Protein AF-0000000075188229 (afdb_homodimer)

pLDDT: mean 78.44, std 23.75, range [19.67, 98.88]

Nearest PDB structures (foldseek):
  8rf0-assembly1_A  TM=4.705E-01  e=7.486E-01  Agrobacterium tumefaciens
  8k3t-assembly1_B  TM=5.369E-01  e=1.305E+00  Saccharomyces cerevisiae
  8rfg-assembly1_A  TM=3.490E-01  e=1.926E+00  Agrobacterium tumefaciens
  4qlb-assembly1_A  TM=3.153E-01  e=1.459E+00  Caenorhabditis elegans
  8k3u-assembly1_A  TM=4.077E-01  e=8.640E+00  Saccharomyces cerevisiae

Organism: Armillaria gallica (NCBI:txid47427)

Secondary structure (DSSP, 8-state):
-------------------SEEEEEEE-TTSTT-EEEEEEE-HHHHTTS-S----HHHHHHHHHHHHHHHHHHHHHHHHHH----TTS-----------B-S-HHHHHHHHHHHHHTT-----PPPPGGG--SSPPEEEEEE--------GGGS----SS-TT-----EEEEPEEEE----PBTTB-SSPPPPPTT-EE-HHHHHHHH-GGGT--HHHHHHHHHHHTTTTTT-----SB-GGG--EEEEE-----TT----------------------S---TTTT--BPTTPPPPPPP--PPPPPP--TTSS--TTS--EEEEEEESS--HHHHHHHHHHHHHS--STT-SS----TT----EEEEEEE--SS--S--TTHHHHHHHHHHH-TTTGGGGSGGGTTTEEEEE--HHHHHHT-TTTTTTGGGGGGGTTEETTEE------------------GGG-SSS--S-SSTT---HHHHHHHHHHHHHHHHHH-EEEE-TTEEE-S--HHHHH--SEEEEE-TTSSSEEEEEEEE-TT-HHHHHHHHHHHHTTT---HHHHHHHHHHHT-GGGEEEE-GGGT-TTHHHHTT-STTS--SS--SSGGGGTS--GGGTTHHHHHGGGGSSTT-SEEE----TTS-S-STT-S----GGGHHHHHHHHHHTT------BGGGS-SS--HHHHHHHHHHHHHTTSS--TTSPPP--/-------------------SEEEEEEE-TTSTT-EEEEEEE-HHHHTTS------HHHHHHHHHHHHHHHHHHHHHHHHHH----TTS-----------B-S-HHHHHHHHHHHHHTT-----SPPPGGG--SSPPEEEEEE--------GGGS----SS-TT-----EEEEPEEEE----PBTTB-SSPPPPPTT-EE-HHHHHHHH-GGGT--HHHHHHHHHHHTTTTTT-----SB-GGG--EEEEE---TTTT--------------------------TTTT--BPTTPPPPPPP--PPPPPP--TTSS--TTS--EEEEEEESS--HHHHHHHHHHHHHS--STT-SS----TT----EEEEEEE--SS--S--TTHHHHHHHHHHH-TTTGGGGSGGGTTTEEEEE--HHHHHHT-TTTTTTGGGGGGGTTEETTEE------------------GGG-TTT--S-SSTT---HHHHHHHHHHHHHHHHHH-EEEE-TTEEE-S--HHHHT--SEEEEE-TTSSSEEEEEEEE-TT-HHHHHHHHHHHHTTT---HHHHHHHHHHHT-GGGEEEE-GGGT-TTHHHHTT-STTS--SS--SSGGGGTS--GGGTTHHHHHGGGGSSTT-SEEE----TTS-S-STT-S----GGGHHHHHHHHHHTT------BGGGS-SS--HHHHHHHHHHHHHTTSS--TTSPPP--

InterPro domains:
  IPR007577 Glycosyltransferase, DXD sugar-binding motif [PF04488] (480-515)
  IPR029044 Nucleotide-diphospho-sugar transferases [SSF53448] (486-664)
  IPR051733 WD repeat-containing DCAF13/WDSOF1 [PTHR22851] (316-677)

Solvent-accessible surface area (backbone atoms only — not comparable to full-atom values): 80392 Å² total; per-residue (Å²): 137,81,78,80,71,76,80,78,77,77,82,79,85,77,77,78,74,76,72,68,52,39,77,44,69,44,76,46,90,91,52,90,87,57,56,46,74,40,71,40,70,36,62,72,62,54,56,67,67,49,82,69,76,79,51,71,67,61,48,51,49,46,47,47,48,49,49,48,47,45,48,47,44,46,52,48,39,52,60,53,67,53,56,50,55,78,83,52,56,81,74,63,80,61,80,70,76,49,63,26,44,68,50,40,69,54,49,38,49,33,50,49,40,34,28,47,30,20,28,48,55,60,87,66,63,49,59,53,84,50,47,36,73,59,55,50,63,21,46,45,28,38,61,54,81,77,75,70,73,69,75,84,76,52,73,79,60,63,83,76,59,61,68,38,40,34,48,68,39,29,64,21,50,43,74,46,67,45,85,47,62,39,52,88,86,57,26,74,31,23,54,73,74,62,68,36,19,20,43,41,62,63,57,45,45,73,47,32,31,55,93,78,70,34,45,49,41,61,24,25,49,38,43,18,54,31,57,12,63,50,24,50,63,69,68,78,56,55,60,58,70,89,41,44,33,36,25,37,46,47,75,79,67,72,62,68,81,65,63,64,72,78,65,73,69,67,65,72,62,76,77,75,66,72,69,78,80,79,80,77,83,70,65,84,47,68,92,62,59,63,21,80,95,57,67,68,54,71,84,76,88,70,77,82,59,47,81,62,70,59,40,66,46,67,78,46,82,73,60,37,55,34,39,36,33,70,45,58,49,78,75,41,70,49,59,36,48,28,52,36,23,40,66,39,34,38,68,61,56,56,51,42,83,68,84,62,83,56,88,70,60,73,56,46,33,38,39,40,29,39,31,93,50,70,77,69,64,71,92,55,93,51,50,66,60,52,49,51,53,52,35,60,69,28,37,48,43,32,64,57,69,38,77,86,32,52,86,37,44,41,83,40,78,55,46,69,66,62,54,46,54,64,34,80,78,36,45,89,55,50,73,82,42,54,70,29,64,41,14,41,72,83,47,60,50,76,75,81,72,82,73,78,82,72,85,80,88,80,84,79,75,66,84,87,71,44,62,67,74,44,55,58,29,80,44,94,80,42,67,33,58,60,60,50,33,50,47,40,42,44,48,56,50,47,14,28,69,63,15,18,36,28,37,46,48,47,34,36,47,62,37,58,58,57,30,59,67,40,39,60,35,29,32,26,30,28,37,58,91,46,100,36,42,48,51,52,36,32,33,37,45,41,72,30,48,65,46,50,52,52,50,45,44,17,59,76,56,52,45,30,43,23,36,67,43,48,39,47,48,26,57,60,59,65,41,46,83,58,44,33,70,38,48,33,41,44,39,24,65,43,49,44,29,49,70,72,37,59,60,71,54,27,32,41,63,76,40,63,41,63,62,32,42,60,54,38,52,58,56,61,20,39,40,28,71,67,41,40,72,64,44,54,47,56,43,20,47,27,42,51,58,72,66,64,73,60,56,60,53,26,77,78,57,74,49,50,68,41,46,80,92,39,37,68,30,23,50,54,41,42,62,70,66,74,59,78,91,62,82,63,40,42,82,67,41,62,92,62,43,22,46,33,28,41,47,51,42,52,36,27,34,24,72,50,54,62,33,48,29,74,57,63,46,45,54,56,130,136,84,84,76,78,80,79,81,81,79,84,77,82,77,80,79,75,77,70,70,47,39,76,45,69,44,76,45,89,91,52,90,87,57,54,47,75,39,70,40,69,38,62,71,63,54,56,65,68,52,86,66,76,77,51,73,67,59,46,50,48,46,48,46,49,47,47,48,46,45,47,47,43,46,50,48,39,51,61,52,66,53,56,51,56,78,83,54,56,82,72,64,78,62,80,70,75,51,62,26,42,68,50,41,68,53,48,38,48,33,52,50,39,33,26,47,28,20,30,48,56,60,88,64,65,48,61,53,86,50,48,35,72,60,55,49,64,21,47,46,27,38,62,53,80,78,74,71,72,70,74,83,76,51,72,78,62,62,85,80,57,61,69,37,40,35,49,67,38,30,65,22,49,44,75,47,66,45,86,46,64,37,52,88,88,58,27,74,31,22,55,75,73,61,68,37,19,20,42,40,62,63,55,47,46,73,48,32,30,54,93,78,69,34,45,50,39,60,24,25,49,38,42,18,54,30,55,12,62,53,23,51,62,68,68,79,56,56,58,59,71,90,41,43,34,35,26,37,45,48,74,81,64,71,61,68,78,67,64,64,71,78,68,70,70,67,65,71,63,76,77,75,66,72,71,80,81,82,82,80,84,70,63,85,48,66,91,63,60,62,21,82,95,56,68,71,53,71,85,77,86,73,78,80,61,47,80,64,70,60,39,66,46,68,77,46,82,72,60,37,54,34,38,37,32,69,46,59,50,79,75,41,70,50,58,35,46,27,51,38,23,41,68,37,34,39,69,60,56,56,50,42,84,68,83,62,83,54,90,68,60,74,58,46,32,38,40,39,30,40,30,92,50,71,77,68,66,72,91,53,92,52,50,65,59,52,49,53,52,52,35,58,70,27,35,47,45,31,64,57,68,38,75,85,31,55,85,35,44,40,83,39,78,56,46,69,68,62,53,46,51,64,34,79,78,36,45,88,53,50,73,80,42,55,70,29,63,40,14,42,72,84,46,60,49,76,73,79,70,82,72,80,84,70,85,82,82,81,81,84,75,63,83,86,70,44,63,68,74,44,54,58,28,79,45,95,79,42,69,32,57,61,61,50,32,49,46,39,43,45,48,55,51,48,15,27,68,63,16,20,35,27,40,45,48,47,35,36,47,62,38,59,59,56,30,59,68,39,38,61,35,28,33,26,29,28,36,58,89,45,101,35,43,49,52,51,35,32,33,37,45,42,73,32,49,65,45,50,51,52,52,43,44,20,59,75,56,53,46,28,43,22,36,66,44,49,37,47,47,26,56,61,59,66,42,45,81,59,45,33,70,37,47,33,41,45,40,25,67,44,50,43,29,49,71,73,38,62,60,71,54,28,34,42,62,76,42,63,42,62,60,32,43,60,53,37,51,58,57,62,21,40,40,28,72,67,40,40,72,65,43,54,47,56,41,19,47,27,42,50,58,73,64,64,73,58,56,60,52,26,77,78,58,74,47,51,69,41,47,80,90,38,38,69,30,25,50,53,40,44,61,72,66,75,60,76,89,62,81,64,40,42,82,67,41,63,92,63,43,22,46,33,31,42,48,51,41,51,35,27,34,25,71,51,54,61,33,47,31,73,56,64,47,46,53,54,130

Sequence (1434 aa):
MPNVGLPTYSQKGRRFQGSWTRKVYLPIPGIPGRRLRIYVPDSARLQQFGASRLSRRRGFLLICVACAAMVVTVMSLKKTFGRTDPWVEPYRPQSDPPTLVFQRDDLKRIWSWEIASGHYPSRQSIPKQIGFKSSPPNPALPAQQRTIRPSRYRPPPTVVTTRADTDTIGVGPKRIYLDIQSSLPDVAYPPRPVPGSVADLDILMKHCDFSTGKYVRDCLEVLRLGAGLDNGERVRRGEMDDWKYIYVEDDAHDTDNLTNDDEDAITPHPIFRPPPAASSKEDPNAGLQKKPDAEWEPQVALSEPLTHQASSAKCDPENPRLFHMFWTGPFTDKPYLALLSFLFTQNTGIHLRDKQPDEGVCRPQFWLWINPGPAASVPNPNAVRDMFEGLKLSPWASPFLHPRFKDVIKFKLWNTTEQLDGIPELKDEWRVLKDALFNSGGYVISVPVEATSSNGTSTAATEEEDMVNRAGSKSSSSYDRLSVILSDMARFVLCHRFGGIYLDADTIFLRDWEELWGWTGAFAYRWSRLEKYNTAVLRMTKGSALGTFLFRTAMKNGLDFHPMSISRYTADAHLEGLLLRLPDALFDSAWLNTEYYQRDRPPQPYFTEFADFFDTPIQSSAAPQALG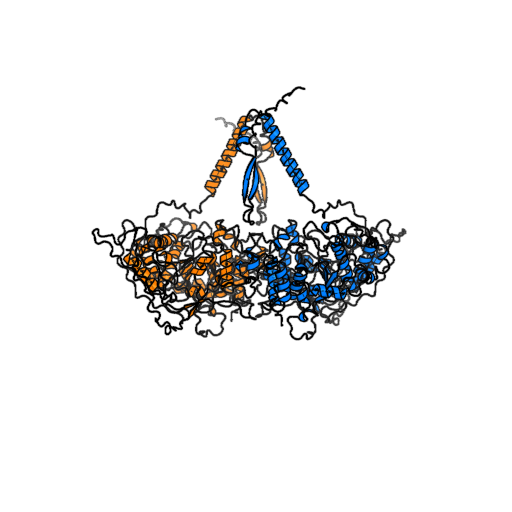FNGFFKGAYSYHFHNFWWKPFDLSRNFPDLGPRFVAGEQIARNATDEERLPDRVVDDKRDLDWSAVLKRTFESYIRGERPNMYGEWIQWMPNVGLPTYSQKGRRFQGSWTRKVYLPIPGIPGRRLRIYVPDSARLQQFGASRLSRRRGFLLICVACAAMVVTVMSLKKTFGRTDPWVEPYRPQSDPPTLVFQRDDLKRIWSWEIASGHYPSRQSIPKQIGFKSSPPNPALPAQQRTIRPSRYRPPPTVVTTRADTDTIGVGPKRIYLDIQSSLPDVAYPPRPVPGSVADLDILMKHCDFSTGKYVRDCLEVLRLGAGLDNGERVRRGEMDDWKYIYVEDDAHDTDNLTNDDEDAITPHPIFRPPPAASSKEDPNAGLQKKPDAEWEPQVALSEPLTHQASSAKCDPENPRLFHMFWTGPFTDKPYLALLSFLFTQNTGIHLRDKQPDEGVCRPQFWLWINPGPAASVPNPNAVRDMFEGLKLSPWASPFLHPRFKDVIKFKLWNTTEQLDGIPELKDEWRVLKDALFNSGGYVISVPVEATSSNGTSTAATEEEDMVNRAGSKSSSSYDRLSVILSDMARFVLCHRFGGIYLDADTIFLRDWEELWGWTGAFAYRWSRLEKYNTAVLRMTKGSALGTFLFRTAMKNGLDFHPMSISRYTADAHLEGLLLRLPDALFDSAWLNTEYYQRDRPPQPYFTEFADFFDTPIQSSAAPQALGFNGFFKGAYSYHFHNFWWKPFDLSRNFPDLGPRFVAGEQIARNATDEERLPDRVVDDKRDLDWSAVLKRTFESYIRGERPNMYGEWIQW

Structure (mmCIF, N/CA/C/O backbone):
data_AF-0000000075188229-model_v1
#
loop_
_entity.id
_entity.type
_entity.pdbx_description
1 polymer 'Glycosyltransferase family 32 protein'
#
loop_
_atom_site.group_PDB
_atom_site.id
_atom_site.type_symbol
_atom_site.label_atom_id
_atom_site.label_alt_id
_atom_site.label_comp_id
_atom_site.label_asym_id
_atom_site.label_entity_id
_atom_site.label_seq_id
_atom_site.pdbx_PDB_ins_code
_atom_site.Cartn_x
_atom_site.Cartn_y
_atom_site.Cartn_z
_atom_site.occupancy
_atom_site.B_iso_or_equiv
_atom_site.auth_seq_id
_atom_site.auth_comp_id
_atom_site.auth_asym_id
_atom_site.auth_atom_id
_atom_site.pdbx_PDB_model_num
ATOM 1 N N . MET A 1 1 ? 67 -12.82 81.312 1 19.67 1 MET A N 1
ATOM 2 C CA . MET A 1 1 ? 66.625 -14.164 81.75 1 19.67 1 MET A CA 1
ATOM 3 C C . MET A 1 1 ? 65.938 -14.922 80.625 1 19.67 1 MET A C 1
ATOM 5 O O . MET A 1 1 ? 65.562 -14.336 79.625 1 19.67 1 MET A O 1
ATOM 9 N N . PRO A 1 2 ? 64.812 -15.625 81 1 22.05 2 PRO A N 1
ATOM 10 C CA . PRO A 1 2 ? 64 -16.797 80.625 1 22.05 2 PRO A CA 1
ATOM 11 C C . PRO A 1 2 ? 63.281 -16.609 79.25 1 22.05 2 PRO A C 1
ATOM 13 O O . PRO A 1 2 ? 63 -15.469 78.875 1 22.05 2 PRO A O 1
ATOM 16 N N . ASN A 1 3 ? 63.344 -17.625 78.438 1 23.27 3 ASN A N 1
ATOM 17 C CA . ASN A 1 3 ? 63.094 -18.078 77.062 1 23.27 3 ASN A CA 1
ATOM 18 C C . ASN A 1 3 ? 61.594 -18.094 76.75 1 23.27 3 ASN A C 1
ATOM 20 O O . ASN A 1 3 ? 61.188 -18.797 75.875 1 23.27 3 ASN A O 1
ATOM 24 N N . VAL A 1 4 ? 60.781 -17.406 77.562 1 23.94 4 VAL A N 1
ATOM 25 C CA . VAL A 1 4 ? 59.438 -17.938 77.688 1 23.94 4 VAL A CA 1
ATOM 26 C C . VAL A 1 4 ? 58.781 -18.016 76.312 1 23.94 4 VAL A C 1
ATOM 28 O O . VAL A 1 4 ? 58.812 -17.062 75.562 1 23.94 4 VAL A O 1
ATOM 31 N N . GLY A 1 5 ? 58.688 -19.25 75.812 1 23.94 5 GLY A N 1
ATOM 32 C CA . GLY A 1 5 ? 58.281 -19.938 74.625 1 23.94 5 GLY A CA 1
ATOM 33 C C . GLY A 1 5 ? 56.875 -19.562 74.125 1 23.94 5 GLY A C 1
ATOM 34 O O . GLY A 1 5 ? 55.906 -19.719 74.875 1 23.94 5 GLY A O 1
ATOM 35 N N . LEU A 1 6 ? 56.719 -18.391 73.562 1 24.2 6 LEU A N 1
ATOM 36 C CA . LEU A 1 6 ? 55.438 -17.766 73.312 1 24.2 6 LEU A CA 1
ATOM 37 C C . LEU A 1 6 ? 54.531 -18.703 72.5 1 24.2 6 LEU A C 1
ATOM 39 O O . LEU A 1 6 ? 54.969 -19.344 71.562 1 24.2 6 LEU A O 1
ATOM 43 N N . PRO A 1 7 ? 53.5 -19.344 73.188 1 25.12 7 PRO A N 1
ATOM 44 C CA . PRO A 1 7 ? 52.625 -20.453 72.75 1 25.12 7 PRO A CA 1
ATOM 45 C C . PRO A 1 7 ? 51.938 -20.203 71.438 1 25.12 7 PRO A C 1
ATOM 47 O O . PRO A 1 7 ? 51.5 -19.094 71.188 1 25.12 7 PRO A O 1
ATOM 50 N N . THR A 1 8 ? 52.438 -20.641 70.25 1 25.08 8 THR A N 1
ATOM 51 C CA . THR A 1 8 ? 52.031 -20.547 68.875 1 25.08 8 THR A CA 1
ATOM 52 C C . THR A 1 8 ? 50.656 -21.156 68.625 1 25.08 8 THR A C 1
ATOM 54 O O . THR A 1 8 ? 50.438 -22.344 68.875 1 25.08 8 THR A O 1
ATOM 57 N N . TYR A 1 9 ? 49.562 -20.438 69.125 1 22.11 9 TYR A N 1
ATOM 58 C CA . TYR A 1 9 ? 48.156 -20.844 69.125 1 22.11 9 TYR A CA 1
ATOM 59 C C . TYR A 1 9 ? 47.719 -21.375 67.75 1 22.11 9 TYR A C 1
ATOM 61 O O . TYR A 1 9 ? 48.031 -20.797 66.75 1 22.11 9 TYR A O 1
ATOM 69 N N . SER A 1 10 ? 47.5 -22.688 67.562 1 23.67 10 SER A N 1
ATOM 70 C CA . SER A 1 10 ? 47.156 -23.625 66.5 1 23.67 10 SER A CA 1
ATOM 71 C C . SER A 1 10 ? 45.812 -23.312 65.875 1 23.67 10 SER A C 1
ATOM 73 O O . SER A 1 10 ? 44.781 -23.422 66.562 1 23.67 10 SER A O 1
ATOM 75 N N . GLN A 1 11 ? 45.562 -22.125 65.312 1 22.62 11 GLN A N 1
ATOM 76 C CA . GLN A 1 11 ? 44.219 -21.734 64.938 1 22.62 11 GLN A CA 1
ATOM 77 C C . GLN A 1 11 ? 43.594 -22.812 64.062 1 22.62 11 GLN A C 1
ATOM 79 O O . GLN A 1 11 ? 44.219 -23.344 63.125 1 22.62 11 GLN A O 1
ATOM 84 N N . LYS A 1 12 ? 42.406 -23.5 64.5 1 24.42 12 LYS A N 1
ATOM 85 C CA . LYS A 1 12 ? 41.469 -24.531 64.125 1 24.42 12 LYS A CA 1
ATOM 86 C C . LYS A 1 12 ? 40.906 -24.312 62.719 1 24.42 12 LYS A C 1
ATOM 88 O O . LYS A 1 12 ? 40.719 -23.156 62.312 1 24.42 12 LYS A O 1
ATOM 93 N N . GLY A 1 13 ? 40.812 -25.266 61.812 1 23.19 13 GLY A N 1
ATOM 94 C CA . GLY A 1 13 ? 40.5 -25.516 60.406 1 23.19 13 GLY A CA 1
ATOM 95 C C . GLY A 1 13 ? 39.031 -25.234 60.062 1 23.19 13 GLY A C 1
ATOM 96 O O . GLY A 1 13 ? 38.156 -25.953 60.5 1 23.19 13 GLY A O 1
ATOM 97 N N . ARG A 1 14 ? 38.5 -24 60.188 1 25.56 14 ARG A N 1
ATOM 98 C CA . ARG A 1 14 ? 37.125 -23.656 60 1 25.56 14 ARG A CA 1
ATOM 99 C C . ARG A 1 14 ? 36.594 -24.25 58.688 1 25.56 14 ARG A C 1
ATOM 101 O O . ARG A 1 14 ? 37.188 -24.047 57.625 1 25.56 14 ARG A O 1
ATOM 108 N N . ARG A 1 15 ? 35.812 -25.297 58.75 1 26.81 15 ARG A N 1
ATOM 109 C CA . ARG A 1 15 ? 35.062 -26.047 57.75 1 26.81 15 ARG A CA 1
ATOM 110 C C . ARG A 1 15 ? 34.219 -25.109 56.875 1 26.81 15 ARG A C 1
ATOM 112 O O . ARG A 1 15 ? 33.5 -24.266 57.375 1 26.81 15 ARG A O 1
ATOM 119 N N . PHE A 1 16 ? 34.625 -24.734 55.656 1 27.3 16 PHE A N 1
ATOM 120 C CA . PHE A 1 16 ? 34.062 -23.906 54.594 1 27.3 16 PHE A CA 1
ATOM 121 C C . PHE A 1 16 ? 32.656 -24.344 54.281 1 27.3 16 PHE A C 1
ATOM 123 O O . PHE A 1 16 ? 32.438 -25.5 53.875 1 27.3 16 PHE A O 1
ATOM 130 N N . GLN A 1 17 ? 31.656 -23.891 55.125 1 32.03 17 GLN A N 1
ATOM 131 C CA . GLN A 1 17 ? 30.234 -24.016 54.844 1 32.03 17 GLN A CA 1
ATOM 132 C C . GLN A 1 17 ? 29.922 -23.75 53.375 1 32.03 17 GLN A C 1
ATOM 134 O O . GLN A 1 17 ? 30.375 -22.75 52.812 1 32.03 17 GLN A O 1
ATOM 139 N N . GLY A 1 18 ? 29.578 -24.797 52.688 1 36.97 18 GLY A N 1
ATOM 140 C CA . GLY A 1 18 ? 29.203 -24.875 51.281 1 36.97 18 GLY A CA 1
ATOM 141 C C . GLY A 1 18 ? 28.188 -23.828 50.875 1 36.97 18 GLY A C 1
ATOM 142 O O . GLY A 1 18 ? 27.375 -23.391 51.688 1 36.97 18 GLY A O 1
ATOM 143 N N . SER A 1 19 ? 28.547 -22.859 50.062 1 44.97 19 SER A N 1
ATOM 144 C CA . SER A 1 19 ? 27.828 -21.703 49.562 1 44.97 19 SER A CA 1
ATOM 145 C C . SER A 1 19 ? 26.453 -22.094 49.031 1 44.97 19 SER A C 1
ATOM 147 O O . SER A 1 19 ? 26.297 -23.156 48.438 1 44.97 19 SER A O 1
ATOM 149 N N . TRP A 1 20 ? 25.297 -21.688 49.625 1 50.88 20 TRP A N 1
ATOM 150 C CA . TRP A 1 20 ? 23.891 -21.875 49.344 1 50.88 20 TRP A CA 1
ATOM 151 C C . TRP A 1 20 ? 23.562 -21.438 47.906 1 50.88 20 TRP A C 1
ATOM 153 O O . TRP A 1 20 ? 22.422 -21.531 47.469 1 50.88 20 TRP A O 1
ATOM 163 N N . THR A 1 21 ? 24.422 -20.75 47.188 1 59.03 21 THR A N 1
ATOM 164 C CA . THR A 1 21 ? 24.172 -20.281 45.812 1 59.03 21 THR A CA 1
ATOM 165 C C . THR A 1 21 ? 25.047 -21.031 44.812 1 59.03 21 THR A C 1
ATOM 167 O O . THR A 1 21 ? 26.156 -21.438 45.125 1 59.03 21 THR A O 1
ATOM 170 N N . ARG A 1 22 ? 24.516 -21.656 43.781 1 63.03 22 ARG A N 1
ATOM 171 C CA . ARG A 1 22 ? 25.281 -22.188 42.656 1 63.03 22 ARG A CA 1
ATOM 172 C C . ARG A 1 22 ? 25.484 -21.125 41.594 1 63.03 22 ARG A C 1
ATOM 174 O O . ARG A 1 22 ? 24.562 -20.359 41.281 1 63.03 22 ARG A O 1
ATOM 181 N N . LYS A 1 23 ? 26.688 -20.953 41.031 1 63.22 23 LYS A N 1
ATOM 182 C CA . LYS A 1 23 ? 27.062 -20.016 39.969 1 63.22 23 LYS A CA 1
ATOM 183 C C . LYS A 1 23 ? 26.594 -20.547 38.594 1 63.22 23 LYS A C 1
ATOM 185 O O . LYS A 1 23 ? 26.891 -21.688 38.25 1 63.22 23 LYS A O 1
ATOM 190 N N . VAL A 1 24 ? 25.547 -20.078 38.062 1 65.62 24 VAL A N 1
ATOM 191 C CA . VAL A 1 24 ? 25.188 -20.406 36.688 1 65.62 24 VAL A CA 1
ATOM 192 C C . VAL A 1 24 ? 25.672 -19.312 35.719 1 65.62 24 VAL A C 1
ATOM 194 O O . VAL A 1 24 ? 25.469 -18.125 36 1 65.62 24 VAL A O 1
ATOM 197 N N . TYR A 1 25 ? 26.5 -19.594 34.75 1 64.19 25 TYR A N 1
ATOM 198 C CA . TYR A 1 25 ? 27.016 -18.688 33.719 1 64.19 25 TYR A CA 1
ATOM 199 C C . TYR A 1 25 ? 26.094 -18.609 32.531 1 64.19 25 TYR A C 1
ATOM 201 O O . TYR A 1 25 ? 25.812 -19.641 31.891 1 64.19 25 TYR A O 1
ATOM 209 N N . LEU A 1 26 ? 25.328 -17.609 32.438 1 63.09 26 LEU A N 1
ATOM 210 C CA . LEU A 1 26 ? 24.484 -17.422 31.25 1 63.09 26 LEU A CA 1
ATOM 211 C C . LEU A 1 26 ? 25.203 -16.578 30.203 1 63.09 26 LEU A C 1
ATOM 213 O O . LEU A 1 26 ? 25.797 -15.547 30.531 1 63.09 26 LEU A O 1
ATOM 217 N N . PRO A 1 27 ? 25.344 -17.141 29.016 1 65.69 27 PRO A N 1
ATOM 218 C CA . PRO A 1 27 ? 25.953 -16.344 27.953 1 65.69 27 PRO A CA 1
ATOM 219 C C . PRO A 1 27 ? 25.203 -15.055 27.656 1 65.69 27 PRO A C 1
ATOM 221 O O . PRO A 1 27 ? 23.969 -15.031 27.734 1 65.69 27 PRO A O 1
ATOM 224 N N . ILE A 1 28 ? 25.781 -13.883 27.688 1 57.41 28 ILE A N 1
ATOM 225 C CA . ILE A 1 28 ? 25.188 -12.625 27.25 1 57.41 28 ILE A CA 1
ATOM 226 C C . ILE A 1 28 ? 25.031 -12.625 25.734 1 57.41 28 ILE A C 1
ATOM 228 O O . ILE A 1 28 ? 26 -12.773 25 1 57.41 28 ILE A O 1
ATOM 232 N N . PRO A 1 29 ? 23.781 -12.68 25.281 1 54.38 29 PRO A N 1
ATOM 233 C CA . PRO A 1 29 ? 23.672 -12.648 23.828 1 54.38 29 PRO A CA 1
ATOM 234 C C . PRO A 1 29 ? 24.234 -11.375 23.219 1 54.38 29 PRO A C 1
ATOM 236 O O . PRO A 1 29 ? 23.953 -10.273 23.703 1 54.38 29 PRO A O 1
ATOM 239 N N . GLY A 1 30 ? 25.281 -11.359 22.094 1 59.19 30 GLY A N 1
ATOM 240 C CA . GLY A 1 30 ? 25.938 -10.328 21.312 1 59.19 30 GLY A CA 1
ATOM 241 C C . GLY A 1 30 ? 27.391 -10.117 21.734 1 59.19 30 GLY A C 1
ATOM 242 O O . GLY A 1 30 ? 28.141 -9.445 21.031 1 59.19 30 GLY A O 1
ATOM 243 N N . ILE A 1 31 ? 27.75 -10.211 23.031 1 53.59 31 ILE A N 1
ATOM 244 C CA . ILE A 1 31 ? 29.156 -10.062 23.359 1 53.59 31 ILE A CA 1
ATOM 245 C C . ILE A 1 31 ? 29.797 -11.438 23.547 1 53.59 31 ILE A C 1
ATOM 247 O O . ILE A 1 31 ? 29.469 -12.156 24.5 1 53.59 31 ILE A O 1
ATOM 251 N N . PRO A 1 32 ? 30.578 -11.82 22.625 1 56.5 32 PRO A N 1
ATOM 252 C CA . PRO A 1 32 ? 31.297 -13.102 22.703 1 56.5 32 PRO A CA 1
ATOM 253 C C . PRO A 1 32 ? 32.312 -13.141 23.828 1 56.5 32 PRO A C 1
ATOM 255 O O . PRO A 1 32 ? 33.062 -12.18 24.031 1 56.5 32 PRO A O 1
ATOM 258 N N . GLY A 1 33 ? 32.281 -14.086 24.953 1 60.34 33 GLY A N 1
ATOM 259 C CA . GLY A 1 33 ? 33.25 -14.445 25.984 1 60.34 33 GLY A CA 1
ATOM 260 C C . GLY A 1 33 ? 32.75 -14.148 27.391 1 60.34 33 GLY A C 1
ATOM 261 O O . GLY A 1 33 ? 33.344 -14.641 28.359 1 60.34 33 GLY A O 1
ATOM 262 N N . ARG A 1 34 ? 32.062 -12.984 27.5 1 57.16 34 ARG A N 1
ATOM 263 C CA . ARG A 1 34 ? 31.797 -12.625 28.891 1 57.16 34 ARG A CA 1
ATOM 264 C C . ARG A 1 34 ? 30.516 -13.297 29.391 1 57.16 34 ARG A C 1
ATOM 266 O O . ARG A 1 34 ? 29.5 -13.289 28.688 1 57.16 34 ARG A O 1
ATOM 273 N N . ARG A 1 35 ? 30.625 -14.266 30.156 1 60.12 35 ARG A N 1
ATOM 274 C CA . ARG A 1 35 ? 29.531 -15.016 30.766 1 60.12 35 ARG A CA 1
ATOM 275 C C . ARG A 1 35 ? 29.031 -14.328 32.031 1 60.12 35 ARG A C 1
ATOM 277 O O . ARG A 1 35 ? 29.844 -13.82 32.812 1 60.12 35 ARG A O 1
ATOM 284 N N . LEU A 1 36 ? 27.797 -13.891 32.094 1 62.28 36 LEU A N 1
ATOM 285 C CA . LEU A 1 36 ? 27.203 -13.336 33.312 1 62.28 36 LEU A CA 1
ATOM 286 C C . LEU A 1 36 ? 27.062 -14.398 34.375 1 62.28 36 LEU A C 1
ATOM 288 O O . LEU A 1 36 ? 26.516 -15.477 34.125 1 62.28 36 LEU A O 1
ATOM 292 N N . ARG A 1 37 ? 27.781 -14.234 35.406 1 64.25 37 ARG A N 1
ATOM 293 C CA . ARG A 1 37 ? 27.75 -15.102 36.594 1 64.25 37 ARG A CA 1
ATOM 294 C C . ARG A 1 37 ? 26.484 -14.852 37.406 1 64.25 37 ARG A C 1
ATOM 296 O O . ARG A 1 37 ? 26.281 -13.75 37.906 1 64.25 37 ARG A O 1
ATOM 303 N N . ILE A 1 38 ? 25.5 -15.609 37.188 1 63.44 38 ILE A N 1
ATOM 304 C CA . ILE A 1 38 ? 24.328 -15.453 38.031 1 63.44 38 ILE A CA 1
ATOM 305 C C . ILE A 1 38 ? 24.359 -16.5 39.156 1 63.44 38 ILE A C 1
ATOM 307 O O . ILE A 1 38 ? 24.672 -17.672 38.906 1 63.44 38 ILE A O 1
ATOM 311 N N . TYR A 1 39 ? 24.312 -16.094 40.312 1 60.84 39 TYR A N 1
ATOM 312 C CA . TYR A 1 39 ? 24.219 -16.969 41.469 1 60.84 39 TYR A CA 1
ATOM 313 C C . TYR A 1 39 ? 22.781 -17.453 41.656 1 60.84 39 TYR A C 1
ATOM 315 O O . TYR A 1 39 ? 21.859 -16.641 41.812 1 60.84 39 TYR A O 1
ATOM 323 N N . VAL A 1 40 ? 22.469 -18.609 41.219 1 61.06 40 VAL A N 1
ATOM 324 C CA . VAL A 1 40 ? 21.125 -19.141 41.406 1 61.06 40 VAL A CA 1
ATOM 325 C C . VAL A 1 40 ? 21.078 -19.984 42.688 1 61.06 40 VAL A C 1
ATOM 327 O O . VAL A 1 40 ? 22.062 -20.656 43.031 1 61.06 40 VAL A O 1
ATOM 330 N N . PRO A 1 41 ? 20.109 -19.781 43.469 1 61 41 PRO A N 1
ATOM 331 C CA . PRO A 1 41 ? 20.016 -20.625 44.688 1 61 41 PRO A CA 1
ATOM 332 C C . PRO A 1 41 ? 20.094 -22.109 44.375 1 61 41 PRO A C 1
ATOM 334 O O . PRO A 1 41 ? 19.625 -22.547 43.312 1 61 41 PRO A O 1
ATOM 337 N N . ASP A 1 42 ? 21.016 -22.781 44.969 1 50.59 42 ASP A N 1
ATOM 338 C CA . ASP A 1 42 ? 21.109 -24.234 44.812 1 50.59 42 ASP A CA 1
ATOM 339 C C . ASP A 1 42 ? 19.812 -24.922 45.25 1 50.59 42 ASP A C 1
ATOM 341 O O . ASP A 1 42 ? 19.453 -24.875 46.438 1 50.59 42 ASP A O 1
ATOM 345 N N . SER A 1 43 ? 18.938 -25.172 44.281 1 50.5 43 SER A N 1
ATOM 346 C CA . SER A 1 43 ? 17.625 -25.781 44.5 1 50.5 43 SER A CA 1
ATOM 347 C C . SER A 1 43 ? 17.734 -27.047 45.344 1 50.5 43 SER A C 1
ATOM 349 O O . SER A 1 43 ? 16.734 -27.484 45.938 1 50.5 43 SER A O 1
ATOM 351 N N . ALA A 1 44 ? 18.906 -27.703 45.344 1 46.66 44 ALA A N 1
ATOM 352 C CA . ALA A 1 44 ? 18.953 -28.938 46.094 1 46.66 44 ALA A CA 1
ATOM 353 C C . ALA A 1 44 ? 18.828 -28.672 47.594 1 46.66 44 ALA A C 1
ATOM 355 O O . ALA A 1 44 ? 18.234 -29.469 48.344 1 46.66 44 ALA A O 1
ATOM 356 N N . ARG A 1 45 ? 19.516 -27.609 48 1 45.28 45 ARG A N 1
ATOM 357 C CA . ARG A 1 45 ? 19.469 -27.359 49.438 1 45.28 45 ARG A CA 1
ATOM 358 C C . ARG A 1 45 ? 18.141 -26.703 49.812 1 45.28 45 ARG A C 1
ATOM 360 O O . ARG A 1 45 ? 17.719 -26.781 50.969 1 45.28 45 ARG A O 1
ATOM 367 N N . LEU A 1 46 ? 17.656 -25.938 48.938 1 44.66 46 LEU A N 1
ATOM 368 C CA . LEU A 1 46 ? 16.375 -25.359 49.25 1 44.66 46 LEU A CA 1
ATOM 369 C C . LEU A 1 46 ? 15.305 -26.438 49.406 1 44.66 46 LEU A C 1
ATOM 371 O O . LEU A 1 46 ? 14.391 -26.297 50.219 1 44.66 46 LEU A O 1
ATOM 375 N N . GLN A 1 47 ? 15.406 -27.484 48.625 1 39.91 47 GLN A N 1
ATOM 376 C CA . GLN A 1 47 ? 14.453 -28.578 48.781 1 39.91 47 GLN A CA 1
ATOM 377 C C . GLN A 1 47 ? 14.547 -29.219 50.156 1 39.91 47 GLN A C 1
ATOM 379 O O . GLN A 1 47 ? 13.656 -29.969 50.562 1 39.91 47 GLN A O 1
ATOM 384 N N . GLN A 1 48 ? 15.758 -29.125 50.719 1 38.84 48 GLN A N 1
ATOM 385 C CA . GLN A 1 48 ? 15.789 -29.766 52.031 1 38.84 48 GLN A CA 1
ATOM 386 C C . GLN A 1 48 ? 14.969 -28.969 53.062 1 38.84 48 GLN A C 1
ATOM 388 O O . GLN A 1 48 ? 14.781 -29.422 54.188 1 38.84 48 GLN A O 1
ATOM 393 N N . PHE A 1 49 ? 14.977 -27.672 52.875 1 40.53 49 PHE A N 1
ATOM 394 C CA . PHE A 1 49 ? 14.164 -27 53.906 1 40.53 49 PHE A CA 1
ATOM 395 C C . PHE A 1 49 ? 12.68 -27.281 53.688 1 40.53 49 PHE A C 1
ATOM 397 O O . PHE A 1 49 ? 11.953 -26.438 53.156 1 40.53 49 PHE A O 1
ATOM 404 N N . GLY A 1 50 ? 12.43 -28.328 52.844 1 32.56 50 GLY A N 1
ATOM 405 C CA . GLY A 1 50 ? 11.07 -28.641 52.438 1 32.56 50 GLY A CA 1
ATOM 406 C C . GLY A 1 50 ? 10.062 -28.578 53.562 1 32.56 50 GLY A C 1
ATOM 407 O O . GLY A 1 50 ? 10.422 -28.281 54.688 1 32.56 50 GLY A O 1
ATOM 408 N N . ALA A 1 51 ? 9.086 -29.516 53.531 1 35.59 51 ALA A N 1
ATOM 409 C CA . ALA A 1 51 ? 7.672 -29.797 53.781 1 35.59 51 ALA A CA 1
ATOM 410 C C . ALA A 1 51 ? 7.41 -29.969 55.281 1 35.59 51 ALA A C 1
ATOM 412 O O . ALA A 1 51 ? 6.344 -30.438 55.688 1 35.59 51 ALA A O 1
ATOM 413 N N . SER A 1 52 ? 8.453 -29.781 56.094 1 32.56 52 SER A N 1
ATOM 414 C CA . SER A 1 52 ? 7.887 -30.328 57.312 1 32.56 52 SER A CA 1
ATOM 415 C C . SER A 1 52 ? 6.605 -29.609 57.719 1 32.56 52 SER A C 1
ATOM 417 O O . SER A 1 52 ? 5.562 -30.234 57.906 1 32.56 52 SER A O 1
ATOM 419 N N . ARG A 1 53 ? 6.496 -29.25 59.156 1 35.38 53 ARG A N 1
ATOM 420 C CA . ARG A 1 53 ? 5.367 -29.188 60.062 1 35.38 53 ARG A CA 1
ATOM 421 C C . ARG A 1 53 ? 4.539 -27.938 59.844 1 35.38 53 ARG A C 1
ATOM 423 O O . ARG A 1 53 ? 3.75 -27.531 60.688 1 35.38 53 ARG A O 1
ATOM 430 N N . LEU A 1 54 ? 4.863 -27.062 58.938 1 35.78 54 LEU A N 1
ATOM 431 C CA . LEU A 1 54 ? 4.047 -25.859 59.125 1 35.78 54 LEU A CA 1
ATOM 432 C C . LEU A 1 54 ? 2.574 -26.172 58.875 1 35.78 54 LEU A C 1
ATOM 434 O O . LEU A 1 54 ? 2.209 -26.688 57.812 1 35.78 54 LEU A O 1
ATOM 438 N N . SER A 1 55 ? 1.848 -26.312 60.031 1 37.41 55 SER A N 1
ATOM 439 C CA . SER A 1 55 ? 0.434 -26.672 60.125 1 37.41 55 SER A CA 1
ATOM 440 C C . SER A 1 55 ? -0.375 -25.938 59.062 1 37.41 55 SER A C 1
ATOM 442 O O . SER A 1 55 ? 0.023 -24.875 58.594 1 37.41 55 SER A O 1
ATOM 444 N N . ARG A 1 56 ? -1.333 -26.672 58.406 1 43 56 ARG A N 1
ATOM 445 C CA . ARG A 1 56 ? -2.205 -26.328 57.281 1 43 56 ARG A CA 1
ATOM 446 C C . ARG A 1 56 ? -2.742 -24.906 57.438 1 43 56 ARG A C 1
ATOM 448 O O . ARG A 1 56 ? -2.953 -24.234 56.438 1 43 56 ARG A O 1
ATOM 455 N N . ARG A 1 57 ? -2.98 -24.594 58.688 1 43.75 57 ARG A N 1
ATOM 456 C CA . ARG A 1 57 ? -3.688 -23.328 58.875 1 43.75 57 ARG A CA 1
ATOM 457 C C . ARG A 1 57 ? -2.777 -22.141 58.625 1 43.75 57 ARG A C 1
ATOM 459 O O . ARG A 1 57 ? -3.217 -21.141 58.062 1 43.75 57 ARG A O 1
ATOM 466 N N . ARG A 1 58 ? -1.526 -22.281 59.156 1 49.97 58 ARG A N 1
ATOM 467 C CA . ARG A 1 58 ? -0.639 -21.125 59.031 1 49.97 58 ARG A CA 1
ATOM 468 C C . ARG A 1 58 ? -0.136 -20.953 57.625 1 49.97 58 ARG A C 1
ATOM 470 O O . ARG A 1 58 ? 0.231 -19.859 57.219 1 49.97 58 ARG A O 1
ATOM 477 N N . GLY A 1 59 ? -0.088 -22.125 56.938 1 47.34 59 GLY A N 1
ATOM 478 C CA . GLY A 1 59 ? 0.319 -22.062 55.562 1 47.34 59 GLY A CA 1
ATOM 479 C C . GLY A 1 59 ? -0.657 -21.281 54.688 1 47.34 59 GLY A C 1
ATOM 480 O O . GLY A 1 59 ? -0.248 -20.5 53.812 1 47.34 59 GLY A O 1
ATOM 481 N N . PHE A 1 60 ? -1.957 -21.609 54.969 1 51.5 60 PHE A N 1
ATOM 482 C CA . PHE A 1 60 ? -2.998 -20.906 54.25 1 51.5 60 PHE A CA 1
ATOM 483 C C . PHE A 1 60 ? -2.939 -19.406 54.531 1 51.5 60 PHE A C 1
ATOM 485 O O . PHE A 1 60 ? -3.074 -18.594 53.625 1 51.5 60 PHE A O 1
ATOM 492 N N . LEU A 1 61 ? -2.65 -19.047 55.844 1 54.09 61 LEU A N 1
ATOM 493 C CA . LEU A 1 61 ? -2.551 -17.641 56.188 1 54.09 61 LEU A CA 1
ATOM 494 C C . LEU A 1 61 ? -1.331 -17 55.531 1 54.09 61 LEU A C 1
ATOM 496 O O . LEU A 1 61 ? -1.399 -15.867 55.031 1 54.09 61 LEU A O 1
ATOM 500 N N . LEU A 1 62 ? -0.215 -17.797 55.406 1 56.12 62 LEU A N 1
ATOM 501 C CA . LEU A 1 62 ? 0.975 -17.266 54.75 1 56.12 62 LEU A CA 1
ATOM 502 C C . LEU A 1 62 ? 0.759 -17.125 53.25 1 56.12 62 LEU A C 1
ATOM 504 O O . LEU A 1 62 ? 1.188 -16.125 52.656 1 56.12 62 LEU A O 1
ATOM 508 N N . ILE A 1 63 ? 0.07 -18.109 52.688 1 58.44 63 ILE A N 1
ATOM 509 C CA . ILE A 1 63 ? -0.262 -17.984 51.281 1 58.44 63 ILE A CA 1
ATOM 510 C C . ILE A 1 63 ? -1.251 -16.828 51.094 1 58.44 63 ILE A C 1
ATOM 512 O O . ILE A 1 63 ? -1.108 -16.031 50.156 1 58.44 63 ILE A O 1
ATOM 516 N N . CYS A 1 64 ? -2.236 -16.719 52.031 1 57.81 64 CYS A N 1
ATOM 517 C CA . CYS A 1 64 ? -3.164 -15.602 51.938 1 57.81 64 CYS A CA 1
ATOM 518 C C . CYS A 1 64 ? -2.438 -14.281 52.156 1 57.81 64 CYS A C 1
ATOM 520 O O . CYS A 1 64 ? -2.691 -13.305 51.438 1 57.81 64 CYS A O 1
ATOM 522 N N . VAL A 1 65 ? -1.486 -14.203 53.125 1 61.97 65 VAL A N 1
ATOM 523 C CA . VAL A 1 65 ? -0.708 -12.984 53.344 1 61.97 65 VAL A CA 1
ATOM 524 C C . VAL A 1 65 ? 0.242 -12.766 52.156 1 61.97 65 VAL A C 1
ATOM 526 O O . VAL A 1 65 ? 0.4 -11.641 51.688 1 61.97 65 VAL A O 1
ATOM 529 N N . ALA A 1 66 ? 0.81 -13.883 51.594 1 61.91 66 ALA A N 1
ATOM 530 C CA . ALA A 1 66 ? 1.653 -13.75 50.406 1 61.91 66 ALA A CA 1
ATOM 531 C C . ALA A 1 66 ? 0.83 -13.328 49.188 1 61.91 66 ALA A C 1
ATOM 533 O O . ALA A 1 66 ? 1.252 -12.469 48.406 1 61.91 66 ALA A O 1
ATOM 534 N N . CYS A 1 67 ? -0.362 -13.945 49.031 1 58.94 67 CYS A N 1
ATOM 535 C CA . CYS A 1 67 ? -1.251 -13.523 47.969 1 58.94 67 CYS A CA 1
ATOM 536 C C . CYS A 1 67 ? -1.754 -12.102 48.188 1 58.94 67 CYS A C 1
ATOM 538 O O . CYS A 1 67 ? -1.792 -11.297 47.25 1 58.94 67 CYS A O 1
ATOM 540 N N . ALA A 1 68 ? -2.164 -11.703 49.469 1 61.25 68 ALA A N 1
ATOM 541 C CA . ALA A 1 68 ? -2.529 -10.328 49.781 1 61.25 68 ALA A CA 1
ATOM 542 C C . ALA A 1 68 ? -1.343 -9.383 49.594 1 61.25 68 ALA A C 1
ATOM 544 O O . ALA A 1 68 ? -1.492 -8.289 49.031 1 61.25 68 ALA A O 1
ATOM 545 N N . ALA A 1 69 ? -0.141 -9.828 49.969 1 60.47 69 ALA A N 1
ATOM 546 C CA . ALA A 1 69 ? 1.052 -9.016 49.719 1 60.47 69 ALA A CA 1
ATOM 547 C C . ALA A 1 69 ? 1.342 -8.906 48.219 1 60.47 69 ALA A C 1
ATOM 549 O O . ALA A 1 69 ? 1.726 -7.844 47.719 1 60.47 69 ALA A O 1
ATOM 550 N N . MET A 1 70 ? 1.106 -9.969 47.469 1 59.44 70 MET A N 1
ATOM 551 C CA . MET A 1 70 ? 1.25 -9.898 46.031 1 59.44 70 MET A CA 1
ATOM 552 C C . MET A 1 70 ? 0.169 -9.008 45.406 1 59.44 70 MET A C 1
ATOM 554 O O . MET A 1 70 ? 0.45 -8.203 44.531 1 59.44 70 MET A O 1
ATOM 558 N N . VAL A 1 71 ? -1.129 -9.18 45.844 1 56.97 71 VAL A N 1
ATOM 559 C CA . VAL A 1 71 ? -2.184 -8.297 45.344 1 56.97 71 VAL A CA 1
ATOM 560 C C . VAL A 1 71 ? -1.899 -6.863 45.781 1 56.97 71 VAL A C 1
ATOM 562 O O . VAL A 1 71 ? -2.016 -5.93 45 1 56.97 71 VAL A O 1
ATOM 565 N N . VAL A 1 72 ? -1.486 -6.637 47.094 1 54.75 72 VAL A N 1
ATOM 566 C CA . VAL A 1 72 ? -1.117 -5.297 47.531 1 54.75 72 VAL A CA 1
ATOM 567 C C . VAL A 1 72 ? 0.13 -4.828 46.781 1 54.75 72 VAL A C 1
ATOM 569 O O . VAL A 1 72 ? 0.218 -3.67 46.375 1 54.75 72 VAL A O 1
ATOM 572 N N . THR A 1 73 ? 1.098 -5.766 46.5 1 54.53 73 THR A N 1
ATOM 573 C CA . THR A 1 73 ? 2.244 -5.371 45.688 1 54.53 73 THR A CA 1
ATOM 574 C C . THR A 1 73 ? 1.818 -5.09 44.25 1 54.53 73 THR A C 1
ATOM 576 O O . THR A 1 73 ? 2.256 -4.105 43.656 1 54.53 73 THR A O 1
ATOM 579 N N . VAL A 1 74 ? 0.99 -5.977 43.688 1 52.38 74 VAL A N 1
ATOM 580 C CA . VAL A 1 74 ? 0.507 -5.684 42.344 1 52.38 74 VAL A CA 1
ATOM 581 C C . VAL A 1 74 ? -0.392 -4.449 42.375 1 52.38 74 VAL A C 1
ATOM 583 O O . VAL A 1 74 ? -0.291 -3.578 41.5 1 52.38 74 VAL A O 1
ATOM 586 N N . MET A 1 75 ? -1.323 -4.344 43.312 1 48.84 75 MET A N 1
ATOM 587 C CA . MET A 1 75 ? -2.098 -3.115 43.469 1 48.84 75 MET A CA 1
ATOM 588 C C . MET A 1 75 ? -1.191 -1.937 43.812 1 48.84 75 MET A C 1
ATOM 590 O O . MET A 1 75 ? -1.402 -0.824 43.312 1 48.84 75 MET A O 1
ATOM 594 N N . SER A 1 76 ? -0.251 -2.17 44.688 1 46.91 76 SER A N 1
ATOM 595 C CA . SER A 1 76 ? 0.717 -1.111 44.969 1 46.91 76 SER A CA 1
ATOM 596 C C . SER A 1 76 ? 1.626 -0.872 43.75 1 46.91 76 SER A C 1
ATOM 598 O O . SER A 1 76 ? 2.002 0.267 43.469 1 46.91 76 SER A O 1
ATOM 600 N N . LEU A 1 77 ? 2.043 -1.966 43.031 1 44.28 77 LEU A N 1
ATOM 601 C CA . LEU A 1 77 ? 2.789 -1.752 41.812 1 44.28 77 LEU A CA 1
ATOM 602 C C . LEU A 1 77 ? 1.884 -1.19 40.719 1 44.28 77 LEU A C 1
ATOM 604 O O . LEU A 1 77 ? 2.318 -0.372 39.906 1 44.28 77 LEU A O 1
ATOM 608 N N . LYS A 1 78 ? 0.621 -1.68 40.531 1 39.59 78 LYS A N 1
ATOM 609 C CA . LYS A 1 78 ? -0.26 -0.98 39.594 1 39.59 78 LYS A CA 1
ATOM 610 C C . LYS A 1 78 ? -0.432 0.482 40 1 39.59 78 LYS A C 1
ATOM 612 O O . LYS A 1 78 ? -0.525 1.359 39.125 1 39.59 78 LYS A O 1
ATOM 617 N N . LYS A 1 79 ? -0.673 0.828 41.312 1 38.75 79 LYS A N 1
ATOM 618 C CA . LYS A 1 79 ? -0.658 2.236 41.688 1 38.75 79 LYS A CA 1
ATOM 619 C C . LYS A 1 79 ? 0.692 2.877 41.375 1 38.75 79 LYS A C 1
ATOM 621 O O . LYS A 1 79 ? 0.762 4.062 41.031 1 38.75 79 LYS A O 1
ATOM 626 N N . THR A 1 80 ? 1.757 2.098 41.625 1 34.59 80 THR A N 1
ATOM 627 C CA . THR A 1 80 ? 3.053 2.711 41.344 1 34.59 80 THR A CA 1
ATOM 628 C C . THR A 1 80 ? 3.361 2.695 39.875 1 34.59 80 THR A C 1
ATOM 630 O O . THR A 1 80 ? 4.102 3.547 39.375 1 34.59 80 THR A O 1
ATOM 633 N N . PHE A 1 81 ? 3.07 1.566 39.219 1 34 81 PHE A N 1
ATOM 634 C CA . PHE A 1 81 ? 3.455 1.642 37.812 1 34 81 PHE A CA 1
ATOM 635 C C . PHE A 1 81 ? 2.506 2.547 37.031 1 34 81 PHE A C 1
ATOM 637 O O . PHE A 1 81 ? 2.619 2.676 35.812 1 34 81 PHE A O 1
ATOM 644 N N . GLY A 1 82 ? 1.328 2.885 37.562 1 32.5 82 GLY A N 1
ATOM 645 C CA . GLY A 1 82 ? 0.657 4.02 36.938 1 32.5 82 GLY A CA 1
ATOM 646 C C . GLY A 1 82 ? 1.499 5.281 36.938 1 32.5 82 GLY A C 1
ATOM 647 O O . GLY A 1 82 ? 1.288 6.176 37.75 1 32.5 82 GLY A O 1
ATOM 648 N N . ARG A 1 83 ? 2.76 5.02 36.906 1 31.02 83 ARG A N 1
ATOM 649 C CA . ARG A 1 83 ? 3.518 6.258 36.75 1 31.02 83 ARG A CA 1
ATOM 650 C C . ARG A 1 83 ? 2.863 7.188 35.75 1 31.02 83 ARG A C 1
ATOM 652 O O . ARG A 1 83 ? 2.682 6.816 34.562 1 31.02 83 ARG A O 1
ATOM 659 N N . THR A 1 84 ? 1.945 7.887 36.219 1 29.08 84 THR A N 1
ATOM 660 C CA . THR A 1 84 ? 1.567 9.102 35.5 1 29.08 84 THR A CA 1
ATOM 661 C C . THR A 1 84 ? 2.777 9.727 34.812 1 29.08 84 THR A C 1
ATOM 663 O O . THR A 1 84 ? 3.855 9.82 35.406 1 29.08 84 THR A O 1
ATOM 666 N N . ASP A 1 85 ? 2.953 9.453 33.625 1 29.36 85 ASP A N 1
ATOM 667 C CA . ASP A 1 85 ? 3.895 10.375 33 1 29.36 85 ASP A CA 1
ATOM 668 C C . ASP A 1 85 ? 3.938 11.703 33.75 1 29.36 85 ASP A C 1
ATOM 670 O O . ASP A 1 85 ? 2.895 12.266 34.094 1 29.36 85 ASP A O 1
ATOM 674 N N . PRO A 1 86 ? 4.996 11.859 34.594 1 31.78 86 PRO A N 1
ATOM 675 C CA . PRO A 1 86 ? 5.051 13.07 35.406 1 31.78 86 PRO A CA 1
ATOM 676 C C . PRO A 1 86 ? 4.438 14.281 34.719 1 31.78 86 PRO A C 1
ATOM 678 O O . PRO A 1 86 ? 4.32 15.352 35.312 1 31.78 86 PRO A O 1
ATOM 681 N N . TRP A 1 87 ? 4.469 14.102 33.438 1 31.84 87 TRP A N 1
ATOM 682 C CA . TRP A 1 87 ? 3.938 15.344 32.875 1 31.84 87 TRP A CA 1
ATOM 683 C C . TRP A 1 87 ? 2.439 15.453 33.125 1 31.84 87 TRP A C 1
ATOM 685 O O . TRP A 1 87 ? 1.828 16.484 32.844 1 31.84 87 TRP A O 1
ATOM 695 N N . VAL A 1 88 ? 1.73 14.203 33.188 1 32.06 88 VAL A N 1
ATOM 696 C CA . VAL A 1 88 ? 0.315 14.367 33.5 1 32.06 88 VAL A CA 1
ATOM 697 C C . VAL A 1 88 ? 0.124 14.422 35.031 1 32.06 88 VAL A C 1
ATOM 699 O O . VAL A 1 88 ? 0.108 13.383 35.688 1 32.06 88 VAL A O 1
ATOM 702 N N . GLU A 1 89 ? 0.779 15.148 35.844 1 31.62 89 GLU A N 1
ATOM 703 C CA . GLU A 1 89 ? 0.178 15.281 37.156 1 31.62 89 GLU A CA 1
ATOM 704 C C . GLU A 1 89 ? -1.345 15.242 37.094 1 31.62 89 GLU A C 1
ATOM 706 O O . GLU A 1 89 ? -1.938 15.75 36.125 1 31.62 89 GLU A O 1
ATOM 711 N N . PRO A 1 90 ? -2.002 14.258 37.781 1 34.12 90 PRO A N 1
ATOM 712 C CA . PRO A 1 90 ? -3.455 14.438 37.812 1 34.12 90 PRO A CA 1
ATOM 713 C C . PRO A 1 90 ? -3.863 15.891 38 1 34.12 90 PRO A C 1
ATOM 715 O O . PRO A 1 90 ? -3.443 16.531 38.969 1 34.12 90 PRO A O 1
ATOM 718 N N . TYR A 1 91 ? -4.051 16.625 37 1 31.92 91 TYR A N 1
ATOM 719 C CA . TYR A 1 91 ? -4.715 17.922 37.125 1 31.92 91 TYR A CA 1
ATOM 720 C C . TYR A 1 91 ? -5.938 17.812 38.031 1 31.92 91 TYR A C 1
ATOM 722 O O . TYR A 1 91 ? -6.895 17.109 37.719 1 31.92 91 TYR A O 1
ATOM 730 N N . ARG A 1 92 ? -5.789 17.625 39.281 1 34.34 92 ARG A N 1
ATOM 731 C CA . ARG A 1 92 ? -6.965 17.938 40.094 1 34.34 92 ARG A CA 1
ATOM 732 C C . ARG A 1 92 ? -7.699 19.156 39.531 1 34.34 92 ARG A C 1
ATOM 734 O O . ARG A 1 92 ? -7.086 20.188 39.281 1 34.34 92 ARG A O 1
ATOM 741 N N . PRO A 1 93 ? -8.875 18.953 39.062 1 37.97 93 PRO A N 1
ATOM 742 C CA . PRO A 1 93 ? -9.641 20.141 38.688 1 37.97 93 PRO A CA 1
ATOM 743 C C . PRO A 1 93 ? -9.617 21.234 39.781 1 37.97 93 PRO A C 1
ATOM 745 O O . PRO A 1 93 ? -10.422 21.203 40.688 1 37.97 93 PRO A O 1
ATOM 748 N N . GLN A 1 94 ? -8.727 21.344 40.562 1 37.16 94 GLN A N 1
ATOM 749 C CA . GLN A 1 94 ? -8.945 22.641 41.219 1 37.16 94 GLN A CA 1
ATOM 750 C C . GLN A 1 94 ? -9.266 23.719 40.188 1 37.16 94 GLN A C 1
ATOM 752 O O . GLN A 1 94 ? -8.578 23.844 39.156 1 37.16 94 GLN A O 1
ATOM 757 N N . SER A 1 95 ? -10.438 24.172 40.062 1 54.25 95 SER A N 1
ATOM 758 C CA . SER A 1 95 ? -10.93 25.172 39.125 1 54.25 95 SER A CA 1
ATOM 759 C C . SER A 1 95 ? -9.867 26.234 38.844 1 54.25 95 SER A C 1
ATOM 761 O O . SER A 1 95 ? -9.445 26.953 39.75 1 54.25 95 SER A O 1
ATOM 763 N N . ASP A 1 96 ? -8.914 26.047 38 1 75.19 96 ASP A N 1
ATOM 764 C CA . ASP A 1 96 ? -7.926 27.047 37.625 1 75.19 96 ASP A CA 1
ATOM 765 C C . ASP A 1 96 ? -8.555 28.438 37.5 1 75.19 96 ASP A C 1
ATOM 767 O O . ASP A 1 96 ? -9.695 28.562 37.031 1 75.19 96 ASP A O 1
ATOM 771 N N . PRO A 1 97 ? -7.988 29.312 38.188 1 86.12 97 PRO A N 1
ATOM 772 C CA . PRO A 1 97 ? -8.555 30.656 38.125 1 86.12 97 PRO A CA 1
ATOM 773 C C . PRO A 1 97 ? -8.727 31.141 36.656 1 86.12 97 PRO A C 1
ATOM 775 O O . PRO A 1 97 ? -7.984 30.734 35.781 1 86.12 97 PRO A O 1
ATOM 778 N N . PRO A 1 98 ? -9.734 31.922 36.5 1 93.31 98 PRO A N 1
ATOM 779 C CA . PRO A 1 98 ? -9.953 32.5 35.188 1 93.31 98 PRO A CA 1
ATOM 780 C C . PRO A 1 98 ? -8.758 33.312 34.688 1 93.31 98 PRO A C 1
ATOM 782 O O . PRO A 1 98 ? -8.023 33.875 35.469 1 93.31 98 PRO A O 1
ATOM 785 N N . THR A 1 99 ? -8.562 33.375 33.375 1 95.69 99 THR A N 1
ATOM 786 C CA . THR A 1 99 ? -7.398 34.031 32.781 1 95.69 99 THR A CA 1
ATOM 787 C C . THR A 1 99 ? -7.809 35.312 32.031 1 95.69 99 THR A C 1
ATOM 789 O O . THR A 1 99 ? -6.957 36.031 31.516 1 95.69 99 THR A O 1
ATOM 792 N N . LEU A 1 100 ? -9.055 35.625 32 1 96.62 100 LEU A N 1
ATOM 793 C CA . LEU A 1 100 ? -9.586 36.688 31.156 1 96.62 100 LEU A CA 1
ATOM 794 C C . LEU A 1 100 ? -9.172 38.062 31.672 1 96.62 100 LEU A C 1
ATOM 796 O O . LEU A 1 100 ? -9.312 38.344 32.844 1 96.62 100 LEU A O 1
ATOM 800 N N . VAL A 1 101 ? -8.711 38.906 30.734 1 95.31 101 VAL A N 1
ATOM 801 C CA . VAL A 1 101 ? -8.281 40.25 31.125 1 95.31 101 VAL A CA 1
ATOM 802 C C . VAL A 1 101 ? -8.922 41.281 30.203 1 95.31 101 VAL A C 1
ATOM 804 O O . VAL A 1 101 ? -8.656 42.5 30.344 1 95.31 101 VAL A O 1
ATOM 807 N N . PHE A 1 102 ? -9.773 40.938 29.328 1 95.94 102 PHE A N 1
ATOM 808 C CA . PHE A 1 102 ? -10.438 41.812 28.375 1 95.94 102 PHE A CA 1
ATOM 809 C C . PHE A 1 102 ? -11.914 41.969 28.719 1 95.94 102 PHE A C 1
ATOM 811 O O . PHE A 1 102 ? -12.539 41 29.219 1 95.94 102 PHE A O 1
ATOM 818 N N . GLN A 1 103 ? -12.43 43.125 28.359 1 94.62 103 GLN A N 1
ATOM 819 C CA . GLN A 1 103 ? -13.867 43.375 28.5 1 94.62 103 GLN A CA 1
ATOM 820 C C . GLN A 1 103 ? -14.617 42.844 27.281 1 94.62 103 GLN A C 1
ATOM 822 O O . GLN A 1 103 ? -14.016 42.5 26.25 1 94.62 103 GLN A O 1
ATOM 827 N N . ARG A 1 104 ? -15.891 42.719 27.422 1 93.81 104 ARG A N 1
ATOM 828 C CA . ARG A 1 104 ? -16.734 42.188 26.359 1 93.81 104 ARG A CA 1
ATOM 829 C C . ARG A 1 104 ? -16.594 43 25.078 1 93.81 104 ARG A C 1
ATOM 831 O O . ARG A 1 104 ? -16.547 42.438 23.984 1 93.81 104 ARG A O 1
ATOM 838 N N . ASP A 1 105 ? -16.594 44.312 25.266 1 93.31 105 ASP A N 1
ATOM 839 C CA . ASP A 1 105 ? -16.469 45.156 24.094 1 93.31 105 ASP A CA 1
ATOM 840 C C . ASP A 1 105 ? -15.164 44.906 23.359 1 93.31 105 ASP A C 1
ATOM 842 O O . ASP A 1 105 ? -15.109 45.031 22.125 1 93.31 105 ASP A O 1
ATOM 846 N N . ASP A 1 106 ? -14.109 44.656 24.094 1 95.44 106 ASP A N 1
ATOM 847 C CA . ASP A 1 106 ? -12.836 44.312 23.469 1 95.44 106 ASP A CA 1
ATOM 848 C C . ASP A 1 106 ? -12.938 43 22.688 1 95.44 106 ASP A C 1
ATOM 850 O O . ASP A 1 106 ? -12.414 42.875 21.578 1 95.44 106 ASP A O 1
ATOM 854 N N . LEU A 1 107 ? -13.586 42.031 23.266 1 96.19 107 LEU A N 1
ATOM 855 C CA . LEU A 1 107 ? -13.766 40.75 22.625 1 96.19 107 LEU A CA 1
ATOM 856 C C . LEU A 1 107 ? -14.586 40.875 21.344 1 96.19 107 LEU A C 1
ATOM 858 O O . LEU A 1 107 ? -14.289 40.25 20.344 1 96.19 107 LEU A O 1
ATOM 862 N N . LYS A 1 108 ? -15.578 41.688 21.422 1 94.5 108 LYS A N 1
ATOM 863 C CA . LYS A 1 108 ? -16.391 41.969 20.25 1 94.5 108 LYS A CA 1
ATOM 864 C C . LYS A 1 108 ? -15.555 42.594 19.125 1 94.5 108 LYS A C 1
ATOM 866 O O . LYS A 1 108 ? -15.727 42.25 17.953 1 94.5 108 LYS A O 1
ATOM 871 N N . ARG A 1 109 ? -14.719 43.5 19.484 1 96 109 ARG A N 1
ATOM 872 C CA . ARG A 1 109 ? -13.859 44.156 18.516 1 96 109 ARG A CA 1
ATOM 873 C C . ARG A 1 109 ? -12.898 43.156 17.875 1 96 109 ARG A C 1
ATOM 875 O O . ARG A 1 109 ? -12.617 43.25 16.672 1 96 109 ARG A O 1
ATOM 882 N N . ILE A 1 110 ? -12.406 42.25 18.688 1 97.31 110 ILE A N 1
ATOM 883 C CA . ILE A 1 110 ? -11.5 41.219 18.188 1 97.31 110 ILE A CA 1
ATOM 884 C C . ILE A 1 110 ? -12.234 40.344 17.172 1 97.31 110 ILE A C 1
ATOM 886 O O . ILE A 1 110 ? -11.75 40.125 16.062 1 97.31 110 ILE A O 1
ATOM 890 N N . TRP A 1 111 ? -13.391 39.875 17.516 1 97.25 111 TRP A N 1
ATOM 891 C CA . TRP A 1 111 ? -14.211 39.062 16.594 1 97.25 111 TRP A CA 1
ATOM 892 C C . TRP A 1 111 ? -14.516 39.844 15.32 1 97.25 111 TRP A C 1
ATOM 894 O O . TRP A 1 111 ? -14.383 39.344 14.219 1 97.25 111 TRP A O 1
ATOM 904 N N . SER A 1 112 ? -14.938 41.094 15.562 1 96.38 112 SER A N 1
ATOM 905 C CA . SER A 1 112 ? -15.305 41.938 14.422 1 96.38 112 SER A CA 1
ATOM 906 C C . SER A 1 112 ? -14.125 42.125 13.469 1 96.38 112 SER A C 1
ATOM 908 O O . SER A 1 112 ? -14.297 42.062 12.242 1 96.38 112 SER A O 1
ATOM 910 N N . TRP A 1 113 ? -12.961 42.375 14.023 1 97.38 113 TRP A N 1
ATOM 911 C CA . TRP A 1 113 ? -11.766 42.531 13.203 1 97.38 113 TRP A CA 1
ATOM 912 C C . TRP A 1 113 ? -11.461 41.281 12.414 1 97.38 113 TRP A C 1
ATOM 914 O O . TRP A 1 113 ? -11.164 41.344 11.219 1 97.38 113 TRP A O 1
ATOM 924 N N . GLU A 1 114 ? -11.453 40.094 13.078 1 97.56 114 GLU A N 1
ATOM 925 C CA . GLU A 1 114 ? -11.148 38.812 12.43 1 97.56 114 GLU A CA 1
ATOM 926 C C . GLU A 1 114 ? -12.148 38.531 11.32 1 97.56 114 GLU A C 1
ATOM 928 O O . GLU A 1 114 ? -11.758 38.062 10.234 1 97.56 114 GLU A O 1
ATOM 933 N N . ILE A 1 115 ? -13.438 38.75 11.555 1 97.06 115 ILE A N 1
ATOM 934 C CA . ILE A 1 115 ? -14.484 38.5 10.57 1 97.06 115 ILE A CA 1
ATOM 935 C C . ILE A 1 115 ? -14.328 39.438 9.383 1 97.06 115 ILE A C 1
ATOM 937 O O . ILE A 1 115 ? -14.328 39 8.227 1 97.06 115 ILE A O 1
ATOM 941 N N . ALA A 1 116 ? -14.18 40.719 9.656 1 96.69 116 ALA A N 1
ATOM 942 C CA . ALA A 1 116 ? -14.062 41.719 8.602 1 96.69 116 ALA A CA 1
ATOM 943 C C . ALA A 1 116 ? -12.82 41.469 7.75 1 96.69 116 ALA A C 1
ATOM 945 O O . ALA A 1 116 ? -12.812 41.781 6.555 1 96.69 116 ALA A O 1
ATOM 946 N N . SER A 1 117 ? -11.781 40.906 8.352 1 95.56 117 SER A N 1
ATOM 947 C CA . SER A 1 117 ? -10.523 40.656 7.66 1 95.56 117 SER A CA 1
ATOM 948 C C . SER A 1 117 ? -10.586 39.344 6.84 1 95.56 117 SER A C 1
ATOM 950 O O . SER A 1 117 ? -9.625 39 6.148 1 95.56 117 SER A O 1
ATOM 952 N N . GLY A 1 118 ? -11.703 38.625 6.945 1 94.38 118 GLY A N 1
ATOM 953 C CA . GLY A 1 118 ? -11.852 37.375 6.223 1 94.38 118 GLY A CA 1
ATOM 954 C C . GLY A 1 118 ? -11.195 36.219 6.918 1 94.38 118 GLY A C 1
ATOM 955 O O . GLY A 1 118 ? -10.945 35.156 6.297 1 94.38 118 GLY A O 1
ATOM 956 N N . HIS A 1 119 ? -10.898 36.375 8.188 1 96.19 119 HIS A N 1
ATOM 957 C CA . HIS A 1 119 ? -10.188 35.344 8.938 1 96.19 119 HIS A CA 1
ATOM 958 C C . HIS A 1 119 ? -11.156 34.344 9.602 1 96.19 119 HIS A C 1
ATOM 960 O O . HIS A 1 119 ? -10.75 33.562 10.445 1 96.19 119 HIS A O 1
ATOM 966 N N . TYR A 1 120 ? -12.43 34.438 9.234 1 96.62 120 TYR A N 1
ATOM 967 C CA . TYR A 1 120 ? -13.422 33.531 9.781 1 96.62 120 TYR A CA 1
ATOM 968 C C . TYR A 1 120 ? -14.25 32.906 8.664 1 96.62 120 TYR A C 1
ATOM 970 O O . TYR A 1 120 ? -15.461 33.125 8.578 1 96.62 120 TYR A O 1
ATOM 978 N N . PRO A 1 121 ? -13.625 31.984 7.945 1 95.5 121 PRO A N 1
ATOM 979 C CA . PRO A 1 121 ? -14.344 31.328 6.855 1 95.5 121 PRO A CA 1
ATOM 980 C C . PRO A 1 121 ? -15.32 30.266 7.348 1 95.5 121 PRO A C 1
ATOM 982 O O . PRO A 1 121 ? -16 29.625 6.543 1 95.5 121 PRO A O 1
ATOM 985 N N . SER A 1 122 ? -15.461 30.094 8.594 1 96.38 122 SER A N 1
ATOM 986 C CA . SER A 1 122 ? -16.344 29.078 9.18 1 96.38 122 SER A CA 1
ATOM 987 C C . SER A 1 122 ? -17.797 29.547 9.18 1 96.38 122 SER A C 1
ATOM 989 O O . SER A 1 122 ? -18.062 30.75 9.344 1 96.38 122 SER A O 1
ATOM 991 N N . ARG A 1 123 ? -18.672 28.578 9.055 1 93.56 123 ARG A N 1
ATOM 992 C CA . ARG A 1 123 ? -20.109 28.844 9.117 1 93.56 123 ARG A CA 1
ATOM 993 C C . ARG A 1 123 ? -20.641 28.688 10.547 1 93.56 123 ARG A C 1
ATOM 995 O O . ARG A 1 123 ? -21.828 28.891 10.797 1 93.56 123 ARG A O 1
ATOM 1002 N N . GLN A 1 124 ? -19.812 28.422 11.398 1 92.75 124 GLN A N 1
ATOM 1003 C CA . GLN A 1 124 ? -20.219 28.219 12.781 1 92.75 124 GLN A CA 1
ATOM 1004 C C . GLN A 1 124 ? -20.656 29.531 13.422 1 92.75 124 GLN A C 1
ATOM 1006 O O . GLN A 1 124 ? -20.172 30.609 13.039 1 92.75 124 GLN A O 1
ATOM 1011 N N . SER A 1 125 ? -21.484 29.391 14.406 1 92.06 125 SER A N 1
ATOM 1012 C CA . SER A 1 125 ? -22.016 30.578 15.086 1 92.06 125 SER A CA 1
ATOM 1013 C C . SER A 1 125 ? -20.984 31.172 16.047 1 92.06 125 SER A C 1
ATOM 1015 O O . SER A 1 125 ? -20.109 30.453 16.547 1 92.06 125 SER A O 1
ATOM 1017 N N . ILE A 1 126 ? -21.141 32.469 16.219 1 94.19 126 ILE A N 1
ATOM 1018 C CA . ILE A 1 126 ? -20.359 33.188 17.234 1 94.19 126 ILE A CA 1
ATOM 1019 C C . ILE A 1 126 ? -20.969 32.906 18.609 1 94.19 126 ILE A C 1
ATOM 1021 O O . ILE A 1 126 ? -22.188 32.844 18.766 1 94.19 126 ILE A O 1
ATOM 1025 N N . PRO A 1 127 ? -20.125 32.656 19.578 1 93.25 127 PRO A N 1
ATOM 1026 C CA . PRO A 1 127 ? -20.688 32.438 20.922 1 93.25 127 PRO A CA 1
ATOM 1027 C C . PRO A 1 127 ? -21.578 33.594 21.375 1 93.25 127 PRO A C 1
ATOM 1029 O O . PRO A 1 127 ? -21.234 34.75 21.203 1 93.25 127 PRO A O 1
ATOM 1032 N N . LYS A 1 128 ? -22.641 33.281 22.031 1 88.88 128 LYS A N 1
ATOM 1033 C CA . LYS A 1 128 ? -23.625 34.25 22.484 1 88.88 128 LYS A CA 1
ATOM 1034 C C . LYS A 1 128 ? -23.031 35.219 23.5 1 88.88 128 LYS A C 1
ATOM 1036 O O . LYS A 1 128 ? -23.453 36.375 23.609 1 88.88 128 LYS A O 1
ATOM 1041 N N . GLN A 1 129 ? -22.062 34.719 24.141 1 89.94 129 GLN A N 1
ATOM 1042 C CA . GLN A 1 129 ? -21.438 35.5 25.219 1 89.94 129 GLN A CA 1
ATOM 1043 C C . GLN A 1 129 ? -20.734 36.75 24.688 1 89.94 129 GLN A C 1
ATOM 1045 O O . GLN A 1 129 ? -20.453 37.688 25.438 1 89.94 129 GLN A O 1
ATOM 1050 N N . ILE A 1 130 ? -20.453 36.781 23.438 1 92.38 130 ILE A N 1
ATOM 1051 C CA . ILE A 1 130 ? -19.766 37.906 22.844 1 92.38 130 ILE A CA 1
ATOM 1052 C C . ILE A 1 130 ? -20.734 39.094 22.719 1 92.38 130 ILE A C 1
ATOM 1054 O O . ILE A 1 130 ? -20.312 40.25 22.812 1 92.38 130 ILE A O 1
ATOM 1058 N N . GLY A 1 131 ? -22.016 38.844 22.438 1 87.69 131 GLY A N 1
ATOM 1059 C CA . GLY A 1 131 ? -23.047 39.844 22.562 1 87.69 131 GLY A CA 1
ATOM 1060 C C . GLY A 1 131 ? -23.172 40.75 21.344 1 87.69 131 GLY A C 1
ATOM 1061 O O . GLY A 1 131 ? -23.438 41.969 21.484 1 87.69 131 GLY A O 1
ATOM 1062 N N . PHE A 1 132 ? -22.984 40.25 20.219 1 90.06 132 PHE A N 1
ATOM 1063 C CA . PHE A 1 132 ? -23.25 41.031 19.016 1 90.06 132 PHE A CA 1
ATOM 1064 C C . PHE A 1 132 ? -24.719 41.406 18.953 1 90.06 132 PHE A C 1
ATOM 1066 O O . PHE A 1 132 ? -25.609 40.594 19.203 1 90.06 132 PHE A O 1
ATOM 1073 N N . LYS A 1 133 ? -24.938 42.625 18.625 1 83.94 133 LYS A N 1
ATOM 1074 C CA . LYS A 1 133 ? -26.312 43.094 18.5 1 83.94 133 LYS A CA 1
ATOM 1075 C C . LYS A 1 133 ? -26.812 42.906 17.078 1 83.94 133 LYS A C 1
ATOM 1077 O O . LYS A 1 133 ? -28.016 42.75 16.859 1 83.94 133 LYS A O 1
ATOM 1082 N N . SER A 1 134 ? -25.938 43.031 16.125 1 86.25 134 SER A N 1
ATOM 1083 C CA . SER A 1 134 ? -26.234 42.812 14.727 1 86.25 134 SER A CA 1
ATOM 1084 C C . SER A 1 134 ? -25.219 41.844 14.094 1 86.25 134 SER A C 1
ATOM 1086 O O . SER A 1 134 ? -24.062 41.812 14.508 1 86.25 134 SER A O 1
ATOM 1088 N N . SER A 1 135 ? -25.719 41.188 13.148 1 87.12 135 SER A N 1
ATOM 1089 C CA . SER A 1 135 ? -24.844 40.219 12.469 1 87.12 135 SER A CA 1
ATOM 1090 C C . SER A 1 135 ? -23.75 40.938 11.68 1 87.12 135 SER A C 1
ATOM 1092 O O . SER A 1 135 ? -24.047 41.75 10.805 1 87.12 135 SER A O 1
ATOM 1094 N N . PRO A 1 136 ? -22.578 40.594 11.969 1 92.38 136 PRO A N 1
ATOM 1095 C CA . PRO A 1 136 ? -21.5 41.188 11.188 1 92.38 136 PRO A CA 1
ATOM 1096 C C . PRO A 1 136 ? -21.375 40.625 9.781 1 92.38 136 PRO A C 1
ATOM 1098 O O . PRO A 1 136 ? -21.547 39.406 9.594 1 92.38 136 PRO A O 1
ATOM 1101 N N . PRO A 1 137 ? -21.141 41.469 8.734 1 92.88 137 PRO A N 1
ATOM 1102 C CA . PRO A 1 137 ? -20.859 40.969 7.395 1 92.88 137 PRO A CA 1
ATOM 1103 C C . PRO A 1 137 ? -19.547 40.188 7.328 1 92.88 137 PRO A C 1
ATOM 1105 O O . PRO A 1 137 ? -18.531 40.625 7.871 1 92.88 137 PRO A O 1
ATOM 1108 N N . ASN A 1 138 ? -19.562 39.031 6.754 1 94.69 138 ASN A N 1
ATOM 1109 C CA . ASN A 1 138 ? -18.406 38.156 6.641 1 94.69 138 ASN A CA 1
ATOM 1110 C C . ASN A 1 138 ? -17.969 37.969 5.188 1 94.69 138 ASN A C 1
ATOM 1112 O O . ASN A 1 138 ? -18.625 37.25 4.422 1 94.69 138 ASN A O 1
ATOM 1116 N N . PRO A 1 139 ? -16.875 38.531 4.785 1 94.12 139 PRO A N 1
ATOM 1117 C CA . PRO A 1 139 ? -16.438 38.469 3.389 1 94.12 139 PRO A CA 1
ATOM 1118 C C . PRO A 1 139 ? -15.875 37.094 3.018 1 94.12 139 PRO A C 1
ATOM 1120 O O . PRO A 1 139 ? -15.664 36.812 1.836 1 94.12 139 PRO A O 1
ATOM 1123 N N . ALA A 1 140 ? -15.617 36.188 3.969 1 93.88 140 ALA A N 1
ATOM 1124 C CA . ALA A 1 140 ? -15.047 34.875 3.699 1 93.88 140 ALA A CA 1
ATOM 1125 C C . ALA A 1 140 ? -16.141 33.844 3.439 1 93.88 140 ALA A C 1
ATOM 1127 O O . ALA A 1 140 ? -15.859 32.688 3.115 1 93.88 140 ALA A O 1
ATOM 1128 N N . LEU A 1 141 ? -17.406 34.25 3.576 1 93.88 141 LEU A N 1
ATOM 1129 C CA . LEU A 1 141 ? -18.547 33.375 3.324 1 93.88 141 LEU A CA 1
ATOM 1130 C C . LEU A 1 141 ? -19.359 33.844 2.125 1 93.88 141 LEU A C 1
ATOM 1132 O O . LEU A 1 141 ? -19.5 35.062 1.911 1 93.88 141 LEU A O 1
ATOM 1136 N N . PRO A 1 142 ? -19.891 32.844 1.38 1 91.75 142 PRO A N 1
ATOM 1137 C CA . PRO A 1 142 ? -20.703 33.25 0.225 1 91.75 142 PRO A CA 1
ATOM 1138 C C . PRO A 1 142 ? -21.938 34.062 0.619 1 91.75 142 PRO A C 1
ATOM 1140 O O . PRO A 1 142 ? -22.5 33.844 1.7 1 91.75 142 PRO A O 1
ATOM 1143 N N . ALA A 1 143 ? -22.328 34.781 -0.403 1 87.5 143 ALA A N 1
ATOM 1144 C CA . ALA A 1 143 ? -23.5 35.625 -0.178 1 87.5 143 ALA A CA 1
ATOM 1145 C C . ALA A 1 143 ? -24.766 34.781 -0.055 1 87.5 143 ALA A C 1
ATOM 1147 O O . ALA A 1 143 ? -24.984 33.844 -0.849 1 87.5 143 ALA A O 1
ATOM 1148 N N . GLN A 1 144 ? -25.219 34.562 1.121 1 72.06 144 GLN A N 1
ATOM 1149 C CA . GLN A 1 144 ? -26.453 33.844 1.336 1 72.06 144 GLN A CA 1
ATOM 1150 C C . GLN A 1 144 ? -27.594 34.781 1.71 1 72.06 144 GLN A C 1
ATOM 1152 O O . GLN A 1 144 ? -27.375 35.781 2.377 1 72.06 144 GLN A O 1
ATOM 1157 N N . GLN A 1 145 ? -28.734 34.562 0.996 1 52.5 145 GLN A N 1
ATOM 1158 C CA . GLN A 1 145 ? -29.922 35.281 1.467 1 52.5 145 GLN A CA 1
ATOM 1159 C C . GLN A 1 145 ? -30.344 34.781 2.844 1 52.5 145 GLN A C 1
ATOM 1161 O O . GLN A 1 145 ? -30.344 33.594 3.105 1 52.5 145 GLN A O 1
ATOM 1166 N N . ARG A 1 146 ? -30.031 35.375 3.834 1 52 146 ARG A N 1
ATOM 1167 C CA . ARG A 1 146 ? -30.391 35 5.191 1 52 146 ARG A CA 1
ATOM 1168 C C . ARG A 1 146 ? -31.812 34.438 5.242 1 52 146 ARG A C 1
ATOM 1170 O O . ARG A 1 146 ? -32.75 35.094 4.84 1 52 146 ARG A O 1
ATOM 1177 N N . THR A 1 147 ? -32 33.125 5.004 1 46.5 147 THR A N 1
ATOM 1178 C CA . THR A 1 147 ? -33.344 32.719 5.406 1 46.5 147 THR A CA 1
ATOM 1179 C C . THR A 1 147 ? -33.531 32.812 6.918 1 46.5 147 THR A C 1
ATOM 1181 O O . THR A 1 147 ? -32.812 32.156 7.672 1 46.5 147 THR A O 1
ATOM 1184 N N . ILE A 1 148 ? -33.656 33.812 7.48 1 40.81 148 ILE A N 1
ATOM 1185 C CA . ILE A 1 148 ? -33.938 34 8.906 1 40.81 148 ILE A CA 1
ATOM 1186 C C . ILE A 1 148 ? -34.938 32.938 9.359 1 40.81 148 ILE A C 1
ATOM 1188 O O . ILE A 1 148 ? -36.062 32.875 8.867 1 40.81 148 ILE A O 1
ATOM 1192 N N . ARG A 1 149 ? -34.469 31.812 9.93 1 43.84 149 ARG A N 1
ATOM 1193 C CA . ARG A 1 149 ? -35.469 30.969 10.562 1 43.84 149 ARG A CA 1
ATOM 1194 C C . ARG A 1 149 ? -36.375 31.797 11.469 1 43.84 149 ARG A C 1
ATOM 1196 O O . ARG A 1 149 ? -35.906 32.719 12.148 1 43.84 149 ARG A O 1
ATOM 1203 N N . PRO A 1 150 ? -37.75 31.609 11.367 1 37.66 150 PRO A N 1
ATOM 1204 C CA . PRO A 1 150 ? -38.656 32.344 12.242 1 37.66 150 PRO A CA 1
ATOM 1205 C C . PRO A 1 150 ? -38.312 32.219 13.719 1 37.66 150 PRO A C 1
ATOM 1207 O O . PRO A 1 150 ? -37.688 31.219 14.125 1 37.66 150 PRO A O 1
ATOM 1210 N N . SER A 1 151 ? -38.312 33.25 14.586 1 36.19 151 SER A N 1
ATOM 1211 C CA . SER A 1 151 ? -38.031 33.438 16.016 1 36.19 151 SER A CA 1
ATOM 1212 C C . SER A 1 151 ? -38.625 32.312 16.844 1 36.19 151 SER A C 1
ATOM 1214 O O . SER A 1 151 ? -38.281 32.156 18.016 1 36.19 151 SER A O 1
ATOM 1216 N N . ARG A 1 152 ? -39.719 31.719 16.453 1 39.03 152 ARG A N 1
ATOM 1217 C CA . ARG A 1 152 ? -40.438 30.797 17.328 1 39.03 152 ARG A CA 1
ATOM 1218 C C . ARG A 1 152 ? -39.562 29.609 17.719 1 39.03 152 ARG A C 1
ATOM 1220 O O . ARG A 1 152 ? -39.844 28.891 18.672 1 39.03 152 ARG A O 1
ATOM 1227 N N . TYR A 1 153 ? -38.75 29.125 16.891 1 38.12 153 TYR A N 1
ATOM 1228 C CA . TYR A 1 153 ? -38.062 27.875 17.188 1 38.12 153 TYR A CA 1
ATOM 1229 C C . TYR A 1 153 ? -36.688 28.156 17.781 1 38.12 153 TYR A C 1
ATOM 1231 O O . TYR A 1 153 ? -35.844 27.266 17.859 1 38.12 153 TYR A O 1
ATOM 1239 N N . ARG A 1 154 ? -36.312 29.391 17.922 1 39.62 154 ARG A N 1
ATOM 1240 C CA . ARG A 1 154 ? -35.031 29.672 18.594 1 39.62 154 ARG A CA 1
ATOM 1241 C C . ARG A 1 154 ? -35.156 29.406 20.094 1 39.62 154 ARG A C 1
ATOM 1243 O O . ARG A 1 154 ? -36.156 29.75 20.719 1 39.62 154 ARG A O 1
ATOM 1250 N N . PRO A 1 155 ? -34.5 28.453 20.688 1 40.09 155 PRO A N 1
ATOM 1251 C CA . PRO A 1 155 ? -34.625 28.172 22.109 1 40.09 155 PRO A CA 1
ATOM 1252 C C . PRO A 1 155 ? -34.688 29.453 22.953 1 40.09 155 PRO A C 1
ATOM 1254 O O . PRO A 1 155 ? -34.188 30.5 22.531 1 40.09 155 PRO A O 1
ATOM 1257 N N . PRO A 1 156 ? -35.531 29.5 23.953 1 36.78 156 PRO A N 1
ATOM 1258 C CA . PRO A 1 156 ? -35.625 30.641 24.875 1 36.78 156 PRO A CA 1
ATOM 1259 C C . PRO A 1 156 ? -34.281 31.188 25.281 1 36.78 156 PRO A C 1
ATOM 1261 O O . PRO A 1 156 ? -33.312 30.422 25.422 1 36.78 156 PRO A O 1
ATOM 1264 N N . PRO A 1 157 ? -33.969 32.531 25.062 1 34.94 157 PRO A N 1
ATOM 1265 C CA . PRO A 1 157 ? -32.719 33.156 25.484 1 34.94 157 PRO A CA 1
ATOM 1266 C C . PRO A 1 157 ? -32.344 32.781 26.906 1 34.94 157 PRO A C 1
ATOM 1268 O O . PRO A 1 157 ? -33.125 32.969 27.844 1 34.94 157 PRO A O 1
ATOM 1271 N N . THR A 1 158 ? -31.828 31.734 27.234 1 34.56 158 THR A N 1
ATOM 1272 C CA . THR A 1 158 ? -31.25 31.734 28.578 1 34.56 158 THR A CA 1
ATOM 1273 C C . THR A 1 158 ? -30.688 33.125 28.906 1 34.56 158 THR A C 1
ATOM 1275 O O . THR A 1 158 ? -30.391 33.906 28.016 1 34.56 158 THR A O 1
ATOM 1278 N N . VAL A 1 159 ? -30.281 33.531 30.219 1 36.5 159 VAL A N 1
ATOM 1279 C CA . VAL A 1 159 ? -30.078 34.781 30.922 1 36.5 159 VAL A CA 1
ATOM 1280 C C . VAL A 1 159 ? -29.219 35.719 30.078 1 36.5 159 VAL A C 1
ATOM 1282 O O . VAL A 1 159 ? -29.297 36.938 30.219 1 36.5 159 VAL A O 1
ATOM 1285 N N . VAL A 1 160 ? -28.047 35.281 29.562 1 40.19 160 VAL A N 1
ATOM 1286 C CA . VAL A 1 160 ? -27.234 36.469 29.312 1 40.19 160 VAL A CA 1
ATOM 1287 C C . VAL A 1 160 ? -27.906 37.312 28.25 1 40.19 160 VAL A C 1
ATOM 1289 O O . VAL A 1 160 ? -28.297 38.469 28.516 1 40.19 160 VAL A O 1
ATOM 1292 N N . THR A 1 161 ? -27.219 37.812 27.031 1 42.88 161 THR A N 1
ATOM 1293 C CA . THR A 1 161 ? -27.734 38.75 26.062 1 42.88 161 THR A CA 1
ATOM 1294 C C . THR A 1 161 ? -28.734 38.094 25.109 1 42.88 161 THR A C 1
ATOM 1296 O O . THR A 1 161 ? -28.359 37.188 24.359 1 42.88 161 THR A O 1
ATOM 1299 N N . THR A 1 162 ? -29.938 37.781 25.516 1 44.31 162 THR A N 1
ATOM 1300 C CA . THR A 1 162 ? -31.078 37.188 24.828 1 44.31 162 THR A CA 1
ATOM 1301 C C . THR A 1 162 ? -31.141 37.656 23.375 1 44.31 162 THR A C 1
ATOM 1303 O O . THR A 1 162 ? -31.812 37.062 22.547 1 44.31 162 THR A O 1
ATOM 1306 N N . ARG A 1 163 ? -30.656 38.812 23.094 1 48.78 163 ARG A N 1
ATOM 1307 C CA . ARG A 1 163 ? -30.891 39.438 21.797 1 48.78 163 ARG A CA 1
ATOM 1308 C C . ARG A 1 163 ? -29.625 39.406 20.938 1 48.78 163 ARG A C 1
ATOM 1310 O O . ARG A 1 163 ? -29.469 40.25 20.047 1 48.78 163 ARG A O 1
ATOM 1317 N N . ALA A 1 164 ? -28.766 38.438 21.281 1 57.06 164 ALA A N 1
ATOM 1318 C CA . ALA A 1 164 ? -27.516 38.469 20.5 1 57.06 164 ALA A CA 1
ATOM 1319 C C . ALA A 1 164 ? -27.672 37.688 19.203 1 57.06 164 ALA A C 1
ATOM 1321 O O . ALA A 1 164 ? -28.375 36.688 19.141 1 57.06 164 ALA A O 1
ATOM 1322 N N . ASP A 1 165 ? -27.266 38.344 18.078 1 71 165 ASP A N 1
ATOM 1323 C CA . ASP A 1 165 ? -27.125 37.688 16.781 1 71 165 ASP A CA 1
ATOM 1324 C C . ASP A 1 165 ? -25.844 36.875 16.719 1 71 165 ASP A C 1
ATOM 1326 O O . ASP A 1 165 ? -24.75 37.406 16.953 1 71 165 ASP A O 1
ATOM 1330 N N . THR A 1 166 ? -25.922 35.562 16.516 1 82.19 166 THR A N 1
ATOM 1331 C CA . THR A 1 166 ? -24.766 34.688 16.625 1 82.19 166 THR A CA 1
ATOM 1332 C C . THR A 1 166 ? -24.281 34.25 15.258 1 82.19 166 THR A C 1
ATOM 1334 O O . THR A 1 166 ? -23.234 33.594 15.141 1 82.19 166 THR A O 1
ATOM 1337 N N . ASP A 1 167 ? -24.938 34.625 14.203 1 86.75 167 ASP A N 1
ATOM 1338 C CA . ASP A 1 167 ? -24.5 34.188 12.891 1 86.75 167 ASP A CA 1
ATOM 1339 C C . ASP A 1 167 ? -23.984 35.344 12.055 1 86.75 167 ASP A C 1
ATOM 1341 O O . ASP A 1 167 ? -24.453 36.469 12.195 1 86.75 167 ASP A O 1
ATOM 1345 N N . THR A 1 168 ? -22.984 35.094 11.336 1 91.19 168 THR A N 1
ATOM 1346 C CA . THR A 1 168 ? -22.484 36.125 10.414 1 91.19 168 THR A CA 1
ATOM 1347 C C . THR A 1 168 ? -23.266 36.094 9.102 1 91.19 168 THR A C 1
ATOM 1349 O O . THR A 1 168 ? -23.969 35.125 8.812 1 91.19 168 THR A O 1
ATOM 1352 N N . ILE A 1 169 ? -23.203 37.188 8.359 1 90.38 169 ILE A N 1
ATOM 1353 C CA . ILE A 1 169 ? -23.844 37.25 7.047 1 90.38 169 ILE A CA 1
ATOM 1354 C C . ILE A 1 169 ? -22.766 37.219 5.953 1 90.38 169 ILE A C 1
ATOM 1356 O O . ILE A 1 169 ? -21.938 38.125 5.867 1 90.38 169 ILE A O 1
ATOM 1360 N N . GLY A 1 170 ? -22.875 36.25 5.137 1 91.94 170 GLY A N 1
ATOM 1361 C CA . GLY A 1 170 ? -21.922 36.125 4.055 1 91.94 170 GLY A CA 1
ATOM 1362 C C . GLY A 1 170 ? -22.062 37.219 2.998 1 91.94 170 GLY A C 1
ATOM 1363 O O . GLY A 1 170 ? -23.172 37.531 2.588 1 91.94 170 GLY A O 1
ATOM 1364 N N . VAL A 1 171 ? -20.969 37.781 2.621 1 91.75 171 VAL A N 1
ATOM 1365 C CA . VAL A 1 171 ? -20.969 38.781 1.569 1 91.75 171 VAL A CA 1
ATOM 1366 C C . VAL A 1 171 ? -19.812 38.531 0.601 1 91.75 171 VAL A C 1
ATOM 1368 O O . VAL A 1 171 ? -19.422 39.406 -0.168 1 91.75 171 VAL A O 1
ATOM 1371 N N . GLY A 1 172 ? -19.25 37.406 0.7 1 91.38 172 GLY A N 1
ATOM 1372 C CA . GLY A 1 172 ? -18.078 37.062 -0.11 1 91.38 172 GLY A CA 1
ATOM 1373 C C . GLY A 1 172 ? -18.438 36.25 -1.344 1 91.38 172 GLY A C 1
ATOM 1374 O O . GLY A 1 172 ? -19.609 36.156 -1.704 1 91.38 172 GLY A O 1
ATOM 1375 N N . PRO A 1 173 ? -17.359 35.719 -1.996 1 90.06 173 PRO A N 1
ATOM 1376 C CA . PRO A 1 173 ? -17.562 34.938 -3.229 1 90.06 173 PRO A CA 1
ATOM 1377 C C . PRO A 1 173 ? -18.188 33.562 -2.98 1 90.06 173 PRO A C 1
ATOM 1379 O O . PRO A 1 173 ? -18.094 33.031 -1.871 1 90.06 173 PRO A O 1
ATOM 1382 N N . LYS A 1 174 ? -18.734 33.062 -4.062 1 91.25 174 LYS A N 1
ATOM 1383 C CA . LYS A 1 174 ? -19.312 31.703 -4.004 1 91.25 174 LYS A CA 1
ATOM 1384 C C . LYS A 1 174 ? -18.219 30.641 -3.928 1 91.25 174 LYS A C 1
ATOM 1386 O O . LYS A 1 174 ? -17.109 30.844 -4.449 1 91.25 174 LYS A O 1
ATOM 1391 N N . ARG A 1 175 ? -18.594 29.578 -3.23 1 93.62 175 ARG A N 1
ATOM 1392 C CA . ARG A 1 175 ? -17.688 28.438 -3.152 1 93.62 175 ARG A CA 1
ATOM 1393 C C . ARG A 1 175 ? -18.062 27.375 -4.18 1 93.62 175 ARG A C 1
ATOM 1395 O O . ARG A 1 175 ? -19.203 26.922 -4.238 1 93.62 175 ARG A O 1
ATOM 1402 N N . ILE A 1 176 ? -17.141 27 -5.012 1 94.5 176 ILE A N 1
ATOM 1403 C CA . ILE A 1 176 ? -17.328 25.906 -5.953 1 94.5 176 ILE A CA 1
ATOM 1404 C C . ILE A 1 176 ? -16.531 24.688 -5.488 1 94.5 176 ILE A C 1
ATOM 1406 O O . ILE A 1 176 ? -15.297 24.688 -5.531 1 94.5 176 ILE A O 1
ATOM 1410 N N . TYR A 1 177 ? -17.25 23.719 -5.039 1 95.88 177 TYR A N 1
ATOM 1411 C CA . TYR A 1 177 ? -16.609 22.516 -4.551 1 95.88 177 TYR A CA 1
ATOM 1412 C C . TYR A 1 177 ? -16.172 21.625 -5.711 1 95.88 177 TYR A C 1
ATOM 1414 O O . TYR A 1 177 ? -16.938 21.359 -6.629 1 95.88 177 TYR A O 1
ATOM 1422 N N . LEU A 1 178 ? -14.945 21.156 -5.594 1 94.69 178 LEU A N 1
ATOM 1423 C CA . LEU A 1 178 ? -14.297 20.484 -6.719 1 94.69 178 LEU A CA 1
ATOM 1424 C C . LEU A 1 178 ? -14.445 18.969 -6.605 1 94.69 178 LEU A C 1
ATOM 1426 O O . LEU A 1 178 ? -14.461 18.422 -5.5 1 94.69 178 LEU A O 1
ATOM 1430 N N . ASP A 1 179 ? -14.594 18.359 -7.754 1 91.12 179 ASP A N 1
ATOM 1431 C CA . ASP A 1 179 ? -14.445 16.906 -7.883 1 91.12 179 ASP A CA 1
ATOM 1432 C C . ASP A 1 179 ? -13.062 16.547 -8.406 1 91.12 179 ASP A C 1
ATOM 1434 O O . ASP A 1 179 ? -12.867 16.391 -9.609 1 91.12 179 ASP A O 1
ATOM 1438 N N . ILE A 1 180 ? -12.211 16.328 -7.465 1 92.06 180 ILE A N 1
ATOM 1439 C CA . ILE A 1 180 ? -10.805 16.156 -7.832 1 92.06 180 ILE A CA 1
ATOM 1440 C C . ILE A 1 180 ? -10.539 14.68 -8.141 1 92.06 180 ILE A C 1
ATOM 1442 O O . ILE A 1 180 ? -10.703 13.82 -7.273 1 92.06 180 ILE A O 1
ATOM 1446 N N . GLN A 1 181 ? -10.125 14.375 -9.336 1 86.31 181 GLN A N 1
ATOM 1447 C CA . GLN A 1 181 ? -9.727 13.055 -9.812 1 86.31 181 GLN A CA 1
ATOM 1448 C C . GLN A 1 181 ? -8.617 13.156 -10.852 1 86.31 181 GLN A C 1
ATOM 1450 O O . GLN A 1 181 ? -8.469 14.188 -11.516 1 86.31 181 GLN A O 1
ATOM 1455 N N . SER A 1 182 ? -7.84 12.125 -10.883 1 84.94 182 SER A N 1
ATOM 1456 C CA . SER A 1 182 ? -6.836 12.07 -11.938 1 84.94 182 SER A CA 1
ATOM 1457 C C . SER A 1 182 ? -7.484 12.016 -13.312 1 84.94 182 SER A C 1
ATOM 1459 O O . SER A 1 182 ? -8.586 11.477 -13.469 1 84.94 182 SER A O 1
ATOM 1461 N N . SER A 1 183 ? -6.871 12.703 -14.234 1 83.12 183 SER A N 1
ATOM 1462 C CA . SER A 1 183 ? -7.395 12.688 -15.602 1 83.12 183 SER A CA 1
ATOM 1463 C C . SER A 1 183 ? -6.879 11.484 -16.375 1 83.12 183 SER A C 1
ATOM 1465 O O . SER A 1 183 ? -5.684 11.188 -16.344 1 83.12 183 SER A O 1
ATOM 1467 N N . LEU A 1 184 ? -7.797 10.836 -17 1 83.44 184 LEU A N 1
ATOM 1468 C CA . LEU A 1 184 ? -7.402 9.703 -17.828 1 83.44 184 LEU A CA 1
ATOM 1469 C C . LEU A 1 184 ? -6.609 10.164 -19.047 1 83.44 184 LEU A C 1
ATOM 1471 O O . LEU A 1 184 ? -6.926 11.195 -19.641 1 83.44 184 LEU A O 1
ATOM 1475 N N . PRO A 1 185 ? -5.48 9.578 -19.406 1 85.56 185 PRO A N 1
ATOM 1476 C CA . PRO A 1 185 ? -4.961 8.32 -18.859 1 85.56 185 PRO A CA 1
ATOM 1477 C C . PRO A 1 185 ? -3.867 8.531 -17.812 1 85.56 185 PRO A C 1
ATOM 1479 O O . PRO A 1 185 ? -3.209 7.57 -17.406 1 85.56 185 PRO A O 1
ATOM 1482 N N . ASP A 1 186 ? -3.721 9.805 -17.406 1 86.5 186 ASP A N 1
ATOM 1483 C CA . ASP A 1 186 ? -2.658 10.109 -16.438 1 86.5 186 ASP A CA 1
ATOM 1484 C C . ASP A 1 186 ? -3.125 9.867 -15.008 1 86.5 186 ASP A C 1
ATOM 1486 O O . ASP A 1 186 ? -3.422 10.812 -14.281 1 86.5 186 ASP A O 1
ATOM 1490 N N . VAL A 1 187 ? -3.047 8.586 -14.609 1 91.56 187 VAL A N 1
ATOM 1491 C CA . VAL A 1 187 ? -3.609 8.242 -13.312 1 91.56 187 VAL A CA 1
ATOM 1492 C C . VAL A 1 187 ? -2.539 7.59 -12.438 1 91.56 187 VAL A C 1
ATOM 1494 O O . VAL A 1 187 ? -2.846 7.035 -11.383 1 91.56 187 VAL A O 1
ATOM 1497 N N . ALA A 1 188 ? -1.264 7.676 -12.844 1 91.38 188 ALA A N 1
ATOM 1498 C CA . ALA A 1 188 ? -0.194 6.992 -12.125 1 91.38 188 ALA A CA 1
ATOM 1499 C C . ALA A 1 188 ? 0.098 7.684 -10.797 1 91.38 188 ALA A C 1
ATOM 1501 O O . ALA A 1 188 ? 0.517 7.039 -9.828 1 91.38 188 ALA A O 1
ATOM 1502 N N . TYR A 1 189 ? -0.038 9 -10.758 1 94 189 TYR A N 1
ATOM 1503 C CA . TYR A 1 189 ? 0.206 9.812 -9.578 1 94 189 TYR A CA 1
ATOM 1504 C C . TYR A 1 189 ? -0.979 10.727 -9.289 1 94 189 TYR A C 1
ATOM 1506 O O . TYR A 1 189 ? -1.719 11.102 -10.203 1 94 189 TYR A O 1
ATOM 1514 N N . PRO A 1 190 ? -1.173 11.023 -8 1 94.94 190 PRO A N 1
ATOM 1515 C CA . PRO A 1 190 ? -2.25 11.969 -7.699 1 94.94 190 PRO A CA 1
ATOM 1516 C C . PRO A 1 190 ? -2.008 13.352 -8.305 1 94.94 190 PRO A C 1
ATOM 1518 O O . PRO A 1 190 ? -0.857 13.758 -8.484 1 94.94 190 PRO A O 1
ATOM 1521 N N . PRO A 1 191 ? -3.084 14.023 -8.602 1 94.12 191 PRO A N 1
ATOM 1522 C CA . PRO A 1 191 ? -2.916 15.391 -9.078 1 94.12 191 PRO A CA 1
ATOM 1523 C C . PRO A 1 191 ? -2.467 16.359 -7.977 1 94.12 191 PRO A C 1
ATOM 1525 O O . PRO A 1 191 ? -2.842 16.188 -6.812 1 94.12 191 PRO A O 1
ATOM 1528 N N . ARG A 1 192 ? -1.647 17.359 -8.367 1 93.69 192 ARG A N 1
ATOM 1529 C CA . ARG A 1 192 ? -1.369 18.453 -7.449 1 93.69 192 ARG A CA 1
ATOM 1530 C C . ARG A 1 192 ? -2.65 19.188 -7.07 1 93.69 192 ARG A C 1
ATOM 1532 O O . ARG A 1 192 ? -3.566 19.312 -7.883 1 93.69 192 ARG A O 1
ATOM 1539 N N . PRO A 1 193 ? -2.639 19.578 -5.781 1 94.56 193 PRO A N 1
ATOM 1540 C CA . PRO A 1 193 ? -3.791 20.422 -5.438 1 94.56 193 PRO A CA 1
ATOM 1541 C C . PRO A 1 193 ? -3.955 21.609 -6.375 1 94.56 193 PRO A C 1
ATOM 1543 O O . PRO A 1 193 ? -2.961 22.203 -6.809 1 94.56 193 PRO A O 1
ATOM 1546 N N . VAL A 1 194 ? -5.191 21.922 -6.68 1 93.06 194 VAL A N 1
ATOM 1547 C CA . VAL A 1 194 ? -5.496 23.094 -7.504 1 93.06 194 VAL A CA 1
ATOM 1548 C C . VAL A 1 194 ? -4.973 24.359 -6.824 1 93.06 194 VAL A C 1
ATOM 1550 O O . VAL A 1 194 ? -5.277 24.609 -5.652 1 93.06 194 VAL A O 1
ATOM 1553 N N . PRO A 1 195 ? -4.117 25.125 -7.547 1 91.75 195 PRO A N 1
ATOM 1554 C CA . PRO A 1 195 ? -3.617 26.359 -6.938 1 91.75 195 PRO A CA 1
ATOM 1555 C C . PRO A 1 195 ? -4.738 27.281 -6.457 1 91.75 195 PRO A C 1
ATOM 1557 O O . PRO A 1 195 ? -5.703 27.516 -7.191 1 91.75 195 PRO A O 1
ATOM 1560 N N . GLY A 1 196 ? -4.633 27.672 -5.27 1 90.56 196 GLY A N 1
ATOM 1561 C CA . GLY A 1 196 ? -5.613 28.594 -4.715 1 90.56 196 GLY A CA 1
ATOM 1562 C C . GLY A 1 196 ? -6.82 27.891 -4.121 1 90.56 196 GLY A C 1
ATOM 1563 O O . GLY A 1 196 ? -7.746 28.547 -3.633 1 90.56 196 GLY A O 1
ATOM 1564 N N . SER A 1 197 ? -6.773 26.578 -4.133 1 94 197 SER A N 1
ATOM 1565 C CA . SER A 1 197 ? -7.891 25.828 -3.549 1 94 197 SER A CA 1
ATOM 1566 C C . SER A 1 197 ? -7.871 25.922 -2.027 1 94 197 SER A C 1
ATOM 1568 O O . SER A 1 197 ? -6.852 26.281 -1.432 1 94 197 SER A O 1
ATOM 1570 N N . VAL A 1 198 ? -9.094 25.688 -1.444 1 96 198 VAL A N 1
ATOM 1571 C CA . VAL A 1 198 ? -9.266 25.812 -0.001 1 96 198 VAL A CA 1
ATOM 1572 C C . VAL A 1 198 ? -9.922 24.547 0.553 1 96 198 VAL A C 1
ATOM 1574 O O . VAL A 1 198 ? -10.93 24.078 0.013 1 96 198 VAL A O 1
ATOM 1577 N N . ALA A 1 199 ? -9.352 23.969 1.56 1 97.62 199 ALA A N 1
ATOM 1578 C CA . ALA A 1 199 ? -10.047 22.922 2.299 1 97.62 199 ALA A CA 1
ATOM 1579 C C . ALA A 1 199 ? -11.109 23.516 3.219 1 97.62 199 ALA A C 1
ATOM 1581 O O . ALA A 1 199 ? -10.805 24.344 4.078 1 97.62 199 ALA A O 1
ATOM 1582 N N . ASP A 1 200 ? -12.305 23.156 3.041 1 97.88 200 ASP A N 1
ATOM 1583 C CA . ASP A 1 200 ? -13.375 23.562 3.941 1 97.88 200 ASP A CA 1
ATOM 1584 C C . ASP A 1 200 ? -13.273 22.844 5.285 1 97.88 200 ASP A C 1
ATOM 1586 O O . ASP A 1 200 ? -13.734 21.703 5.422 1 97.88 200 ASP A O 1
ATOM 1590 N N . LEU A 1 201 ? -12.781 23.547 6.254 1 98.06 201 LEU A N 1
ATOM 1591 C CA . LEU A 1 201 ? -12.477 22.891 7.527 1 98.06 201 LEU A CA 1
ATOM 1592 C C . LEU A 1 201 ? -13.758 22.594 8.297 1 98.06 201 LEU A C 1
ATOM 1594 O O . LEU A 1 201 ? -13.758 21.75 9.203 1 98.06 201 LEU A O 1
ATOM 1598 N N . ASP A 1 202 ? -14.898 23.281 7.941 1 96.94 202 ASP A N 1
ATOM 1599 C CA . ASP A 1 202 ? -16.172 22.906 8.539 1 96.94 202 ASP A CA 1
ATOM 1600 C C . ASP A 1 202 ? -16.609 21.516 8.086 1 96.94 202 ASP A C 1
ATOM 1602 O O . ASP A 1 202 ? -17.109 20.719 8.898 1 96.94 202 ASP A O 1
ATOM 1606 N N . ILE A 1 203 ? -16.406 21.297 6.816 1 97.25 203 ILE A N 1
ATOM 1607 C CA . ILE A 1 203 ? -16.75 19.984 6.285 1 97.25 203 ILE A CA 1
ATOM 1608 C C . ILE A 1 203 ? -15.828 18.922 6.879 1 97.25 203 ILE A C 1
ATOM 1610 O O . ILE A 1 203 ? -16.281 17.828 7.215 1 97.25 203 ILE A O 1
ATOM 1614 N N . LEU A 1 204 ? -14.602 19.219 7.012 1 97.62 204 LEU A N 1
ATOM 1615 C CA . LEU A 1 204 ? -13.672 18.266 7.609 1 97.62 204 LEU A CA 1
ATOM 1616 C C . LEU A 1 204 ? -14.039 17.984 9.062 1 97.62 204 LEU A C 1
ATOM 1618 O O . LEU A 1 204 ? -13.961 16.844 9.516 1 97.62 204 LEU A O 1
ATOM 1622 N N . MET A 1 205 ? -14.406 19.062 9.75 1 96.81 205 MET A N 1
ATOM 1623 C CA . MET A 1 205 ? -14.82 18.875 11.133 1 96.81 205 MET A CA 1
ATOM 1624 C C . MET A 1 205 ? -16.031 17.953 11.211 1 96.81 205 MET A C 1
ATOM 1626 O O . MET A 1 205 ? -16.156 17.156 12.141 1 96.81 205 MET A O 1
ATOM 1630 N N . LYS A 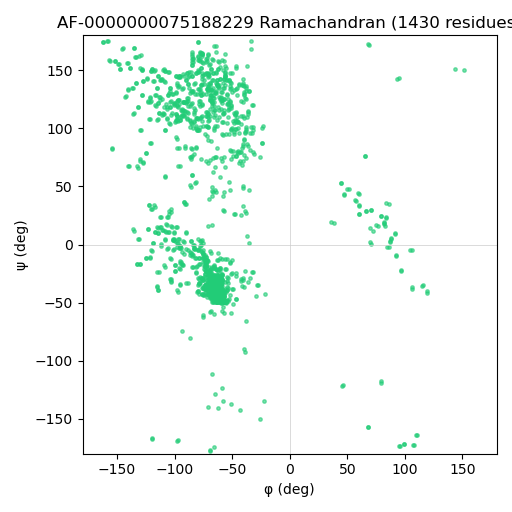1 206 ? -16.875 18.047 10.281 1 96.25 206 LYS A N 1
ATOM 1631 C CA . LYS A 1 206 ? -18.062 17.219 10.234 1 96.25 206 LYS A CA 1
ATOM 1632 C C . LYS A 1 206 ? -17.703 15.734 10.109 1 96.25 206 LYS A C 1
ATOM 1634 O O . LYS A 1 206 ? -18.359 14.875 10.688 1 96.25 206 LYS A O 1
ATOM 1639 N N . HIS A 1 207 ? -16.641 15.438 9.445 1 96 207 HIS A N 1
ATOM 1640 C CA . HIS A 1 207 ? -16.297 14.047 9.148 1 96 207 HIS A CA 1
ATOM 1641 C C . HIS A 1 207 ? -15.18 13.547 10.055 1 96 207 HIS A C 1
ATOM 1643 O O . HIS A 1 207 ? -14.93 12.344 10.133 1 96 207 HIS A O 1
ATOM 1649 N N . CYS A 1 208 ? -14.5 14.406 10.781 1 97.19 208 CYS A N 1
ATOM 1650 C CA . CYS A 1 208 ? -13.242 13.984 11.398 1 97.19 208 CYS A CA 1
ATOM 1651 C C . CYS A 1 208 ? -13.273 14.227 12.906 1 97.19 208 CYS A C 1
ATOM 1653 O O . CYS A 1 208 ? -12.406 13.734 13.633 1 97.19 208 CYS A O 1
ATOM 1655 N N . ASP A 1 209 ? -14.211 14.93 13.406 1 95.69 209 ASP A N 1
ATOM 1656 C CA . ASP A 1 209 ? -14.211 15.359 14.797 1 95.69 209 ASP A CA 1
ATOM 1657 C C . ASP A 1 209 ? -14.484 14.18 15.734 1 95.69 209 ASP A C 1
ATOM 1659 O O . ASP A 1 209 ? -15.609 13.68 15.797 1 95.69 209 ASP A O 1
ATOM 1663 N N . PHE A 1 210 ? -13.531 13.812 16.531 1 93.69 210 PHE A N 1
ATOM 1664 C CA . PHE A 1 210 ? -13.633 12.688 17.453 1 93.69 210 PHE A CA 1
ATOM 1665 C C . PHE A 1 210 ? -14.711 12.953 18.5 1 93.69 210 PHE A C 1
ATOM 1667 O O . PHE A 1 210 ? -15.367 12.016 18.969 1 93.69 210 PHE A O 1
ATOM 1674 N N . SER A 1 211 ? -14.859 14.203 18.891 1 92.69 211 SER A N 1
ATOM 1675 C CA . SER A 1 211 ? -15.836 14.562 19.922 1 92.69 211 SER A CA 1
ATOM 1676 C C . SER A 1 211 ? -17.25 14.203 19.484 1 92.69 211 SER A C 1
ATOM 1678 O O . SER A 1 211 ? -18.141 14.062 20.312 1 92.69 211 SER A O 1
ATOM 1680 N N . THR A 1 212 ? -17.453 14.031 18.188 1 93.94 212 THR A N 1
ATOM 1681 C CA . THR A 1 212 ? -18.766 13.68 17.672 1 93.94 212 THR A CA 1
ATOM 1682 C C . THR A 1 212 ? -18.812 12.211 17.25 1 93.94 212 THR A C 1
ATOM 1684 O O . THR A 1 212 ? -19.688 11.797 16.484 1 93.94 212 THR A O 1
ATOM 1687 N N . GLY A 1 213 ? -17.812 11.492 17.609 1 94.19 213 GLY A N 1
ATOM 1688 C CA . GLY A 1 213 ? -17.812 10.047 17.406 1 94.19 213 GLY A CA 1
ATOM 1689 C C . GLY A 1 213 ? -17.203 9.633 16.094 1 94.19 213 GLY A C 1
ATOM 1690 O O . GLY A 1 213 ? -17.297 8.469 15.695 1 94.19 213 GLY A O 1
ATOM 1691 N N . LYS A 1 214 ? -16.609 10.508 15.414 1 96.69 214 LYS A N 1
ATOM 1692 C CA . LYS A 1 214 ? -16.016 10.164 14.125 1 96.69 214 LYS A CA 1
ATOM 1693 C C . LYS A 1 214 ? -14.711 9.391 14.312 1 96.69 214 LYS A C 1
ATOM 1695 O O . LYS A 1 214 ? -13.977 9.625 15.273 1 96.69 214 LYS A O 1
ATOM 1700 N N . TYR A 1 215 ? -14.453 8.445 13.391 1 97.44 215 TYR A N 1
ATOM 1701 C CA . TYR A 1 215 ? -13.242 7.629 13.438 1 97.44 215 TYR A CA 1
ATOM 1702 C C . TYR A 1 215 ? -12.148 8.227 12.547 1 97.44 215 TYR A C 1
ATOM 1704 O O . TYR A 1 215 ? -12.43 8.727 11.453 1 97.44 215 TYR A O 1
ATOM 1712 N N . VAL A 1 216 ? -10.891 8.07 13.055 1 98.12 216 VAL A N 1
ATOM 1713 C CA . VAL A 1 216 ? -9.727 8.547 12.312 1 98.12 216 VAL A CA 1
ATOM 1714 C C . VAL A 1 216 ? -9.703 7.906 10.93 1 98.12 216 VAL A C 1
ATOM 1716 O O . VAL A 1 216 ? -9.484 8.594 9.93 1 98.12 216 VAL A O 1
ATOM 1719 N N . ARG A 1 217 ? -9.883 6.59 10.805 1 96.88 217 ARG A N 1
ATOM 1720 C CA . ARG A 1 217 ? -9.773 5.895 9.531 1 96.88 217 ARG A CA 1
ATOM 1721 C C . ARG A 1 217 ? -10.836 6.383 8.547 1 96.88 217 ARG A C 1
ATOM 1723 O O . ARG A 1 217 ? -10.586 6.465 7.344 1 96.88 217 ARG A O 1
ATOM 1730 N N . ASP A 1 218 ? -12.07 6.688 9 1 96.38 218 ASP A N 1
ATOM 1731 C CA . ASP A 1 218 ? -13.102 7.242 8.133 1 96.38 218 ASP A CA 1
ATOM 1732 C C . ASP A 1 218 ? -12.711 8.633 7.637 1 96.38 218 ASP A C 1
ATOM 1734 O O . ASP A 1 218 ? -12.961 8.969 6.477 1 96.38 218 ASP A O 1
ATOM 1738 N N . CYS A 1 219 ? -12.188 9.383 8.547 1 97.81 219 CYS A N 1
ATOM 1739 C CA . CYS A 1 219 ? -11.695 10.703 8.164 1 97.81 219 CYS A CA 1
ATOM 1740 C C . CYS A 1 219 ? -10.641 10.602 7.078 1 97.81 219 CYS A C 1
ATOM 1742 O O . CYS A 1 219 ? -10.68 11.336 6.09 1 97.81 219 CYS A O 1
ATOM 1744 N N . LEU A 1 220 ? -9.703 9.672 7.258 1 98.06 220 LEU A N 1
ATOM 1745 C CA . LEU A 1 220 ? -8.641 9.484 6.277 1 98.06 220 LEU A CA 1
ATOM 1746 C C . LEU A 1 220 ? -9.219 9.125 4.91 1 98.06 220 LEU A C 1
ATOM 1748 O O . LEU A 1 220 ? -8.688 9.539 3.879 1 98.06 220 LEU A O 1
ATOM 1752 N N . GLU A 1 221 ? -10.281 8.391 4.898 1 95.31 221 GLU A N 1
ATOM 1753 C CA . GLU A 1 221 ? -10.93 8.039 3.639 1 95.31 221 GLU A CA 1
ATOM 1754 C C . GLU A 1 221 ? -11.5 9.273 2.943 1 95.31 221 GLU A C 1
ATOM 1756 O O . GLU A 1 221 ? -11.344 9.438 1.732 1 95.31 221 GLU A O 1
ATOM 1761 N N . VAL A 1 222 ? -12.125 10.125 3.699 1 95.38 222 VAL A N 1
ATOM 1762 C CA . VAL A 1 222 ? -12.68 11.359 3.156 1 95.38 222 VAL A CA 1
ATOM 1763 C C . VAL A 1 222 ? -11.555 12.242 2.629 1 95.38 222 VAL A C 1
ATOM 1765 O O . VAL A 1 222 ? -11.648 12.789 1.527 1 95.38 222 VAL A O 1
ATOM 1768 N N . LEU A 1 223 ? -10.492 12.328 3.404 1 97.62 223 LEU A N 1
ATOM 1769 C CA . LEU A 1 223 ? -9.344 13.141 3.016 1 97.62 223 LEU A CA 1
ATOM 1770 C C . LEU A 1 223 ? -8.695 12.594 1.748 1 97.62 223 LEU A C 1
ATOM 1772 O O . LEU A 1 223 ? -8.328 13.359 0.854 1 97.62 223 LEU A O 1
ATOM 1776 N N . ARG A 1 224 ? -8.562 11.312 1.66 1 96.31 224 ARG A N 1
ATOM 1777 C CA . ARG A 1 224 ? -7.906 10.664 0.533 1 96.31 224 ARG A CA 1
ATOM 1778 C C . ARG A 1 224 ? -8.727 10.82 -0.745 1 96.31 224 ARG A C 1
ATOM 1780 O O . ARG A 1 224 ? -8.203 11.266 -1.771 1 96.31 224 ARG A O 1
ATOM 1787 N N . LEU A 1 225 ? -10.016 10.555 -0.715 1 93.69 225 LEU A N 1
ATOM 1788 C CA . LEU A 1 225 ? -10.859 10.57 -1.902 1 93.69 225 LEU A CA 1
ATOM 1789 C C . LEU A 1 225 ? -11.172 12 -2.328 1 93.69 225 LEU A C 1
ATOM 1791 O O . LEU A 1 225 ? -11.18 12.305 -3.521 1 93.69 225 LEU A O 1
ATOM 1795 N N . GLY A 1 226 ? -11.352 12.82 -1.347 1 94.56 226 GLY A N 1
ATOM 1796 C CA . GLY A 1 226 ? -11.68 14.211 -1.657 1 94.56 226 GLY A CA 1
ATOM 1797 C C . GLY A 1 226 ? -10.547 14.945 -2.344 1 94.56 226 GLY A C 1
ATOM 1798 O O . GLY A 1 226 ? -10.781 15.867 -3.125 1 94.56 226 GLY A O 1
ATOM 1799 N N . ALA A 1 227 ? -9.344 14.531 -2.086 1 95.88 227 ALA A N 1
ATOM 1800 C CA . ALA A 1 227 ? -8.18 15.203 -2.662 1 95.88 227 ALA A CA 1
ATOM 1801 C C . ALA A 1 227 ? -7.648 14.445 -3.871 1 95.88 227 ALA A C 1
ATOM 1803 O O . ALA A 1 227 ? -6.629 14.828 -4.453 1 95.88 227 ALA A O 1
ATOM 1804 N N . GLY A 1 228 ? -8.305 13.406 -4.227 1 93.75 228 GLY A N 1
ATOM 1805 C CA . GLY A 1 228 ? -7.887 12.633 -5.383 1 93.75 228 GLY A CA 1
ATOM 1806 C C . GLY A 1 228 ? -6.598 11.867 -5.152 1 93.75 228 GLY A C 1
ATOM 1807 O O . GLY A 1 228 ? -5.844 11.609 -6.094 1 93.75 228 GLY A O 1
ATOM 1808 N N . LEU A 1 229 ? -6.324 11.461 -3.93 1 95.5 229 LEU A N 1
ATOM 1809 C CA . LEU A 1 229 ? -5.066 10.797 -3.605 1 95.5 229 LEU A CA 1
ATOM 1810 C C . LEU A 1 229 ? -5.145 9.305 -3.912 1 95.5 229 LEU A C 1
ATOM 1812 O O . LEU A 1 229 ? -4.16 8.578 -3.742 1 95.5 229 LEU A O 1
ATOM 1816 N N . ASP A 1 230 ? -6.262 8.773 -4.398 1 89.25 230 ASP A N 1
ATOM 1817 C CA . ASP A 1 230 ? -6.41 7.371 -4.773 1 89.25 230 ASP A CA 1
ATOM 1818 C C . ASP A 1 230 ? -5.871 7.121 -6.18 1 89.25 230 ASP A C 1
ATOM 1820 O O . ASP A 1 230 ? -5.746 5.969 -6.605 1 89.25 230 ASP A O 1
ATOM 1824 N N . ASN A 1 231 ? -5.43 8.062 -6.898 1 81.38 231 ASN A N 1
ATOM 1825 C CA . ASN A 1 231 ? -4.738 7.992 -8.18 1 81.38 231 ASN A CA 1
ATOM 1826 C C . ASN A 1 231 ? -5.449 7.055 -9.148 1 81.38 231 ASN A C 1
ATOM 1828 O O . ASN A 1 231 ? -4.82 6.188 -9.758 1 81.38 231 ASN A O 1
ATOM 1832 N N . GLY A 1 232 ? -6.754 7.16 -9.203 1 76.81 232 GLY A N 1
ATOM 1833 C CA . GLY A 1 232 ? -7.52 6.375 -10.148 1 76.81 232 GLY A CA 1
ATOM 1834 C C . GLY A 1 232 ? -7.848 4.98 -9.648 1 76.81 232 GLY A C 1
ATOM 1835 O O . GLY A 1 232 ? -8.531 4.211 -10.328 1 76.81 232 GLY A O 1
ATOM 1836 N N . GLU A 1 233 ? -7.391 4.652 -8.492 1 87.44 233 GLU A N 1
ATOM 1837 C CA . GLU A 1 233 ? -7.668 3.35 -7.898 1 87.44 233 GLU A CA 1
ATOM 1838 C C . GLU A 1 233 ? -8.922 3.393 -7.031 1 87.44 233 GLU A C 1
ATOM 1840 O O . GLU A 1 233 ? -8.977 2.76 -5.977 1 87.44 233 GLU A O 1
ATOM 1845 N N . ARG A 1 234 ? -9.875 4.137 -7.445 1 87.38 234 ARG A N 1
ATOM 1846 C CA . ARG A 1 234 ? -11.109 4.297 -6.688 1 87.38 234 ARG A CA 1
ATOM 1847 C C . ARG A 1 234 ? -11.922 3.008 -6.688 1 87.38 234 ARG A C 1
ATOM 1849 O O . ARG A 1 234 ? -12.242 2.469 -7.75 1 87.38 234 ARG A O 1
ATOM 1856 N N . VAL A 1 235 ? -12.211 2.561 -5.5 1 90.38 235 VAL A N 1
ATOM 1857 C CA . VAL A 1 235 ? -12.961 1.313 -5.387 1 90.38 235 VAL A CA 1
ATOM 1858 C C . VAL A 1 235 ? -14.375 1.605 -4.895 1 90.38 235 VAL A C 1
ATOM 1860 O O . VAL A 1 235 ? -15.273 0.769 -5.031 1 90.38 235 VAL A O 1
ATOM 1863 N N . ARG A 1 236 ? -14.5 2.811 -4.336 1 87.81 236 ARG A N 1
ATOM 1864 C CA . ARG A 1 236 ? -15.852 3.213 -3.957 1 87.81 236 ARG A CA 1
ATOM 1865 C C . ARG A 1 236 ? -16.656 3.629 -5.18 1 87.81 236 ARG A C 1
ATOM 1867 O O . ARG A 1 236 ? -16.125 4.262 -6.098 1 87.81 236 ARG A O 1
ATOM 1874 N N . ARG A 1 237 ? -17.875 3.254 -5.094 1 81.56 237 ARG A N 1
ATOM 1875 C CA . ARG A 1 237 ? -18.781 3.566 -6.199 1 81.56 237 ARG A CA 1
ATOM 1876 C C . ARG A 1 237 ? -19.953 4.418 -5.727 1 81.56 237 ARG A C 1
ATOM 1878 O O . ARG A 1 237 ? -20.328 4.371 -4.551 1 81.56 237 ARG A O 1
ATOM 1885 N N . GLY A 1 238 ? -20.438 5.242 -6.59 1 78.69 238 GLY A N 1
ATOM 1886 C CA . GLY A 1 238 ? -21.609 6.047 -6.273 1 78.69 238 GLY A CA 1
ATOM 1887 C C . GLY A 1 238 ? -21.281 7.512 -6.055 1 78.69 238 GLY A C 1
ATOM 1888 O O . GLY A 1 238 ? -20.141 7.934 -6.254 1 78.69 238 GLY A O 1
ATOM 1889 N N . GLU A 1 239 ? -22.297 8.211 -5.613 1 83 239 GLU A N 1
ATOM 1890 C CA . GLU A 1 239 ? -22.172 9.648 -5.406 1 83 239 GLU A CA 1
ATOM 1891 C C . GLU A 1 239 ? -21.406 9.961 -4.117 1 83 239 GLU A C 1
ATOM 1893 O O . GLU A 1 239 ? -21.719 9.414 -3.059 1 83 239 GLU A O 1
ATOM 1898 N N . MET A 1 240 ? -20.375 10.828 -4.227 1 85.5 240 MET A N 1
ATOM 1899 C CA . MET A 1 240 ? -19.531 11.172 -3.084 1 85.5 240 MET A CA 1
ATOM 1900 C C . MET A 1 240 ? -19.547 12.672 -2.826 1 85.5 240 MET A C 1
ATOM 1902 O O . MET A 1 240 ? -18.562 13.234 -2.346 1 85.5 240 MET A O 1
ATOM 1906 N N . ASP A 1 241 ? -20.594 13.289 -3.061 1 86.19 241 ASP A N 1
ATOM 1907 C CA . ASP A 1 241 ? -20.688 14.742 -2.988 1 86.19 241 ASP A CA 1
ATOM 1908 C C . ASP A 1 241 ? -20.453 15.234 -1.562 1 86.19 241 ASP A C 1
ATOM 1910 O O . ASP A 1 241 ? -19.891 16.312 -1.354 1 86.19 241 ASP A O 1
ATOM 1914 N N . ASP A 1 242 ? -20.828 14.469 -0.647 1 88.19 242 ASP A N 1
ATOM 1915 C CA . ASP A 1 242 ? -20.688 14.859 0.75 1 88.19 242 ASP A CA 1
ATOM 1916 C C . ASP A 1 242 ? -19.219 14.836 1.185 1 88.19 242 ASP A C 1
ATOM 1918 O O . ASP A 1 242 ? -18.875 15.391 2.227 1 88.19 242 ASP A O 1
ATOM 1922 N N . TRP A 1 243 ? -18.375 14.227 0.381 1 91.25 243 TRP A N 1
ATOM 1923 C CA . TRP A 1 243 ? -16.969 14.078 0.751 1 91.25 243 TRP A CA 1
ATOM 1924 C C . TRP A 1 243 ? -16.109 15.117 0.036 1 91.25 243 TRP A C 1
ATOM 1926 O O . TRP A 1 243 ? -14.891 15.148 0.213 1 91.25 243 TRP A O 1
ATOM 1936 N N . LYS A 1 244 ? -16.797 16.016 -0.719 1 95.19 244 LYS A N 1
ATOM 1937 C CA . LYS A 1 244 ? -16.078 17.109 -1.361 1 95.19 244 LYS A CA 1
ATOM 1938 C C . LYS A 1 244 ? -15.812 18.234 -0.377 1 95.19 244 LYS A C 1
ATOM 1940 O O . LYS A 1 244 ? -16.734 18.938 0.036 1 95.19 244 LYS A O 1
ATOM 1945 N N . TYR A 1 245 ? -14.523 18.391 0.022 1 97.62 245 TYR A N 1
ATOM 1946 C CA . TYR A 1 245 ? -14.227 19.391 1.032 1 97.62 245 TYR A CA 1
ATOM 1947 C C . TYR A 1 245 ? -13.281 20.453 0.484 1 97.62 245 TYR A C 1
ATOM 1949 O O . TYR A 1 245 ? -12.844 21.344 1.215 1 97.62 245 TYR A O 1
ATOM 1957 N N . ILE A 1 246 ? -12.891 20.359 -0.766 1 97.75 246 ILE A N 1
ATOM 1958 C CA . ILE A 1 246 ? -11.992 21.328 -1.384 1 97.75 246 ILE A CA 1
ATOM 1959 C C . ILE A 1 246 ? -12.781 22.234 -2.336 1 97.75 246 ILE A C 1
ATOM 1961 O O . ILE A 1 246 ? -13.516 21.734 -3.191 1 97.75 246 ILE A O 1
ATOM 1965 N N . TYR A 1 247 ? -12.633 23.547 -2.193 1 96.12 247 TYR A N 1
ATOM 1966 C CA . TYR A 1 247 ? -13.375 24.469 -3.049 1 96.12 247 TYR A CA 1
ATOM 1967 C C . TYR A 1 247 ? -12.461 25.562 -3.576 1 96.12 247 TYR A C 1
ATOM 1969 O O . TYR A 1 247 ? -11.328 25.734 -3.102 1 96.12 247 TYR A O 1
ATOM 1977 N N . VAL A 1 248 ? -12.867 26.219 -4.613 1 94.19 248 VAL A N 1
ATOM 1978 C CA . VAL A 1 248 ? -12.289 27.453 -5.121 1 94.19 248 VAL A CA 1
ATOM 1979 C C . VAL A 1 248 ? -13.336 28.578 -5.062 1 94.19 248 VAL A C 1
ATOM 1981 O O . VAL A 1 248 ? -14.539 28.312 -5.09 1 94.19 248 VAL A O 1
ATOM 1984 N N . GLU A 1 249 ? -12.867 29.766 -4.879 1 91.31 249 GLU A N 1
ATOM 1985 C CA . GLU A 1 249 ? -13.773 30.922 -4.816 1 91.31 249 GLU A CA 1
ATOM 1986 C C . GLU A 1 249 ? -13.984 31.531 -6.195 1 91.31 249 GLU A C 1
ATOM 1988 O O . GLU A 1 249 ? -13.031 31.703 -6.957 1 91.31 249 GLU A O 1
ATOM 1993 N N . ASP A 1 250 ? -15.195 31.609 -6.68 1 84 250 ASP A N 1
ATOM 1994 C CA . ASP A 1 250 ? -15.57 32.219 -7.953 1 84 250 ASP A CA 1
ATOM 1995 C C . ASP A 1 250 ? -15.867 33.719 -7.777 1 84 250 ASP A C 1
ATOM 1997 O O . ASP A 1 250 ? -16.844 34.094 -7.109 1 84 250 ASP A O 1
ATOM 2001 N N . ASP A 1 251 ? -14.938 34.656 -8.305 1 68.19 251 ASP A N 1
ATOM 2002 C CA . ASP A 1 251 ? -15.117 36.094 -8.156 1 68.19 251 ASP A CA 1
ATOM 2003 C C . ASP A 1 251 ? -16.234 36.594 -9.062 1 68.19 251 ASP A C 1
ATOM 2005 O O . ASP A 1 251 ? -16.547 37.781 -9.055 1 68.19 251 ASP A O 1
ATOM 2009 N N . ALA A 1 252 ? -16.766 35.906 -10.188 1 55.56 252 ALA A N 1
ATOM 2010 C CA . ALA A 1 252 ? -17.734 36.531 -11.078 1 55.56 252 ALA A CA 1
ATOM 2011 C C . ALA A 1 252 ? -18.859 37.219 -10.289 1 55.56 252 ALA A C 1
ATOM 2013 O O . ALA A 1 252 ? -19.609 36.531 -9.578 1 55.56 252 ALA A O 1
ATOM 2014 N N . HIS A 1 253 ? -18.562 38.25 -9.797 1 45.03 253 HIS A N 1
ATOM 2015 C CA . HIS A 1 253 ? -19.594 39.188 -9.328 1 45.03 253 HIS A CA 1
ATOM 2016 C C . HIS A 1 253 ? -20.781 39.219 -10.273 1 45.03 253 HIS A C 1
ATOM 2018 O O . HIS A 1 253 ? -21.016 40.219 -10.969 1 45.03 253 HIS A O 1
ATOM 2024 N N . ASP A 1 254 ? -21.188 38.312 -11 1 36.75 254 ASP A N 1
ATOM 2025 C CA . ASP A 1 254 ? -22.484 38.688 -11.547 1 36.75 254 ASP A CA 1
ATOM 2026 C C . ASP A 1 254 ? -23.453 39.094 -10.438 1 36.75 254 ASP A C 1
ATOM 2028 O O . ASP A 1 254 ? -24.156 38.25 -9.875 1 36.75 254 ASP A O 1
ATOM 2032 N N . THR A 1 255 ? -23.078 39.969 -9.656 1 35.47 255 THR A N 1
ATOM 2033 C CA . THR A 1 255 ? -24.031 40.688 -8.82 1 35.47 255 THR A CA 1
ATOM 2034 C C . THR A 1 255 ? -25.234 41.156 -9.648 1 35.47 255 THR A C 1
ATOM 2036 O O . THR A 1 255 ? -26.172 41.75 -9.117 1 35.47 255 THR A O 1
ATOM 2039 N N . ASP A 1 256 ? -25.109 41.406 -11.047 1 33.5 256 ASP A N 1
ATOM 2040 C CA . ASP A 1 256 ? -26.203 42.156 -11.641 1 33.5 256 ASP A CA 1
ATOM 2041 C C . ASP A 1 256 ? -27.547 41.469 -11.43 1 33.5 256 ASP A C 1
ATOM 2043 O O . ASP A 1 256 ? -28.578 42.125 -11.289 1 33.5 256 ASP A O 1
ATOM 2047 N N . ASN A 1 257 ? -27.734 40.219 -11.898 1 30.39 257 ASN A N 1
ATOM 2048 C CA . ASN A 1 257 ? -29.141 39.844 -12.016 1 30.39 257 ASN A CA 1
ATOM 2049 C C . ASN A 1 257 ? -29.734 39.438 -10.672 1 30.39 257 ASN A C 1
ATOM 2051 O O . ASN A 1 257 ? -30.609 38.594 -10.609 1 30.39 257 ASN A O 1
ATOM 2055 N N . LEU A 1 258 ? -29.031 39.531 -9.57 1 33.03 258 LEU A N 1
ATOM 2056 C CA . LEU A 1 258 ? -29.969 39.438 -8.461 1 33.03 258 LEU A CA 1
ATOM 2057 C C . LEU A 1 258 ? -30.875 40.656 -8.43 1 33.03 258 LEU A C 1
ATOM 2059 O O . LEU A 1 258 ? -30.484 41.719 -7.957 1 33.03 258 LEU A O 1
ATOM 2063 N N . THR A 1 259 ? -31.516 41.062 -9.547 1 28.66 259 THR A N 1
ATOM 2064 C CA . THR A 1 259 ? -32.688 41.906 -9.32 1 28.66 259 THR A CA 1
ATOM 2065 C C . THR A 1 259 ? -33.469 41.469 -8.086 1 28.66 259 THR A C 1
ATOM 2067 O O . THR A 1 259 ? -33.688 40.281 -7.883 1 28.66 259 THR A O 1
ATOM 2070 N N . ASN A 1 260 ? -33.406 42.281 -7.07 1 30.36 260 ASN A N 1
ATOM 2071 C CA . ASN A 1 260 ? -34.25 42.469 -5.887 1 30.36 260 ASN A CA 1
ATOM 2072 C C . ASN A 1 260 ? -35.719 42.25 -6.207 1 30.36 260 ASN A C 1
ATOM 2074 O O . ASN A 1 260 ? -36.594 42.719 -5.48 1 30.36 260 ASN A O 1
ATOM 2078 N N . ASP A 1 261 ? -36.094 41.906 -7.398 1 28.81 261 ASP A N 1
ATOM 2079 C CA . ASP A 1 261 ? -37.562 42.094 -7.457 1 28.81 261 ASP A CA 1
ATOM 2080 C C . ASP A 1 261 ? -38.25 41.312 -6.34 1 28.81 261 ASP A C 1
ATOM 2082 O O . ASP A 1 261 ? -39.469 41.406 -6.18 1 28.81 261 ASP A O 1
ATOM 2086 N N . ASP A 1 262 ? -37.844 40.125 -6.047 1 28.88 262 ASP A N 1
ATOM 2087 C CA . ASP A 1 262 ? -38.812 39.719 -5.055 1 28.88 262 ASP A CA 1
ATOM 2088 C C . ASP A 1 262 ? -38.625 40.469 -3.736 1 28.88 262 ASP A C 1
ATOM 2090 O O . ASP A 1 262 ? -37.656 40.219 -3.029 1 28.88 262 ASP A O 1
ATOM 2094 N N . GLU A 1 263 ? -38.906 41.812 -3.592 1 30.45 263 GLU A N 1
ATOM 2095 C CA . GLU A 1 263 ? -39.219 42.812 -2.584 1 30.45 263 GLU A CA 1
ATOM 2096 C C . GLU A 1 263 ? -39.781 42.188 -1.318 1 30.45 263 GLU A C 1
ATOM 2098 O O . GLU A 1 263 ? -39.719 42.781 -0.239 1 30.45 263 GLU A O 1
ATOM 2103 N N . ASP A 1 264 ? -40.688 41.188 -1.496 1 28.56 264 ASP A N 1
ATOM 2104 C CA . ASP A 1 264 ? -41.531 40.938 -0.334 1 28.56 264 ASP A CA 1
ATOM 2105 C C . ASP A 1 264 ? -40.75 40.188 0.761 1 28.56 264 ASP A C 1
ATOM 2107 O O . ASP A 1 264 ? -41.344 39.594 1.651 1 28.56 264 ASP A O 1
ATOM 2111 N N . ALA A 1 265 ? -39.594 39.844 0.448 1 29.33 265 ALA A N 1
ATOM 2112 C CA . ALA A 1 265 ? -39.094 39.188 1.667 1 29.33 265 ALA A CA 1
ATOM 2113 C C . ALA A 1 265 ? -39 40.188 2.812 1 29.33 265 ALA A C 1
ATOM 2115 O O . ALA A 1 265 ? -38.188 41.125 2.762 1 29.33 265 ALA A O 1
ATOM 2116 N N . ILE A 1 266 ? -40.188 40.5 3.346 1 29 266 ILE A N 1
ATOM 2117 C CA . ILE A 1 266 ? -40.312 41.219 4.617 1 29 266 ILE A CA 1
ATOM 2118 C C . ILE A 1 266 ? -39.25 40.688 5.598 1 29 266 ILE A C 1
ATOM 2120 O O . ILE A 1 266 ? -39.25 39.5 5.934 1 29 266 ILE A O 1
ATOM 2124 N N . THR A 1 267 ? -38.125 41.094 5.402 1 30.2 267 THR A N 1
ATOM 2125 C CA . THR A 1 267 ? -37.219 40.812 6.492 1 30.2 267 THR A CA 1
ATOM 2126 C C . THR A 1 267 ? -37.812 41.219 7.832 1 30.2 267 THR A C 1
ATOM 2128 O O . THR A 1 267 ? -38.094 42.406 8.062 1 30.2 267 THR A O 1
ATOM 2131 N N . PRO A 1 268 ? -38.719 40.406 8.297 1 29.66 268 PRO A N 1
ATOM 2132 C CA . PRO A 1 268 ? -39.25 41 9.531 1 29.66 268 PRO A CA 1
ATOM 2133 C C . PRO A 1 268 ? -38.156 41.531 10.438 1 29.66 268 PRO A C 1
ATOM 2135 O O . PRO A 1 268 ? -37.062 40.969 10.492 1 29.66 268 PRO A O 1
ATOM 2138 N N . HIS A 1 269 ? -37.938 42.812 10.414 1 28.95 269 HIS A N 1
ATOM 2139 C CA . HIS A 1 269 ? -37.094 43.438 11.406 1 28.95 269 HIS A CA 1
ATOM 2140 C C . HIS A 1 269 ? -37.281 42.812 12.781 1 28.95 269 HIS A C 1
ATOM 2142 O O . HIS A 1 269 ? -38.406 42.562 13.203 1 28.95 269 HIS A O 1
ATOM 2148 N N . PRO A 1 270 ? -36.406 42 13.133 1 30.09 270 PRO A N 1
ATOM 2149 C CA . PRO A 1 270 ? -36.688 41.562 14.508 1 30.09 270 PRO A CA 1
ATOM 2150 C C . PRO A 1 270 ? -37.312 42.688 15.344 1 30.09 270 PRO A C 1
ATOM 2152 O O . PRO A 1 270 ? -36.969 43.844 15.172 1 30.09 270 PRO A O 1
ATOM 2155 N N . ILE A 1 271 ? -38.594 42.594 15.484 1 30.58 271 ILE A N 1
ATOM 2156 C CA . ILE A 1 271 ? -39.281 43.5 16.406 1 30.58 271 ILE A CA 1
ATOM 2157 C C . ILE A 1 271 ? -38.438 43.656 17.672 1 30.58 271 ILE A C 1
ATOM 2159 O O . ILE A 1 271 ? -38.219 42.688 18.406 1 30.58 271 ILE A O 1
ATOM 2163 N N . PHE A 1 272 ? -37.5 44.594 17.656 1 30.31 272 PHE A N 1
ATOM 2164 C CA . PHE A 1 272 ? -36.844 45.094 18.859 1 30.31 272 PHE A CA 1
ATOM 2165 C C . PHE A 1 272 ? -37.875 45.312 19.984 1 30.31 272 PHE A C 1
ATOM 2167 O O . PHE A 1 272 ? -38.781 46.156 19.828 1 30.31 272 PHE A O 1
ATOM 2174 N N . ARG A 1 273 ? -38.25 44.281 20.625 1 31.73 273 ARG A N 1
ATOM 2175 C CA . ARG A 1 273 ? -39 44.719 21.797 1 31.73 273 ARG A CA 1
ATOM 2176 C C . ARG A 1 273 ? -38.094 45.531 22.75 1 31.73 273 ARG A C 1
ATOM 2178 O O . ARG A 1 273 ? -36.969 45.094 23.062 1 31.73 273 ARG A O 1
ATOM 2185 N N . PRO A 1 274 ? -38.25 46.781 22.828 1 32.34 274 PRO A N 1
ATOM 2186 C CA . PRO A 1 274 ? -37.5 47.562 23.797 1 32.34 274 PRO A CA 1
ATOM 2187 C C . PRO A 1 274 ? -37.375 46.875 25.156 1 32.34 274 PRO A C 1
ATOM 2189 O O . PRO A 1 274 ? -38.312 46.219 25.609 1 32.34 274 PRO A O 1
ATOM 2192 N N . PRO A 1 275 ? -36.125 46.438 25.5 1 32.97 275 PRO A N 1
ATOM 2193 C CA . PRO A 1 275 ? -36.094 45.938 26.875 1 32.97 275 PRO A CA 1
ATOM 2194 C C . PRO A 1 275 ? -37 46.719 27.812 1 32.97 275 PRO A C 1
ATOM 2196 O O . PRO A 1 275 ? -37.312 47.875 27.547 1 32.97 275 PRO A O 1
ATOM 2199 N N . PRO A 1 276 ? -37.75 46.094 28.547 1 32.03 276 PRO A N 1
ATOM 2200 C CA . PRO A 1 276 ? -38.375 46.969 29.531 1 32.03 276 PRO A CA 1
ATOM 2201 C C . PRO A 1 276 ? -37.375 48 30.094 1 32.03 276 PRO A C 1
ATOM 2203 O O . PRO A 1 276 ? -36.156 47.75 30.094 1 32.03 276 PRO A O 1
ATOM 2206 N N . ALA A 1 277 ? -37.656 49.312 30.297 1 34.75 277 ALA A N 1
ATOM 2207 C CA . ALA A 1 277 ? -37 50.5 30.859 1 34.75 277 ALA A CA 1
ATOM 2208 C C . ALA A 1 277 ? -36.188 50.125 32.094 1 34.75 277 ALA A C 1
ATOM 2210 O O . ALA A 1 277 ? -35.719 51 32.812 1 34.75 277 ALA A O 1
ATOM 2211 N N . ALA A 1 278 ? -36.469 49 32.812 1 36.03 278 ALA A N 1
ATOM 2212 C CA . ALA A 1 278 ? -36.062 49.25 34.219 1 36.03 278 ALA A CA 1
ATOM 2213 C C . ALA A 1 278 ? -34.594 49.656 34.281 1 36.03 278 ALA A C 1
ATOM 2215 O O . ALA A 1 278 ? -33.812 49.344 33.406 1 36.03 278 ALA A O 1
ATOM 2216 N N . SER A 1 279 ? -34.156 50.25 35.438 1 35.59 279 SER A N 1
ATOM 2217 C CA . SER A 1 279 ? -33.219 51.125 36.156 1 35.59 279 SER A CA 1
ATOM 2218 C C . SER A 1 279 ? -31.812 50.562 36.156 1 35.59 279 SER A C 1
ATOM 2220 O O . SER A 1 279 ? -30.844 51.25 36.438 1 35.59 279 SER A O 1
ATOM 2222 N N . SER A 1 280 ? -31.562 49.219 36.781 1 39.44 280 SER A N 1
ATOM 2223 C CA . SER A 1 280 ? -30.25 49.062 37.375 1 39.44 280 SER A CA 1
ATOM 2224 C C . SER A 1 280 ? -29.156 48.969 36.312 1 39.44 280 SER A C 1
ATOM 2226 O O . SER A 1 280 ? -29.391 48.438 35.219 1 39.44 280 SER A O 1
ATOM 2228 N N . LYS A 1 281 ? -28.047 49.688 36.406 1 50 281 LYS A N 1
ATOM 2229 C CA . LYS A 1 281 ? -26.812 49.75 35.625 1 50 281 LYS A CA 1
ATOM 2230 C C . LYS A 1 281 ? -26.312 48.375 35.219 1 50 281 LYS A C 1
ATOM 2232 O O . LYS A 1 281 ? -25.781 47.625 36.062 1 50 281 LYS A O 1
ATOM 2237 N N . GLU A 1 282 ? -26.797 47.625 34.469 1 58.75 282 GLU A N 1
ATOM 2238 C CA . GLU A 1 282 ? -26.438 46.281 34.062 1 58.75 282 GLU A CA 1
ATOM 2239 C C . GLU A 1 282 ? -24.953 46.188 33.75 1 58.75 28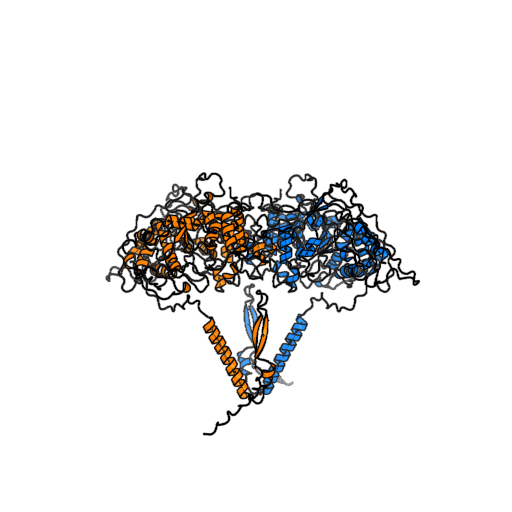2 GLU A C 1
ATOM 2241 O O . GLU A 1 282 ? -24.406 47.062 33.031 1 58.75 282 GLU A O 1
ATOM 2246 N N . ASP A 1 283 ? -24.172 45.5 34.469 1 80.5 283 ASP A N 1
ATOM 2247 C CA . ASP A 1 283 ? -22.75 45.25 34.25 1 80.5 283 ASP A CA 1
ATOM 2248 C C . ASP A 1 283 ? -22.484 44.781 32.812 1 80.5 283 ASP A C 1
ATOM 2250 O O . ASP A 1 283 ? -23.016 43.781 32.344 1 80.5 283 ASP A O 1
ATOM 2254 N N . PRO A 1 284 ? -21.906 45.688 32 1 84.62 284 PRO A N 1
ATOM 2255 C CA . PRO A 1 284 ? -21.609 45.375 30.609 1 84.62 284 PRO A CA 1
ATOM 2256 C C . PRO A 1 284 ? -20.812 44.062 30.453 1 84.62 284 PRO A C 1
ATOM 2258 O O . PRO A 1 284 ? -20.75 43.5 29.359 1 84.62 284 PRO A O 1
ATOM 2261 N N . ASN A 1 285 ? -20.266 43.594 31.453 1 90.19 285 ASN A N 1
ATOM 2262 C CA . ASN A 1 285 ? -19.453 42.375 31.391 1 90.19 285 ASN A CA 1
ATOM 2263 C C . ASN A 1 285 ? -20.109 41.219 32.125 1 90.19 285 ASN A C 1
ATOM 2265 O O . ASN A 1 285 ? -19.422 40.281 32.594 1 90.19 285 ASN A O 1
ATOM 2269 N N . ALA A 1 286 ? -21.344 41.281 32.25 1 87.5 286 ALA A N 1
ATOM 2270 C CA . ALA A 1 286 ? -22.062 40.219 32.969 1 87.5 286 ALA A CA 1
ATOM 2271 C C . ALA A 1 286 ? -21.828 38.844 32.312 1 87.5 286 ALA A C 1
ATOM 2273 O O . ALA A 1 286 ? -21.875 38.719 31.078 1 87.5 286 ALA A O 1
ATOM 2274 N N . GLY A 1 287 ? -21.484 37.875 33.156 1 87.12 287 GLY A N 1
ATOM 2275 C CA . GLY A 1 287 ? -21.281 36.531 32.625 1 87.12 287 GLY A CA 1
ATOM 2276 C C . GLY A 1 287 ? -19.828 36.219 32.344 1 87.12 287 GLY A C 1
ATOM 2277 O O . GLY A 1 287 ? -19.453 35.062 32.219 1 87.12 287 GLY A O 1
ATOM 2278 N N . LEU A 1 288 ? -19.031 37.25 32.156 1 91.25 288 LEU A N 1
ATOM 2279 C CA . LEU A 1 288 ? -17.609 37.062 31.969 1 91.25 288 LEU A CA 1
ATOM 2280 C C . LEU A 1 288 ? -16.891 36.906 33.312 1 91.25 288 LEU A C 1
ATOM 2282 O O . LEU A 1 288 ? -17.25 37.594 34.281 1 91.25 288 LEU A O 1
ATOM 2286 N N . GLN A 1 289 ? -15.953 36 33.375 1 91.62 289 GLN A N 1
ATOM 2287 C CA . GLN A 1 289 ? -15.156 35.812 34.594 1 91.62 289 GLN A CA 1
ATOM 2288 C C . GLN A 1 289 ? -13.758 36.406 34.438 1 91.62 289 GLN A C 1
ATOM 2290 O O . GLN A 1 289 ? -12.883 35.75 33.812 1 91.62 289 GLN A O 1
ATOM 2295 N N . LYS A 1 290 ? -13.578 37.469 35 1 92.94 290 LYS A N 1
ATOM 2296 C CA . LYS A 1 290 ? -12.289 38.156 34.906 1 92.94 290 LYS A CA 1
ATOM 2297 C C . LYS A 1 290 ? -11.258 37.469 35.812 1 92.94 290 LYS A C 1
ATOM 2299 O O . LYS A 1 290 ? -11.602 36.906 36.844 1 92.94 290 LYS A O 1
ATOM 2304 N N . LYS A 1 291 ? -9.961 37.5 35.375 1 93.88 291 LYS A N 1
ATOM 2305 C CA . LYS A 1 291 ? -8.867 37.031 36.25 1 93.88 291 LYS A CA 1
ATOM 2306 C C . LYS A 1 291 ? -8.852 37.812 37.562 1 93.88 291 LYS A C 1
ATOM 2308 O O . LYS A 1 291 ? -8.953 39.031 37.562 1 93.88 291 LYS A O 1
ATOM 2313 N N . PRO A 1 292 ? -8.609 37.031 38.656 1 88.69 292 PRO A N 1
ATOM 2314 C CA . PRO A 1 292 ? -8.594 37.75 39.938 1 88.69 292 PRO A CA 1
ATOM 2315 C C . PRO A 1 292 ? -7.418 38.719 40.062 1 88.69 292 PRO A C 1
ATOM 2317 O O . PRO A 1 292 ? -6.324 38.406 39.562 1 88.69 292 PRO A O 1
ATOM 2320 N N . ASP A 1 293 ? -7.535 39.812 40.594 1 84.69 293 ASP A N 1
ATOM 2321 C CA . ASP A 1 293 ? -6.527 40.812 40.938 1 84.69 293 ASP A CA 1
ATOM 2322 C C . ASP A 1 293 ? -5.957 41.469 39.688 1 84.69 293 ASP A C 1
ATOM 2324 O O . ASP A 1 293 ? -5 42.25 39.781 1 84.69 293 ASP A O 1
ATOM 2328 N N . ALA A 1 294 ? -6.453 41.062 38.562 1 87.38 294 ALA A N 1
ATOM 2329 C CA . ALA A 1 294 ? -5.984 41.719 37.344 1 87.38 294 ALA A CA 1
ATOM 2330 C C . ALA A 1 294 ? -6.875 42.906 36.969 1 87.38 294 ALA A C 1
ATOM 2332 O O . ALA A 1 294 ? -8.047 42.969 37.344 1 87.38 294 ALA A O 1
ATOM 2333 N N . GLU A 1 295 ? -6.258 43.906 36.438 1 87.56 295 GLU A N 1
ATOM 2334 C CA . GLU A 1 295 ? -7.039 45 35.844 1 87.56 295 GLU A CA 1
ATOM 2335 C C . GLU A 1 295 ? -7.41 44.688 34.406 1 87.56 295 GLU A C 1
ATOM 2337 O O . GLU A 1 295 ? -6.727 43.938 33.719 1 87.56 295 GLU A O 1
ATOM 2342 N N . TRP A 1 296 ? -8.555 45.219 34.062 1 91.5 296 TRP A N 1
ATOM 2343 C CA . TRP A 1 296 ? -8.938 45.125 32.656 1 91.5 296 TRP A CA 1
ATOM 2344 C C . TRP A 1 296 ? -7.887 45.75 31.75 1 91.5 296 TRP A C 1
ATOM 2346 O O . TRP A 1 296 ? -7.344 46.812 32.062 1 91.5 296 TRP A O 1
ATOM 2356 N N . GLU A 1 297 ? -7.551 45.125 30.75 1 90.62 297 GLU A N 1
ATOM 2357 C CA . GLU A 1 297 ? -6.637 45.656 29.75 1 90.62 297 GLU A CA 1
ATOM 2358 C C . GLU A 1 297 ? -7.211 46.906 29.094 1 90.62 297 GLU A C 1
ATOM 2360 O O . GLU A 1 297 ? -8.414 47 28.844 1 90.62 297 GLU A O 1
ATOM 2365 N N . PRO A 1 298 ? -6.289 47.844 28.984 1 86.31 298 PRO A N 1
ATOM 2366 C CA . PRO A 1 298 ? -6.766 48.969 28.203 1 86.31 298 PRO A CA 1
ATOM 2367 C C . PRO A 1 298 ? -7.227 48.562 26.797 1 86.31 298 PRO A C 1
ATOM 2369 O O . PRO A 1 298 ? -6.863 47.5 26.312 1 86.31 298 PRO A O 1
ATOM 2372 N N . GLN A 1 299 ? -8.039 49.406 26.281 1 81.38 299 GLN A N 1
ATOM 2373 C CA . GLN A 1 299 ? -8.594 49.094 24.969 1 81.38 299 GLN A CA 1
ATOM 2374 C C . GLN A 1 299 ? -7.496 48.812 23.953 1 81.38 299 GLN A C 1
ATOM 2376 O O . GLN A 1 299 ? -6.574 49.594 23.781 1 81.38 299 GLN A O 1
ATOM 2381 N N . VAL A 1 300 ? -7.602 47.625 23.453 1 79 300 VAL A N 1
ATOM 2382 C CA . VAL A 1 300 ? -6.605 47.125 22.516 1 79 300 VAL A CA 1
ATOM 2383 C C . VAL A 1 300 ? -6.648 47.906 21.219 1 79 300 VAL A C 1
ATOM 2385 O O . VAL A 1 300 ? -7.727 48.219 20.703 1 79 300 VAL A O 1
ATOM 2388 N N . ALA A 1 301 ? -5.5 48.375 20.812 1 85.25 301 ALA A N 1
ATOM 2389 C CA . ALA A 1 301 ? -5.398 49.062 19.516 1 85.25 301 ALA A CA 1
ATOM 2390 C C . ALA A 1 301 ? -5.234 48.031 18.375 1 85.25 301 ALA A C 1
ATOM 2392 O O . ALA A 1 301 ? -4.285 47.25 18.375 1 85.25 301 ALA A O 1
ATOM 2393 N N . LEU A 1 302 ? -6.219 47.969 17.547 1 93.12 302 LEU A N 1
ATOM 2394 C CA . LEU A 1 302 ? -6.176 47.094 16.375 1 93.12 302 LEU A CA 1
ATOM 2395 C C . LEU A 1 302 ? -6.043 47.906 15.094 1 93.12 302 LEU A C 1
ATOM 2397 O O . LEU A 1 302 ? -6.574 49 15 1 93.12 302 LEU A O 1
ATOM 2401 N N . SER A 1 303 ? -5.277 47.438 14.195 1 92.38 303 SER A N 1
ATOM 2402 C CA . SER A 1 303 ? -5.195 48.062 12.883 1 92.38 303 SER A CA 1
ATOM 2403 C C . SER A 1 303 ? -6.52 47.938 12.125 1 92.38 303 SER A C 1
ATOM 2405 O O . SER A 1 303 ? -7.445 47.281 12.594 1 92.38 303 SER A O 1
ATOM 2407 N N . GLU A 1 304 ? -6.609 48.656 10.969 1 94.5 304 GLU A N 1
ATOM 2408 C CA . GLU A 1 304 ? -7.766 48.469 10.102 1 94.5 304 GLU A CA 1
ATOM 2409 C C . GLU A 1 304 ? -7.82 47.031 9.555 1 94.5 304 GLU A C 1
ATOM 2411 O O . GLU A 1 304 ? -6.785 46.438 9.219 1 94.5 304 GLU A O 1
ATOM 2416 N N . PRO A 1 305 ? -9.016 46.531 9.57 1 94.69 305 PRO A N 1
ATOM 2417 C CA . PRO A 1 305 ? -9.133 45.156 9.031 1 94.69 305 PRO A CA 1
ATOM 2418 C C . PRO A 1 305 ? -8.594 45.062 7.605 1 94.69 305 PRO A C 1
ATOM 2420 O O . PRO A 1 305 ? -8.625 46.031 6.852 1 94.69 305 PRO A O 1
ATOM 2423 N N . LEU A 1 306 ? -8.188 43.938 7.316 1 92.12 306 LEU A N 1
ATOM 2424 C CA . LEU A 1 306 ? -7.66 43.656 5.984 1 92.12 306 LEU A CA 1
ATOM 2425 C C . LEU A 1 306 ? -8.789 43.438 4.98 1 92.12 306 LEU A C 1
ATOM 2427 O O . LEU A 1 306 ? -9.93 43.188 5.367 1 92.12 306 LEU A O 1
ATOM 2431 N N . THR A 1 307 ? -8.43 43.625 3.707 1 88.25 307 THR A N 1
ATOM 2432 C CA . THR A 1 307 ? -9.391 43.344 2.648 1 88.25 307 THR A CA 1
ATOM 2433 C C . THR A 1 307 ? -9.281 41.875 2.213 1 88.25 307 THR A C 1
ATOM 2435 O O . THR A 1 307 ? -8.195 41.406 1.857 1 88.25 307 THR A O 1
ATOM 2438 N N . HIS A 1 308 ? -10.383 41.25 2.312 1 86.19 308 HIS A N 1
ATOM 2439 C CA . HIS A 1 308 ? -10.398 39.844 1.943 1 86.19 308 HIS A CA 1
ATOM 2440 C C . HIS A 1 308 ? -10.195 39.656 0.443 1 86.19 308 HIS A C 1
ATOM 2442 O O . HIS A 1 308 ? -10.852 40.344 -0.361 1 86.19 308 HIS A O 1
ATOM 2448 N N . GLN A 1 309 ? -9.25 38.812 0.096 1 81.06 309 GLN A N 1
ATOM 2449 C CA . GLN A 1 309 ? -9.016 38.469 -1.301 1 81.06 309 GLN A CA 1
ATOM 2450 C C . GLN A 1 309 ? -9.406 37.031 -1.578 1 81.06 309 GLN A C 1
ATOM 2452 O O . GLN A 1 309 ? -9.18 36.156 -0.746 1 81.06 309 GLN A O 1
ATOM 2457 N N . ALA A 1 310 ? -9.992 36.906 -2.828 1 77 310 ALA A N 1
ATOM 2458 C CA . ALA A 1 310 ? -10.383 35.562 -3.221 1 77 310 ALA A CA 1
ATOM 2459 C C . ALA A 1 310 ? -9.164 34.656 -3.357 1 77 310 ALA A C 1
ATOM 2461 O O . ALA A 1 310 ? -8.078 35.125 -3.705 1 77 310 ALA A O 1
ATOM 2462 N N . SER A 1 311 ? -9.359 33.469 -3.074 1 69.44 311 SER A N 1
ATOM 2463 C CA . SER A 1 311 ? -8.289 32.469 -3.057 1 69.44 311 SER A CA 1
ATOM 2464 C C . SER A 1 311 ? -7.629 32.344 -4.43 1 69.44 311 SER A C 1
ATOM 2466 O O . SER A 1 311 ? -6.457 31.984 -4.531 1 69.44 311 SER A O 1
ATOM 2468 N N . SER A 1 312 ? -8.422 32.531 -5.391 1 63.5 312 SER A N 1
ATOM 2469 C CA . SER A 1 312 ? -7.902 32.438 -6.754 1 63.5 312 SER A CA 1
ATOM 2470 C C . SER A 1 312 ? -6.961 33.594 -7.074 1 63.5 312 SER A C 1
ATOM 2472 O O . SER A 1 312 ? -6.258 33.562 -8.086 1 63.5 312 SER A O 1
ATOM 2474 N N . ALA A 1 313 ? -6.977 34.406 -6.09 1 62.59 313 ALA A N 1
ATOM 2475 C CA . ALA A 1 313 ? -6.219 35.656 -6.344 1 62.59 313 ALA A CA 1
ATOM 2476 C C . ALA A 1 313 ? -4.719 35.406 -6.234 1 62.59 313 ALA A C 1
ATOM 2478 O O . ALA A 1 313 ? -4.289 34.375 -5.668 1 62.59 313 ALA A O 1
ATOM 2479 N N . LYS A 1 314 ? -3.9 36.312 -6.789 1 65.75 314 LYS A N 1
ATOM 2480 C CA . LYS A 1 314 ? -2.441 36.344 -6.758 1 65.75 314 LYS A CA 1
ATOM 2481 C C . LYS A 1 314 ? -1.91 36.094 -5.352 1 65.75 314 LYS A C 1
ATOM 2483 O O . LYS A 1 314 ? -2.658 36.188 -4.375 1 65.75 314 LYS A O 1
ATOM 2488 N N . CYS A 1 315 ? -0.744 35.594 -5.27 1 82 315 CYS A N 1
ATOM 2489 C CA . CYS A 1 315 ? -0.041 35.312 -4.023 1 82 315 CYS A CA 1
ATOM 2490 C C . CYS A 1 315 ? -0.121 36.5 -3.068 1 82 315 CYS A C 1
ATOM 2492 O O . CYS A 1 315 ? 0.513 37.531 -3.297 1 82 315 CYS A O 1
ATOM 2494 N N . ASP A 1 316 ? -1.089 36.406 -2.066 1 78 316 ASP A N 1
ATOM 2495 C CA . ASP A 1 316 ? -1.351 37.438 -1.062 1 78 316 ASP A CA 1
ATOM 2496 C C . ASP A 1 316 ? -0.15 37.625 -0.136 1 78 316 ASP A C 1
ATOM 2498 O O . ASP A 1 316 ? 0.246 36.688 0.567 1 78 316 ASP A O 1
ATOM 2502 N N . PRO A 1 317 ? 0.475 38.781 -0.157 1 79.06 317 PRO A N 1
ATOM 2503 C CA . PRO A 1 317 ? 1.605 39 0.746 1 79.06 317 PRO A CA 1
ATOM 2504 C C . PRO A 1 317 ? 1.209 38.938 2.219 1 79.06 317 PRO A C 1
ATOM 2506 O O . PRO A 1 317 ? 2.059 38.688 3.078 1 79.06 317 PRO A O 1
ATOM 2509 N N . GLU A 1 318 ? -0.041 39.156 2.469 1 79.31 318 GLU A N 1
ATOM 2510 C CA . GLU A 1 318 ? -0.515 39.094 3.848 1 79.31 318 GLU A CA 1
ATOM 2511 C C . GLU A 1 318 ? -0.694 37.656 4.312 1 79.31 318 GLU A C 1
ATOM 2513 O O . GLU A 1 318 ? -0.789 37.375 5.516 1 79.31 318 GLU A O 1
ATOM 2518 N N . ASN A 1 319 ? -0.728 36.844 3.396 1 84.12 319 ASN A N 1
ATOM 2519 C CA . ASN A 1 319 ? -0.851 35.406 3.695 1 84.12 319 ASN A CA 1
ATOM 2520 C C . ASN A 1 319 ? 0.239 34.594 3.004 1 84.12 319 ASN A C 1
ATOM 2522 O O . ASN A 1 319 ? -0.05 33.781 2.127 1 84.12 319 ASN A O 1
ATOM 2526 N N . PRO A 1 320 ? 1.396 34.781 3.51 1 89.12 320 PRO A N 1
ATOM 2527 C CA . PRO A 1 320 ? 2.508 34.094 2.871 1 89.12 320 PRO A CA 1
ATOM 2528 C C . PRO A 1 320 ? 2.473 32.594 3.127 1 89.12 320 PRO A C 1
ATOM 2530 O O . PRO A 1 320 ? 1.963 32.125 4.16 1 89.12 320 PRO A O 1
ATOM 2533 N N . ARG A 1 321 ? 2.918 31.875 2.18 1 94.69 321 ARG A N 1
ATOM 2534 C CA . ARG A 1 321 ? 3.047 30.422 2.342 1 94.69 321 ARG A CA 1
ATOM 2535 C C . ARG A 1 321 ? 4.383 30.062 2.984 1 94.69 321 ARG A C 1
ATOM 2537 O O . ARG A 1 321 ? 5.277 29.547 2.314 1 94.69 321 ARG A O 1
ATOM 2544 N N . LEU A 1 322 ? 4.422 30.312 4.305 1 97.38 322 LEU A N 1
ATOM 2545 C CA . LEU A 1 322 ? 5.652 30.109 5.062 1 97.38 322 LEU A CA 1
ATOM 2546 C C . LEU A 1 322 ? 5.465 29.031 6.121 1 97.38 322 LEU A C 1
ATOM 2548 O O . LEU A 1 322 ? 4.578 29.141 6.969 1 97.38 322 LEU A O 1
ATOM 2552 N N . PHE A 1 323 ? 6.285 28.016 5.945 1 98.62 323 PHE A N 1
ATOM 2553 C CA . PHE A 1 323 ? 6.402 27.078 7.055 1 98.62 323 PHE A CA 1
ATOM 2554 C C . PHE A 1 323 ? 7.488 27.516 8.023 1 98.62 323 PHE A C 1
ATOM 2556 O O . PHE A 1 323 ? 8.547 27.984 7.609 1 98.62 323 PHE A O 1
ATOM 2563 N N . HIS A 1 324 ? 7.238 27.406 9.352 1 98.5 324 HIS A N 1
ATOM 2564 C CA . HIS A 1 324 ? 8.219 27.719 10.375 1 98.5 324 HIS A CA 1
ATOM 2565 C C . HIS A 1 324 ? 8.539 26.484 11.227 1 98.5 324 HIS A C 1
ATOM 2567 O O . HIS A 1 324 ? 7.656 25.688 11.523 1 98.5 324 HIS A O 1
ATOM 2573 N N . MET A 1 325 ? 9.766 26.344 11.555 1 98.12 325 MET A N 1
ATOM 2574 C CA . MET A 1 325 ? 10.219 25.328 12.508 1 98.12 325 MET A CA 1
ATOM 2575 C C . MET A 1 325 ? 11.312 25.891 13.406 1 98.12 325 MET A C 1
ATOM 2577 O O . MET A 1 325 ? 12.188 26.625 12.953 1 98.12 325 MET A O 1
ATOM 2581 N N . PHE A 1 326 ? 11.18 25.656 14.672 1 95.75 326 PHE A N 1
ATOM 2582 C CA . PHE A 1 326 ? 12.172 26.078 15.664 1 95.75 326 PHE A CA 1
ATOM 2583 C C . PHE A 1 326 ? 13.039 24.906 16.094 1 95.75 326 PHE A C 1
ATOM 2585 O O . PHE A 1 326 ? 12.523 23.812 16.359 1 95.75 326 PHE A O 1
ATOM 2592 N N . TRP A 1 327 ? 14.336 25.094 16.062 1 93.31 327 TRP A N 1
ATOM 2593 C CA . TRP A 1 327 ? 15.25 24 16.422 1 93.31 327 TRP A CA 1
ATOM 2594 C C . TRP A 1 327 ? 16.375 24.516 17.312 1 93.31 327 TRP A C 1
ATOM 2596 O O . TRP A 1 327 ? 16.922 25.609 17.062 1 93.31 327 TRP A O 1
ATOM 2606 N N . THR A 1 328 ? 16.672 23.797 18.359 1 88 328 THR A N 1
ATOM 2607 C CA . THR A 1 328 ? 17.797 24.094 19.234 1 88 328 THR A CA 1
ATOM 2608 C C . THR A 1 328 ? 18.688 22.859 19.422 1 88 328 THR A C 1
ATOM 2610 O O . THR A 1 328 ? 18.188 21.734 19.453 1 88 328 THR A O 1
ATOM 2613 N N . GLY A 1 329 ? 20 23.094 19.453 1 83.94 329 GLY A N 1
ATOM 2614 C CA . GLY A 1 329 ? 20.938 21.984 19.594 1 83.94 329 GLY A CA 1
ATOM 2615 C C . GLY A 1 329 ? 21.547 21.531 18.281 1 83.94 329 GLY A C 1
ATOM 2616 O O . GLY A 1 329 ? 21.453 22.234 17.281 1 83.94 329 GLY A O 1
ATOM 2617 N N . PRO A 1 330 ? 22.266 20.406 18.391 1 87.62 330 PRO A N 1
ATOM 2618 C CA . PRO A 1 330 ? 22.875 19.891 17.156 1 87.62 330 PRO A CA 1
ATOM 2619 C C . PRO A 1 330 ? 21.828 19.469 16.125 1 87.62 330 PRO A C 1
ATOM 2621 O O . PRO A 1 330 ? 20.797 18.906 16.484 1 87.62 330 PRO A O 1
ATOM 2624 N N . PHE A 1 331 ? 22.156 19.828 14.914 1 92.94 331 PHE A N 1
ATOM 2625 C CA . PHE A 1 331 ? 21.281 19.406 13.82 1 92.94 331 PHE A CA 1
ATOM 2626 C C . PHE A 1 331 ? 21.344 17.906 13.641 1 92.94 331 PHE A C 1
ATOM 2628 O O . PHE A 1 331 ? 22.406 17.328 13.414 1 92.94 331 PHE A O 1
ATOM 2635 N N . THR A 1 332 ? 20.25 17.203 13.727 1 93.88 332 THR A N 1
ATOM 2636 C CA . THR A 1 332 ? 20.188 15.75 13.695 1 93.88 332 THR A CA 1
ATOM 2637 C C . THR A 1 332 ? 19.344 15.266 12.516 1 93.88 332 THR A C 1
ATOM 2639 O O . THR A 1 332 ? 19.016 16.047 11.617 1 93.88 332 THR A O 1
ATOM 2642 N N . ASP A 1 333 ? 19 13.961 12.539 1 96.56 333 ASP A N 1
ATOM 2643 C CA . ASP A 1 333 ? 18.172 13.359 11.492 1 96.56 333 ASP A CA 1
ATOM 2644 C C . ASP A 1 333 ? 16.719 13.82 11.602 1 96.56 333 ASP A C 1
ATOM 2646 O O . ASP A 1 333 ? 15.938 13.648 10.664 1 96.56 333 ASP A O 1
ATOM 2650 N N . LYS A 1 334 ? 16.344 14.492 12.695 1 97.12 334 LYS A N 1
ATOM 2651 C CA . LYS A 1 334 ? 14.953 14.891 12.914 1 97.12 334 LYS A CA 1
ATOM 2652 C C . LYS A 1 334 ? 14.578 16.078 12.031 1 97.12 334 LYS A C 1
ATOM 2654 O O . LYS A 1 334 ? 13.789 15.945 11.102 1 97.12 334 LYS A O 1
ATOM 2659 N N . PRO A 1 335 ? 15.266 17.281 12.211 1 97.25 335 PRO A N 1
ATOM 2660 C CA . PRO A 1 335 ? 14.961 18.344 11.25 1 97.25 335 PRO A CA 1
ATOM 2661 C C . PRO A 1 335 ? 15.297 17.953 9.812 1 97.25 335 PRO A C 1
ATOM 2663 O O . PRO A 1 335 ? 14.625 18.406 8.875 1 97.25 335 PRO A O 1
ATOM 2666 N N . TYR A 1 336 ? 16.312 17.062 9.625 1 98.06 336 TYR A N 1
ATOM 2667 C CA . TYR A 1 336 ? 16.703 16.562 8.312 1 98.06 336 TYR A CA 1
ATOM 2668 C C . TYR A 1 336 ? 15.508 15.906 7.605 1 98.06 336 TYR A C 1
ATOM 2670 O O . TYR A 1 336 ? 15.211 16.234 6.453 1 98.06 336 TYR A O 1
ATOM 2678 N N . LEU A 1 337 ? 14.828 15.031 8.305 1 98.69 337 LEU A N 1
ATOM 2679 C CA . LEU A 1 337 ? 13.727 14.305 7.684 1 98.69 337 LEU A CA 1
ATOM 2680 C C . LEU A 1 337 ? 12.531 15.219 7.461 1 98.69 337 LEU A C 1
ATOM 2682 O O . LEU A 1 337 ? 11.797 15.062 6.48 1 98.69 337 LEU A O 1
ATOM 2686 N N . ALA A 1 338 ? 12.297 16.156 8.375 1 98.56 338 ALA A N 1
ATOM 2687 C CA . ALA A 1 338 ? 11.234 17.125 8.164 1 98.56 338 ALA A CA 1
ATOM 2688 C C . ALA A 1 338 ? 11.453 17.906 6.863 1 98.56 338 ALA A C 1
ATOM 2690 O O . ALA A 1 338 ? 10.523 18.062 6.07 1 98.56 338 ALA A O 1
ATOM 2691 N N . LEU A 1 339 ? 12.641 18.328 6.609 1 98.75 339 LEU A N 1
ATOM 2692 C CA . LEU A 1 339 ? 12.961 19.094 5.406 1 98.75 339 LEU A CA 1
ATOM 2693 C C . LEU A 1 339 ? 12.82 18.219 4.16 1 98.75 339 LEU A C 1
ATOM 2695 O O . LEU A 1 339 ? 12.312 18.672 3.133 1 98.75 339 LEU A O 1
ATOM 2699 N N . LEU A 1 340 ? 13.289 16.969 4.258 1 98.81 340 LEU A N 1
ATOM 2700 C CA . LEU A 1 340 ? 13.164 16.062 3.113 1 98.81 340 LEU A CA 1
ATOM 2701 C C . LEU A 1 340 ? 11.703 15.797 2.789 1 98.81 340 LEU A C 1
ATOM 2703 O O . LEU A 1 340 ? 11.32 15.734 1.617 1 98.81 340 LEU A O 1
ATOM 2707 N N . SER A 1 341 ? 10.875 15.562 3.822 1 98.88 341 SER A N 1
ATOM 2708 C CA . SER A 1 341 ? 9.453 15.328 3.598 1 98.88 341 SER A CA 1
ATOM 2709 C C . SER A 1 341 ? 8.781 16.562 2.994 1 98.88 341 SER A C 1
ATOM 2711 O O . SER A 1 341 ? 7.859 16.438 2.184 1 98.88 341 SER A O 1
ATOM 2713 N N . PHE A 1 342 ? 9.312 17.75 3.332 1 98.75 342 PHE A N 1
ATOM 2714 C CA . PHE A 1 342 ? 8.859 19 2.744 1 98.75 342 PHE A CA 1
ATOM 2715 C C . PHE A 1 342 ? 9.156 19.047 1.251 1 98.75 342 PHE A C 1
ATOM 2717 O O . PHE A 1 342 ? 8.273 19.328 0.44 1 98.75 342 PHE A O 1
ATOM 2724 N N . LEU A 1 343 ? 10.281 18.688 0.899 1 98.56 343 LEU A N 1
ATOM 2725 C CA . LEU A 1 343 ? 10.695 18.703 -0.499 1 98.56 343 LEU A CA 1
ATOM 2726 C C . LEU A 1 343 ? 9.961 17.625 -1.298 1 98.56 343 LEU A C 1
ATOM 2728 O O . LEU A 1 343 ? 9.688 17.812 -2.488 1 98.56 343 LEU A O 1
ATOM 2732 N N . PHE A 1 344 ? 9.633 16.578 -0.66 1 98.5 344 PHE A N 1
ATOM 2733 C CA . PHE A 1 344 ? 9 15.445 -1.314 1 98.5 344 PHE A CA 1
ATOM 2734 C C . PHE A 1 344 ? 7.52 15.719 -1.566 1 98.5 344 PHE A C 1
ATOM 2736 O O . PHE A 1 344 ? 6.949 15.227 -2.541 1 98.5 344 PHE A O 1
ATOM 2743 N N . THR A 1 345 ? 6.828 16.562 -0.746 1 98.62 345 THR A N 1
ATOM 2744 C CA . THR A 1 345 ? 5.371 16.641 -0.787 1 98.62 345 THR A CA 1
ATOM 2745 C C . THR A 1 345 ? 4.922 18.031 -1.255 1 98.62 345 THR A C 1
ATOM 2747 O O . THR A 1 345 ? 3.957 18.156 -2.012 1 98.62 345 THR A O 1
ATOM 2750 N N . GLN A 1 346 ? 5.637 19.062 -0.865 1 98.12 346 GLN A N 1
ATOM 2751 C CA . GLN A 1 346 ? 5.164 20.422 -1.136 1 98.12 346 GLN A CA 1
ATOM 2752 C C . GLN A 1 346 ? 5.57 20.875 -2.533 1 98.12 346 GLN A C 1
ATOM 2754 O O . GLN A 1 346 ? 6.547 20.375 -3.098 1 98.12 346 GLN A O 1
ATOM 2759 N N . ASN A 1 347 ? 4.809 21.812 -3.09 1 96 347 ASN A N 1
ATOM 2760 C CA . ASN A 1 347 ? 5.129 22.375 -4.395 1 96 347 ASN A CA 1
ATOM 2761 C C . ASN A 1 347 ? 6.188 23.469 -4.289 1 96 347 ASN A C 1
ATOM 2763 O O . ASN A 1 347 ? 5.871 24.656 -4.371 1 96 347 ASN A O 1
ATOM 2767 N N . THR A 1 348 ? 7.398 23.062 -4.262 1 94.62 348 THR A N 1
ATOM 2768 C CA . THR A 1 348 ? 8.5 23.984 -4.035 1 94.62 348 THR A CA 1
ATOM 2769 C C . THR A 1 348 ? 9.062 24.484 -5.363 1 94.62 348 THR A C 1
ATOM 2771 O O . THR A 1 348 ? 9.805 25.469 -5.398 1 94.62 348 THR A O 1
ATOM 2774 N N . GLY A 1 349 ? 8.789 23.828 -6.395 1 92.69 349 GLY A N 1
ATOM 2775 C CA . GLY A 1 349 ? 9.289 24.219 -7.703 1 92.69 349 GLY A CA 1
ATOM 2776 C C . GLY A 1 349 ? 10.648 23.625 -8.016 1 92.69 349 GLY A C 1
ATOM 2777 O O . GLY A 1 349 ? 11.18 23.828 -9.109 1 92.69 349 GLY A O 1
ATOM 2778 N N . ILE A 1 350 ? 11.195 22.766 -7.191 1 93.38 350 ILE A N 1
ATOM 2779 C CA . ILE A 1 350 ? 12.539 22.234 -7.41 1 93.38 350 ILE A CA 1
ATOM 2780 C C . ILE A 1 350 ? 12.531 21.25 -8.57 1 93.38 350 ILE A C 1
ATOM 2782 O O . ILE A 1 350 ? 13.586 20.875 -9.086 1 93.38 350 ILE A O 1
ATOM 2786 N N . HIS A 1 351 ? 11.352 20.734 -8.906 1 92.81 351 HIS A N 1
ATOM 2787 C CA . HIS A 1 351 ? 11.211 19.844 -10.047 1 92.81 351 HIS A CA 1
ATOM 2788 C C . HIS A 1 351 ? 11.305 20.609 -11.359 1 92.81 351 HIS A C 1
ATOM 2790 O O . HIS A 1 351 ? 11.438 20.016 -12.43 1 92.81 351 HIS A O 1
ATOM 2796 N N . LEU A 1 352 ? 11.305 21.922 -11.289 1 89.75 352 LEU A N 1
ATOM 2797 C CA . LEU A 1 352 ? 11.367 22.766 -12.477 1 89.75 352 LEU A CA 1
ATOM 2798 C C . LEU A 1 352 ? 12.805 23.203 -12.758 1 89.75 352 LEU A C 1
ATOM 2800 O O . LEU A 1 352 ? 13.57 23.469 -11.828 1 89.75 352 LEU A O 1
ATOM 2804 N N . ARG A 1 353 ? 13.211 23.141 -14.047 1 78.5 353 ARG A N 1
ATOM 2805 C CA . ARG A 1 353 ? 14.547 23.562 -14.438 1 78.5 353 ARG A CA 1
ATOM 2806 C C . ARG A 1 353 ? 14.695 25.078 -14.297 1 78.5 353 ARG A C 1
ATOM 2808 O O . ARG A 1 353 ? 15.672 25.562 -13.727 1 78.5 353 ARG A O 1
ATOM 2815 N N . ASP A 1 354 ? 13.75 25.797 -15.07 1 70.88 354 ASP A N 1
ATOM 2816 C CA . ASP A 1 354 ? 13.789 27.266 -15.016 1 70.88 354 ASP A CA 1
ATOM 2817 C C . ASP A 1 354 ? 12.672 27.797 -14.117 1 70.88 354 ASP A C 1
ATOM 2819 O O . ASP A 1 354 ? 11.539 27.328 -14.172 1 70.88 354 ASP A O 1
ATOM 2823 N N . LYS A 1 355 ? 13.125 28.328 -13.086 1 64.06 355 LYS A N 1
ATOM 2824 C CA . LYS A 1 355 ? 12.18 28.875 -12.109 1 64.06 355 LYS A CA 1
ATOM 2825 C C . LYS A 1 355 ? 11.289 29.938 -12.734 1 64.06 355 LYS A C 1
ATOM 2827 O O . LYS A 1 355 ? 11.523 31.141 -12.539 1 64.06 355 LYS A O 1
ATOM 2832 N N . GLN A 1 356 ? 10.836 29.672 -13.922 1 61.56 356 GLN A N 1
ATOM 2833 C CA . GLN A 1 356 ? 9.906 30.719 -14.344 1 61.56 356 GLN A CA 1
ATOM 2834 C C . GLN A 1 356 ? 8.656 30.734 -13.469 1 61.56 356 GLN A C 1
ATOM 2836 O O . GLN A 1 356 ? 8.102 29.688 -13.148 1 61.56 356 GLN A O 1
ATOM 2841 N N . PRO A 1 357 ? 8.477 31.922 -12.891 1 63.78 357 PRO A N 1
ATOM 2842 C CA . PRO A 1 357 ? 7.281 32.062 -12.055 1 63.78 357 PRO A CA 1
ATOM 2843 C C . PRO A 1 357 ? 6.004 31.625 -12.773 1 63.78 357 PRO A C 1
ATOM 2845 O O . PRO A 1 357 ? 5.801 31.984 -13.938 1 63.78 357 PRO A O 1
ATOM 2848 N N . ASP A 1 358 ? 5.508 30.391 -12.516 1 66.06 358 ASP A N 1
ATOM 2849 C CA . ASP A 1 358 ? 4.191 30.016 -13.016 1 66.06 358 ASP A CA 1
ATOM 2850 C C . ASP A 1 358 ? 3.111 30.969 -12.508 1 66.06 358 ASP A C 1
ATOM 2852 O O . ASP A 1 358 ? 2.957 31.141 -11.297 1 66.06 358 ASP A O 1
ATOM 2856 N N . GLU A 1 359 ? 2.557 31.703 -13.414 1 67.69 359 GLU A N 1
ATOM 2857 C CA . GLU A 1 359 ? 1.482 32.625 -13.055 1 67.69 359 GLU A CA 1
ATOM 2858 C C . GLU A 1 359 ? 0.367 31.891 -12.305 1 67.69 359 GLU A C 1
ATOM 2860 O O . GLU A 1 359 ? -0.112 30.844 -12.75 1 67.69 359 GLU A O 1
ATOM 2865 N N . GLY A 1 360 ? 0.118 32.219 -11.039 1 76 360 GLY A N 1
ATOM 2866 C CA . GLY A 1 360 ? -1.027 31.75 -10.289 1 76 360 GLY A CA 1
ATOM 2867 C C . GLY A 1 360 ? -0.663 30.703 -9.25 1 76 360 GLY A C 1
ATOM 2868 O O . GLY A 1 360 ? -1.512 30.281 -8.461 1 76 360 GLY A O 1
ATOM 2869 N N . VAL A 1 361 ? 0.653 30.312 -9.258 1 87.31 361 VAL A N 1
ATOM 2870 C CA . VAL A 1 361 ? 1.061 29.328 -8.273 1 87.31 361 VAL A CA 1
ATOM 2871 C C . VAL A 1 361 ? 1.901 29.984 -7.184 1 87.31 361 VAL A C 1
ATOM 2873 O O . VAL A 1 361 ? 2.9 30.641 -7.477 1 87.31 361 VAL A O 1
ATOM 2876 N N . CYS A 1 362 ? 1.398 29.953 -5.973 1 91.06 362 CYS A N 1
ATOM 2877 C CA . CYS A 1 362 ? 2.156 30.422 -4.82 1 91.06 362 CYS A CA 1
ATOM 2878 C C . CYS A 1 362 ? 2.918 29.281 -4.156 1 91.06 362 CYS A C 1
ATOM 2880 O O . CYS A 1 362 ? 2.312 28.328 -3.65 1 91.06 362 CYS A O 1
ATOM 2882 N N . ARG A 1 363 ? 4.172 29.344 -4.168 1 93.06 363 ARG A N 1
ATOM 2883 C CA . ARG A 1 363 ? 4.98 28.25 -3.656 1 93.06 363 ARG A CA 1
ATOM 2884 C C . ARG A 1 363 ? 5.453 28.531 -2.234 1 93.06 363 ARG A C 1
ATOM 2886 O O . ARG A 1 363 ? 5.797 29.672 -1.903 1 93.06 363 ARG A O 1
ATOM 2893 N N . PRO A 1 364 ? 5.539 27.531 -1.445 1 96 364 PRO A N 1
ATOM 2894 C CA . PRO A 1 364 ? 5.91 27.719 -0.043 1 96 364 PRO A CA 1
ATOM 2895 C C . PRO A 1 364 ? 7.426 27.766 0.162 1 96 364 PRO A C 1
ATOM 2897 O O . PRO A 1 364 ? 8.18 27.328 -0.707 1 96 364 PRO A O 1
ATOM 2900 N N . GLN A 1 365 ? 7.816 28.391 1.253 1 97.38 365 GLN A N 1
ATOM 2901 C CA . GLN A 1 365 ? 9.18 28.359 1.784 1 97.38 365 GLN A CA 1
ATOM 2902 C C . GLN A 1 365 ? 9.203 27.766 3.189 1 97.38 365 GLN A C 1
ATOM 2904 O O . GLN A 1 365 ? 8.203 27.812 3.906 1 97.38 365 GLN A O 1
ATOM 2909 N N . PHE A 1 366 ? 10.305 27.172 3.469 1 98.75 366 PHE A N 1
ATOM 2910 C CA . PHE A 1 366 ? 10.516 26.625 4.801 1 98.75 366 PHE A CA 1
ATOM 2911 C C . PHE A 1 366 ? 11.57 27.422 5.555 1 98.75 366 PHE A C 1
ATOM 2913 O O . PHE A 1 366 ? 12.742 27.422 5.168 1 98.75 366 PHE A O 1
ATOM 2920 N N . TRP A 1 367 ? 11.148 28.141 6.629 1 98.69 367 TRP A N 1
ATOM 2921 C CA . TRP A 1 367 ? 12.07 28.875 7.492 1 98.69 367 TRP A CA 1
ATOM 2922 C C . TRP A 1 367 ? 12.406 28.078 8.742 1 98.69 367 TRP A C 1
ATOM 2924 O O . TRP A 1 367 ? 11.539 27.859 9.602 1 98.69 367 TRP A O 1
ATOM 2934 N N . LEU A 1 368 ? 13.594 27.625 8.828 1 98.31 368 LEU A N 1
ATOM 2935 C CA . LEU A 1 368 ? 14.07 26.906 10.008 1 98.31 368 LEU A CA 1
ATOM 2936 C C . LEU A 1 368 ? 14.867 27.828 10.922 1 98.31 368 LEU A C 1
ATOM 2938 O O . LEU A 1 368 ? 15.938 28.312 10.547 1 98.31 368 LEU A O 1
ATOM 2942 N N . TRP A 1 369 ? 14.305 28.109 12.094 1 96.5 369 TRP A N 1
ATOM 2943 C CA . TRP A 1 369 ? 14.891 29.016 13.062 1 96.5 369 TRP A CA 1
ATOM 2944 C C . TRP A 1 369 ? 15.797 28.281 14.039 1 96.5 369 TRP A C 1
ATOM 2946 O O . TRP A 1 369 ? 15.32 27.453 14.828 1 96.5 369 TRP A O 1
ATOM 2956 N N . ILE A 1 370 ? 17.047 28.594 13.984 1 94.12 370 ILE A N 1
ATOM 2957 C CA . ILE A 1 370 ? 18.062 27.891 14.773 1 94.12 370 ILE A CA 1
ATOM 2958 C C . ILE A 1 370 ? 18.406 28.734 16 1 94.12 370 ILE A C 1
ATOM 2960 O O . ILE A 1 370 ? 18.828 29.891 15.875 1 94.12 370 ILE A O 1
ATOM 2964 N N . ASN A 1 371 ? 18.188 28.125 17.125 1 88 371 ASN A N 1
ATOM 2965 C CA . ASN A 1 371 ? 18.609 28.734 18.391 1 88 371 ASN A CA 1
ATOM 2966 C C . ASN A 1 371 ? 19.969 28.219 18.828 1 88 371 ASN A C 1
ATOM 2968 O O . ASN A 1 371 ? 20.141 27.031 19.125 1 88 371 ASN A O 1
ATOM 2972 N N . PRO A 1 372 ? 21.016 28.969 18.75 1 74.12 372 PRO A N 1
ATOM 2973 C CA . PRO A 1 372 ? 22.375 28.516 19.078 1 74.12 372 PRO A CA 1
ATOM 2974 C C . PRO A 1 372 ? 22.5 28.094 20.531 1 74.12 372 PRO A C 1
ATOM 2976 O O . PRO A 1 372 ? 23.453 27.391 20.891 1 74.12 372 PRO A O 1
ATOM 2979 N N . GLY A 1 373 ? 21.609 28.234 21.422 1 62.41 373 GLY A N 1
ATOM 2980 C CA . GLY A 1 373 ? 21.703 27.859 22.828 1 62.41 373 GLY A CA 1
ATOM 2981 C C . GLY A 1 373 ? 20.984 28.844 23.734 1 62.41 373 GLY A C 1
ATOM 2982 O O . GLY A 1 373 ? 20.531 29.906 23.297 1 62.41 373 GLY A O 1
ATOM 2983 N N . PRO A 1 374 ? 20.547 28.281 24.812 1 51.69 374 PRO A N 1
ATOM 2984 C CA . PRO A 1 374 ? 19.688 29.078 25.688 1 51.69 374 PRO A CA 1
ATOM 2985 C C . PRO A 1 374 ? 20.156 30.531 25.812 1 51.69 374 PRO A C 1
ATOM 2987 O O . PRO A 1 374 ? 19.328 31.453 25.781 1 51.69 374 PRO A O 1
ATOM 2990 N N . ALA A 1 375 ? 21.016 30.719 26.812 1 44.38 375 ALA A N 1
ATOM 2991 C CA . ALA A 1 375 ? 21.312 32.062 27.266 1 44.38 375 ALA A CA 1
ATOM 2992 C C . ALA A 1 375 ? 22.078 32.844 26.203 1 44.38 375 ALA A C 1
ATOM 2994 O O . ALA A 1 375 ? 23.281 32.656 26.031 1 44.38 375 ALA A O 1
ATOM 2995 N N . ALA A 1 376 ? 21.594 32.719 25.094 1 44.25 376 ALA A N 1
ATOM 2996 C CA . ALA A 1 376 ? 22.219 33.562 24.078 1 44.25 376 ALA A CA 1
ATOM 2997 C C . ALA A 1 376 ? 22.844 34.812 24.688 1 44.25 376 ALA A C 1
ATOM 2999 O O . ALA A 1 376 ? 22.125 35.656 25.219 1 44.25 376 ALA A O 1
ATOM 3000 N N . SER A 1 377 ? 23.844 34.594 25.25 1 43.69 377 SER A N 1
ATOM 3001 C CA . SER A 1 377 ? 24.875 35.5 25.797 1 43.69 377 SER A CA 1
ATOM 3002 C C . SER A 1 377 ? 24.891 36.812 25.062 1 43.69 377 SER A C 1
ATOM 3004 O O . SER A 1 377 ? 24.25 36.969 24.016 1 43.69 377 SER A O 1
ATOM 3006 N N . VAL A 1 378 ? 26.062 37.344 25.047 1 47.31 378 VAL A N 1
ATOM 3007 C CA . VAL A 1 378 ? 26.672 38.594 24.594 1 47.31 378 VAL A CA 1
ATOM 3008 C C . VAL A 1 378 ? 26.484 38.719 23.078 1 47.31 378 VAL A C 1
ATOM 3010 O O . VAL A 1 378 ? 26.672 37.781 22.344 1 47.31 378 VAL A O 1
ATOM 3013 N N . PRO A 1 379 ? 25.719 39.75 22.672 1 59.34 379 PRO A N 1
ATOM 3014 C CA . PRO A 1 379 ? 25.672 40.094 21.25 1 59.34 379 PRO A CA 1
ATOM 3015 C C . PRO A 1 379 ? 26.906 39.625 20.484 1 59.34 379 PRO A C 1
ATOM 3017 O O . PRO A 1 379 ? 28.031 39.969 20.859 1 59.34 379 PRO A O 1
ATOM 3020 N N . ASN A 1 380 ? 26.938 38.469 20 1 69.38 380 ASN A N 1
ATOM 3021 C CA . ASN A 1 380 ? 27.984 37.969 19.109 1 69.38 380 ASN A CA 1
ATOM 3022 C C . ASN A 1 380 ? 27.734 38.406 17.672 1 69.38 380 ASN A C 1
ATOM 3024 O O . ASN A 1 380 ? 26.797 37.938 17.016 1 69.38 380 ASN A O 1
ATOM 3028 N N . PRO A 1 381 ? 28.422 39.438 17.203 1 75.62 381 PRO A N 1
ATOM 3029 C CA . PRO A 1 381 ? 28.234 39.938 15.844 1 75.62 381 PRO A CA 1
ATOM 3030 C C . PRO A 1 381 ? 28.453 38.844 14.781 1 75.62 381 PRO A C 1
ATOM 3032 O O . PRO A 1 381 ? 28.031 39.031 13.633 1 75.62 381 PRO A O 1
ATOM 3035 N N . ASN A 1 382 ? 29 37.75 15.164 1 84.81 382 ASN A N 1
ATOM 3036 C CA . ASN A 1 382 ? 29.281 36.719 14.18 1 84.81 382 ASN A CA 1
ATOM 3037 C C . ASN A 1 382 ? 28.328 35.531 14.32 1 84.81 382 ASN A C 1
ATOM 3039 O O . ASN A 1 382 ? 28.594 34.438 13.805 1 84.81 382 ASN A O 1
ATOM 3043 N N . ALA A 1 383 ? 27.266 35.75 14.977 1 86.88 383 ALA A N 1
ATOM 3044 C CA . ALA A 1 383 ? 26.359 34.656 15.297 1 86.88 383 ALA A CA 1
ATOM 3045 C C . ALA A 1 383 ? 25.812 34 14.023 1 86.88 383 ALA A C 1
ATOM 3047 O O . ALA A 1 383 ? 25.688 32.781 13.945 1 86.88 383 ALA A O 1
ATOM 3048 N N . VAL A 1 384 ? 25.469 34.781 13.078 1 90.94 384 VAL A N 1
ATOM 3049 C CA . VAL A 1 384 ? 24.922 34.25 11.828 1 90.94 384 VAL A CA 1
ATOM 3050 C C . VAL A 1 384 ? 25.984 33.438 11.086 1 90.94 384 VAL A C 1
ATOM 3052 O O . VAL A 1 384 ? 25.703 32.375 10.578 1 90.94 384 VAL A O 1
ATOM 3055 N N . ARG A 1 385 ? 27.141 33.969 11.008 1 92.44 385 ARG A N 1
ATOM 3056 C CA . ARG A 1 385 ? 28.25 33.281 10.352 1 92.44 385 ARG A CA 1
ATOM 3057 C C . ARG A 1 385 ? 28.547 31.969 11.055 1 92.44 385 ARG A C 1
ATOM 3059 O O . ARG A 1 385 ? 28.75 30.938 10.398 1 92.44 385 ARG A O 1
ATOM 3066 N N . ASP A 1 386 ? 28.609 32.031 12.367 1 91 386 ASP A N 1
ATOM 3067 C CA . ASP A 1 386 ? 28.859 30.812 13.148 1 91 386 ASP A CA 1
ATOM 3068 C C . ASP A 1 386 ? 27.781 29.766 12.906 1 91 386 ASP A C 1
ATOM 3070 O O . ASP A 1 386 ? 28.078 28.562 12.836 1 91 386 ASP A O 1
ATOM 3074 N N . MET A 1 387 ? 26.547 30.234 12.836 1 92.56 387 MET A N 1
ATOM 3075 C CA . MET A 1 387 ? 25.438 29.328 12.57 1 92.56 387 MET A CA 1
ATOM 3076 C C . MET A 1 387 ? 25.641 28.609 11.242 1 92.56 387 MET A C 1
ATOM 3078 O O . MET A 1 387 ? 25.547 27.375 11.18 1 92.56 387 MET A O 1
ATOM 3082 N N . PHE A 1 388 ? 26.016 29.297 10.227 1 94.81 388 PHE A N 1
ATOM 3083 C CA . PHE A 1 388 ? 26.172 28.703 8.906 1 94.81 388 PHE A CA 1
ATOM 3084 C C . PHE A 1 388 ? 27.391 27.797 8.852 1 94.81 388 PHE A C 1
ATOM 3086 O O . PHE A 1 388 ? 27.406 26.781 8.156 1 94.81 388 PHE A O 1
ATOM 3093 N N . GLU A 1 389 ? 28.422 28.188 9.562 1 94.06 389 GLU A N 1
ATOM 3094 C CA . GLU A 1 389 ? 29.578 27.297 9.648 1 94.06 389 GLU A CA 1
ATOM 3095 C C . GLU A 1 389 ? 29.219 25.984 10.328 1 94.06 389 GLU A C 1
ATOM 3097 O O . GLU A 1 389 ? 29.672 24.922 9.906 1 94.06 389 GLU A O 1
ATOM 3102 N N . GLY A 1 390 ? 28.438 26.125 11.383 1 92.38 390 GLY A N 1
ATOM 3103 C CA . GLY A 1 390 ? 27.953 24.938 12.055 1 92.38 390 GLY A CA 1
ATOM 3104 C C . GLY A 1 390 ? 27.109 24.047 11.156 1 92.38 390 GLY A C 1
ATOM 3105 O O . GLY A 1 390 ? 27.219 22.828 11.195 1 92.38 390 GLY A O 1
ATOM 3106 N N . LEU A 1 391 ? 26.25 24.672 10.383 1 95.38 391 LEU A N 1
ATOM 3107 C CA . LEU A 1 391 ? 25.391 23.938 9.453 1 95.38 391 LEU A CA 1
ATOM 3108 C C . LEU A 1 391 ? 26.234 23.25 8.375 1 95.38 391 LEU A C 1
ATOM 3110 O O . LEU A 1 391 ? 25.922 22.125 7.973 1 95.38 391 LEU A O 1
ATOM 3114 N N . LYS A 1 392 ? 27.281 23.875 7.934 1 95.19 392 LYS A N 1
ATOM 3115 C CA . LYS A 1 392 ? 28.156 23.312 6.914 1 95.19 392 LYS A CA 1
ATOM 3116 C C . LYS A 1 392 ? 28.891 22.078 7.426 1 95.19 392 LYS A C 1
ATOM 3118 O O . LYS A 1 392 ? 29.172 21.156 6.66 1 95.19 392 LYS A O 1
ATOM 3123 N N . LEU A 1 393 ? 29.141 22.094 8.672 1 93.38 393 LEU A N 1
ATOM 3124 C CA . LEU A 1 393 ? 29.891 21 9.281 1 93.38 393 LEU A CA 1
ATOM 3125 C C . LEU A 1 393 ? 28.984 19.844 9.641 1 93.38 393 LEU A C 1
ATOM 3127 O O . LEU A 1 393 ? 29.453 18.719 9.859 1 93.38 393 LEU A O 1
ATOM 3131 N N . SER A 1 394 ? 27.703 20.109 9.742 1 94.62 394 SER A N 1
ATOM 3132 C CA . SER A 1 394 ? 26.75 19.062 10.078 1 94.62 394 SER A CA 1
ATOM 3133 C C . SER A 1 394 ? 26.438 18.188 8.859 1 94.62 394 SER A C 1
ATOM 3135 O O . SER A 1 394 ? 25.969 18.703 7.844 1 94.62 394 SER A O 1
ATOM 3137 N N . PRO A 1 395 ? 26.656 16.859 8.992 1 95.5 395 PRO A N 1
ATOM 3138 C CA . PRO A 1 395 ? 26.297 15.992 7.875 1 95.5 395 PRO A CA 1
ATOM 3139 C C . PRO A 1 395 ? 24.812 16.062 7.516 1 95.5 395 PRO A C 1
ATOM 3141 O O . PRO A 1 395 ? 24.453 15.938 6.344 1 95.5 395 PRO A O 1
ATOM 3144 N N . TRP A 1 396 ? 23.984 16.281 8.492 1 96.94 396 TRP A N 1
ATOM 3145 C CA . TRP A 1 396 ? 22.547 16.25 8.32 1 96.94 396 TRP A CA 1
ATOM 3146 C C . TRP A 1 396 ? 22.031 17.562 7.746 1 96.94 396 TRP A C 1
ATOM 3148 O O . TRP A 1 396 ? 20.969 17.594 7.109 1 96.94 396 TRP A O 1
ATOM 3158 N N . ALA A 1 397 ? 22.734 18.703 7.922 1 97.25 397 ALA A N 1
ATOM 3159 C CA . ALA A 1 397 ? 22.25 20.016 7.531 1 97.25 397 ALA A CA 1
ATOM 3160 C C . ALA A 1 397 ? 22.922 20.484 6.242 1 97.25 397 ALA A C 1
ATOM 3162 O O . ALA A 1 397 ? 22.297 21.203 5.445 1 97.25 397 ALA A O 1
ATOM 3163 N N . SER A 1 398 ? 24.125 20.078 5.988 1 96.88 398 SER A N 1
ATOM 3164 C CA . SER A 1 398 ? 24.984 20.625 4.934 1 96.88 398 SER A CA 1
ATOM 3165 C C . SER A 1 398 ? 24.328 20.469 3.562 1 96.88 398 SER A C 1
ATOM 3167 O O . SER A 1 398 ? 24.453 21.344 2.705 1 96.88 398 SER A O 1
ATOM 3169 N N . PRO A 1 399 ? 23.609 19.391 3.322 1 96.81 399 PRO A N 1
ATOM 3170 C CA . PRO A 1 399 ? 23.031 19.234 1.99 1 96.81 399 PRO A CA 1
ATOM 3171 C C . PRO A 1 399 ? 22.047 20.344 1.642 1 96.81 399 PRO A C 1
ATOM 3173 O O . PRO A 1 399 ? 21.922 20.719 0.472 1 96.81 399 PRO A O 1
ATOM 3176 N N . PHE A 1 400 ? 21.391 20.906 2.592 1 97.75 400 PHE A N 1
ATOM 3177 C CA . PHE A 1 400 ? 20.328 21.875 2.35 1 97.75 400 PHE A CA 1
ATOM 3178 C C . PHE A 1 400 ? 20.906 23.25 2.051 1 97.75 400 PHE A C 1
ATOM 3180 O O . PHE A 1 400 ? 20.156 24.172 1.709 1 97.75 400 PHE A O 1
ATOM 3187 N N . LEU A 1 401 ? 22.203 23.359 2.158 1 97 401 LEU A N 1
ATOM 3188 C CA . LEU A 1 401 ? 22.875 24.594 1.803 1 97 401 LEU A CA 1
ATOM 3189 C C . LEU A 1 401 ? 23.188 24.641 0.312 1 97 401 LEU A C 1
ATOM 3191 O O . LEU A 1 401 ? 23.625 25.672 -0.207 1 97 401 LEU A O 1
ATOM 3195 N N . HIS A 1 402 ? 22.938 23.531 -0.334 1 95.62 402 HIS A N 1
ATOM 3196 C CA . HIS A 1 402 ? 23.109 23.5 -1.78 1 95.62 402 HIS A CA 1
ATOM 3197 C C . HIS A 1 402 ? 22.281 24.578 -2.465 1 95.62 402 HIS A C 1
ATOM 3199 O O . HIS A 1 402 ? 21.141 24.844 -2.066 1 95.62 402 HIS A O 1
ATOM 3205 N N . PRO A 1 403 ? 22.781 25.188 -3.559 1 93.69 403 PRO A N 1
ATOM 3206 C CA . PRO A 1 403 ? 22.078 26.281 -4.246 1 93.69 403 PRO A CA 1
ATOM 3207 C C . PRO A 1 403 ? 20.688 25.875 -4.738 1 93.69 403 PRO A C 1
ATOM 3209 O O . PRO A 1 403 ? 19.812 26.734 -4.867 1 93.69 403 PRO A O 1
ATOM 3212 N N . ARG A 1 404 ? 20.5 24.688 -4.973 1 92.69 404 ARG A N 1
ATOM 3213 C CA . ARG A 1 404 ? 19.203 24.203 -5.457 1 92.69 404 ARG A CA 1
ATOM 3214 C C . ARG A 1 404 ? 18.109 24.453 -4.434 1 92.69 404 ARG A C 1
ATOM 3216 O O . ARG A 1 404 ? 16.938 24.594 -4.789 1 92.69 404 ARG A O 1
ATOM 3223 N N . PHE A 1 405 ? 18.5 24.531 -3.145 1 95.81 405 PHE A N 1
ATOM 3224 C CA . PHE A 1 405 ? 17.5 24.625 -2.088 1 95.81 405 PHE A CA 1
ATOM 3225 C C . PHE A 1 405 ? 17.484 26.031 -1.485 1 95.81 405 PHE A C 1
ATOM 3227 O O . PHE A 1 405 ? 16.703 26.312 -0.571 1 95.81 405 PHE A O 1
ATOM 3234 N N . LYS A 1 406 ? 18.234 26.922 -1.99 1 93.56 406 LYS A N 1
ATOM 3235 C CA . LYS A 1 406 ? 18.484 28.219 -1.381 1 93.56 406 LYS A CA 1
ATOM 3236 C C . LYS A 1 406 ? 17.203 29.047 -1.316 1 93.56 406 LYS A C 1
ATOM 3238 O O . LYS A 1 406 ? 16.984 29.781 -0.353 1 93.56 406 LYS A O 1
ATOM 3243 N N . ASP A 1 407 ? 16.328 28.906 -2.285 1 92.38 407 ASP A N 1
ATOM 3244 C CA . ASP A 1 407 ? 15.141 29.75 -2.34 1 92.38 407 ASP A CA 1
ATOM 3245 C C . ASP A 1 407 ? 13.953 29.062 -1.678 1 92.38 407 ASP A C 1
ATOM 3247 O O . ASP A 1 407 ? 12.883 29.656 -1.53 1 92.38 407 ASP A O 1
ATOM 3251 N N . VAL A 1 408 ? 14.141 27.875 -1.235 1 95.69 408 VAL A N 1
ATOM 3252 C CA . VAL A 1 408 ? 13.023 27.094 -0.731 1 95.69 408 VAL A CA 1
ATOM 3253 C C . VAL A 1 408 ? 13.195 26.844 0.765 1 95.69 408 VAL A C 1
ATOM 3255 O O . VAL A 1 408 ? 12.219 26.812 1.515 1 95.69 408 VAL A O 1
ATOM 3258 N N . ILE A 1 409 ? 14.406 26.594 1.197 1 98.31 409 ILE A N 1
ATOM 3259 C CA . ILE A 1 409 ? 14.75 26.375 2.596 1 98.31 409 ILE A CA 1
ATOM 3260 C C . ILE A 1 409 ? 15.648 27.5 3.096 1 98.31 409 ILE A C 1
ATOM 3262 O O . ILE A 1 409 ? 16.719 27.734 2.539 1 98.31 409 ILE A O 1
ATOM 3266 N N . LYS A 1 410 ? 15.188 28.188 4.133 1 98.25 410 LYS A N 1
ATOM 3267 C CA . LYS A 1 410 ? 15.945 29.281 4.715 1 98.25 410 LYS A CA 1
ATOM 3268 C C . LYS A 1 410 ? 16.266 29.016 6.184 1 98.25 410 LYS A C 1
ATOM 3270 O O . LYS A 1 410 ? 15.359 28.766 6.984 1 98.25 410 LYS A O 1
ATOM 3275 N N . PHE A 1 411 ? 17.547 29.047 6.48 1 97.62 411 PHE A N 1
ATOM 3276 C CA . PHE A 1 411 ? 17.984 28.969 7.871 1 97.62 411 PHE A CA 1
ATOM 3277 C C . PHE A 1 411 ? 18.078 30.359 8.484 1 97.62 411 PHE A C 1
ATOM 3279 O O . PHE A 1 411 ? 18.688 31.266 7.914 1 97.62 411 PHE A O 1
ATOM 3286 N N . LYS A 1 412 ? 17.406 30.516 9.586 1 96.25 412 LYS A N 1
ATOM 3287 C CA . LYS A 1 412 ? 17.359 31.797 10.273 1 96.25 412 LYS A CA 1
ATOM 3288 C C . LYS A 1 412 ? 17.828 31.672 11.727 1 96.25 412 LYS A C 1
ATOM 3290 O O . LYS A 1 412 ? 17.594 30.641 12.367 1 96.25 412 LYS A O 1
ATOM 3295 N N . LEU A 1 413 ? 18.531 32.688 12.148 1 93.75 413 LEU A N 1
ATOM 3296 C CA . LEU A 1 413 ? 19 32.719 13.531 1 93.75 413 LEU A CA 1
ATOM 3297 C C . LEU A 1 413 ? 17.891 33.188 14.469 1 93.75 413 LEU A C 1
ATOM 3299 O O . LEU A 1 413 ? 17.25 34.219 14.203 1 93.75 413 LEU A O 1
ATOM 3303 N N . TRP A 1 414 ? 17.656 32.469 15.484 1 92.75 414 TRP A N 1
ATOM 3304 C CA . TRP A 1 414 ? 16.703 32.875 16.5 1 92.75 414 TRP A CA 1
ATOM 3305 C C . TRP A 1 414 ? 17.359 33.781 17.531 1 92.75 414 TRP A C 1
ATOM 3307 O O . TRP A 1 414 ? 18.406 33.469 18.094 1 92.75 414 TRP A O 1
ATOM 3317 N N . ASN A 1 415 ? 16.828 34.906 17.625 1 88.06 415 ASN A N 1
ATOM 3318 C CA . ASN A 1 415 ? 17.156 35.875 18.656 1 88.06 415 ASN A CA 1
ATOM 3319 C C . ASN A 1 415 ? 15.922 36.25 19.469 1 88.06 415 ASN A C 1
ATOM 3321 O O . ASN A 1 415 ? 15.07 37 19 1 88.06 415 ASN A O 1
ATOM 3325 N N . THR A 1 416 ? 15.867 35.781 20.719 1 85.88 416 THR A N 1
ATOM 3326 C CA . THR A 1 416 ? 14.68 35.938 21.547 1 85.88 416 THR A CA 1
ATOM 3327 C C . THR A 1 416 ? 14.328 37.406 21.719 1 85.88 416 THR A C 1
ATOM 3329 O O . THR A 1 416 ? 13.172 37.812 21.609 1 85.88 416 THR A O 1
ATOM 3332 N N . THR A 1 417 ? 15.344 38.219 22.047 1 85.75 417 THR A N 1
ATOM 3333 C CA . THR A 1 417 ? 15.109 39.656 22.266 1 85.75 417 THR A CA 1
ATOM 3334 C C . THR A 1 417 ? 14.562 40.312 21 1 85.75 417 THR A C 1
ATOM 3336 O O . THR A 1 417 ? 13.586 41.062 21.062 1 85.75 417 THR A O 1
ATOM 3339 N N . GLU A 1 418 ? 15.227 40 19.969 1 88.56 418 GLU A N 1
ATOM 3340 C CA . GLU A 1 418 ? 14.773 40.562 18.703 1 88.56 418 GLU A CA 1
ATOM 3341 C C . GLU A 1 418 ? 13.336 40.156 18.391 1 88.56 418 GLU A C 1
ATOM 3343 O O . GLU A 1 418 ? 12.531 40.969 17.953 1 88.56 418 GLU A O 1
ATOM 3348 N N . GLN A 1 419 ? 13.055 38.906 18.641 1 91.31 419 GLN A N 1
ATOM 3349 C CA . GLN A 1 419 ? 11.734 38.375 18.297 1 91.31 419 GLN A CA 1
ATOM 3350 C C . GLN A 1 419 ? 10.664 38.969 19.219 1 91.31 419 GLN A C 1
ATOM 3352 O O . GLN A 1 419 ? 9.578 39.344 18.75 1 91.31 419 GLN A O 1
ATOM 3357 N N . LEU A 1 420 ? 10.922 39.094 20.5 1 90.25 420 LEU A N 1
ATOM 3358 C CA . LEU A 1 420 ? 9.953 39.625 21.438 1 90.25 420 LEU A CA 1
ATOM 3359 C C . LEU A 1 420 ? 9.766 41.125 21.234 1 90.25 420 LEU A C 1
ATOM 3361 O O . LEU A 1 420 ? 8.656 41.656 21.375 1 90.25 420 LEU A O 1
ATOM 3365 N N . ASP A 1 421 ? 10.852 41.781 20.844 1 92 421 ASP A N 1
ATOM 3366 C CA . ASP A 1 421 ? 10.766 43.219 20.531 1 92 421 ASP A CA 1
ATOM 3367 C C . ASP A 1 421 ? 9.977 43.438 19.25 1 92 421 ASP A C 1
ATOM 3369 O O . ASP A 1 421 ? 9.469 44.562 19.016 1 92 421 ASP A O 1
ATOM 3373 N N . GLY A 1 422 ? 9.992 42.438 18.453 1 92.5 422 GLY A N 1
ATOM 3374 C CA . GLY A 1 422 ? 9.289 42.562 17.188 1 92.5 422 GLY A CA 1
ATOM 3375 C C . GLY A 1 422 ? 7.785 42.375 17.328 1 92.5 422 GLY A C 1
ATOM 3376 O O . GLY A 1 422 ? 7.043 42.594 16.359 1 92.5 422 GLY A O 1
ATOM 3377 N N . ILE A 1 423 ? 7.293 42.062 18.5 1 94.12 423 ILE A N 1
ATOM 3378 C CA . ILE A 1 423 ? 5.871 41.969 18.797 1 94.12 423 ILE A CA 1
ATOM 3379 C C . ILE A 1 423 ? 5.391 43.25 19.469 1 94.12 423 ILE A C 1
ATOM 3381 O O . ILE A 1 423 ? 5.613 43.438 20.672 1 94.12 423 ILE A O 1
ATOM 3385 N N . PRO A 1 424 ? 4.691 44.031 18.75 1 92.75 424 PRO A N 1
ATOM 3386 C CA . PRO A 1 424 ? 4.262 45.312 19.328 1 92.75 424 PRO A CA 1
ATOM 3387 C C . PRO A 1 424 ? 3.512 45.156 20.641 1 92.75 424 PRO A C 1
ATOM 3389 O O . PRO A 1 424 ? 3.625 46 21.531 1 92.75 424 PRO A O 1
ATOM 3392 N N . GLU A 1 425 ? 2.787 44.094 20.828 1 92.5 425 GLU A N 1
ATOM 3393 C CA . GLU A 1 425 ? 1.979 43.844 22.031 1 92.5 425 GLU A CA 1
ATOM 3394 C C . GLU A 1 425 ? 2.857 43.562 23.234 1 92.5 425 GLU A C 1
ATOM 3396 O O . GLU A 1 425 ? 2.4 43.688 24.375 1 92.5 425 GLU A O 1
ATOM 3401 N N . LEU A 1 426 ? 4.109 43.188 23.016 1 91.25 426 LEU A N 1
ATOM 3402 C CA . LEU A 1 426 ? 4.988 42.75 24.109 1 91.25 426 LEU A CA 1
ATOM 3403 C C . LEU A 1 426 ? 6.152 43.75 24.25 1 91.25 426 LEU A C 1
ATOM 3405 O O . LEU A 1 426 ? 6.781 43.812 25.312 1 91.25 426 LEU A O 1
ATOM 3409 N N . LYS A 1 427 ? 6.48 44.469 23.25 1 89.69 427 LYS A N 1
ATOM 3410 C CA . LYS A 1 427 ? 7.734 45.188 23.078 1 89.69 427 LYS A CA 1
ATOM 3411 C C . LYS A 1 427 ? 8.07 46.031 24.312 1 89.69 427 LYS A C 1
ATOM 3413 O O . LYS A 1 427 ? 9.219 46 24.781 1 89.69 427 LYS A O 1
ATOM 3418 N N . ASP A 1 428 ? 7.145 46.625 24.938 1 87.75 428 ASP A N 1
ATOM 3419 C CA . ASP A 1 428 ? 7.438 47.594 25.984 1 87.75 428 ASP A CA 1
ATOM 3420 C C . ASP A 1 428 ? 7.277 46.969 27.375 1 87.75 428 ASP A C 1
ATOM 3422 O O . ASP A 1 428 ? 7.648 47.594 28.375 1 87.75 428 ASP A O 1
ATOM 3426 N N . GLU A 1 429 ? 6.852 45.75 27.391 1 88.88 429 GLU A N 1
ATOM 3427 C CA . GLU A 1 429 ? 6.453 45.281 28.719 1 88.88 429 GLU A CA 1
ATOM 3428 C C . GLU A 1 429 ? 7.086 43.938 29.047 1 88.88 429 GLU A C 1
ATOM 3430 O O . GLU A 1 429 ? 7.141 43.531 30.219 1 88.88 429 GLU A O 1
ATOM 3435 N N . TRP A 1 430 ? 7.594 43.219 28.078 1 88 430 TRP A N 1
ATOM 3436 C CA . TRP A 1 430 ? 7.965 41.812 28.344 1 88 430 TRP A CA 1
ATOM 3437 C C . TRP A 1 430 ? 9.188 41.75 29.266 1 88 430 TRP A C 1
ATOM 3439 O O . TRP A 1 430 ? 9.367 40.781 30 1 88 430 TRP A O 1
ATOM 3449 N N . ARG A 1 431 ? 10.016 42.781 29.312 1 86.81 431 ARG A N 1
ATOM 3450 C CA . ARG A 1 431 ? 11.266 42.781 30.062 1 86.81 431 ARG A CA 1
ATOM 3451 C C . ARG A 1 431 ? 10.992 42.75 31.562 1 86.81 431 ARG A C 1
ATOM 3453 O O . ARG A 1 431 ? 11.836 42.312 32.344 1 86.81 431 ARG A O 1
ATOM 3460 N N . VAL A 1 432 ? 9.859 43.25 31.906 1 83.38 432 VAL A N 1
ATOM 3461 C CA . VAL A 1 432 ? 9.477 43.25 33.312 1 83.38 432 VAL A CA 1
ATOM 3462 C C . VAL A 1 432 ? 9.297 41.812 33.781 1 83.38 432 VAL A C 1
ATOM 3464 O O . VAL A 1 432 ? 9.531 41.5 34.969 1 83.38 432 VAL A O 1
ATOM 3467 N N . LEU A 1 433 ? 8.984 40.969 32.906 1 81.62 433 LEU A N 1
ATOM 3468 C CA . LEU A 1 433 ? 8.734 39.594 33.219 1 81.62 433 LEU A CA 1
ATOM 3469 C C . LEU A 1 433 ? 9.898 38.719 32.781 1 81.62 433 LEU A C 1
ATOM 3471 O O . LEU A 1 433 ? 9.719 37.531 32.469 1 81.62 433 LEU A O 1
ATOM 3475 N N . LYS A 1 434 ? 10.977 39.219 32.719 1 76.5 434 LYS A N 1
ATOM 3476 C CA . LYS A 1 434 ? 12.148 38.5 32.25 1 76.5 434 LYS A CA 1
ATOM 3477 C C . LYS A 1 434 ? 12.375 37.219 33.062 1 76.5 434 LYS A C 1
ATOM 3479 O O . LYS A 1 434 ? 12.812 36.219 32.531 1 76.5 434 LYS A O 1
ATOM 3484 N N . ASP A 1 435 ? 12.008 37.281 34.344 1 72.44 435 ASP A N 1
ATOM 3485 C CA . ASP A 1 435 ? 12.18 36.125 35.219 1 72.44 435 ASP A CA 1
ATOM 3486 C C . ASP A 1 435 ? 11.148 35.031 34.906 1 72.44 435 ASP A C 1
ATOM 3488 O O . ASP A 1 435 ? 11.328 33.875 35.281 1 72.44 435 ASP A O 1
ATOM 3492 N N . ALA A 1 436 ? 10.133 35.406 34.156 1 70.75 436 ALA A N 1
ATOM 3493 C CA . ALA A 1 436 ? 9.078 34.469 33.812 1 70.75 436 ALA A CA 1
ATOM 3494 C C . ALA A 1 436 ? 9.148 34.062 32.344 1 70.75 436 ALA A C 1
ATOM 3496 O O . ALA A 1 436 ? 8.211 33.438 31.828 1 70.75 436 ALA A O 1
ATOM 3497 N N . LEU A 1 437 ? 10.188 34.406 31.812 1 72.69 437 LEU A N 1
ATOM 3498 C CA . LEU A 1 437 ? 10.32 34.156 30.375 1 72.69 437 LEU A CA 1
ATOM 3499 C C . LEU A 1 437 ? 10.211 32.688 30.062 1 72.69 437 LEU A C 1
ATOM 3501 O O . LEU A 1 437 ? 9.688 32.281 29.016 1 72.69 437 LEU A O 1
ATOM 3505 N N . PHE A 1 438 ? 10.617 31.922 31.016 1 69.12 438 PHE A N 1
ATOM 3506 C CA . PHE A 1 438 ? 10.586 30.469 30.812 1 69.12 438 PHE A CA 1
ATOM 3507 C C . PHE A 1 438 ? 9.484 29.828 31.656 1 69.12 438 PHE A C 1
ATOM 3509 O O . PHE A 1 438 ? 9.758 28.953 32.469 1 69.12 438 PHE A O 1
ATOM 3516 N N . ASN A 1 439 ? 8.328 30.312 31.375 1 69.62 439 ASN A N 1
ATOM 3517 C CA . ASN A 1 439 ? 7.121 29.797 32 1 69.62 439 ASN A CA 1
ATOM 3518 C C . ASN A 1 439 ? 6.34 28.891 31.062 1 69.62 439 ASN A C 1
ATOM 3520 O O . ASN A 1 439 ? 6.098 29.25 29.906 1 69.62 439 ASN A O 1
ATOM 3524 N N . SER A 1 440 ? 6.094 27.688 31.5 1 73.12 440 SER A N 1
ATOM 3525 C CA . SER A 1 440 ? 5.258 26.766 30.719 1 73.12 440 SER A CA 1
ATOM 3526 C C . SER A 1 440 ? 4.27 26.031 31.609 1 73.12 440 SER A C 1
ATOM 3528 O O . SER A 1 440 ? 4.66 25.172 32.406 1 73.12 440 SER A O 1
ATOM 3530 N N . GLY A 1 441 ? 3.029 26.359 31.406 1 67.56 441 GLY A N 1
ATOM 3531 C CA . GLY A 1 441 ? 1.987 25.719 32.188 1 67.56 441 GLY A CA 1
ATOM 3532 C C . GLY A 1 441 ? 2.051 26.078 33.656 1 67.56 441 GLY A C 1
ATOM 3533 O O . GLY A 1 441 ? 1.783 25.234 34.531 1 67.56 441 GLY A O 1
ATOM 3534 N N . GLY A 1 442 ? 2.541 27.219 33.875 1 66 442 GLY A N 1
ATOM 3535 C CA . GLY A 1 442 ? 2.652 27.656 35.281 1 66 442 GLY A CA 1
ATOM 3536 C C . GLY A 1 442 ? 3.994 27.328 35.906 1 66 442 GLY A C 1
ATOM 3537 O O . GLY A 1 442 ? 4.297 27.766 37 1 66 442 GLY A O 1
ATOM 3538 N N . TYR A 1 443 ? 4.82 26.516 35.188 1 66.5 443 TYR A N 1
ATOM 3539 C CA . TYR A 1 443 ? 6.145 26.156 35.688 1 66.5 443 TYR A CA 1
ATOM 3540 C C . TYR A 1 443 ? 7.203 27.125 35.156 1 66.5 443 TYR A C 1
ATOM 3542 O O . TYR A 1 443 ? 7.453 27.188 33.969 1 66.5 443 TYR A O 1
ATOM 3550 N N . VAL A 1 444 ? 7.754 27.922 36.031 1 70.69 444 VAL A N 1
ATOM 3551 C CA . VAL A 1 444 ? 8.727 28.953 35.688 1 70.69 444 VAL A CA 1
ATOM 3552 C C . VAL A 1 444 ? 10.141 28.453 36 1 70.69 444 VAL A C 1
ATOM 3554 O O . VAL A 1 444 ? 10.398 27.969 37.094 1 70.69 444 VAL A O 1
ATOM 3557 N N . ILE A 1 445 ? 10.984 28.391 35 1 68.12 445 ILE A N 1
ATOM 3558 C CA . ILE A 1 445 ? 12.391 28.047 35.219 1 68.12 445 ILE A CA 1
ATOM 3559 C C . ILE A 1 445 ? 13.234 29.312 35.281 1 68.12 445 ILE A C 1
ATOM 3561 O O . ILE A 1 445 ? 13.148 30.188 34.406 1 68.12 445 ILE A O 1
ATOM 3565 N N . SER A 1 446 ? 13.883 29.5 36.406 1 61.62 446 SER A N 1
ATOM 3566 C CA . SER A 1 446 ? 14.766 30.641 36.562 1 61.62 446 SER A CA 1
ATOM 3567 C C . SER A 1 446 ? 16.141 30.359 35.969 1 61.62 446 SER A C 1
ATOM 3569 O O . SER A 1 446 ? 16.766 29.344 36.281 1 61.62 446 SER A O 1
ATOM 3571 N N . VAL A 1 447 ? 16.484 30.875 34.906 1 57.59 447 VAL A N 1
ATOM 3572 C CA . VAL A 1 447 ? 17.812 30.719 34.344 1 57.59 447 VAL A CA 1
ATOM 3573 C C . VAL A 1 447 ? 18.781 31.703 35 1 57.59 447 VAL A C 1
ATOM 3575 O O . VAL A 1 447 ? 18.531 32.906 35.031 1 57.59 447 VAL A O 1
ATOM 3578 N N . PRO A 1 448 ? 19.75 31.188 35.875 1 51.59 448 PRO A N 1
ATOM 3579 C CA . PRO A 1 448 ? 20.703 32.094 36.531 1 51.59 448 PRO A CA 1
ATOM 3580 C C . PRO A 1 448 ? 21.422 33.031 35.562 1 51.59 448 PRO A C 1
ATOM 3582 O O . PRO A 1 448 ? 21.719 32.625 34.438 1 51.59 448 PRO A O 1
ATOM 3585 N N . VAL A 1 449 ? 21.266 34.281 35.75 1 44 449 VAL A N 1
ATOM 3586 C CA . VAL A 1 449 ? 22.125 35.219 35.031 1 44 449 VAL A CA 1
ATOM 3587 C C . VAL A 1 449 ? 23.578 34.812 35.219 1 44 449 VAL A C 1
ATOM 3589 O O . VAL A 1 449 ? 24.016 34.469 36.312 1 44 449 VAL A O 1
ATOM 3592 N N . GLU A 1 450 ? 24.359 34.5 34.312 1 39 450 GLU A N 1
ATOM 3593 C CA . GLU A 1 450 ? 25.797 34.281 34.438 1 39 450 GLU A CA 1
ATOM 3594 C C . GLU A 1 450 ? 26.422 35.25 35.406 1 39 450 GLU A C 1
ATOM 3596 O O . GLU A 1 450 ? 26.312 36.469 35.25 1 39 450 GLU A O 1
ATOM 3601 N N . ALA A 1 451 ? 26.672 34.969 36.656 1 37.91 451 ALA A N 1
ATOM 3602 C CA . ALA A 1 451 ? 27.672 35.625 37.469 1 37.91 451 ALA A CA 1
ATOM 3603 C C . ALA A 1 451 ? 28.984 35.75 36.719 1 37.91 451 ALA A C 1
ATOM 3605 O O . ALA A 1 451 ? 29.312 34.938 35.875 1 37.91 451 ALA A O 1
ATOM 3606 N N . THR A 1 452 ? 29.688 36.969 36.75 1 32.25 452 THR A N 1
ATOM 3607 C CA . THR A 1 452 ? 31.078 37.25 36.406 1 32.25 452 THR A CA 1
ATOM 3608 C C . THR A 1 452 ? 31.984 36.125 36.844 1 32.25 452 THR A C 1
ATOM 3610 O O . THR A 1 452 ? 31.766 35.5 37.875 1 32.25 452 THR A O 1
ATOM 3613 N N . SER A 1 453 ? 32.906 35.688 35.969 1 32.06 453 SER A N 1
ATOM 3614 C CA . SER A 1 453 ? 34.062 34.812 36.125 1 32.06 453 SER A CA 1
ATOM 3615 C C . SER A 1 453 ? 34.812 35.094 37.406 1 32.06 453 SER A C 1
ATOM 3617 O O . SER A 1 453 ? 35.625 36.031 37.469 1 32.06 453 SER A O 1
ATOM 3619 N N . SER A 1 454 ? 34.344 35.219 38.562 1 28.25 454 SER A N 1
ATOM 3620 C CA . SER A 1 454 ? 35.5 35.188 39.469 1 28.25 454 SER A CA 1
ATOM 3621 C C . SER A 1 454 ? 36.312 33.906 39.281 1 28.25 454 SER A C 1
ATOM 3623 O O . SER A 1 454 ? 35.812 32.906 38.844 1 28.25 454 SER A O 1
ATOM 3625 N N . ASN A 1 455 ? 37.812 33.938 39.5 1 29.02 455 ASN A N 1
ATOM 3626 C CA . ASN A 1 455 ? 39 33.156 39.25 1 29.02 455 ASN A CA 1
ATOM 3627 C C . ASN A 1 455 ? 38.812 31.719 39.781 1 29.02 455 ASN A C 1
ATOM 3629 O O . ASN A 1 455 ? 39.75 30.922 39.719 1 29.02 455 ASN A O 1
ATOM 3633 N N . GLY A 1 456 ? 38.312 31.516 41.031 1 27.08 456 GLY A N 1
ATOM 3634 C CA . GLY A 1 456 ? 38.938 30.391 41.719 1 27.08 456 GLY A CA 1
ATOM 3635 C C . GLY A 1 456 ? 38.625 29.062 41.031 1 27.08 456 GLY A C 1
ATOM 3636 O O . GLY A 1 456 ? 37.75 28.969 40.188 1 27.08 456 GLY A O 1
ATOM 3637 N N . THR A 1 457 ? 39.125 27.891 41.75 1 26.72 457 THR A N 1
ATOM 3638 C CA . THR A 1 457 ? 39.562 26.516 41.562 1 26.72 457 THR A CA 1
ATOM 3639 C C . THR A 1 457 ? 38.469 25.672 40.938 1 26.72 457 THR A C 1
ATOM 3641 O O . THR A 1 457 ? 38.688 25.031 39.906 1 26.72 457 THR A O 1
ATOM 3644 N N . SER A 1 458 ? 38.094 24.531 41.688 1 26.27 458 SER A N 1
ATOM 3645 C CA . SER A 1 458 ? 38.188 23.094 41.5 1 26.27 458 SER A CA 1
ATOM 3646 C C . SER A 1 458 ? 37 22.562 40.719 1 26.27 458 SER A C 1
ATOM 3648 O O . SER A 1 458 ? 37.156 21.75 39.812 1 26.27 458 SER A O 1
ATOM 3650 N N . THR A 1 459 ? 35.781 22.344 41.406 1 28.17 459 THR A N 1
ATOM 3651 C CA . THR A 1 459 ? 35.094 21.047 41.312 1 28.17 459 THR A CA 1
ATOM 3652 C C . THR A 1 459 ? 34.312 20.953 40 1 28.17 459 THR A C 1
ATOM 3654 O O . THR A 1 459 ? 33.656 21.906 39.594 1 28.17 459 THR A O 1
ATOM 3657 N N . ALA A 1 460 ? 34.438 19.781 39.281 1 29.7 460 ALA A N 1
ATOM 3658 C CA . ALA A 1 460 ? 33.844 19 38.188 1 29.7 460 ALA A CA 1
ATOM 3659 C C . ALA A 1 460 ? 32.344 19.047 38.25 1 29.7 460 ALA A C 1
ATOM 3661 O O . ALA A 1 460 ? 31.703 18.234 38.938 1 29.7 460 ALA A O 1
ATOM 3662 N N . ALA A 1 461 ? 31.625 19.953 38.625 1 32.78 461 ALA A N 1
ATOM 3663 C CA . ALA A 1 461 ? 30.188 19.703 38.469 1 32.78 461 ALA A CA 1
ATOM 3664 C C . ALA A 1 461 ? 29.859 19.156 37.094 1 32.78 461 ALA A C 1
ATOM 3666 O O . ALA A 1 461 ? 30.219 19.75 36.094 1 32.78 461 ALA A O 1
ATOM 3667 N N . THR A 1 462 ? 29.531 17.828 36.938 1 34.62 462 THR A N 1
ATOM 3668 C CA . THR A 1 462 ? 29.234 16.891 35.875 1 34.62 462 THR A CA 1
ATOM 3669 C C . THR A 1 462 ? 28.266 17.5 34.875 1 34.62 462 THR A C 1
ATOM 3671 O O . THR A 1 462 ? 27.391 18.281 35.219 1 34.62 462 THR A O 1
ATOM 3674 N N . GLU A 1 463 ? 28.484 17.531 33.5 1 38.75 463 GLU A N 1
ATOM 3675 C CA . GLU A 1 463 ? 27.828 17.766 32.219 1 38.75 463 GLU A CA 1
ATOM 3676 C C . GLU A 1 463 ? 26.328 17.438 32.281 1 38.75 463 GLU A C 1
ATOM 3678 O O . GLU A 1 463 ? 25.531 17.969 31.516 1 38.75 463 GLU A O 1
ATOM 3683 N N . GLU A 1 464 ? 25.984 16.375 33.094 1 40.03 464 GLU A N 1
ATOM 3684 C CA . GLU A 1 464 ? 24.625 15.836 33.156 1 40.03 464 GLU A CA 1
ATOM 3685 C C . GLU A 1 464 ? 23.656 16.875 33.719 1 40.03 464 GLU A C 1
ATOM 3687 O O . GLU A 1 464 ? 22.453 16.828 33.438 1 40.03 464 GLU A O 1
ATOM 3692 N N . GLU A 1 465 ? 23.984 17.828 34.656 1 41 465 GLU A N 1
ATOM 3693 C CA . GLU A 1 465 ? 23.078 18.641 35.469 1 41 465 GLU A CA 1
ATOM 3694 C C . GLU A 1 465 ? 22.797 19.984 34.812 1 41 465 GLU A C 1
ATOM 3696 O O . GLU A 1 465 ? 22.047 20.797 35.344 1 41 465 GLU A O 1
ATOM 3701 N N . ASP A 1 466 ? 23.422 20.312 33.781 1 42.31 466 ASP A N 1
ATOM 3702 C CA . ASP A 1 466 ? 23.219 21.688 33.312 1 42.31 466 ASP A CA 1
ATOM 3703 C C . ASP A 1 466 ? 21.969 21.797 32.438 1 42.31 466 ASP A C 1
ATOM 3705 O O . ASP A 1 466 ? 22.016 21.469 31.266 1 42.31 466 ASP A O 1
ATOM 3709 N N . MET A 1 467 ? 20.828 21.797 32.969 1 44.91 467 MET A N 1
ATOM 3710 C CA . MET A 1 467 ? 19.516 21.984 32.344 1 44.91 467 MET A CA 1
ATOM 3711 C C . MET A 1 467 ? 19.547 23.094 31.312 1 44.91 467 MET A C 1
ATOM 3713 O O . MET A 1 467 ? 18.812 23.062 30.328 1 44.91 467 MET A O 1
ATOM 3717 N N . VAL A 1 468 ? 20.438 24.062 31.547 1 43.91 468 VAL A N 1
ATOM 3718 C CA . VAL A 1 468 ? 20.453 25.25 30.703 1 43.91 468 VAL A CA 1
ATOM 3719 C C . VAL A 1 468 ? 21.156 24.953 29.375 1 43.91 468 VAL A C 1
ATOM 3721 O O . VAL A 1 468 ? 20.797 25.516 28.344 1 43.91 468 VAL A O 1
ATOM 3724 N N . ASN A 1 469 ? 22.156 24.078 29.469 1 41.03 469 ASN A N 1
ATOM 3725 C CA . ASN A 1 469 ? 22.922 23.844 28.25 1 41.03 469 ASN A CA 1
ATOM 3726 C C . ASN A 1 469 ? 22.5 22.562 27.547 1 41.03 469 ASN A C 1
ATOM 3728 O O . ASN A 1 469 ? 23.141 22.125 26.594 1 41.03 469 ASN A O 1
ATOM 3732 N N . ARG A 1 470 ? 21.438 21.938 28.125 1 43.97 470 ARG A N 1
ATOM 3733 C CA . ARG A 1 470 ? 21.047 20.641 27.562 1 43.97 470 ARG A CA 1
ATOM 3734 C C . ARG A 1 470 ? 20.203 20.828 26.312 1 43.97 470 ARG A C 1
ATOM 3736 O O . ARG A 1 470 ? 19.188 21.547 26.328 1 43.97 470 ARG A O 1
ATOM 3743 N N . ALA A 1 471 ? 20.875 20.719 25.141 1 42.47 471 ALA A N 1
ATOM 3744 C CA . ALA A 1 471 ? 20.156 20.688 23.875 1 42.47 471 ALA A CA 1
ATOM 3745 C C . ALA A 1 471 ? 19.875 19.25 23.438 1 42.47 471 ALA A C 1
ATOM 3747 O O . ALA A 1 471 ? 20.797 18.422 23.344 1 42.47 471 ALA A O 1
ATOM 3748 N N . GLY A 1 472 ? 18.562 18.859 23.375 1 48.38 472 GLY A N 1
ATOM 3749 C CA . GLY A 1 472 ? 18.156 17.547 22.875 1 48.38 472 GLY A CA 1
ATOM 3750 C C . GLY A 1 472 ? 17.969 16.531 23.969 1 48.38 472 GLY A C 1
ATOM 3751 O O . GLY A 1 472 ? 18.312 16.781 25.125 1 48.38 472 GLY A O 1
ATOM 3752 N N . SER A 1 473 ? 17.062 15.641 23.969 1 45.91 473 SER A N 1
ATOM 3753 C CA . SER A 1 473 ? 16.875 14.578 24.953 1 45.91 473 SER A CA 1
ATOM 3754 C C . SER A 1 473 ? 17.547 13.289 24.5 1 45.91 473 SER A C 1
ATOM 3756 O O . SER A 1 473 ? 17.375 12.859 23.359 1 45.91 473 SER A O 1
ATOM 3758 N N . LYS A 1 474 ? 18.594 12.969 25.203 1 44.16 474 LYS A N 1
ATOM 3759 C CA . LYS A 1 474 ? 19.297 11.727 24.906 1 44.16 474 LYS A CA 1
ATOM 3760 C C . LYS A 1 474 ? 18.453 10.508 25.281 1 44.16 474 LYS A C 1
ATOM 3762 O O . LYS A 1 474 ? 18.75 9.391 24.859 1 44.16 474 LYS A O 1
ATOM 3767 N N . SER A 1 475 ? 17.531 10.672 26.141 1 47.75 475 SER A N 1
ATOM 3768 C CA . SER A 1 475 ? 16.625 9.625 26.594 1 47.75 475 SER A CA 1
ATOM 3769 C C . SER A 1 475 ? 15.234 10.188 26.875 1 47.75 475 SER A C 1
ATOM 3771 O O . SER A 1 475 ? 15.023 11.398 26.812 1 47.75 475 SER A O 1
ATOM 3773 N N . SER A 1 476 ? 14.312 9.328 27.062 1 44.94 476 SER A N 1
ATOM 3774 C CA . SER A 1 476 ? 12.977 9.734 27.484 1 44.94 476 SER A CA 1
ATOM 3775 C C . SER A 1 476 ? 13.023 10.555 28.766 1 44.94 476 SER A C 1
ATOM 3777 O O . SER A 1 476 ? 12.133 11.359 29.031 1 44.94 476 SER A O 1
ATOM 3779 N N . SER A 1 477 ? 14.133 10.352 29.453 1 42.91 477 SER A N 1
ATOM 3780 C CA . SER A 1 477 ? 14.188 10.953 30.781 1 42.91 477 SER A CA 1
ATOM 3781 C C . SER A 1 477 ? 14.891 12.305 30.734 1 42.91 477 SER A C 1
ATOM 3783 O O . SER A 1 477 ? 14.734 13.117 31.656 1 42.91 477 SER A O 1
ATOM 3785 N N . SER A 1 478 ? 15.695 12.602 29.75 1 45.44 478 SER A N 1
ATOM 3786 C CA . SER A 1 478 ? 16.438 13.859 29.734 1 45.44 478 SER A CA 1
ATOM 3787 C C . SER A 1 478 ? 15.711 14.922 28.922 1 45.44 478 SER A C 1
ATOM 3789 O O . SER A 1 478 ? 16.016 15.125 27.734 1 45.44 478 SER A O 1
ATOM 3791 N N . TYR A 1 479 ? 14.648 15.266 29.469 1 48.84 479 TYR A N 1
ATOM 3792 C CA . TYR A 1 479 ? 13.773 16.219 28.797 1 48.84 479 TYR A CA 1
ATOM 3793 C C . TYR A 1 479 ? 14.312 17.625 28.906 1 48.84 479 TYR A C 1
ATOM 3795 O O . TYR A 1 479 ? 14.602 18.109 30 1 48.84 479 TYR A O 1
ATOM 3803 N N . ASP A 1 480 ? 14.797 18.219 27.719 1 61.41 480 ASP A N 1
ATOM 3804 C CA . ASP A 1 480 ? 15.242 19.609 27.672 1 61.41 480 ASP A CA 1
ATOM 3805 C C . ASP A 1 480 ? 14.07 20.578 27.797 1 61.41 480 ASP A C 1
ATOM 3807 O O . ASP A 1 480 ? 13.539 21.062 26.797 1 61.41 480 ASP A O 1
ATOM 3811 N N . ARG A 1 481 ? 13.719 20.969 28.969 1 65 481 ARG A N 1
ATOM 3812 C CA . ARG A 1 481 ? 12.523 21.734 29.297 1 65 481 ARG A CA 1
ATOM 3813 C C . ARG A 1 481 ? 12.617 23.156 28.766 1 65 481 ARG A C 1
ATOM 3815 O O . ARG A 1 481 ? 11.625 23.719 28.297 1 65 481 ARG A O 1
ATOM 3822 N N . LEU A 1 482 ? 13.789 23.734 28.781 1 67.62 482 LEU A N 1
ATOM 3823 C CA . LEU A 1 482 ? 13.945 25.109 28.344 1 67.62 482 LEU A CA 1
ATOM 3824 C C . LEU A 1 482 ? 13.656 25.25 26.844 1 67.62 482 LEU A C 1
ATOM 3826 O O . LEU A 1 482 ? 12.984 26.188 26.422 1 67.62 482 LEU A O 1
ATOM 3830 N N . SER A 1 483 ? 14.133 24.281 26.156 1 75.31 483 SER A N 1
ATOM 3831 C CA . SER A 1 483 ? 13.906 24.297 24.719 1 75.31 483 SER A CA 1
ATOM 3832 C C . SER A 1 483 ? 12.422 24.156 24.391 1 75.31 483 SER A C 1
ATOM 3834 O O . SER A 1 483 ? 11.922 24.766 23.438 1 75.31 483 SER A O 1
ATOM 3836 N N . VAL A 1 484 ? 11.805 23.438 25.203 1 77.25 484 VAL A N 1
ATOM 3837 C CA . VAL A 1 484 ? 10.383 23.203 24.969 1 77.25 484 VAL A CA 1
ATOM 3838 C C . VAL A 1 484 ? 9.602 24.484 25.25 1 77.25 484 VAL A C 1
ATOM 3840 O O . VAL A 1 484 ? 8.703 24.844 24.5 1 77.25 484 VAL A O 1
ATOM 3843 N N . ILE A 1 485 ? 9.945 25.125 26.312 1 79.5 485 ILE A N 1
ATOM 3844 C CA . ILE A 1 485 ? 9.258 26.344 26.688 1 79.5 485 ILE A CA 1
ATOM 3845 C C . ILE A 1 485 ? 9.484 27.422 25.625 1 79.5 485 ILE A C 1
ATOM 3847 O O . ILE A 1 485 ? 8.555 28.141 25.266 1 79.5 485 ILE A O 1
ATOM 3851 N N . LEU A 1 486 ? 10.672 27.5 25.172 1 84 486 LEU A N 1
ATOM 3852 C CA . LEU A 1 486 ? 10.977 28.469 24.141 1 84 486 LEU A CA 1
ATOM 3853 C C . LEU A 1 486 ? 10.219 28.156 22.844 1 84 486 LEU A C 1
ATOM 3855 O O . LEU A 1 486 ? 9.797 29.062 22.125 1 84 486 LEU A O 1
ATOM 3859 N N . SER A 1 487 ? 10.148 26.922 22.578 1 89.19 487 SER A N 1
ATOM 3860 C CA . SER A 1 487 ? 9.422 26.5 21.375 1 89.19 487 SER A CA 1
ATOM 3861 C C . SER A 1 487 ? 7.945 26.875 21.484 1 89.19 487 SER A C 1
ATOM 3863 O O . SER A 1 487 ? 7.32 27.219 20.484 1 89.19 487 SER A O 1
ATOM 3865 N N . ASP A 1 488 ? 7.383 26.766 22.688 1 90.94 488 ASP A N 1
ATOM 3866 C CA . ASP A 1 488 ? 5.988 27.141 22.906 1 90.94 488 ASP A CA 1
ATOM 3867 C C . ASP A 1 488 ? 5.75 28.609 22.578 1 90.94 488 ASP A C 1
ATOM 3869 O O . ASP A 1 488 ? 4.734 28.953 21.969 1 90.94 488 ASP A O 1
ATOM 3873 N N . MET A 1 489 ? 6.668 29.375 22.953 1 91.75 489 MET A N 1
ATOM 3874 C CA . MET A 1 489 ? 6.555 30.797 22.672 1 91.75 489 MET A CA 1
ATOM 3875 C C . MET A 1 489 ? 6.867 31.094 21.203 1 91.75 489 MET A C 1
ATOM 3877 O O . MET A 1 489 ? 6.16 31.875 20.562 1 91.75 489 MET A O 1
ATOM 3881 N N . ALA A 1 490 ? 7.898 30.469 20.672 1 94.06 490 ALA A N 1
ATOM 3882 C CA . ALA A 1 490 ? 8.391 30.719 19.312 1 94.06 490 ALA A CA 1
ATOM 3883 C C . ALA A 1 490 ? 7.289 30.5 18.281 1 94.06 490 ALA A C 1
ATOM 3885 O O . ALA A 1 490 ? 7.188 31.234 17.297 1 94.06 490 ALA A O 1
ATOM 3886 N N . ARG A 1 491 ? 6.504 29.516 18.453 1 96.06 491 ARG A N 1
ATOM 3887 C CA . ARG A 1 491 ? 5.492 29.188 17.453 1 96.06 491 ARG A CA 1
ATOM 3888 C C . ARG A 1 491 ? 4.496 30.328 17.297 1 96.06 491 ARG A C 1
ATOM 3890 O O . ARG A 1 491 ? 4.109 30.672 16.172 1 96.06 491 ARG A O 1
ATOM 3897 N N . PHE A 1 492 ? 4.082 30.938 18.391 1 97 492 PHE A N 1
ATOM 3898 C CA . PHE A 1 492 ? 3.131 32.031 18.328 1 97 492 PHE A CA 1
ATOM 3899 C C . PHE A 1 492 ? 3.809 33.312 17.828 1 97 492 PHE A C 1
ATOM 3901 O O . PHE A 1 492 ? 3.229 34.062 17.047 1 97 492 PHE A O 1
ATOM 3908 N N . VAL A 1 493 ? 5.039 33.5 18.234 1 96.88 493 VAL A N 1
ATOM 3909 C CA . VAL A 1 493 ? 5.789 34.688 17.828 1 96.88 493 VAL A CA 1
ATOM 3910 C C . VAL A 1 493 ? 5.98 34.656 16.312 1 96.88 493 VAL A C 1
ATOM 3912 O O . VAL A 1 493 ? 5.691 35.656 15.625 1 96.88 493 VAL A O 1
ATOM 3915 N N . LEU A 1 494 ? 6.414 33.594 15.812 1 97.81 494 LEU A N 1
ATOM 3916 C CA . LEU A 1 494 ? 6.742 33.469 14.398 1 97.81 494 LEU A CA 1
ATOM 3917 C C . LEU A 1 494 ? 5.488 33.625 13.539 1 97.81 494 LEU A C 1
ATOM 3919 O O . LEU A 1 494 ? 5.496 34.344 12.539 1 97.81 494 LEU A O 1
ATOM 3923 N N . CYS A 1 495 ? 4.43 32.969 13.914 1 97.56 495 CYS A N 1
ATOM 3924 C CA . CYS A 1 495 ? 3.207 33.031 13.117 1 97.56 495 CYS A CA 1
ATOM 3925 C C . CYS A 1 495 ? 2.588 34.438 13.18 1 97.56 495 CYS A C 1
ATOM 3927 O O . CYS A 1 495 ? 1.99 34.906 12.211 1 97.56 495 CYS A O 1
ATOM 3929 N N . HIS A 1 496 ? 2.676 35.094 14.328 1 97.19 496 HIS A N 1
ATOM 3930 C CA . HIS A 1 496 ? 2.111 36.438 14.461 1 97.19 496 HIS A CA 1
ATOM 3931 C C . HIS A 1 496 ? 2.936 37.469 13.695 1 97.19 496 HIS A C 1
ATOM 3933 O O . HIS A 1 496 ? 2.385 38.406 13.125 1 97.19 496 HIS A O 1
ATOM 3939 N N . ARG A 1 497 ? 4.211 37.312 13.68 1 96.56 497 ARG A N 1
ATOM 3940 C CA . ARG A 1 497 ? 5.102 38.281 13.055 1 96.56 497 ARG A CA 1
ATOM 3941 C C . ARG A 1 497 ? 5.145 38.094 11.539 1 96.56 497 ARG A C 1
ATOM 3943 O O . ARG A 1 497 ? 5.191 39.062 10.789 1 96.56 497 ARG A O 1
ATOM 3950 N N . PHE A 1 498 ? 5.156 36.844 11.117 1 96.5 498 PHE A N 1
ATOM 3951 C CA . PHE A 1 498 ? 5.461 36.594 9.711 1 96.5 498 PHE A CA 1
ATOM 3952 C C . PHE A 1 498 ? 4.301 35.875 9.023 1 96.5 498 PHE A C 1
ATOM 3954 O O . PHE A 1 498 ? 4.262 35.812 7.793 1 96.5 498 PHE A O 1
ATOM 3961 N N . GLY A 1 499 ? 3.283 35.5 9.773 1 96 499 GLY A N 1
ATOM 3962 C CA . GLY A 1 499 ? 2.262 34.625 9.188 1 96 499 GLY A CA 1
ATOM 3963 C C . GLY A 1 499 ? 2.76 33.219 8.883 1 96 499 GLY A C 1
ATOM 3964 O O . GLY A 1 499 ? 3.922 32.906 9.133 1 96 499 GLY A O 1
ATOM 3965 N N . GLY A 1 500 ? 1.819 32.406 8.516 1 96.94 500 GLY A N 1
ATOM 3966 C CA . GLY A 1 500 ? 2.215 31.062 8.07 1 96.94 500 GLY A CA 1
ATOM 3967 C C . GLY A 1 500 ? 1.82 29.969 9.047 1 96.94 500 GLY A C 1
ATOM 3968 O O . GLY A 1 500 ? 0.883 30.141 9.828 1 96.94 500 GLY A O 1
ATOM 3969 N N . ILE A 1 501 ? 2.469 28.828 8.828 1 98.19 501 ILE A N 1
ATOM 3970 C CA . ILE A 1 501 ? 2.17 27.641 9.625 1 98.19 501 ILE A CA 1
ATOM 3971 C C . ILE A 1 501 ? 3.432 27.156 10.336 1 98.19 501 ILE A C 1
ATOM 3973 O O . ILE A 1 501 ? 4.492 27.031 9.719 1 98.19 501 ILE A O 1
ATOM 3977 N N . TYR A 1 502 ? 3.322 27.016 11.625 1 98.25 502 TYR A N 1
ATOM 3978 C CA . TYR A 1 502 ? 4.398 26.453 12.43 1 98.25 502 TYR A CA 1
ATOM 3979 C C . TYR A 1 502 ? 4.246 24.938 12.539 1 98.25 502 TYR A C 1
ATOM 3981 O O . TYR A 1 502 ? 3.131 24.422 12.656 1 98.25 502 TYR A O 1
ATOM 3989 N N . LEU A 1 503 ? 5.371 24.234 12.492 1 98 503 LEU A N 1
ATOM 3990 C CA . LEU A 1 503 ? 5.418 22.797 12.711 1 98 503 LEU A CA 1
ATOM 3991 C C . LEU A 1 503 ? 6.543 22.422 13.672 1 98 503 LEU A C 1
ATOM 3993 O O . LEU A 1 503 ? 7.648 22.969 13.578 1 98 503 LEU A O 1
ATOM 3997 N N . ASP A 1 504 ? 6.227 21.469 14.57 1 96.31 504 ASP A N 1
ATOM 3998 C CA . ASP A 1 504 ? 7.289 20.891 15.391 1 96.31 504 ASP A CA 1
ATOM 3999 C C . ASP A 1 504 ? 8.25 20.062 14.539 1 96.31 504 ASP A C 1
ATOM 4001 O O . ASP A 1 504 ? 7.887 19.609 13.445 1 96.31 504 ASP A O 1
ATOM 4005 N N . ALA A 1 505 ? 9.391 19.859 15.047 1 95.12 505 ALA A N 1
ATOM 4006 C CA . ALA A 1 505 ? 10.43 19.172 14.297 1 95.12 505 ALA A CA 1
ATOM 4007 C C . ALA A 1 505 ? 10.125 17.672 14.18 1 95.12 505 ALA A C 1
ATOM 4009 O O . ALA A 1 505 ? 10.688 16.984 13.328 1 95.12 505 ALA A O 1
ATOM 4010 N N . ASP A 1 506 ? 9.312 17.172 15.094 1 96.5 506 ASP A N 1
ATOM 4011 C CA . ASP A 1 506 ? 8.938 15.766 15.016 1 96.5 506 ASP A CA 1
ATOM 4012 C C . ASP A 1 506 ? 7.668 15.578 14.195 1 96.5 506 ASP A C 1
ATOM 4014 O O . ASP A 1 506 ? 6.816 14.75 14.531 1 96.5 506 ASP A O 1
ATOM 4018 N N . THR A 1 507 ? 7.473 16.375 13.164 1 97.44 507 THR A N 1
ATOM 4019 C CA . THR A 1 507 ? 6.379 16.25 12.211 1 97.44 507 THR A CA 1
ATOM 4020 C C . THR A 1 507 ? 6.914 15.922 10.82 1 97.44 507 THR A C 1
ATOM 4022 O O . THR A 1 507 ? 7.91 16.5 10.375 1 97.44 507 THR A O 1
ATOM 4025 N N . ILE A 1 508 ? 6.297 14.961 10.125 1 98.5 508 ILE A N 1
ATOM 4026 C CA . ILE A 1 508 ? 6.637 14.562 8.766 1 98.5 508 ILE A CA 1
ATOM 4027 C C . ILE A 1 508 ? 5.492 14.914 7.824 1 98.5 508 ILE A C 1
ATOM 4029 O O . ILE A 1 508 ? 4.34 14.555 8.07 1 98.5 508 ILE A O 1
ATOM 4033 N N . PHE A 1 509 ? 5.777 15.648 6.73 1 98.75 509 PHE A N 1
ATOM 4034 C CA . PHE A 1 509 ? 4.77 15.961 5.719 1 98.75 509 PHE A CA 1
ATOM 4035 C C . PHE A 1 509 ? 4.375 14.703 4.945 1 98.75 509 PHE A C 1
ATOM 4037 O O . PHE A 1 509 ? 5.227 13.883 4.613 1 98.75 509 PHE A O 1
ATOM 4044 N N . LEU A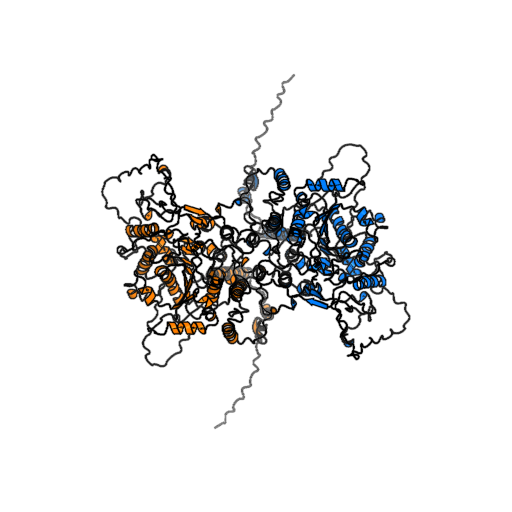 1 510 ? 3.068 14.586 4.68 1 98.75 510 LEU A N 1
ATOM 4045 C CA . LEU A 1 510 ? 2.617 13.391 3.967 1 98.75 510 LEU A CA 1
ATOM 4046 C C . LEU A 1 510 ? 1.909 13.773 2.672 1 98.75 510 LEU A C 1
ATOM 4048 O O . LEU A 1 510 ? 1.606 12.898 1.849 1 98.75 510 LEU A O 1
ATOM 4052 N N . ARG A 1 511 ? 1.588 15 2.441 1 98.5 511 ARG A N 1
ATOM 4053 C CA . ARG A 1 511 ? 1.003 15.5 1.201 1 98.5 511 ARG A CA 1
ATOM 4054 C C . ARG A 1 511 ? 1.156 17.016 1.093 1 98.5 511 ARG A C 1
ATOM 4056 O O . ARG A 1 511 ? 1.731 17.641 1.979 1 98.5 511 ARG A O 1
ATOM 4063 N N . ASP A 1 512 ? 0.789 17.594 -0.014 1 98.31 512 ASP A N 1
ATOM 4064 C CA . ASP A 1 512 ? 0.844 19.031 -0.249 1 98.31 512 ASP A CA 1
ATOM 4065 C C . ASP A 1 512 ? -0.214 19.766 0.575 1 98.31 512 ASP A C 1
ATOM 4067 O O . ASP A 1 512 ? -1.356 19.312 0.671 1 98.31 512 ASP A O 1
ATOM 4071 N N . TRP A 1 513 ? 0.174 20.906 1.212 1 97.94 513 TRP A N 1
ATOM 4072 C CA . TRP A 1 513 ? -0.705 21.641 2.127 1 97.94 513 TRP A CA 1
ATOM 4073 C C . TRP A 1 513 ? -1.379 22.812 1.424 1 97.94 513 TRP A C 1
ATOM 4075 O O . TRP A 1 513 ? -1.958 23.688 2.074 1 97.94 513 TRP A O 1
ATOM 4085 N N . GLU A 1 514 ? -1.384 22.891 0.09 1 95.44 514 GLU A N 1
ATOM 4086 C CA . GLU A 1 514 ? -1.954 23.984 -0.698 1 95.44 514 GLU A CA 1
ATOM 4087 C C . GLU A 1 514 ? -3.35 24.344 -0.202 1 95.44 514 GLU A C 1
ATOM 4089 O O . GLU A 1 514 ? -3.645 25.531 0.022 1 95.44 514 GLU A O 1
ATOM 4094 N N . GLU A 1 515 ? -4.152 23.391 0.012 1 95.62 515 GLU A N 1
ATOM 4095 C CA . GLU A 1 515 ? -5.547 23.641 0.35 1 95.62 515 GLU A CA 1
ATOM 4096 C C . GLU A 1 515 ? -5.684 24.188 1.77 1 95.62 515 GLU A C 1
ATOM 4098 O O . GLU A 1 515 ? -6.703 24.781 2.115 1 95.62 515 GLU A O 1
ATOM 4103 N N . LEU A 1 516 ? -4.68 23.922 2.623 1 96.38 516 LEU A N 1
ATOM 4104 C CA . LEU A 1 516 ? -4.711 24.469 3.975 1 96.38 516 LEU A CA 1
ATOM 4105 C C . LEU A 1 516 ? -4.352 25.953 3.969 1 96.38 516 LEU A C 1
ATOM 4107 O O . LEU A 1 516 ? -4.828 26.719 4.812 1 96.38 516 LEU A O 1
ATOM 4111 N N . TRP A 1 517 ? -3.525 26.359 2.982 1 93.62 517 TRP A N 1
ATOM 4112 C CA . TRP A 1 517 ? -3.184 27.781 2.844 1 93.62 517 TRP A CA 1
ATOM 4113 C C . TRP A 1 517 ? -4.41 28.609 2.475 1 93.62 517 TRP A C 1
ATOM 4115 O O . TRP A 1 517 ? -4.508 29.781 2.836 1 93.62 517 TRP A O 1
ATOM 4125 N N . GLY A 1 518 ? -5.312 27.984 1.79 1 90.94 518 GLY A N 1
ATOM 4126 C CA . GLY A 1 518 ? -6.5 28.703 1.343 1 90.94 518 GLY A CA 1
ATOM 4127 C C . GLY A 1 518 ? -7.441 29.062 2.475 1 90.94 518 GLY A C 1
ATOM 4128 O O . GLY A 1 518 ? -8.211 30.016 2.371 1 90.94 518 GLY A O 1
ATOM 4129 N N . TRP A 1 519 ? -7.426 28.25 3.512 1 93.94 519 TRP A N 1
ATOM 4130 C CA . TRP A 1 519 ? -8.203 28.594 4.699 1 93.94 519 TRP A CA 1
ATOM 4131 C C . TRP A 1 519 ? -7.582 29.781 5.438 1 93.94 519 TRP A C 1
ATOM 4133 O O . TRP A 1 519 ? -6.566 29.625 6.121 1 93.94 519 TRP A O 1
ATOM 4143 N N . THR A 1 520 ? -8.219 30.938 5.422 1 92.69 520 THR A N 1
ATOM 4144 C CA . THR A 1 520 ? -7.598 32.156 5.91 1 92.69 520 THR A CA 1
ATOM 4145 C C . THR A 1 520 ? -7.742 32.281 7.422 1 92.69 520 THR A C 1
ATOM 4147 O O . THR A 1 520 ? -7.133 33.156 8.047 1 92.69 520 THR A O 1
ATOM 4150 N N . GLY A 1 521 ? -8.5 31.438 8 1 95 521 GLY A N 1
ATOM 4151 C CA . GLY A 1 521 ? -8.625 31.422 9.453 1 95 521 GLY A CA 1
ATOM 4152 C C . GLY A 1 521 ? -7.477 30.719 10.148 1 95 521 GLY A C 1
ATOM 4153 O O . GLY A 1 521 ? -6.695 30.016 9.508 1 95 521 GLY A O 1
ATOM 4154 N N . ALA A 1 522 ? -7.324 30.969 11.445 1 97.69 522 ALA A N 1
ATOM 4155 C CA . ALA A 1 522 ? -6.301 30.312 12.25 1 97.69 522 ALA A CA 1
ATOM 4156 C C . ALA A 1 522 ? -6.762 28.922 12.695 1 97.69 522 ALA A C 1
ATOM 4158 O O . ALA A 1 522 ? -7.961 28.688 12.852 1 97.69 522 ALA A O 1
ATOM 4159 N N . PHE A 1 523 ? -5.812 28.016 12.812 1 98.06 523 PHE A N 1
ATOM 4160 C CA . PHE A 1 523 ? -6.133 26.703 13.336 1 98.06 523 PHE A CA 1
ATOM 4161 C C . PHE A 1 523 ? -4.941 26.109 14.094 1 98.06 523 PHE A C 1
ATOM 4163 O O . PHE A 1 523 ? -3.811 26.578 13.93 1 98.06 523 PHE A O 1
ATOM 4170 N N . ALA A 1 524 ? -5.25 25.25 14.953 1 97.69 524 ALA A N 1
ATOM 4171 C CA . ALA A 1 524 ? -4.254 24.484 15.703 1 97.69 524 ALA A CA 1
ATOM 4172 C C . ALA A 1 524 ? -4.672 23.016 15.836 1 97.69 524 ALA A C 1
ATOM 4174 O O . ALA A 1 524 ? -5.867 22.703 15.805 1 97.69 524 ALA A O 1
ATOM 4175 N N . TYR A 1 525 ? -3.656 22.25 15.938 1 93.38 525 TYR A N 1
ATOM 4176 C CA . TYR A 1 525 ? -3.785 20.797 16.094 1 93.38 525 TYR A CA 1
ATOM 4177 C C . TYR A 1 525 ? -4.297 20.453 17.484 1 93.38 525 TYR A C 1
ATOM 4179 O O . TYR A 1 525 ? -3.875 21.047 18.484 1 93.38 525 TYR A O 1
ATOM 4187 N N . ARG A 1 526 ? -5.289 19.562 17.609 1 94.38 526 ARG A N 1
ATOM 4188 C CA . ARG A 1 526 ? -5.953 19.156 18.844 1 94.38 526 ARG A CA 1
ATOM 4189 C C . ARG A 1 526 ? -5.074 18.219 19.641 1 94.38 526 ARG A C 1
ATOM 4191 O O . ARG A 1 526 ? -4.262 17.469 19.078 1 94.38 526 ARG A O 1
ATOM 4198 N N . TRP A 1 527 ? -5.367 18.188 20.984 1 94.75 527 TRP A N 1
ATOM 4199 C CA . TRP A 1 527 ? -4.695 17.25 21.875 1 94.75 527 TRP A CA 1
ATOM 4200 C C . TRP A 1 527 ? -5.465 15.945 21.984 1 94.75 527 TRP A C 1
ATOM 4202 O O . TRP A 1 527 ? -6.188 15.719 22.953 1 94.75 527 TRP A O 1
ATOM 4212 N N . SER A 1 528 ? -5.195 15.078 21.031 1 94.06 528 SER A N 1
ATOM 4213 C CA . SER A 1 528 ? -5.816 13.758 21 1 94.06 528 SER A CA 1
ATOM 4214 C C . SER A 1 528 ? -7.316 13.852 21.281 1 94.06 528 SER A C 1
ATOM 4216 O O . SER A 1 528 ? -8.031 14.609 20.609 1 94.06 528 SER A O 1
ATOM 4218 N N . ARG A 1 529 ? -7.773 13.195 22.281 1 91.69 529 ARG A N 1
ATOM 4219 C CA . ARG A 1 529 ? -9.203 13.117 22.578 1 91.69 529 ARG A CA 1
ATOM 4220 C C . ARG A 1 529 ? -9.672 14.359 23.328 1 91.69 529 ARG A C 1
ATOM 4222 O O . ARG A 1 529 ? -10.875 14.617 23.422 1 91.69 529 ARG A O 1
ATOM 4229 N N . LEU A 1 530 ? -8.758 15.172 23.797 1 92.38 530 LEU A N 1
ATOM 4230 C CA . LEU A 1 530 ? -9.109 16.312 24.625 1 92.38 530 LEU A CA 1
ATOM 4231 C C . LEU A 1 530 ? -9.492 17.516 23.766 1 92.38 530 LEU A C 1
ATOM 4233 O O . LEU A 1 530 ? -8.945 17.703 22.672 1 92.38 530 LEU A O 1
ATOM 4237 N N . GLU A 1 531 ? -10.422 18.234 24.281 1 91.25 531 GLU A N 1
ATOM 4238 C CA . GLU A 1 531 ? -10.781 19.469 23.609 1 91.25 531 GLU A CA 1
ATOM 4239 C C . GLU A 1 531 ? -9.828 20.609 23.984 1 91.25 531 GLU A C 1
ATOM 4241 O O . GLU A 1 531 ? -10.266 21.672 24.422 1 91.25 531 GLU A O 1
ATOM 4246 N N . LYS A 1 532 ? -8.578 20.344 23.828 1 95.69 532 LYS A N 1
ATOM 4247 C CA . LYS A 1 532 ? -7.465 21.25 24.062 1 95.69 532 LYS A CA 1
ATOM 4248 C C . LYS A 1 532 ? -6.527 21.297 22.859 1 95.69 532 LYS A C 1
ATOM 4250 O O . LYS A 1 532 ? -6.613 20.469 21.969 1 95.69 532 LYS A O 1
ATOM 4255 N N . TYR A 1 533 ? -5.758 22.328 22.906 1 96.12 533 TYR A N 1
ATOM 4256 C CA . TYR A 1 533 ? -4.832 22.484 21.797 1 96.12 533 TYR A CA 1
ATOM 4257 C C . TYR A 1 533 ? -3.527 21.75 22.062 1 96.12 533 TYR A C 1
ATOM 4259 O O . TYR A 1 533 ? -3.078 21.656 23.203 1 96.12 533 TYR A O 1
ATOM 4267 N N . ASN A 1 534 ? -2.896 21.156 21.047 1 94.06 534 ASN A N 1
ATOM 4268 C CA . ASN A 1 534 ? -1.526 20.656 21.062 1 94.06 534 ASN A CA 1
ATOM 4269 C C . ASN A 1 534 ? -0.556 21.656 20.453 1 94.06 534 ASN A C 1
ATOM 4271 O O . ASN A 1 534 ? 0.548 21.859 20.953 1 94.06 534 ASN A O 1
ATOM 4275 N N . THR A 1 535 ? -0.758 22.312 19.484 1 93.5 535 THR A N 1
ATOM 4276 C CA . THR A 1 535 ? -0.142 23.438 18.781 1 93.5 535 THR A CA 1
ATOM 4277 C C . THR A 1 535 ? 1.142 22.984 18.078 1 93.5 535 THR A C 1
ATOM 4279 O O . THR A 1 535 ? 1.968 23.812 17.703 1 93.5 535 THR A O 1
ATOM 4282 N N . ALA A 1 536 ? 1.416 21.594 17.969 1 96.12 536 ALA A N 1
ATOM 4283 C CA . ALA A 1 536 ? 2.541 21.141 17.156 1 96.12 536 ALA A CA 1
ATOM 4284 C C . ALA A 1 536 ? 2.398 21.609 15.703 1 96.12 536 ALA A C 1
ATOM 4286 O O . ALA A 1 536 ? 3.385 21.688 14.969 1 96.12 536 ALA A O 1
ATOM 4287 N N . VAL A 1 537 ? 1.196 21.812 15.367 1 98 537 VAL A N 1
ATOM 4288 C CA . VAL A 1 537 ? 0.83 22.484 14.133 1 98 537 VAL A CA 1
ATOM 4289 C C . VAL A 1 537 ? -0.035 23.703 14.461 1 98 537 VAL A C 1
ATOM 4291 O O . VAL A 1 537 ? -1.051 23.594 15.148 1 98 537 VAL A O 1
ATOM 4294 N N . LEU A 1 538 ? 0.411 24.875 14.031 1 98.19 538 LEU A N 1
ATOM 4295 C CA . LEU A 1 538 ? -0.284 26.109 14.344 1 98.19 538 LEU A CA 1
ATOM 4296 C C . LEU A 1 538 ? -0.252 27.062 13.148 1 98.19 538 LEU A C 1
ATOM 4298 O O . LEU A 1 538 ? 0.809 27.312 12.57 1 98.19 538 LEU A O 1
ATOM 4302 N N . ARG A 1 539 ? -1.384 27.516 12.797 1 97.75 539 ARG A N 1
ATOM 4303 C CA . ARG A 1 539 ? -1.481 28.578 11.789 1 97.75 539 ARG A CA 1
ATOM 4304 C C . ARG A 1 539 ? -2.088 29.844 12.383 1 97.75 539 ARG A C 1
ATOM 4306 O O . ARG A 1 539 ? -3.105 29.781 13.07 1 97.75 539 ARG A O 1
ATOM 4313 N N . MET A 1 540 ? -1.486 30.938 12.227 1 96.75 540 MET A N 1
ATOM 4314 C CA . MET A 1 540 ? -2.025 32.25 12.531 1 96.75 540 MET A CA 1
ATOM 4315 C C . MET A 1 540 ? -1.725 33.25 11.398 1 96.75 540 MET A C 1
ATOM 4317 O O . MET A 1 540 ? -1.006 32.906 10.461 1 96.75 540 MET A O 1
ATOM 4321 N N . THR A 1 541 ? -2.344 34.344 11.5 1 94.25 541 THR A N 1
ATOM 4322 C CA . THR A 1 541 ? -2.137 35.375 10.484 1 94.25 541 THR A CA 1
ATOM 4323 C C . THR A 1 541 ? -1.321 36.531 11.062 1 94.25 541 THR A C 1
ATOM 4325 O O . THR A 1 541 ? -1.41 36.844 12.25 1 94.25 541 THR A O 1
ATOM 4328 N N . LYS A 1 542 ? -0.598 37.094 10.156 1 93.75 542 LYS A N 1
ATOM 4329 C CA . LYS A 1 542 ? 0.282 38.219 10.539 1 93.75 542 LYS A CA 1
ATOM 4330 C C . LYS A 1 542 ? -0.508 39.344 11.172 1 93.75 542 LYS A C 1
ATOM 4332 O O . LYS A 1 542 ? -1.491 39.812 10.602 1 93.75 542 LYS A O 1
ATOM 4337 N N . GLY A 1 543 ? -0.094 39.719 12.367 1 94.19 543 GLY A N 1
ATOM 4338 C CA . GLY A 1 543 ? -0.664 40.875 13.023 1 94.19 543 GLY A CA 1
ATOM 4339 C C . GLY A 1 543 ? -2.156 40.75 13.266 1 94.19 543 GLY A C 1
ATOM 4340 O O . GLY A 1 543 ? -2.873 41.75 13.289 1 94.19 543 GLY A O 1
ATOM 4341 N N . SER A 1 544 ? -2.635 39.688 13.508 1 95.88 544 SER A N 1
ATOM 4342 C CA . SER A 1 544 ? -4.066 39.469 13.672 1 95.88 544 SER A CA 1
ATOM 4343 C C . SER A 1 544 ? -4.551 39.938 15.039 1 95.88 544 SER A C 1
ATOM 4345 O O . SER A 1 544 ? -3.752 40.094 15.961 1 95.88 544 SER A O 1
ATOM 4347 N N . ALA A 1 545 ? -5.867 40.156 15.07 1 97.88 545 ALA A N 1
ATOM 4348 C CA . ALA A 1 545 ? -6.48 40.5 16.359 1 97.88 545 ALA A CA 1
ATOM 4349 C C . ALA A 1 545 ? -6.383 39.344 17.328 1 97.88 545 ALA A C 1
ATOM 4351 O O . ALA A 1 545 ? -6.199 39.531 18.531 1 97.88 545 ALA A O 1
ATOM 4352 N N . LEU A 1 546 ? -6.559 38.156 16.797 1 98.06 546 LEU A N 1
ATOM 4353 C CA . LEU A 1 546 ? -6.383 36.969 17.609 1 98.06 546 LEU A CA 1
ATOM 4354 C C . LEU A 1 546 ? -4.988 36.906 18.234 1 98.06 546 LEU A C 1
ATOM 4356 O O . LEU A 1 546 ? -4.836 36.594 19.422 1 98.06 546 LEU A O 1
ATOM 4360 N N . GLY A 1 547 ? -3.998 37.125 17.438 1 97.56 547 GLY A N 1
ATOM 4361 C CA . GLY A 1 547 ? -2.643 37.188 17.953 1 97.56 547 GLY A CA 1
ATOM 4362 C C . GLY A 1 547 ? -2.465 38.25 19.047 1 97.56 547 GLY A C 1
ATOM 4363 O O . GLY A 1 547 ? -1.842 37.969 20.078 1 97.56 547 GLY A O 1
ATOM 4364 N N . THR A 1 548 ? -2.969 39.406 18.766 1 97 548 THR A N 1
ATOM 4365 C CA . THR A 1 548 ? -2.91 40.5 19.75 1 97 548 THR A CA 1
ATOM 4366 C C . THR A 1 548 ? -3.537 40.031 21.062 1 97 548 THR A C 1
ATOM 4368 O O . THR A 1 548 ? -2.963 40.25 22.141 1 97 548 THR A O 1
ATOM 4371 N N . PHE A 1 549 ? -4.719 39.469 20.984 1 97.06 549 PHE A N 1
ATOM 4372 C CA . PHE A 1 549 ? -5.391 38.938 22.156 1 97.06 549 PHE A CA 1
ATOM 4373 C C . PHE A 1 549 ? -4.492 37.938 22.906 1 97.06 549 PHE A C 1
ATOM 4375 O O . PHE A 1 549 ? -4.336 38.031 24.125 1 97.06 549 PHE A O 1
ATOM 4382 N N . LEU A 1 550 ? -3.898 36.969 22.172 1 97.44 550 LEU A N 1
ATOM 4383 C CA . LEU A 1 550 ? -3.115 35.906 22.781 1 97.44 550 LEU A CA 1
ATOM 4384 C C . LEU A 1 550 ? -1.882 36.469 23.469 1 97.44 550 LEU A C 1
ATOM 4386 O O . LEU A 1 550 ? -1.571 36.094 24.609 1 97.44 550 LEU A O 1
ATOM 4390 N N . PHE A 1 551 ? -1.173 37.375 22.875 1 95.75 551 PHE A N 1
ATOM 4391 C CA . PHE A 1 551 ? 0.064 37.906 23.438 1 95.75 551 PHE A CA 1
ATOM 4392 C C . PHE A 1 551 ? -0.222 38.781 24.656 1 95.75 551 PHE A C 1
ATOM 4394 O O . PHE A 1 551 ? 0.477 38.688 25.672 1 95.75 551 PHE A O 1
ATOM 4401 N N . ARG A 1 552 ? -1.26 39.625 24.547 1 95.06 552 ARG A N 1
ATOM 4402 C CA . ARG A 1 552 ? -1.604 40.469 25.688 1 95.06 552 ARG A CA 1
ATOM 4403 C C . ARG A 1 552 ? -2.098 39.625 26.859 1 95.06 552 ARG A C 1
ATOM 4405 O O . ARG A 1 552 ? -1.765 39.906 28.016 1 95.06 552 ARG A O 1
ATOM 4412 N N . THR A 1 553 ? -2.934 38.656 26.547 1 95.44 553 THR A N 1
ATOM 4413 C CA . THR A 1 553 ? -3.41 37.75 27.594 1 95.44 553 THR A CA 1
ATOM 4414 C C . THR A 1 553 ? -2.244 37 28.234 1 95.44 553 THR A C 1
ATOM 4416 O O . THR A 1 553 ? -2.178 36.875 29.453 1 95.44 553 THR A O 1
ATOM 4419 N N . ALA A 1 554 ? -1.329 36.438 27.438 1 93.88 554 ALA A N 1
ATOM 4420 C CA . ALA A 1 554 ? -0.164 35.75 27.953 1 93.88 554 ALA A CA 1
ATOM 4421 C C . ALA A 1 554 ? 0.679 36.656 28.844 1 93.88 554 ALA A C 1
ATOM 4423 O O . ALA A 1 554 ? 1.18 36.219 29.891 1 93.88 554 ALA A O 1
ATOM 4424 N N . MET A 1 555 ? 0.877 37.875 28.391 1 90.69 555 MET A N 1
ATOM 4425 C CA . MET A 1 555 ? 1.646 38.875 29.156 1 90.69 555 MET A CA 1
ATOM 4426 C C . MET A 1 555 ? 1.07 39.031 30.562 1 90.69 555 MET A C 1
ATOM 4428 O O . MET A 1 555 ? 1.817 39.125 31.531 1 90.69 555 MET A O 1
ATOM 4432 N N . LYS A 1 556 ? -0.216 39 30.641 1 91.69 556 LYS A N 1
ATOM 4433 C CA . LYS A 1 556 ? -0.896 39.219 31.922 1 91.69 556 LYS A CA 1
ATOM 4434 C C . LYS A 1 556 ? -1.021 37.906 32.688 1 91.69 556 LYS A C 1
ATOM 4436 O O . LYS A 1 556 ? -1.469 37.875 33.844 1 91.69 556 LYS A O 1
ATOM 4441 N N . ASN A 1 557 ? -0.71 36.844 32.062 1 91.62 557 ASN A N 1
ATOM 4442 C CA . ASN A 1 557 ? -0.747 35.531 32.719 1 91.62 557 ASN A CA 1
ATOM 4443 C C . ASN A 1 557 ? 0.637 34.906 32.75 1 91.62 557 ASN A C 1
ATOM 4445 O O . ASN A 1 557 ? 0.775 33.688 32.531 1 91.62 557 ASN A O 1
ATOM 4449 N N . GLY A 1 558 ? 1.69 35.688 32.875 1 87.5 558 GLY A N 1
ATOM 4450 C CA . GLY A 1 558 ? 3.035 35.188 33.125 1 87.5 558 GLY A CA 1
ATOM 4451 C C . GLY A 1 558 ? 3.752 34.75 31.875 1 87.5 558 GLY A C 1
ATOM 4452 O O . GLY A 1 558 ? 4.578 33.812 31.922 1 87.5 558 GLY A O 1
ATOM 4453 N N . LEU A 1 559 ? 3.381 35.219 30.734 1 89.56 559 LEU A N 1
ATOM 4454 C CA . LEU A 1 559 ? 3.986 34.875 29.438 1 89.56 559 LEU A CA 1
ATOM 4455 C C . LEU A 1 559 ? 3.941 33.375 29.188 1 89.56 559 LEU A C 1
ATOM 4457 O O . LEU A 1 559 ? 4.926 32.812 28.734 1 89.56 559 LEU A O 1
ATOM 4461 N N . ASP A 1 560 ? 2.865 32.781 29.578 1 91.06 560 ASP A N 1
ATOM 4462 C CA . ASP A 1 560 ? 2.674 31.359 29.422 1 91.06 560 ASP A CA 1
ATOM 4463 C C . ASP A 1 560 ? 2.037 31.031 28.078 1 91.06 560 ASP A C 1
ATOM 4465 O O . ASP A 1 560 ? 0.889 31.406 27.812 1 91.06 560 ASP A O 1
ATOM 4469 N N . PHE A 1 561 ? 2.754 30.359 27.219 1 92.94 561 PHE A N 1
ATOM 4470 C CA . PHE A 1 561 ? 2.262 30 25.891 1 92.94 561 PHE A CA 1
ATOM 4471 C C . PHE A 1 561 ? 2.072 28.484 25.781 1 92.94 561 PHE A C 1
ATOM 4473 O O . PHE A 1 561 ? 1.988 27.953 24.688 1 92.94 561 PHE A O 1
ATOM 4480 N N . HIS A 1 562 ? 2.064 27.844 26.891 1 91.38 562 HIS A N 1
ATOM 4481 C CA . HIS A 1 562 ? 1.785 26.406 26.891 1 91.38 562 HIS A CA 1
ATOM 4482 C C . HIS A 1 562 ? 0.432 26.109 26.25 1 91.38 562 HIS A C 1
ATOM 4484 O O . HIS A 1 562 ? -0.53 26.859 26.453 1 91.38 562 HIS A O 1
ATOM 4490 N N . PRO A 1 563 ? 0.351 25.016 25.516 1 91.19 563 PRO A N 1
ATOM 4491 C CA . PRO A 1 563 ? -0.897 24.688 24.828 1 91.19 563 PRO A CA 1
ATOM 4492 C C . PRO A 1 563 ? -2.098 24.641 25.766 1 91.19 563 PRO A C 1
ATOM 4494 O O . PRO A 1 563 ? -3.186 25.094 25.406 1 91.19 563 PRO A O 1
ATOM 4497 N N . MET A 1 564 ? -1.922 24.188 26.922 1 91.31 564 MET A N 1
ATOM 4498 C CA . MET A 1 564 ? -3.01 24.125 27.891 1 91.31 564 MET A CA 1
ATOM 4499 C C . MET A 1 564 ? -3.447 25.531 28.297 1 91.31 564 MET A C 1
ATOM 4501 O O . MET A 1 564 ? -4.637 25.781 28.5 1 91.31 564 MET A O 1
ATOM 4505 N N . SER A 1 565 ? -2.502 26.375 28.438 1 93.88 565 SER A N 1
ATOM 4506 C CA . SER A 1 565 ? -2.818 27.766 28.766 1 93.88 565 SER A CA 1
ATOM 4507 C C . SER A 1 565 ? -3.568 28.453 27.625 1 93.88 565 SER A C 1
ATOM 4509 O O . SER A 1 565 ? -4.539 29.172 27.859 1 93.88 565 SER A O 1
ATOM 4511 N N . ILE A 1 566 ? -3.092 28.188 26.469 1 95.94 566 ILE A N 1
ATOM 4512 C CA . ILE A 1 566 ? -3.75 28.75 25.297 1 95.94 566 ILE A CA 1
ATOM 4513 C C . ILE A 1 566 ? -5.207 28.297 25.25 1 95.94 566 ILE A C 1
ATOM 4515 O O . ILE A 1 566 ? -6.098 29.094 24.922 1 95.94 566 ILE A O 1
ATOM 4519 N N . SER A 1 567 ? -5.406 27.031 25.578 1 96.31 567 SER A N 1
ATOM 4520 C CA . SER A 1 567 ? -6.762 26.5 25.609 1 96.31 567 SER A CA 1
ATOM 4521 C C . SER A 1 567 ? -7.625 27.25 26.625 1 96.31 567 SER A C 1
ATOM 4523 O O . SER A 1 567 ? -8.781 27.562 26.344 1 96.31 567 SER A O 1
ATOM 4525 N N . ARG A 1 568 ? -7.098 27.562 27.734 1 95.69 568 ARG A N 1
ATOM 4526 C CA . ARG A 1 568 ? -7.824 28.297 28.781 1 95.69 568 ARG A CA 1
ATOM 4527 C C . ARG A 1 568 ? -8.094 29.734 28.344 1 95.69 568 ARG A C 1
ATOM 4529 O O . ARG A 1 568 ? -9.188 30.25 28.547 1 95.69 568 ARG A O 1
ATOM 4536 N N . TYR A 1 569 ? -7.051 30.359 27.75 1 97.38 569 TYR A N 1
ATOM 4537 C CA . TYR A 1 569 ? -7.207 31.734 27.297 1 97.38 569 TYR A CA 1
ATOM 4538 C C . TYR A 1 569 ? -8.398 31.875 26.344 1 97.38 569 TYR A C 1
ATOM 4540 O O . TYR A 1 569 ? -9.25 32.75 26.531 1 97.38 569 TYR A O 1
ATOM 4548 N N . THR A 1 570 ? -8.461 31 25.375 1 97.62 570 THR A N 1
ATOM 4549 C CA . THR A 1 570 ? -9.484 31.078 24.328 1 97.62 570 THR A CA 1
ATOM 4550 C C . THR A 1 570 ? -10.852 30.688 24.875 1 97.62 570 THR A C 1
ATOM 4552 O O . THR A 1 570 ? -11.875 31.25 24.469 1 97.62 570 THR A O 1
ATOM 4555 N N . ALA A 1 571 ? -10.852 29.688 25.734 1 96.19 571 ALA A N 1
ATOM 4556 C CA . ALA A 1 571 ? -12.117 29.266 26.328 1 96.19 571 ALA A CA 1
ATOM 4557 C C . ALA A 1 571 ? -12.719 30.359 27.203 1 96.19 571 ALA A C 1
ATOM 4559 O O . ALA A 1 571 ? -13.898 30.688 27.078 1 96.19 571 ALA A O 1
ATOM 4560 N N . ASP A 1 572 ? -11.922 30.938 28.078 1 96.69 572 ASP A N 1
ATOM 4561 C CA . ASP A 1 572 ? -12.383 31.969 29 1 96.69 572 ASP A CA 1
ATOM 4562 C C . ASP A 1 572 ? -12.883 33.188 28.234 1 96.69 572 ASP A C 1
ATOM 4564 O O . ASP A 1 572 ? -13.797 33.875 28.703 1 96.69 572 ASP A O 1
ATOM 4568 N N . ALA A 1 573 ? -12.336 33.438 27.141 1 97.5 573 ALA A N 1
ATOM 4569 C CA . ALA A 1 573 ? -12.664 34.625 26.359 1 97.5 573 ALA A CA 1
ATOM 4570 C C . ALA A 1 573 ? -13.688 34.312 25.281 1 97.5 573 ALA A C 1
ATOM 4572 O O . ALA A 1 573 ? -14.125 35.219 24.547 1 97.5 573 ALA A O 1
ATOM 4573 N N . HIS A 1 574 ? -14.094 33.094 25.125 1 96.38 574 HIS A N 1
ATOM 4574 C CA . HIS A 1 574 ? -15.023 32.656 24.094 1 96.38 574 HIS A CA 1
ATOM 4575 C C . HIS A 1 574 ? -14.484 32.938 22.703 1 96.38 574 HIS A C 1
ATOM 4577 O O . HIS A 1 574 ? -15.203 33.5 21.859 1 96.38 574 HIS A O 1
ATOM 4583 N N . LEU A 1 575 ? -13.195 32.656 22.469 1 97.56 575 LEU A N 1
ATOM 4584 C CA . LEU A 1 575 ? -12.555 32.906 21.188 1 97.56 575 LEU A CA 1
ATOM 4585 C C . LEU A 1 575 ? -12.125 31.594 20.516 1 97.56 575 LEU A C 1
ATOM 4587 O O . LEU A 1 575 ? -11.344 31.609 19.562 1 97.56 575 LEU A O 1
ATOM 4591 N N . GLU A 1 576 ? -12.578 30.438 20.953 1 96.31 576 GLU A N 1
ATOM 4592 C CA . GLU A 1 576 ? -12.18 29.125 20.422 1 96.31 576 GLU A CA 1
ATOM 4593 C C . GLU A 1 576 ? -12.5 29.016 18.938 1 96.31 576 GLU A C 1
ATOM 4595 O O . GLU A 1 576 ? -11.75 28.391 18.188 1 96.31 576 GLU A O 1
ATOM 4600 N N . GLY A 1 577 ? -13.539 29.641 18.547 1 95.69 577 GLY A N 1
ATOM 4601 C CA . GLY A 1 577 ? -13.93 29.594 17.141 1 95.69 577 GLY A CA 1
ATOM 4602 C C . GLY A 1 577 ? -12.922 30.281 16.234 1 95.69 577 GLY A C 1
ATOM 4603 O O . GLY A 1 577 ? -12.844 29.953 15.039 1 95.69 577 GLY A O 1
ATOM 4604 N N . LEU A 1 578 ? -12.18 31.25 16.734 1 98 578 LEU A N 1
ATOM 4605 C CA . LEU A 1 578 ? -11.211 32 15.938 1 98 578 LEU A CA 1
ATOM 4606 C C . LEU A 1 578 ? -9.914 31.219 15.789 1 98 578 LEU A C 1
ATOM 4608 O O . LEU A 1 578 ? -9.102 31.531 14.906 1 98 578 LEU A O 1
ATOM 4612 N N . LEU A 1 579 ? -9.672 30.266 16.609 1 98 579 LEU A N 1
ATOM 4613 C CA . LEU A 1 579 ? -8.578 29.312 16.516 1 98 579 LEU A CA 1
ATOM 4614 C C . LEU A 1 579 ? -9.109 27.891 16.453 1 98 579 LEU A C 1
ATOM 4616 O O . LEU A 1 579 ? -9.18 27.188 17.469 1 98 579 LEU A O 1
ATOM 4620 N N . LEU A 1 580 ? -9.383 27.516 15.234 1 97.31 580 LEU A N 1
ATOM 4621 C CA . LEU A 1 580 ? -10.078 26.25 15.031 1 97.31 580 LEU A CA 1
ATOM 4622 C C . LEU A 1 580 ? -9.211 25.078 15.469 1 97.31 580 LEU A C 1
ATOM 4624 O O . LEU A 1 580 ? -8.047 24.984 15.078 1 97.31 580 LEU A O 1
ATOM 4628 N N . ARG A 1 581 ? -9.75 24.266 16.328 1 97 581 ARG A N 1
ATOM 4629 C CA . ARG A 1 581 ? -9.055 23.078 16.812 1 97 581 ARG A CA 1
ATOM 4630 C C . ARG A 1 581 ? -9.281 21.891 15.875 1 97 581 ARG A C 1
ATOM 4632 O O . ARG A 1 581 ? -10.328 21.25 15.938 1 97 581 ARG A O 1
ATOM 4639 N N . LEU A 1 582 ? -8.297 21.547 15.141 1 97.44 582 LEU A N 1
ATOM 4640 C CA . LEU A 1 582 ? -8.445 20.516 14.117 1 97.44 582 LEU A CA 1
ATOM 4641 C C . LEU A 1 582 ? -8.156 19.125 14.688 1 97.44 582 LEU A C 1
ATOM 4643 O O . LEU A 1 582 ? -7.27 18.969 15.523 1 97.44 582 LEU A O 1
ATOM 4647 N N . PRO A 1 583 ? -8.82 18.125 14.172 1 96.69 583 PRO A N 1
ATOM 4648 C CA . PRO A 1 583 ? -8.695 16.766 14.688 1 96.69 583 PRO A CA 1
ATOM 4649 C C . PRO A 1 583 ? -7.34 16.141 14.367 1 96.69 583 PRO A C 1
ATOM 4651 O O . PRO A 1 583 ? -6.68 16.547 13.406 1 96.69 583 PRO A O 1
ATOM 4654 N N . ASP A 1 584 ? -7.055 15.031 15.109 1 95.12 584 ASP A N 1
ATOM 4655 C CA . ASP A 1 584 ? -5.781 14.328 15.016 1 95.12 584 ASP A CA 1
ATOM 4656 C C . ASP A 1 584 ? -5.629 13.633 13.664 1 95.12 584 ASP A C 1
ATOM 4658 O O . ASP A 1 584 ? -4.516 13.492 13.156 1 95.12 584 ASP A O 1
ATOM 4662 N N . ALA A 1 585 ? -6.672 13.258 13.086 1 97.25 585 ALA A N 1
ATOM 4663 C CA . ALA A 1 585 ? -6.621 12.516 11.82 1 97.25 585 ALA A CA 1
ATOM 4664 C C . ALA A 1 585 ? -5.809 13.273 10.773 1 97.25 585 ALA A C 1
ATOM 4666 O O . ALA A 1 585 ? -5.168 12.664 9.922 1 97.25 585 ALA A O 1
ATOM 4667 N N . LEU A 1 586 ? -5.77 14.578 10.875 1 98.31 586 LEU A N 1
ATOM 4668 C CA . LEU A 1 586 ? -5.113 15.398 9.859 1 98.31 586 LEU A CA 1
ATOM 4669 C C . LEU A 1 586 ? -3.602 15.398 10.055 1 98.31 586 LEU A C 1
ATOM 4671 O O . LEU A 1 586 ? -2.846 15.531 9.094 1 98.31 586 LEU A O 1
ATOM 4675 N N . PHE A 1 587 ? -3.168 15.227 11.391 1 98.38 587 PHE A N 1
ATOM 4676 C CA . PHE A 1 587 ? -1.764 15.531 11.641 1 98.38 587 PHE A CA 1
ATOM 4677 C C . PHE A 1 587 ? -1.107 14.43 12.461 1 98.38 587 PHE A C 1
ATOM 4679 O O . PHE A 1 587 ? 0.119 14.375 12.57 1 98.38 587 PHE A O 1
ATOM 4686 N N . ASP A 1 588 ? -1.866 13.617 13.07 1 98.06 588 ASP A N 1
ATOM 4687 C CA . ASP A 1 588 ? -1.379 12.547 13.938 1 98.06 588 ASP A CA 1
ATOM 4688 C C . ASP A 1 588 ? -2.387 11.406 14.023 1 98.06 588 ASP A C 1
ATOM 4690 O O . ASP A 1 588 ? -3.014 11.195 15.062 1 98.06 588 ASP A O 1
ATOM 4694 N N . SER A 1 589 ? -2.346 10.578 13.062 1 98.12 589 SER A N 1
ATOM 4695 C CA . SER A 1 589 ? -3.377 9.562 12.891 1 98.12 589 SER A CA 1
ATOM 4696 C C . SER A 1 589 ? -3.211 8.43 13.898 1 98.12 589 SER A C 1
ATOM 4698 O O . SER A 1 589 ? -4.105 7.598 14.062 1 98.12 589 SER A O 1
ATOM 4700 N N . ALA A 1 590 ? -2.166 8.398 14.656 1 98.12 590 ALA A N 1
ATOM 4701 C CA . ALA A 1 590 ? -1.901 7.289 15.57 1 98.12 590 ALA A CA 1
ATOM 4702 C C . ALA A 1 590 ? -2.309 7.645 17 1 98.12 590 ALA A C 1
ATOM 4704 O O . ALA A 1 590 ? -2.428 6.766 17.844 1 98.12 590 ALA A O 1
ATOM 4705 N N . TRP A 1 591 ? -2.475 8.898 17.312 1 98.06 591 TRP A N 1
ATOM 4706 C CA . TRP A 1 591 ? -2.459 9.367 18.688 1 98.06 591 TRP A CA 1
ATOM 4707 C C . TRP A 1 591 ? -3.576 8.719 19.5 1 98.06 591 TRP A C 1
ATOM 4709 O O . TRP A 1 591 ? -3.34 8.211 20.594 1 98.06 591 TRP A O 1
ATOM 4719 N N . LEU A 1 592 ? -4.781 8.703 19 1 97.62 592 LEU A N 1
ATOM 4720 C CA . LEU A 1 592 ? -5.906 8.141 19.734 1 97.62 592 LEU A CA 1
ATOM 4721 C C . LEU A 1 592 ? -5.645 6.68 20.094 1 97.62 592 LEU A C 1
ATOM 4723 O O . LEU A 1 592 ? -5.949 6.246 21.203 1 97.62 592 LEU A O 1
ATOM 4727 N N . ASN A 1 593 ? -5.039 5.914 19.188 1 97.88 593 ASN A N 1
ATOM 4728 C CA . ASN A 1 593 ? -4.734 4.508 19.438 1 97.88 593 ASN A CA 1
ATOM 4729 C C . ASN A 1 593 ? -3.721 4.355 20.578 1 97.88 593 ASN A C 1
ATOM 4731 O O . ASN A 1 593 ? -3.795 3.404 21.359 1 97.88 593 ASN A O 1
ATOM 4735 N N . THR A 1 594 ? -2.752 5.262 20.625 1 97.12 594 THR A N 1
ATOM 4736 C CA . THR A 1 594 ? -1.724 5.188 21.656 1 97.12 594 THR A CA 1
ATOM 4737 C C . THR A 1 594 ? -2.328 5.41 23.031 1 97.12 594 THR A C 1
ATOM 4739 O O . THR A 1 594 ? -1.72 5.062 24.047 1 97.12 594 THR A O 1
ATOM 4742 N N . GLU A 1 595 ? -3.512 6.016 23.094 1 96.94 595 GLU A N 1
ATOM 4743 C CA . GLU A 1 595 ? -4.246 6.227 24.344 1 96.94 595 GLU A CA 1
ATOM 4744 C C . GLU A 1 595 ? -5.387 5.219 24.484 1 96.94 595 GLU A C 1
ATOM 4746 O O . GLU A 1 595 ? -6.344 5.461 25.219 1 96.94 595 GLU A O 1
ATOM 4751 N N . TYR A 1 596 ? -5.406 4.195 23.75 1 96.06 596 TYR A N 1
ATOM 4752 C CA . TYR A 1 596 ? -6.297 3.043 23.828 1 96.06 596 TYR A CA 1
ATOM 4753 C C . TYR A 1 596 ? -7.672 3.383 23.266 1 96.06 596 TYR A C 1
ATOM 4755 O O . TYR A 1 596 ? -8.648 2.666 23.516 1 96.06 596 TYR A O 1
ATOM 4763 N N . TYR A 1 597 ? -7.762 4.508 22.516 1 96.75 597 TYR A N 1
ATOM 4764 C CA . TYR A 1 597 ? -9.023 4.84 21.859 1 96.75 597 TYR A CA 1
ATOM 4765 C C . TYR A 1 597 ? -9.031 4.355 20.422 1 96.75 597 TYR A C 1
ATOM 4767 O O . TYR A 1 597 ? -7.988 4.344 19.766 1 96.75 597 TYR A O 1
ATOM 4775 N N . GLN A 1 598 ? -10.234 3.893 19.875 1 97.06 598 GLN A N 1
ATOM 4776 C CA . GLN A 1 598 ? -10.531 3.492 18.516 1 97.06 598 GLN A CA 1
ATOM 4777 C C . GLN A 1 598 ? -9.656 2.32 18.078 1 97.06 598 GLN A C 1
ATOM 4779 O O . GLN A 1 598 ? -9.312 2.195 16.906 1 97.06 598 GLN A O 1
ATOM 4784 N N . ARG A 1 599 ? -9.195 1.517 18.984 1 97.5 599 ARG A N 1
ATOM 4785 C CA . ARG A 1 599 ? -8.398 0.334 18.672 1 97.5 599 ARG A CA 1
ATOM 4786 C C . ARG A 1 599 ? -9.273 -0.763 18.062 1 97.5 599 ARG A C 1
ATOM 4788 O O . ARG A 1 599 ? -8.758 -1.722 17.484 1 97.5 599 ARG A O 1
ATOM 4795 N N . ASP A 1 600 ? -10.562 -0.589 18.266 1 96.69 600 ASP A N 1
ATOM 4796 C CA . ASP A 1 600 ? -11.508 -1.525 17.656 1 96.69 600 ASP A CA 1
ATOM 4797 C C . ASP A 1 600 ? -11.539 -1.368 16.141 1 96.69 600 ASP A C 1
ATOM 4799 O O . ASP A 1 600 ? -11.812 -2.33 15.422 1 96.69 600 ASP A O 1
ATOM 4803 N N . ARG A 1 601 ? -11.32 -0.175 15.641 1 97.19 601 ARG A N 1
ATOM 4804 C CA . ARG A 1 601 ? -11.328 0.162 14.219 1 97.19 601 ARG A CA 1
ATOM 4805 C C . ARG A 1 601 ? -10.211 1.142 13.883 1 97.19 601 ARG A C 1
ATOM 4807 O O . ARG A 1 601 ? -10.469 2.271 13.469 1 97.19 601 ARG A O 1
ATOM 4814 N N . PRO A 1 602 ? -8.953 0.641 13.992 1 97.94 602 PRO A N 1
ATOM 4815 C CA . PRO A 1 602 ? -7.805 1.532 13.82 1 97.94 602 PRO A CA 1
ATOM 4816 C C . PRO A 1 602 ? -7.543 1.884 12.352 1 97.94 602 PRO A C 1
ATOM 4818 O O . PRO A 1 602 ? -8.086 1.236 11.453 1 97.94 602 PRO A O 1
ATOM 4821 N N . PRO A 1 603 ? -6.754 2.912 12.125 1 98.06 603 PRO A N 1
ATOM 4822 C CA . PRO A 1 603 ? -6.328 3.248 10.766 1 98.06 603 PRO A CA 1
ATOM 4823 C C . PRO A 1 603 ? -5.18 2.369 10.273 1 98.06 603 PRO A C 1
ATOM 4825 O O . PRO A 1 603 ? -4.719 1.483 11 1 98.06 603 PRO A O 1
ATOM 4828 N N . GLN A 1 604 ? -4.809 2.566 8.93 1 97.62 604 GLN A N 1
ATOM 4829 C CA . GLN A 1 604 ? -3.658 1.934 8.289 1 97.62 604 GLN A CA 1
ATOM 4830 C C . GLN A 1 604 ? -2.504 2.92 8.133 1 97.62 604 GLN A C 1
ATOM 4832 O O . GLN A 1 604 ? -2.637 3.934 7.441 1 97.62 604 GLN A O 1
ATOM 4837 N N . PRO A 1 605 ? -1.329 2.584 8.805 1 98.12 605 PRO A N 1
ATOM 4838 C CA . PRO A 1 605 ? -1.019 1.44 9.672 1 98.12 605 PRO A CA 1
ATOM 4839 C C . PRO A 1 605 ? -1.626 1.57 11.062 1 98.12 605 PRO A C 1
ATOM 4841 O O . PRO A 1 605 ? -2.121 2.641 11.43 1 98.12 605 PRO A O 1
ATOM 4844 N N . TYR A 1 606 ? -1.647 0.473 11.766 1 97.81 606 TYR A N 1
ATOM 4845 C CA . TYR A 1 606 ? -2.125 0.427 13.148 1 97.81 606 TYR A CA 1
ATOM 4846 C C . TYR A 1 606 ? -0.961 0.492 14.125 1 97.81 606 TYR A C 1
ATOM 4848 O O . TYR A 1 606 ? -0.194 -0.465 14.258 1 97.81 606 TYR A O 1
ATOM 4856 N N . PHE A 1 607 ? -0.8 1.668 14.82 1 98.25 607 PHE A N 1
ATOM 4857 C CA . PHE A 1 607 ? 0.187 1.847 15.883 1 98.25 607 PHE A CA 1
ATOM 4858 C C . PHE A 1 607 ? -0.478 1.823 17.25 1 98.25 607 PHE A C 1
ATOM 4860 O O . PHE A 1 607 ? -1.487 2.496 17.469 1 98.25 607 PHE A O 1
ATOM 4867 N N . THR A 1 608 ? 0.1 1.101 18.188 1 97.44 608 THR A N 1
ATOM 4868 C CA . THR A 1 608 ? -0.412 1.074 19.562 1 97.44 608 THR A CA 1
ATOM 4869 C C . THR A 1 608 ? 0.396 2.006 20.453 1 97.44 608 THR A C 1
ATOM 4871 O O . THR A 1 608 ? -0.07 2.402 21.531 1 97.44 608 THR A O 1
ATOM 4874 N N . GLU A 1 609 ? 1.566 2.262 20.031 1 97.38 609 GLU A N 1
ATOM 4875 C CA . GLU A 1 609 ? 2.459 3.229 20.656 1 97.38 609 GLU A CA 1
ATOM 4876 C C . GLU A 1 609 ? 3.238 4.023 19.609 1 97.38 609 GLU A C 1
ATOM 4878 O O . GLU A 1 609 ? 3.436 3.557 18.484 1 97.38 609 GLU A O 1
ATOM 4883 N N . PHE A 1 610 ? 3.664 5.176 19.984 1 97.19 610 PHE A N 1
ATOM 4884 C CA . PHE A 1 610 ? 4.41 6.016 19.062 1 97.19 610 PHE A CA 1
ATOM 4885 C C . PHE A 1 610 ? 5.707 5.336 18.641 1 97.19 610 PHE A C 1
ATOM 4887 O O . PHE A 1 610 ? 6.156 5.496 17.5 1 97.19 610 PHE A O 1
ATOM 4894 N N . ALA A 1 611 ? 6.266 4.555 19.484 1 97.25 611 ALA A N 1
ATOM 4895 C CA . ALA A 1 611 ? 7.535 3.879 19.234 1 97.25 611 ALA A CA 1
ATOM 4896 C C . ALA A 1 611 ? 7.402 2.895 18.078 1 97.25 611 ALA A C 1
ATOM 4898 O O . ALA A 1 611 ? 8.398 2.516 17.453 1 97.25 611 ALA A O 1
ATOM 4899 N N . ASP A 1 612 ? 6.152 2.457 17.75 1 98 612 ASP A N 1
ATOM 4900 C CA . ASP A 1 612 ? 5.918 1.513 16.672 1 98 612 ASP A CA 1
ATOM 4901 C C . ASP A 1 612 ? 6.383 2.084 15.336 1 98 612 ASP A C 1
ATOM 4903 O O . ASP A 1 612 ? 6.695 1.335 14.406 1 98 612 ASP A O 1
ATOM 4907 N N . PHE A 1 613 ? 6.48 3.367 15.281 1 98.44 613 PHE A N 1
ATOM 4908 C CA . PHE A 1 613 ? 6.969 4.043 14.086 1 98.44 613 PHE A CA 1
ATOM 4909 C C . PHE A 1 613 ? 8.445 3.727 13.852 1 98.44 613 PHE A C 1
ATOM 4911 O O . PHE A 1 613 ? 8.859 3.514 12.711 1 98.44 613 PHE A O 1
ATOM 4918 N N . PHE A 1 614 ? 9.242 3.623 14.867 1 97.88 614 PHE A N 1
ATOM 4919 C CA . PHE A 1 614 ? 10.68 3.398 14.812 1 97.88 614 PHE A CA 1
ATOM 4920 C C . PHE A 1 614 ? 11 1.915 14.953 1 97.88 614 PHE A C 1
ATOM 4922 O O . PHE A 1 614 ? 12.023 1.446 14.445 1 97.88 614 PHE A O 1
ATOM 4929 N N . ASP A 1 615 ? 10.18 1.316 15.742 1 97.25 615 ASP A N 1
ATOM 4930 C CA . ASP A 1 615 ? 10.289 -0.116 16 1 97.25 615 ASP A CA 1
ATOM 4931 C C . ASP A 1 615 ? 8.977 -0.834 15.688 1 97.25 615 ASP A C 1
ATOM 4933 O O . ASP A 1 615 ? 8.266 -1.265 16.594 1 97.25 615 ASP A O 1
ATOM 4937 N N . THR A 1 616 ? 8.773 -1.047 14.414 1 98 616 THR A N 1
ATOM 4938 C CA . THR A 1 616 ? 7.52 -1.662 13.992 1 98 616 THR A CA 1
ATOM 4939 C C . THR A 1 616 ? 7.402 -3.084 14.531 1 98 616 THR A C 1
ATOM 4941 O O . THR A 1 616 ? 8.336 -3.881 14.406 1 98 616 THR A O 1
ATOM 4944 N N . PRO A 1 617 ? 6.273 -3.375 15.125 1 96.94 617 PRO A N 1
ATOM 4945 C CA . PRO A 1 617 ? 6.105 -4.723 15.664 1 96.94 617 PRO A CA 1
ATOM 4946 C C . PRO A 1 617 ? 6.297 -5.812 14.609 1 96.94 617 PRO A C 1
ATOM 4948 O O . PRO A 1 617 ? 5.867 -5.648 13.461 1 96.94 617 PRO A O 1
ATOM 4951 N N . ILE A 1 618 ? 6.844 -6.895 15.016 1 96.56 618 ILE A N 1
ATOM 4952 C CA . ILE A 1 618 ? 7.246 -7.969 14.117 1 96.56 618 ILE A CA 1
ATOM 4953 C C . ILE A 1 618 ? 6.027 -8.492 13.359 1 96.56 618 ILE A C 1
ATOM 4955 O O . ILE A 1 618 ? 6.113 -8.812 12.172 1 96.56 618 ILE A O 1
ATOM 4959 N N . GLN A 1 619 ? 4.922 -8.57 13.938 1 95.19 619 GLN A N 1
ATOM 4960 C CA . GLN A 1 619 ? 3.719 -9.133 13.328 1 95.19 619 GLN A CA 1
ATOM 4961 C C . GLN A 1 619 ? 3.215 -8.242 12.195 1 95.19 619 GLN A C 1
ATOM 4963 O O . GLN A 1 619 ? 2.543 -8.727 11.281 1 95.19 619 GLN A O 1
ATOM 4968 N N . SER A 1 620 ? 3.541 -6.945 12.234 1 95.31 620 SER A N 1
ATOM 4969 C CA . SER A 1 620 ? 3.053 -6.031 11.211 1 95.31 620 SER A CA 1
ATOM 4970 C C . SER A 1 620 ? 4.207 -5.426 10.414 1 95.31 620 SER A C 1
ATOM 4972 O O . SER A 1 620 ? 4.008 -4.488 9.641 1 95.31 620 SER A O 1
ATOM 4974 N N . SER A 1 621 ? 5.398 -5.938 10.586 1 96.44 621 SER A N 1
ATOM 4975 C CA . SER A 1 621 ? 6.582 -5.305 10.016 1 96.44 621 SER A CA 1
ATOM 4976 C C . SER A 1 621 ? 6.805 -5.758 8.57 1 96.44 621 SER A C 1
ATOM 4978 O O . SER A 1 621 ? 7.77 -5.344 7.93 1 96.44 621 SER A O 1
ATOM 4980 N N . ALA A 1 622 ? 5.871 -6.602 8.016 1 96.75 622 ALA A N 1
ATOM 4981 C CA . ALA A 1 622 ? 5.906 -6.898 6.582 1 96.75 622 ALA A CA 1
ATOM 4982 C C . ALA A 1 622 ? 5.422 -5.707 5.762 1 96.75 622 ALA A C 1
ATOM 4984 O O . ALA A 1 622 ? 5.812 -5.543 4.605 1 96.75 622 ALA A O 1
ATOM 4985 N N . ALA A 1 623 ? 4.676 -4.84 6.336 1 96.94 623 ALA A N 1
ATOM 4986 C CA . ALA A 1 623 ? 3.92 -3.795 5.648 1 96.94 623 ALA A CA 1
ATOM 4987 C C . ALA A 1 623 ? 4.84 -2.682 5.16 1 96.94 623 ALA A C 1
ATOM 4989 O O . ALA A 1 623 ? 4.746 -2.252 4.008 1 96.94 623 ALA A O 1
ATOM 4990 N N . PRO A 1 624 ? 5.824 -2.195 5.953 1 97.31 624 PRO A N 1
ATOM 4991 C CA . PRO A 1 624 ? 6.57 -1.009 5.527 1 97.31 624 PRO A CA 1
ATOM 4992 C C . PRO A 1 624 ? 7.281 -1.208 4.188 1 97.31 624 PRO A C 1
ATOM 4994 O O . PRO A 1 624 ? 7.121 -0.394 3.275 1 97.31 624 PRO A O 1
ATOM 4997 N N . GLN A 1 625 ? 8 -2.256 4.043 1 93.25 625 GLN A N 1
ATOM 4998 C CA . GLN A 1 625 ? 8.773 -2.434 2.818 1 93.25 625 GLN A CA 1
ATOM 4999 C C . GLN A 1 625 ? 7.879 -2.844 1.653 1 93.25 625 GLN A C 1
ATOM 5001 O O . GLN A 1 625 ? 8.141 -2.49 0.503 1 93.25 625 GLN A O 1
ATOM 5006 N N . ALA A 1 626 ? 6.797 -3.564 1.933 1 94.44 626 ALA A N 1
ATOM 5007 C CA . ALA A 1 626 ? 5.883 -4.02 0.886 1 94.44 626 ALA A CA 1
ATOM 5008 C C . ALA A 1 626 ? 5.043 -2.865 0.349 1 94.44 626 ALA A C 1
ATOM 5010 O O . ALA A 1 626 ? 4.719 -2.826 -0.839 1 94.44 626 ALA A O 1
ATOM 5011 N N . LEU A 1 627 ? 4.664 -1.882 1.214 1 95.88 627 LEU A N 1
ATOM 5012 C CA . LEU A 1 627 ? 3.68 -0.868 0.855 1 95.88 627 LEU A CA 1
ATOM 5013 C C . LEU A 1 627 ? 4.359 0.461 0.539 1 95.88 627 LEU A C 1
ATOM 5015 O O . LEU A 1 627 ? 3.848 1.25 -0.26 1 95.88 627 LEU A O 1
ATOM 5019 N N . GLY A 1 628 ? 5.512 0.714 1.245 1 95.88 628 GLY A N 1
ATOM 5020 C CA . GLY A 1 628 ? 6.191 1.982 1.038 1 95.88 628 GLY A CA 1
ATOM 5021 C C . GLY A 1 628 ? 5.41 3.172 1.562 1 95.88 628 GLY A C 1
ATOM 5022 O O . GLY A 1 628 ? 4.574 3.027 2.455 1 95.88 628 GLY A O 1
ATOM 5023 N N . PHE A 1 629 ? 5.711 4.34 1.021 1 96.94 629 PHE A N 1
ATOM 5024 C CA . PHE A 1 629 ? 5.129 5.613 1.422 1 96.94 629 PHE A CA 1
ATOM 5025 C C . PHE A 1 629 ? 3.611 5.59 1.264 1 96.94 629 PHE A C 1
ATOM 5027 O O . PHE A 1 629 ? 2.889 6.188 2.064 1 96.94 629 PHE A O 1
ATOM 5034 N N . ASN A 1 630 ? 3.066 4.828 0.286 1 93.94 630 ASN A N 1
ATOM 5035 C CA . ASN A 1 630 ? 1.644 4.789 -0.037 1 93.94 630 ASN A CA 1
ATOM 5036 C C . ASN A 1 630 ? 0.845 4.047 1.032 1 93.94 630 ASN A C 1
ATOM 5038 O O . ASN A 1 630 ? -0.381 4.16 1.087 1 93.94 630 ASN A O 1
ATOM 5042 N N . GLY A 1 631 ? 1.524 3.348 1.812 1 96.38 631 GLY A N 1
ATOM 5043 C CA . GLY A 1 631 ? 0.829 2.596 2.846 1 96.38 631 GLY A CA 1
ATOM 5044 C C . GLY A 1 631 ? 0.801 3.307 4.184 1 96.38 631 GLY A C 1
ATOM 5045 O O . GLY A 1 631 ? 0.312 2.758 5.176 1 96.38 631 GLY A O 1
ATOM 5046 N N . PHE A 1 632 ? 1.307 4.531 4.246 1 98.25 632 PHE A N 1
ATOM 5047 C CA . PHE A 1 632 ? 1.503 5.215 5.52 1 98.25 632 PHE A CA 1
ATOM 5048 C C . PHE A 1 632 ? 0.496 6.344 5.688 1 98.25 632 PHE A C 1
ATOM 5050 O O . PHE A 1 632 ? 0.71 7.453 5.195 1 98.25 632 PHE A O 1
ATOM 5057 N N . PHE A 1 633 ? -0.621 6.133 6.438 1 98.44 633 PHE A N 1
ATOM 5058 C CA . PHE A 1 633 ? -1.664 7.086 6.801 1 98.44 633 PHE A CA 1
ATOM 5059 C C . PHE A 1 633 ? -2.076 7.922 5.598 1 98.44 633 PHE A C 1
ATOM 5061 O O . PHE A 1 633 ? -2.119 9.156 5.676 1 98.44 633 PHE A O 1
ATOM 5068 N N . LYS A 1 634 ? -2.412 7.254 4.527 1 97.12 634 LYS A N 1
ATOM 5069 C CA . LYS A 1 634 ? -2.787 7.93 3.287 1 97.12 634 LYS A CA 1
ATOM 5070 C C . LYS A 1 634 ? -4.008 8.82 3.494 1 97.12 634 LYS A C 1
ATOM 5072 O O . LYS A 1 634 ? -5.035 8.375 4.004 1 97.12 634 LYS A O 1
ATOM 5077 N N . GLY A 1 635 ? -3.906 10.055 3.164 1 97.5 635 GLY A N 1
ATOM 5078 C CA . GLY A 1 635 ? -4.934 11.062 3.381 1 97.5 635 GLY A CA 1
ATOM 5079 C C . GLY A 1 635 ? -4.5 12.156 4.336 1 97.5 635 GLY A C 1
ATOM 5080 O O . GLY A 1 635 ? -4.902 13.312 4.184 1 97.5 635 GLY A O 1
ATOM 5081 N N . ALA A 1 636 ? -3.711 11.812 5.332 1 98.62 636 ALA A N 1
ATOM 5082 C CA . ALA A 1 636 ? -3.271 12.766 6.344 1 98.62 636 ALA A CA 1
ATOM 5083 C C . ALA A 1 636 ? -2.324 13.805 5.746 1 98.62 636 ALA A C 1
ATOM 5085 O O . ALA A 1 636 ? -1.626 13.523 4.77 1 98.62 636 ALA A O 1
ATOM 5086 N N . TYR A 1 637 ? -2.326 14.969 6.316 1 98.69 637 TYR A N 1
ATOM 5087 C CA . TYR A 1 637 ? -1.431 16.031 5.871 1 98.69 637 TYR A CA 1
ATOM 5088 C C . TYR A 1 637 ? -0.023 15.82 6.418 1 98.69 637 TYR A C 1
ATOM 5090 O O . TYR A 1 637 ? 0.961 16.203 5.773 1 98.69 637 TYR A O 1
ATOM 5098 N N . SER A 1 638 ? 0.068 15.266 7.602 1 98.62 638 SER A N 1
ATOM 5099 C CA . SER A 1 638 ? 1.35 14.992 8.242 1 98.62 638 SER A CA 1
ATOM 5100 C C . SER A 1 638 ? 1.217 13.906 9.305 1 98.62 638 SER A C 1
ATOM 5102 O O . SER A 1 638 ? 0.125 13.383 9.531 1 98.62 638 SER A O 1
ATOM 5104 N N . TYR A 1 639 ? 2.344 13.516 9.875 1 98.69 639 TYR A N 1
ATOM 5105 C CA . TYR A 1 639 ? 2.391 12.617 11.023 1 98.69 639 TYR A CA 1
ATOM 5106 C C . TYR A 1 639 ? 3.309 13.164 12.109 1 98.69 639 TYR A C 1
ATOM 5108 O O . TYR A 1 639 ? 4.488 13.422 11.859 1 98.69 639 TYR A O 1
ATOM 5116 N N . HIS A 1 640 ? 2.756 13.438 13.281 1 98.44 640 HIS A N 1
ATOM 5117 C CA . HIS A 1 640 ? 3.475 13.867 14.477 1 98.44 640 HIS A CA 1
ATOM 5118 C C . HIS A 1 640 ? 3.869 12.672 15.336 1 98.44 640 HIS A C 1
ATOM 5120 O O . HIS A 1 640 ? 3.01 12.023 15.938 1 98.44 640 HIS A O 1
ATOM 5126 N N . PHE A 1 641 ? 5.211 12.344 15.438 1 97.31 641 PHE A N 1
ATOM 5127 C CA . PHE A 1 641 ? 5.609 11.07 16.016 1 97.31 641 PHE A CA 1
ATOM 5128 C C . PHE A 1 641 ? 6.004 11.242 17.484 1 97.31 641 PHE A C 1
ATOM 5130 O O . PHE A 1 641 ? 6.355 10.266 18.156 1 97.31 641 PHE A O 1
ATOM 5137 N N . HIS A 1 642 ? 5.926 12.453 18.047 1 93.75 642 HIS A N 1
ATOM 5138 C CA . HIS A 1 642 ? 6.012 12.758 19.469 1 93.75 642 HIS A CA 1
ATOM 5139 C C . HIS A 1 642 ? 7.398 12.438 20.031 1 93.75 642 HIS A C 1
ATOM 5141 O O . HIS A 1 642 ? 7.551 11.5 20.828 1 93.75 642 HIS A O 1
ATOM 5147 N N . ASN A 1 643 ? 8.359 13.297 19.734 1 87.69 643 ASN A N 1
ATOM 5148 C CA . ASN A 1 643 ? 9.688 13.328 20.344 1 87.69 643 ASN A CA 1
ATOM 5149 C C . ASN A 1 643 ? 10.602 12.266 19.734 1 87.69 643 ASN A C 1
ATOM 5151 O O . ASN A 1 643 ? 10.906 12.305 18.547 1 87.69 643 ASN A O 1
ATOM 5155 N N . PHE A 1 644 ? 11.102 11.211 20.609 1 90.81 644 PHE A N 1
ATOM 5156 C CA . PHE A 1 644 ? 12.023 10.164 20.188 1 90.81 644 PHE A CA 1
ATOM 5157 C C . PHE A 1 644 ? 13.227 10.766 19.453 1 90.81 644 PHE A C 1
ATOM 5159 O O . PHE A 1 644 ? 13.602 10.297 18.375 1 90.81 644 PHE A O 1
ATOM 5166 N N . TRP A 1 645 ? 13.703 11.773 20.156 1 90.69 645 TRP A N 1
ATOM 5167 C CA . TRP A 1 645 ? 14.82 12.523 19.594 1 90.69 645 TRP A CA 1
ATOM 5168 C C . TRP A 1 645 ? 16.078 11.656 19.531 1 90.69 645 TRP A C 1
ATOM 5170 O O . TRP A 1 645 ? 16.969 11.906 18.703 1 90.69 645 TRP A O 1
ATOM 5180 N N . TRP A 1 646 ? 16.141 10.562 20.328 1 88.38 646 TRP A N 1
ATOM 5181 C CA . TRP A 1 646 ? 17.328 9.727 20.5 1 88.38 646 TRP A CA 1
ATOM 5182 C C . TRP A 1 646 ? 17.297 8.547 19.531 1 88.38 646 TRP A C 1
ATOM 5184 O O . TRP A 1 646 ? 18.312 7.879 19.328 1 88.38 646 TRP A O 1
ATOM 5194 N N . LYS A 1 647 ? 16.156 8.281 19 1 93.81 647 LYS A N 1
ATOM 5195 C CA . LYS A 1 647 ? 16.031 7.129 18.109 1 93.81 647 LYS A CA 1
ATOM 5196 C C . LYS A 1 647 ? 16.266 7.531 16.656 1 93.81 647 LYS A C 1
ATOM 5198 O O . LYS A 1 647 ? 15.547 8.391 16.125 1 93.81 647 LYS A O 1
ATOM 5203 N N . PRO A 1 648 ? 17.266 6.859 16.047 1 95.81 648 PRO A N 1
ATOM 5204 C CA . PRO A 1 648 ? 17.422 7.156 14.617 1 95.81 648 PRO A CA 1
ATOM 5205 C C . PRO A 1 648 ? 16.234 6.672 13.781 1 95.81 648 PRO A C 1
ATOM 5207 O O . PRO A 1 648 ? 15.617 5.656 14.102 1 95.81 648 PRO A O 1
ATOM 5210 N N . PHE A 1 649 ? 15.945 7.414 12.719 1 97.69 649 PHE A N 1
ATOM 5211 C CA . PHE A 1 649 ? 14.914 6.957 11.797 1 97.69 649 PHE A CA 1
ATOM 5212 C C . PHE A 1 649 ? 15.32 5.645 11.133 1 97.69 649 PHE A C 1
ATOM 5214 O O . PHE A 1 649 ? 14.477 4.797 10.852 1 97.69 649 PHE A O 1
ATOM 5221 N N . ASP A 1 650 ? 16.5 5.508 10.773 1 95.5 650 ASP A N 1
ATOM 5222 C CA . ASP A 1 650 ? 17.094 4.348 10.117 1 95.5 650 ASP A CA 1
ATOM 5223 C C . ASP A 1 650 ? 18.359 3.9 10.828 1 95.5 650 ASP A C 1
ATOM 5225 O O . ASP A 1 650 ? 19.453 4.391 10.531 1 95.5 650 ASP A O 1
ATOM 5229 N N . LEU A 1 651 ? 18.172 2.902 11.633 1 89.81 651 LEU A N 1
ATOM 5230 C CA . LEU A 1 651 ? 19.281 2.457 12.469 1 89.81 651 LEU A CA 1
ATOM 5231 C C . LEU A 1 651 ? 20.422 1.886 11.617 1 89.81 651 LEU A C 1
ATOM 5233 O O . LEU A 1 651 ? 21.594 2.102 11.914 1 89.81 651 LEU A O 1
ATOM 5237 N N . SER A 1 652 ? 20.078 1.152 10.562 1 87.56 652 SER A N 1
ATOM 5238 C CA . SER A 1 652 ? 21.094 0.495 9.734 1 87.56 652 SER A CA 1
ATOM 5239 C C . SER A 1 652 ? 21.828 1.5 8.859 1 87.56 652 SER A C 1
ATOM 5241 O O . SER A 1 652 ? 22.969 1.262 8.453 1 87.56 652 SER A O 1
ATOM 5243 N N . ARG A 1 653 ? 21.172 2.602 8.578 1 90.19 653 ARG A N 1
ATOM 5244 C CA . ARG A 1 653 ? 21.766 3.66 7.762 1 90.19 653 ARG A CA 1
ATOM 5245 C C . ARG A 1 653 ? 21.562 5.027 8.414 1 90.19 653 ARG A C 1
ATOM 5247 O O . ARG A 1 653 ? 20.953 5.918 7.82 1 90.19 653 ARG A O 1
ATOM 5254 N N . ASN A 1 654 ? 22.203 5.184 9.508 1 92.19 654 ASN A N 1
ATOM 5255 C CA . ASN A 1 654 ? 22.047 6.406 10.289 1 92.19 654 ASN A CA 1
ATOM 5256 C C . ASN A 1 654 ? 22.984 7.512 9.797 1 92.19 654 ASN A C 1
ATOM 5258 O O . ASN A 1 654 ? 23.828 8 10.555 1 92.19 654 ASN A O 1
ATOM 5262 N N . PHE A 1 655 ? 22.844 7.898 8.57 1 94 655 PHE A N 1
ATOM 5263 C CA . PHE A 1 655 ? 23.547 8.961 7.875 1 94 655 PHE A CA 1
ATOM 5264 C C . PHE A 1 655 ? 22.734 9.469 6.691 1 94 655 PHE A C 1
ATOM 5266 O O . PHE A 1 655 ? 21.797 8.805 6.242 1 94 655 PHE A O 1
ATOM 5273 N N . PRO A 1 656 ? 23 10.695 6.215 1 96.75 656 PRO A N 1
ATOM 5274 C CA . PRO A 1 656 ? 22.281 11.188 5.031 1 96.75 656 PRO A CA 1
ATOM 5275 C C . PRO A 1 656 ? 22.719 10.477 3.748 1 96.75 656 PRO A C 1
ATOM 5277 O O . PRO A 1 656 ? 23.828 10.703 3.252 1 96.75 656 PRO A O 1
ATOM 5280 N N . ASP A 1 657 ? 21.875 9.625 3.256 1 94.5 657 ASP A N 1
ATOM 5281 C CA . ASP A 1 657 ? 22.141 8.914 2.01 1 94.5 657 ASP A CA 1
ATOM 5282 C C . ASP A 1 657 ? 21.469 9.617 0.826 1 94.5 657 ASP A C 1
ATOM 5284 O O . ASP A 1 657 ? 20.422 9.188 0.346 1 94.5 657 ASP A O 1
ATOM 5288 N N . LEU A 1 658 ? 22.172 10.656 0.301 1 96.81 658 LEU A N 1
ATOM 5289 C CA . LEU A 1 658 ? 21.578 11.477 -0.741 1 96.81 658 LEU A CA 1
ATOM 5290 C C . LEU A 1 658 ? 22.328 11.32 -2.059 1 96.81 658 LEU A C 1
ATOM 5292 O O . LEU A 1 658 ? 22.094 12.086 -3 1 96.81 658 LEU A O 1
ATOM 5296 N N . GLY A 1 659 ? 23.203 10.367 -2.096 1 93.25 659 GLY A N 1
ATOM 5297 C CA . GLY A 1 659 ? 23.875 10.07 -3.348 1 93.25 659 GLY A CA 1
ATOM 5298 C C . GLY A 1 659 ? 25.219 10.766 -3.475 1 93.25 659 GLY A C 1
ATOM 5299 O O . GLY A 1 659 ? 25.703 11.391 -2.527 1 93.25 659 GLY A O 1
ATOM 5300 N N . PRO A 1 660 ? 25.828 10.648 -4.641 1 93.44 660 PRO A N 1
ATOM 5301 C CA . PRO A 1 660 ? 27.203 11.133 -4.84 1 93.44 660 PRO A CA 1
ATOM 5302 C C . PRO A 1 660 ? 27.297 12.656 -4.734 1 93.44 660 PRO A C 1
ATOM 5304 O O . PRO A 1 660 ? 28.344 13.18 -4.312 1 93.44 660 PRO A O 1
ATOM 5307 N N . ARG A 1 661 ? 26.297 13.359 -5.055 1 93.5 661 ARG A N 1
ATOM 5308 C CA . ARG A 1 661 ? 26.281 14.82 -5.023 1 93.5 661 ARG A CA 1
ATOM 5309 C C . ARG A 1 661 ? 26.5 15.336 -3.605 1 93.5 661 ARG A C 1
ATOM 5311 O O . ARG A 1 661 ? 27.094 16.406 -3.408 1 93.5 661 ARG A O 1
ATOM 5318 N N . PHE A 1 662 ? 26.047 14.578 -2.674 1 96.19 662 PHE A N 1
ATOM 5319 C CA . PHE A 1 662 ? 26.125 14.992 -1.279 1 96.19 662 PHE A CA 1
ATOM 5320 C C . PHE A 1 662 ? 26.938 14.016 -0.46 1 96.19 662 PHE A C 1
ATOM 5322 O O . PHE A 1 662 ? 26.672 13.797 0.723 1 96.19 662 PHE A O 1
ATOM 5329 N N . VAL A 1 663 ? 27.906 13.406 -1.122 1 93.69 663 VAL A N 1
ATOM 5330 C CA . VAL A 1 663 ? 28.656 12.312 -0.526 1 93.69 663 VAL A CA 1
ATOM 5331 C C . VAL A 1 663 ? 29.484 12.836 0.652 1 93.69 663 VAL A C 1
ATOM 5333 O O . VAL A 1 663 ? 29.75 12.094 1.601 1 93.69 663 VAL A O 1
ATOM 5336 N N . ALA A 1 664 ? 29.891 14.094 0.629 1 91.94 664 ALA A N 1
ATOM 5337 C CA . ALA A 1 664 ? 30.719 14.664 1.684 1 91.94 664 ALA A CA 1
ATOM 5338 C C . ALA A 1 664 ? 30.047 14.539 3.045 1 91.94 664 ALA A C 1
ATOM 5340 O O . ALA A 1 664 ? 30.672 14.148 4.027 1 91.94 664 ALA A O 1
ATOM 5341 N N . GLY A 1 665 ? 28.766 14.922 3.125 1 89.56 665 GLY A N 1
ATOM 5342 C CA . GLY A 1 665 ? 28.031 14.789 4.371 1 89.56 665 GLY A CA 1
ATOM 5343 C C . GLY A 1 665 ? 27.922 13.352 4.852 1 89.56 665 GLY A C 1
ATOM 5344 O O . GLY A 1 665 ? 28.062 13.086 6.047 1 89.56 665 GLY A O 1
ATOM 5345 N N . GLU A 1 666 ? 27.641 12.477 3.943 1 91.44 666 GLU A N 1
ATOM 5346 C CA . GLU A 1 666 ? 27.547 11.055 4.27 1 91.44 666 GLU A CA 1
ATOM 5347 C C . GLU A 1 666 ? 28.859 10.531 4.852 1 91.44 666 GLU A C 1
ATOM 5349 O O . GLU A 1 666 ? 28.859 9.805 5.844 1 91.44 666 GLU A O 1
ATOM 5354 N N . GLN A 1 667 ? 29.984 10.898 4.262 1 90.06 667 GLN A N 1
ATOM 5355 C CA . GLN A 1 667 ? 31.297 10.453 4.707 1 90.06 667 GLN A CA 1
ATOM 5356 C C . GLN A 1 667 ? 31.609 10.953 6.117 1 90.06 667 GLN A C 1
ATOM 5358 O O . GLN A 1 667 ? 32.156 10.219 6.938 1 90.06 667 GLN A O 1
ATOM 5363 N N . ILE A 1 668 ? 31.219 12.164 6.344 1 88.12 668 ILE A N 1
ATOM 5364 C CA . ILE A 1 668 ? 31.422 12.727 7.672 1 88.12 668 ILE A CA 1
ATOM 5365 C C . ILE A 1 668 ? 30.656 11.906 8.703 1 88.12 668 ILE A C 1
ATOM 5367 O O . ILE A 1 668 ? 31.188 11.562 9.758 1 88.12 668 ILE A O 1
ATOM 5371 N N . ALA A 1 669 ? 29.453 11.617 8.406 1 89.25 669 ALA A N 1
ATOM 5372 C CA . ALA A 1 669 ? 28.609 10.867 9.328 1 89.25 669 ALA A CA 1
ATOM 5373 C C . ALA A 1 669 ? 29.125 9.445 9.531 1 89.25 669 ALA A C 1
ATOM 5375 O O . ALA A 1 669 ? 29.125 8.93 10.648 1 89.25 669 ALA A O 1
ATOM 5376 N N . ARG A 1 670 ? 29.531 8.789 8.461 1 86.75 670 ARG A N 1
ATOM 5377 C CA . ARG A 1 670 ? 30.016 7.414 8.523 1 86.75 670 ARG A CA 1
ATOM 5378 C C . ARG A 1 670 ? 31.328 7.332 9.273 1 86.75 670 ARG A C 1
ATOM 5380 O O . ARG A 1 670 ? 31.594 6.359 9.984 1 86.75 670 ARG A O 1
ATOM 5387 N N . ASN A 1 671 ? 32.188 8.227 9.039 1 82.62 671 ASN A N 1
ATOM 5388 C CA . ASN A 1 671 ? 33.5 8.25 9.688 1 82.62 671 ASN A CA 1
ATOM 5389 C C . ASN A 1 671 ? 33.375 8.43 11.195 1 82.62 671 ASN A C 1
ATOM 5391 O O . ASN A 1 671 ? 34.25 8.008 11.953 1 82.62 671 ASN A O 1
ATOM 5395 N N . ALA A 1 672 ? 32.344 9.008 11.57 1 76.62 672 ALA A N 1
ATOM 5396 C CA . ALA A 1 672 ? 32.125 9.219 13 1 76.62 672 ALA A CA 1
ATOM 5397 C C . ALA A 1 672 ? 31.812 7.91 13.711 1 76.62 672 ALA A C 1
ATOM 5399 O O . ALA A 1 672 ? 32.031 7.773 14.914 1 76.62 672 ALA A O 1
ATOM 5400 N N . THR A 1 673 ? 31.25 6.883 13.039 1 68.81 673 THR A N 1
ATOM 5401 C CA . THR A 1 673 ? 30.844 5.633 13.68 1 68.81 673 THR A CA 1
ATOM 5402 C C . THR A 1 673 ? 31.859 4.527 13.391 1 68.81 673 THR A C 1
ATOM 5404 O O . THR A 1 673 ? 31.688 3.396 13.844 1 68.81 673 THR A O 1
ATOM 5407 N N . ASP A 1 674 ? 33.156 4.684 13.195 1 59.12 674 ASP A N 1
ATOM 5408 C CA . ASP A 1 674 ? 34.25 3.748 12.914 1 59.12 674 ASP A CA 1
ATOM 5409 C C . ASP A 1 674 ? 33.781 2.605 12.023 1 59.12 674 ASP A C 1
ATOM 5411 O O . ASP A 1 674 ? 34.281 1.491 12.102 1 59.12 674 ASP A O 1
ATOM 5415 N N . GLU A 1 675 ? 32.75 2.699 11.328 1 55.12 675 GLU A N 1
ATOM 5416 C CA . GLU A 1 675 ? 32.281 1.583 10.516 1 55.12 675 GLU A CA 1
ATOM 5417 C C . GLU A 1 675 ? 33.094 1.437 9.234 1 55.12 675 GLU A C 1
ATOM 5419 O O . GLU A 1 675 ? 33.344 2.422 8.539 1 55.12 675 GLU A O 1
ATOM 5424 N N . GLU A 1 676 ? 33.938 0.362 9.156 1 53.44 676 GLU A N 1
ATOM 5425 C CA . GLU A 1 676 ? 34.688 0.053 7.953 1 53.44 676 GLU A CA 1
ATOM 5426 C C . GLU A 1 676 ? 33.844 0.163 6.699 1 53.44 676 GLU A C 1
ATOM 5428 O O . GLU A 1 676 ? 32.656 -0.166 6.727 1 53.44 676 GLU A O 1
ATOM 5433 N N . ARG A 1 677 ? 34.469 0.779 5.598 1 56.03 677 ARG A N 1
ATOM 5434 C CA . ARG A 1 677 ? 33.875 1.079 4.289 1 56.03 677 ARG A CA 1
ATOM 5435 C C . ARG A 1 677 ? 33.5 -0.201 3.549 1 56.03 677 ARG A C 1
ATOM 5437 O O . ARG A 1 677 ? 34.281 -0.676 2.703 1 56.03 677 ARG A O 1
ATOM 5444 N N . LEU A 1 678 ? 32.875 -1.151 4.07 1 57.16 678 LEU A N 1
ATOM 5445 C CA . LEU A 1 678 ? 32.469 -2.305 3.264 1 57.16 678 LEU A CA 1
ATOM 5446 C C . LEU A 1 678 ? 31.281 -1.97 2.373 1 57.16 678 LEU A C 1
ATOM 5448 O O . LEU A 1 678 ? 30.453 -1.14 2.734 1 57.16 678 LEU A O 1
ATOM 5452 N N . PRO A 1 679 ? 31.453 -2.312 1.035 1 67.06 679 PRO A N 1
ATOM 5453 C CA . PRO A 1 679 ? 30.297 -2.143 0.149 1 67.06 679 PRO A CA 1
ATOM 5454 C C . PRO A 1 679 ? 28.984 -2.555 0.807 1 67.06 679 PRO A C 1
ATOM 5456 O O . PRO A 1 679 ? 28.938 -3.557 1.527 1 67.06 679 PRO A O 1
ATOM 5459 N N . ASP A 1 680 ? 27.984 -1.631 0.681 1 74.31 680 ASP A N 1
ATOM 5460 C CA . ASP A 1 680 ? 26.672 -1.878 1.263 1 74.31 680 ASP A CA 1
ATOM 5461 C C . ASP A 1 680 ? 26.016 -3.105 0.634 1 74.31 680 ASP A C 1
ATOM 5463 O O . ASP A 1 680 ? 26.016 -3.26 -0.589 1 74.31 680 ASP A O 1
ATOM 5467 N N . ARG A 1 681 ? 25.766 -4.098 1.454 1 76.56 681 ARG A N 1
ATOM 5468 C CA . ARG A 1 681 ? 25 -5.266 1.022 1 76.56 681 ARG A CA 1
ATOM 5469 C C . ARG A 1 681 ? 23.594 -5.242 1.602 1 76.56 681 ARG A C 1
ATOM 5471 O O . ARG A 1 681 ? 23.375 -4.723 2.697 1 76.56 681 ARG A O 1
ATOM 5478 N N . VAL A 1 682 ? 22.656 -5.812 0.809 1 78.56 682 VAL A N 1
ATOM 5479 C CA . VAL A 1 682 ? 21.25 -5.836 1.22 1 78.56 682 VAL A CA 1
ATOM 5480 C C . VAL A 1 682 ? 21.109 -6.578 2.549 1 78.56 682 VAL A C 1
ATOM 5482 O O . VAL A 1 682 ? 20.266 -6.238 3.371 1 78.56 682 VAL A O 1
ATOM 5485 N N . VAL A 1 683 ? 22 -7.504 2.781 1 75.94 683 VAL A N 1
ATOM 5486 C CA . VAL A 1 683 ? 21.906 -8.344 3.969 1 75.94 683 VAL A CA 1
ATOM 5487 C C . VAL A 1 683 ? 22.25 -7.531 5.211 1 75.94 683 VAL A C 1
ATOM 5489 O O . VAL A 1 683 ? 21.922 -7.922 6.332 1 75.94 683 VAL A O 1
ATOM 5492 N N . ASP A 1 684 ? 22.859 -6.32 4.977 1 76.75 684 ASP A N 1
ATOM 5493 C CA . ASP A 1 684 ? 23.234 -5.457 6.094 1 76.75 684 ASP A CA 1
ATOM 5494 C C . ASP A 1 684 ? 22.016 -4.703 6.633 1 76.75 684 ASP A C 1
ATOM 5496 O O . ASP A 1 684 ? 22.062 -4.164 7.742 1 76.75 684 ASP A O 1
ATOM 5500 N N . ASP A 1 685 ? 21 -4.777 5.898 1 85.38 685 ASP A N 1
ATOM 5501 C CA . ASP A 1 685 ? 19.766 -4.117 6.32 1 85.38 685 ASP A CA 1
ATOM 5502 C C . ASP A 1 685 ? 19.031 -4.945 7.371 1 85.38 685 ASP A C 1
ATOM 5504 O O . ASP A 1 685 ? 19.234 -6.16 7.461 1 85.38 685 ASP A O 1
ATOM 5508 N N . LYS A 1 686 ? 18.375 -4.176 8.18 1 90 686 LYS A N 1
ATOM 5509 C CA . LYS A 1 686 ? 17.422 -4.895 9.031 1 90 686 LYS A CA 1
ATOM 5510 C C . LYS A 1 686 ? 16.516 -5.797 8.203 1 90 686 LYS A C 1
ATOM 5512 O O . LYS A 1 686 ? 16.062 -5.41 7.125 1 90 686 LYS A O 1
ATOM 5517 N N . ARG A 1 687 ? 16.25 -7.02 8.719 1 91.56 687 ARG A N 1
ATOM 5518 C CA . ARG A 1 687 ? 15.469 -8.008 7.984 1 91.56 687 ARG A CA 1
ATOM 5519 C C . ARG A 1 687 ? 14.094 -7.461 7.613 1 91.56 687 ARG A C 1
ATOM 5521 O O . ARG A 1 687 ? 13.656 -7.582 6.469 1 91.56 687 ARG A O 1
ATOM 5528 N N . ASP A 1 688 ? 13.445 -6.91 8.617 1 94.69 688 ASP A N 1
ATOM 5529 C CA . ASP A 1 688 ? 12.18 -6.219 8.398 1 94.69 688 ASP A CA 1
ATOM 5530 C C . ASP A 1 688 ? 12.32 -4.723 8.672 1 94.69 688 ASP A C 1
ATOM 5532 O O . ASP A 1 688 ? 12.531 -4.312 9.812 1 94.69 688 ASP A O 1
ATOM 5536 N N . LEU A 1 689 ? 12.195 -3.961 7.648 1 96 689 LEU A N 1
ATOM 5537 C CA . LEU A 1 689 ? 12.398 -2.521 7.781 1 96 689 LEU A CA 1
ATOM 5538 C C . LEU A 1 689 ? 11.258 -1.884 8.57 1 96 689 LEU A C 1
ATOM 5540 O O . LEU A 1 689 ? 10.094 -2.271 8.406 1 96 689 LEU A O 1
ATOM 5544 N N . ASP A 1 690 ? 11.602 -0.884 9.344 1 97.75 690 ASP A N 1
ATOM 5545 C CA . ASP A 1 690 ? 10.609 -0.12 10.102 1 97.75 690 ASP A CA 1
ATOM 5546 C C . ASP A 1 690 ? 10.008 0.991 9.25 1 97.75 690 ASP A C 1
ATOM 5548 O O . ASP A 1 690 ? 10.602 1.409 8.25 1 97.75 690 ASP A O 1
ATOM 5552 N N . TRP A 1 691 ? 8.82 1.479 9.648 1 98.62 691 TRP A N 1
ATOM 5553 C CA . TRP A 1 691 ? 8.148 2.553 8.922 1 98.62 691 TRP A CA 1
ATOM 5554 C C . TRP A 1 691 ? 9.039 3.785 8.82 1 98.62 691 TRP A C 1
ATOM 5556 O O . TRP A 1 691 ? 9.125 4.41 7.762 1 98.62 691 TRP A O 1
ATOM 5566 N N . SER A 1 692 ? 9.742 4.145 9.898 1 98.56 692 SER A N 1
ATOM 5567 C CA . SER A 1 692 ? 10.602 5.328 9.898 1 98.56 692 SER A CA 1
ATOM 5568 C C . SER A 1 692 ? 11.719 5.203 8.867 1 98.56 692 SER A C 1
ATOM 5570 O O . SER A 1 692 ? 12.023 6.16 8.156 1 98.56 692 SER A O 1
ATOM 5572 N N . ALA A 1 693 ? 12.289 4 8.742 1 97.56 693 ALA A N 1
ATOM 5573 C CA . ALA A 1 693 ? 13.359 3.764 7.781 1 97.56 693 ALA A CA 1
ATOM 5574 C C . ALA A 1 693 ? 12.844 3.875 6.348 1 97.56 693 ALA A C 1
ATOM 5576 O O . ALA A 1 693 ? 13.492 4.488 5.496 1 97.56 693 ALA A O 1
ATOM 5577 N N . VAL A 1 694 ? 11.688 3.293 6.117 1 97.88 694 VAL A N 1
ATOM 5578 C CA . VAL A 1 694 ? 11.102 3.293 4.777 1 97.88 694 VAL A CA 1
ATOM 5579 C C . VAL A 1 694 ? 10.789 4.727 4.352 1 97.88 694 VAL A C 1
ATOM 5581 O O . VAL A 1 694 ? 11.062 5.109 3.209 1 97.88 694 VAL A O 1
ATOM 5584 N N . LEU A 1 695 ? 10.266 5.57 5.207 1 98.56 695 LEU A N 1
ATOM 5585 C CA . LEU A 1 695 ? 9.969 6.961 4.875 1 98.56 695 LEU A CA 1
ATOM 5586 C C . LEU A 1 695 ? 11.258 7.738 4.602 1 98.56 695 LEU A C 1
ATOM 5588 O O . LEU A 1 695 ? 11.344 8.469 3.615 1 98.56 695 LEU A O 1
ATOM 5592 N N . LYS A 1 696 ? 12.219 7.551 5.484 1 98.5 696 LYS A N 1
ATOM 5593 C CA . LYS A 1 696 ? 13.492 8.234 5.273 1 98.5 696 LYS A CA 1
ATOM 5594 C C . LYS A 1 696 ? 14.086 7.891 3.91 1 98.5 696 LYS A C 1
ATOM 5596 O O . LYS A 1 696 ? 14.469 8.781 3.15 1 98.5 696 LYS A O 1
ATOM 5601 N N . ARG A 1 697 ? 14.117 6.652 3.619 1 97.38 697 ARG A N 1
ATOM 5602 C CA . ARG A 1 697 ? 14.734 6.199 2.379 1 97.38 697 ARG A CA 1
ATOM 5603 C C . ARG A 1 697 ? 13.93 6.652 1.167 1 97.38 697 ARG A C 1
ATOM 5605 O O . ARG A 1 697 ? 14.492 6.906 0.099 1 97.38 697 ARG A O 1
ATOM 5612 N N . THR A 1 698 ? 12.633 6.738 1.319 1 98.06 698 THR A N 1
ATOM 5613 C CA . THR A 1 698 ? 11.773 7.242 0.251 1 98.06 698 THR A CA 1
ATOM 5614 C C . THR A 1 698 ? 12.117 8.695 -0.075 1 98.06 698 THR A C 1
ATOM 5616 O O . THR A 1 698 ? 12.32 9.039 -1.239 1 98.06 698 THR A O 1
ATOM 5619 N N . PHE A 1 699 ? 12.219 9.5 0.933 1 98.56 699 PHE A N 1
ATOM 5620 C CA . PHE A 1 699 ? 12.508 10.906 0.715 1 98.56 699 PHE A CA 1
ATOM 5621 C C . PHE A 1 699 ? 13.914 11.094 0.153 1 98.56 699 PHE A C 1
ATOM 5623 O O . PHE A 1 699 ? 14.133 11.938 -0.719 1 98.56 699 PHE A O 1
ATOM 5630 N N . GLU A 1 700 ? 14.828 10.312 0.615 1 97.94 700 GLU A N 1
ATOM 5631 C CA . GLU A 1 700 ? 16.203 10.398 0.135 1 97.94 700 GLU A CA 1
ATOM 5632 C C . GLU A 1 700 ? 16.297 9.984 -1.332 1 97.94 700 GLU A C 1
ATOM 5634 O O . GLU A 1 700 ? 17.062 10.586 -2.098 1 97.94 700 GLU A O 1
ATOM 5639 N N . SER A 1 701 ? 15.547 8.969 -1.688 1 96.44 701 SER A N 1
ATOM 5640 C CA . SER A 1 701 ? 15.586 8.492 -3.068 1 96.44 701 SER A CA 1
ATOM 5641 C C . SER A 1 701 ? 15.102 9.57 -4.035 1 96.44 701 SER A C 1
ATOM 5643 O O . SER A 1 701 ? 15.555 9.641 -5.176 1 96.44 701 SER A O 1
ATOM 5645 N N . TYR A 1 702 ? 14.195 10.453 -3.613 1 97.19 702 TYR A N 1
ATOM 5646 C CA . TYR A 1 702 ? 13.742 11.57 -4.441 1 97.19 702 TYR A CA 1
ATOM 5647 C C . TYR A 1 702 ? 14.883 12.547 -4.703 1 97.19 702 TYR A C 1
ATOM 5649 O O . TYR A 1 702 ? 15.102 12.961 -5.844 1 97.19 702 TYR A O 1
ATOM 5657 N N . ILE A 1 703 ? 15.578 12.844 -3.658 1 97.31 703 ILE A N 1
ATOM 5658 C CA . ILE A 1 703 ? 16.672 13.805 -3.781 1 97.31 703 ILE A CA 1
ATOM 5659 C C . ILE A 1 703 ? 17.781 13.203 -4.637 1 97.31 703 ILE A C 1
ATOM 5661 O O . ILE A 1 703 ? 18.453 13.922 -5.383 1 97.31 703 ILE A O 1
ATOM 5665 N N . ARG A 1 704 ? 17.938 11.867 -4.637 1 95.06 704 ARG A N 1
ATOM 5666 C CA . ARG A 1 704 ? 18.938 11.203 -5.473 1 95.06 704 ARG A CA 1
ATOM 5667 C C . ARG A 1 704 ? 18.484 11.156 -6.93 1 95.06 704 ARG A C 1
ATOM 5669 O O . ARG A 1 704 ? 19.266 10.797 -7.812 1 95.06 704 ARG A O 1
ATOM 5676 N N . GLY A 1 705 ? 17.25 11.469 -7.199 1 93.62 705 GLY A N 1
ATOM 5677 C CA . GLY A 1 705 ? 16.719 11.398 -8.555 1 93.62 705 GLY A CA 1
ATOM 5678 C C . GLY A 1 705 ? 16.359 9.992 -8.984 1 93.62 705 GLY A C 1
ATOM 5679 O O . GLY A 1 705 ? 16.312 9.695 -10.18 1 93.62 705 GLY A O 1
ATOM 5680 N N . GLU A 1 706 ? 16.078 9.109 -8.031 1 92.88 706 GLU A N 1
ATOM 5681 C CA . GLU A 1 706 ? 15.781 7.711 -8.328 1 92.88 706 GLU A CA 1
ATOM 5682 C C . GLU A 1 706 ? 14.273 7.477 -8.438 1 92.88 706 GLU A C 1
ATOM 5684 O O . GLU A 1 706 ? 13.844 6.445 -8.953 1 92.88 706 GLU A O 1
ATOM 5689 N N . ARG A 1 707 ? 13.5 8.367 -7.996 1 94.5 707 ARG A N 1
ATOM 5690 C CA . ARG A 1 707 ? 12.039 8.328 -8.078 1 94.5 707 ARG A CA 1
ATOM 5691 C C . ARG A 1 707 ? 11.453 9.742 -8.117 1 94.5 707 ARG A C 1
ATOM 5693 O O . ARG A 1 707 ? 12.109 10.703 -7.707 1 94.5 707 ARG A O 1
ATOM 5700 N N . PRO A 1 708 ? 10.273 9.875 -8.617 1 95.81 708 PRO A N 1
ATOM 5701 C CA . PRO A 1 708 ? 9.594 11.164 -8.492 1 95.81 708 PRO A CA 1
ATOM 5702 C C . PRO A 1 708 ? 9 11.391 -7.102 1 95.81 708 PRO A C 1
ATOM 5704 O O . PRO A 1 708 ? 8.984 10.469 -6.277 1 95.81 708 PRO A O 1
ATOM 5707 N N . ASN A 1 709 ? 8.648 12.602 -6.789 1 96.69 709 ASN A N 1
ATOM 5708 C CA . ASN A 1 709 ? 7.926 12.844 -5.547 1 96.69 709 ASN A CA 1
ATOM 5709 C C . ASN A 1 709 ? 6.512 12.273 -5.602 1 96.69 709 ASN A C 1
ATOM 5711 O O . ASN A 1 709 ? 6.145 11.602 -6.562 1 96.69 709 ASN A O 1
ATOM 5715 N N . MET A 1 710 ? 5.691 12.453 -4.582 1 95.69 710 MET A N 1
ATOM 5716 C CA . MET A 1 710 ? 4.402 11.781 -4.441 1 95.69 710 MET A CA 1
ATOM 5717 C C . MET A 1 710 ? 3.459 12.188 -5.57 1 95.69 710 MET A C 1
ATOM 5719 O O . MET A 1 710 ? 2.482 11.484 -5.848 1 95.69 710 MET A O 1
ATOM 5723 N N . TYR A 1 711 ? 3.785 13.281 -6.379 1 95.88 711 TYR A N 1
ATOM 5724 C CA . TYR A 1 711 ? 2.906 13.773 -7.434 1 95.88 711 TYR A CA 1
ATOM 5725 C C . TYR A 1 711 ? 3.496 13.492 -8.812 1 95.88 711 TYR A C 1
ATOM 5727 O O . TYR A 1 711 ? 3.047 14.055 -9.812 1 95.88 711 TYR A O 1
ATOM 5735 N N . GLY A 1 712 ? 4.5 12.68 -8.867 1 94.06 712 GLY A N 1
ATOM 5736 C CA . GLY A 1 712 ? 5.078 12.266 -10.133 1 94.06 712 GLY A CA 1
ATOM 5737 C C . GLY A 1 712 ? 6.059 13.281 -10.695 1 94.06 712 GLY A C 1
ATOM 5738 O O . GLY A 1 712 ? 6.383 13.25 -11.883 1 94.06 712 GLY A O 1
ATOM 5739 N N . GLU A 1 713 ? 6.582 14.188 -9.906 1 95.94 713 GLU A N 1
ATOM 5740 C CA . GLU A 1 713 ? 7.508 15.234 -10.328 1 95.94 713 GLU A CA 1
ATOM 5741 C C . GLU A 1 713 ? 8.953 14.844 -10.023 1 95.94 713 GLU A C 1
ATOM 5743 O O . GLU A 1 713 ? 9.273 14.445 -8.906 1 95.94 713 GLU A O 1
ATOM 5748 N N . TRP A 1 714 ? 9.812 14.969 -10.969 1 95.44 714 TRP A N 1
ATOM 5749 C CA . TRP A 1 714 ? 11.211 14.586 -10.812 1 95.44 714 TRP A CA 1
ATOM 5750 C C . TRP A 1 714 ? 12.078 15.797 -10.484 1 95.44 714 TRP A C 1
ATOM 5752 O O . TRP A 1 714 ? 11.875 16.875 -11.039 1 95.44 714 TRP A O 1
ATOM 5762 N N . ILE A 1 715 ? 12.977 15.594 -9.594 1 93.69 715 ILE A N 1
ATOM 5763 C CA . ILE A 1 715 ? 13.945 16.656 -9.328 1 93.69 715 ILE A CA 1
ATOM 5764 C C . ILE A 1 715 ? 14.898 16.781 -10.508 1 93.69 715 ILE A C 1
ATOM 5766 O O . ILE A 1 715 ? 15.312 15.789 -11.102 1 93.69 715 ILE A O 1
ATOM 5770 N N . GLN A 1 716 ? 15.188 17.984 -10.875 1 86.12 716 GLN A N 1
ATOM 5771 C CA . GLN A 1 716 ? 16.094 18.25 -11.984 1 86.12 716 GLN A CA 1
ATOM 5772 C C . GLN A 1 716 ? 17.422 18.844 -11.477 1 86.12 716 GLN A C 1
ATOM 5774 O O . GLN A 1 716 ? 17.453 19.953 -10.961 1 86.12 716 GLN A O 1
ATOM 5779 N N . TRP A 1 717 ? 18.484 18.016 -11.672 1 89.44 717 TRP A N 1
ATOM 5780 C CA . TRP A 1 717 ? 19.797 18.5 -11.25 1 89.44 717 TRP A CA 1
ATOM 5781 C C . TRP A 1 717 ? 20.531 19.172 -12.406 1 89.44 717 TRP A C 1
ATOM 5783 O O . TRP A 1 717 ? 20.531 18.656 -13.523 1 89.44 717 TRP A O 1
ATOM 5793 N N . MET B 1 1 ? -89.75 -46.188 36.625 1 23.11 1 MET B N 1
ATOM 5794 C CA . MET B 1 1 ? -88.438 -46.312 37.344 1 23.11 1 MET B CA 1
ATOM 5795 C C . MET B 1 1 ? -87.75 -44.969 37.344 1 23.11 1 MET B C 1
ATOM 5797 O O . MET B 1 1 ? -87.875 -44.156 36.438 1 23.11 1 MET B O 1
ATOM 5801 N N . PRO B 1 2 ? -87.062 -44.5 38.531 1 25.55 2 PRO B N 1
ATOM 5802 C CA . PRO B 1 2 ? -86.688 -43.25 39.156 1 25.55 2 PRO B CA 1
ATOM 5803 C C . PRO B 1 2 ? -85.562 -42.531 38.469 1 25.55 2 PRO B C 1
ATOM 5805 O O . PRO B 1 2 ? -84.688 -43.219 37.906 1 25.55 2 PRO B O 1
ATOM 5808 N N . ASN B 1 3 ? -85.75 -41.406 37.812 1 25.8 3 ASN B N 1
ATOM 5809 C CA . ASN B 1 3 ? -85.062 -40.438 37 1 25.8 3 ASN B CA 1
ATOM 5810 C C . ASN B 1 3 ? -83.875 -39.875 37.719 1 25.8 3 ASN B C 1
ATOM 5812 O O . ASN B 1 3 ? -84 -39.125 38.719 1 25.8 3 ASN B O 1
ATOM 5816 N N . VAL B 1 4 ? -82.812 -40.719 38 1 25.89 4 VAL B N 1
ATOM 5817 C CA . VAL B 1 4 ? -81.625 -40.625 38.844 1 25.89 4 VAL B CA 1
ATOM 5818 C C . VAL B 1 4 ? -80.875 -39.344 38.469 1 25.89 4 VAL B C 1
ATOM 5820 O O . VAL B 1 4 ? -80.625 -39.094 37.312 1 25.89 4 VAL B O 1
ATOM 5823 N N . GLY B 1 5 ? -80.875 -38.344 39.344 1 24.39 5 GLY B N 1
ATOM 5824 C CA . GLY B 1 5 ? -80.5 -36.938 39.406 1 24.39 5 GLY B CA 1
ATOM 5825 C C . GLY B 1 5 ? -79.062 -36.688 39.094 1 24.39 5 GLY B C 1
ATOM 5826 O O . GLY B 1 5 ? -78.188 -37.469 39.5 1 24.39 5 GLY B O 1
ATOM 5827 N N . LEU B 1 6 ? -78.688 -36.156 37.906 1 25.09 6 LEU B N 1
ATOM 5828 C CA . LEU B 1 6 ? -77.5 -35.844 37.125 1 25.09 6 LEU B CA 1
ATOM 5829 C C . LEU B 1 6 ? -76.562 -34.906 37.906 1 25.09 6 LEU B C 1
ATOM 5831 O O . LEU B 1 6 ? -76.938 -33.781 38.219 1 25.09 6 LEU B O 1
ATOM 5835 N N . PRO B 1 7 ? -75.812 -35.438 38.938 1 25.84 7 PRO B N 1
ATOM 5836 C CA . PRO B 1 7 ? -75.125 -34.594 39.906 1 25.84 7 PRO B CA 1
ATOM 5837 C C . PRO B 1 7 ? -74.125 -33.594 39.281 1 25.84 7 PRO B C 1
ATOM 5839 O O . PRO B 1 7 ? -73.562 -33.906 38.219 1 25.84 7 PRO B O 1
ATOM 5842 N N . THR B 1 8 ? -74.25 -32.25 39.281 1 25.27 8 THR B N 1
ATOM 5843 C CA . THR B 1 8 ? -73.688 -31.047 38.688 1 25.27 8 THR B CA 1
ATOM 5844 C C . THR B 1 8 ? -72.25 -30.828 39.25 1 25.27 8 THR B C 1
ATOM 5846 O O . THR B 1 8 ? -72.062 -30.641 40.438 1 25.27 8 THR B O 1
ATOM 5849 N N . TYR B 1 9 ? -71.25 -31.641 38.844 1 23.39 9 TYR B N 1
ATOM 5850 C CA . TYR B 1 9 ? -69.875 -31.734 39.281 1 23.39 9 TYR B CA 1
ATOM 5851 C C . TYR B 1 9 ? -69.125 -30.375 39.188 1 23.39 9 TYR B C 1
ATOM 5853 O O . TYR B 1 9 ? -69.188 -29.734 38.125 1 23.39 9 TYR B O 1
ATOM 5861 N N . SER B 1 10 ? -69.062 -29.594 40.281 1 23.34 10 SER B N 1
ATOM 5862 C CA . SER B 1 10 ? -68.562 -28.25 40.531 1 23.34 10 SER B CA 1
ATOM 5863 C C . SER B 1 10 ? -67.062 -28.125 40.125 1 23.34 10 SER B C 1
ATOM 5865 O O . SER B 1 10 ? -66.25 -29.031 40.406 1 23.34 10 SER B O 1
ATOM 5867 N N . GLN B 1 11 ? -66.688 -27.297 39.125 1 23.66 11 GLN B N 1
ATOM 5868 C CA . GLN B 1 11 ? -65.5 -26.969 38.312 1 23.66 11 GLN B CA 1
ATOM 5869 C C . GLN B 1 11 ? -64.375 -26.359 39.188 1 23.66 11 GLN B C 1
ATOM 5871 O O . GLN B 1 11 ? -64.562 -25.234 39.688 1 23.66 11 GLN B O 1
ATOM 5876 N N . LYS B 1 12 ? -63.75 -27.078 40.125 1 24.72 12 LYS B N 1
ATOM 5877 C CA . LYS B 1 12 ? -62.75 -26.594 41.094 1 24.72 12 LYS B CA 1
ATOM 5878 C C . LYS B 1 12 ? -61.625 -25.844 40.344 1 24.72 12 LYS B C 1
ATOM 5880 O O . LYS B 1 12 ? -61.188 -26.25 39.281 1 24.72 12 LYS B O 1
ATOM 5885 N N . GLY B 1 13 ? -61.344 -24.562 40.656 1 23.97 13 GLY B N 1
ATOM 5886 C CA . GLY B 1 13 ? -60.5 -23.469 40.219 1 23.97 13 GLY B CA 1
ATOM 5887 C C . GLY B 1 13 ? -59.031 -23.812 40.281 1 23.97 13 GLY B C 1
ATOM 5888 O O . GLY B 1 13 ? -58.5 -24.078 41.344 1 23.97 13 GLY B O 1
ATOM 5889 N N . ARG B 1 14 ? -58.469 -24.625 39.375 1 25.59 14 ARG B N 1
ATOM 5890 C CA . ARG B 1 14 ? -57.062 -25.078 39.281 1 25.59 14 ARG B CA 1
ATOM 5891 C C . ARG B 1 14 ? -56.094 -23.906 39.406 1 25.59 14 ARG B C 1
ATOM 5893 O O . ARG B 1 14 ? -56.188 -22.953 38.656 1 25.59 14 ARG B O 1
ATOM 5900 N N . ARG B 1 15 ? -55.562 -23.656 40.594 1 26.86 15 ARG B N 1
ATOM 5901 C CA . ARG B 1 15 ? -54.531 -22.703 41 1 26.86 15 ARG B CA 1
ATOM 5902 C C . ARG B 1 15 ? -53.312 -22.797 40.062 1 26.86 15 ARG B C 1
ATOM 5904 O O . ARG B 1 15 ? -52.75 -23.891 39.875 1 26.86 15 ARG B O 1
ATOM 5911 N N . PHE B 1 16 ? -53.156 -21.984 39 1 27.47 16 PHE B N 1
ATOM 5912 C CA . PHE B 1 16 ? -52.125 -21.812 37.969 1 27.47 16 PHE B CA 1
ATOM 5913 C C . PHE B 1 16 ? -50.781 -21.656 38.625 1 27.47 16 PHE B C 1
ATOM 5915 O O . PHE B 1 16 ? -50.531 -20.734 39.406 1 27.47 16 PHE B O 1
ATOM 5922 N N . GLN B 1 17 ? -50.125 -22.844 39.031 1 32.41 17 GLN B N 1
ATOM 5923 C CA . GLN B 1 17 ? -48.75 -22.891 39.469 1 32.41 17 GLN B CA 1
ATOM 5924 C C . GLN B 1 17 ? -47.844 -22.016 38.594 1 32.41 17 GLN B C 1
ATOM 5926 O O . GLN B 1 17 ? -47.906 -22.109 37.344 1 32.41 17 GLN B O 1
ATOM 5931 N N . GLY B 1 18 ? -47.469 -20.859 39.125 1 36.69 18 GLY B N 1
ATOM 5932 C CA . GLY B 1 18 ? -46.625 -19.844 38.531 1 36.69 18 GLY B CA 1
ATOM 5933 C C . GLY B 1 18 ? -45.375 -20.406 37.875 1 36.69 18 GLY B C 1
ATOM 5934 O O . GLY B 1 18 ? -44.844 -21.438 38.281 1 36.69 18 GLY B O 1
ATOM 5935 N N . SER B 1 19 ? -45.281 -20.391 36.531 1 44.56 19 SER B N 1
ATOM 5936 C CA . SER B 1 19 ? -44.25 -20.906 35.625 1 44.56 19 SER B CA 1
ATOM 5937 C C . SER B 1 19 ? -42.875 -20.5 36.094 1 44.56 19 SER B C 1
ATOM 5939 O O . SER B 1 19 ? -42.688 -19.375 36.594 1 44.56 19 SER B O 1
ATOM 5941 N N . TRP B 1 20 ? -41.969 -21.438 36.531 1 50.03 20 TRP B N 1
ATOM 5942 C CA . TRP B 1 20 ? -40.562 -21.359 36.969 1 50.03 20 TRP B CA 1
ATOM 5943 C C . TRP B 1 20 ? -39.75 -20.594 35.938 1 50.03 20 TRP B C 1
ATOM 5945 O O . TRP B 1 20 ? -38.531 -20.391 36.125 1 50.03 20 TRP B O 1
ATOM 5955 N N . THR B 1 21 ? -40.219 -20.328 34.75 1 56.78 21 THR B N 1
ATOM 5956 C CA . THR B 1 21 ? -39.438 -19.641 33.719 1 56.78 21 THR B CA 1
ATOM 5957 C C . THR B 1 21 ? -40.031 -18.25 33.438 1 56.78 21 THR B C 1
ATOM 5959 O O . THR B 1 21 ? -41.25 -18.047 33.594 1 56.78 21 THR B O 1
ATOM 5962 N N . ARG B 1 22 ? -39.344 -17.188 33.531 1 61.88 22 ARG B N 1
ATOM 5963 C CA . ARG B 1 22 ? -39.812 -15.875 33.062 1 61.88 22 ARG B CA 1
ATOM 5964 C C . ARG B 1 22 ? -39.5 -15.703 31.578 1 61.88 22 ARG B C 1
ATOM 5966 O O . ARG B 1 22 ? -38.438 -16.094 31.109 1 61.88 22 ARG B O 1
ATOM 5973 N N . LYS B 1 23 ? -40.438 -15.273 30.797 1 61.97 23 LYS B N 1
ATOM 5974 C CA . LYS B 1 23 ? -40.312 -14.992 29.375 1 61.97 23 LYS B CA 1
ATOM 5975 C C . LYS B 1 23 ? -39.562 -13.688 29.141 1 61.97 23 LYS B C 1
ATOM 5977 O O . LYS B 1 23 ? -39.906 -12.656 29.719 1 61.97 23 LYS B O 1
ATOM 5982 N N . VAL B 1 24 ? -38.312 -13.695 28.781 1 64.19 24 VAL B N 1
ATOM 5983 C CA . VAL B 1 24 ? -37.594 -12.492 28.375 1 64.19 24 VAL B CA 1
ATOM 5984 C C . VAL B 1 24 ? -37.594 -12.391 26.844 1 64.19 24 VAL B C 1
ATOM 5986 O O . VAL B 1 24 ? -37.344 -13.367 26.156 1 64.19 24 VAL B O 1
ATOM 5989 N N . TYR B 1 25 ? -38.188 -11.336 26.281 1 63.19 25 TYR B N 1
ATOM 5990 C CA . TYR B 1 25 ? -38.219 -11.039 24.844 1 63.19 25 TYR B CA 1
ATOM 5991 C C . TYR B 1 25 ? -36.969 -10.305 24.391 1 63.19 25 TYR B C 1
ATOM 5993 O O . TYR B 1 25 ? -36.688 -9.219 24.891 1 63.19 25 TYR B O 1
ATOM 6001 N N . LEU B 1 26 ? -36.062 -11.023 23.812 1 62.25 26 LEU B N 1
ATOM 6002 C CA . LEU B 1 26 ? -34.875 -10.367 23.25 1 62.25 26 LEU B CA 1
ATOM 6003 C C . LEU B 1 26 ? -35.125 -9.977 21.797 1 62.25 26 LEU B C 1
ATOM 6005 O O . LEU B 1 26 ? -35.594 -10.789 21 1 62.25 26 LEU B O 1
ATOM 6009 N N . PRO B 1 27 ? -34.969 -8.672 21.5 1 64.62 27 PRO B N 1
ATOM 6010 C CA . PRO B 1 27 ? -35.125 -8.258 20.109 1 64.62 27 PRO B CA 1
ATOM 6011 C C . PRO B 1 27 ? -34.156 -8.961 19.172 1 64.62 27 PRO B C 1
ATOM 6013 O O . PRO B 1 27 ? -33 -9.234 19.562 1 64.62 27 PRO B O 1
ATOM 6016 N N . ILE B 1 28 ? -34.562 -9.695 18.125 1 56.38 28 ILE B N 1
ATOM 6017 C CA . ILE B 1 28 ? -33.688 -10.25 17.094 1 56.38 28 ILE B CA 1
ATOM 6018 C C . ILE B 1 28 ? -33.062 -9.109 16.281 1 56.38 28 ILE B C 1
ATOM 6020 O O . ILE B 1 28 ? -33.781 -8.305 15.688 1 56.38 28 ILE B O 1
ATOM 6024 N N . PRO B 1 29 ? -31.781 -8.914 16.453 1 53.5 29 PRO B N 1
ATOM 6025 C CA . PRO B 1 29 ? -31.219 -7.836 15.641 1 53.5 29 PRO B CA 1
ATOM 6026 C C . PRO B 1 29 ? -31.391 -8.086 14.141 1 53.5 29 PRO B C 1
ATOM 6028 O O . PRO B 1 29 ? -31.109 -9.188 13.664 1 53.5 29 PRO B O 1
ATOM 6031 N N . GLY B 1 30 ? -32.031 -7.094 13.172 1 59 30 GLY B N 1
ATOM 6032 C CA . GLY B 1 30 ? -32.281 -7.051 11.742 1 59 30 GLY B CA 1
ATOM 6033 C C . GLY B 1 30 ? -33.75 -7.27 11.391 1 59 30 GLY B C 1
ATOM 6034 O O . GLY B 1 30 ? -34.156 -7.035 10.258 1 59 30 GLY B O 1
ATOM 6035 N N . ILE B 1 31 ? -34.469 -8.156 12.07 1 52.91 31 ILE B N 1
ATOM 6036 C CA . ILE B 1 31 ? -35.875 -8.289 11.727 1 52.91 31 ILE B CA 1
ATOM 6037 C C . ILE B 1 31 ? -36.719 -7.465 12.703 1 52.91 31 ILE B C 1
ATOM 6039 O O . ILE B 1 31 ? -36.812 -7.789 13.891 1 52.91 31 ILE B O 1
ATOM 6043 N N . PRO B 1 32 ? -37.25 -6.375 12.219 1 55.72 32 PRO B N 1
ATOM 6044 C CA . PRO B 1 32 ? -38.094 -5.516 13.023 1 55.72 32 PRO B CA 1
ATOM 6045 C C . PRO B 1 32 ? -39.438 -6.195 13.398 1 55.72 32 PRO B C 1
ATOM 6047 O O . PRO B 1 32 ? -40.062 -6.836 12.555 1 55.72 32 PRO B O 1
ATOM 6050 N N . GLY B 1 33 ? -39.844 -6.441 14.758 1 59.31 33 GLY B N 1
ATOM 6051 C CA . GLY B 1 33 ? -41.125 -6.848 15.328 1 59.31 33 GLY B CA 1
ATOM 6052 C C . GLY B 1 33 ? -41.031 -8.172 16.062 1 59.31 33 GLY B C 1
ATOM 6053 O O . GLY B 1 33 ? -41.938 -8.516 16.828 1 59.31 33 GLY B O 1
ATOM 6054 N N . ARG B 1 34 ? -40.281 -9.133 15.43 1 56.69 34 ARG B N 1
ATOM 6055 C CA . ARG B 1 34 ? -40.406 -10.453 16.031 1 56.69 34 ARG B CA 1
ATOM 6056 C C . ARG B 1 34 ? -39.438 -10.609 17.203 1 56.69 34 ARG B C 1
ATOM 6058 O O . ARG B 1 34 ? -38.25 -10.258 17.094 1 56.69 34 ARG B O 1
ATOM 6065 N N . ARG B 1 35 ? -39.906 -10.539 18.375 1 59.16 35 ARG B N 1
ATOM 6066 C CA . ARG B 1 35 ? -39.156 -10.703 19.609 1 59.16 35 ARG B CA 1
ATOM 6067 C C . ARG B 1 35 ? -38.969 -12.18 19.969 1 59.16 35 ARG B C 1
ATOM 6069 O O . ARG B 1 35 ? -39.906 -12.969 19.781 1 59.16 35 ARG B O 1
ATOM 6076 N N . LEU B 1 36 ? -37.719 -12.703 20 1 61.69 36 LEU B N 1
ATOM 6077 C CA . LEU B 1 36 ? -37.469 -14.062 20.438 1 61.69 36 LEU B CA 1
ATOM 6078 C C . LEU B 1 36 ? -37.812 -14.25 21.906 1 61.69 36 LEU B C 1
ATOM 6080 O O . LEU B 1 36 ? -37.375 -13.477 22.766 1 61.69 36 LEU B O 1
ATOM 6084 N N . ARG B 1 37 ? -38.812 -14.992 22.156 1 64.12 37 ARG B N 1
ATOM 6085 C CA . ARG B 1 37 ? -39.281 -15.359 23.5 1 64.12 37 ARG B CA 1
ATOM 6086 C C . ARG B 1 37 ? -38.312 -16.344 24.156 1 64.12 37 ARG B C 1
ATOM 6088 O O . ARG B 1 37 ? -38.125 -17.453 23.656 1 64.12 37 ARG B O 1
ATOM 6095 N N . ILE B 1 38 ? -37.375 -15.836 24.922 1 63.84 38 ILE B N 1
ATOM 6096 C CA . ILE B 1 38 ? -36.531 -16.766 25.641 1 63.84 38 ILE B CA 1
ATOM 6097 C C . ILE B 1 38 ? -37.062 -16.953 27.062 1 63.84 38 ILE B C 1
ATOM 6099 O O . ILE B 1 38 ? -37.438 -15.992 27.719 1 63.84 38 ILE B O 1
ATOM 6103 N N . TYR B 1 39 ? -37.312 -18.094 27.406 1 60.84 39 TYR B N 1
ATOM 6104 C CA . TYR B 1 39 ? -37.719 -18.438 28.766 1 60.84 39 TYR B CA 1
ATOM 6105 C C . TYR B 1 39 ? -36.5 -18.516 29.688 1 60.84 39 TYR B C 1
ATOM 6107 O O . TYR B 1 39 ? -35.531 -19.266 29.406 1 60.84 39 TYR B O 1
ATOM 6115 N N . VAL B 1 40 ? -36.219 -17.5 30.422 1 60.78 40 VAL B N 1
ATOM 6116 C CA . VAL B 1 40 ? -35.094 -17.516 31.359 1 60.78 40 VAL B CA 1
ATOM 6117 C C . VAL B 1 40 ? -35.594 -17.969 32.719 1 60.78 40 VAL B C 1
ATOM 6119 O O . VAL B 1 40 ? -36.719 -17.641 33.125 1 60.78 40 VAL B O 1
ATOM 6122 N N . PRO B 1 41 ? -34.875 -18.828 33.312 1 60.59 41 PRO B N 1
ATOM 6123 C CA . PRO B 1 41 ? -35.281 -19.234 34.688 1 60.59 41 PRO B CA 1
ATOM 6124 C C . PRO B 1 41 ? -35.438 -18.031 35.594 1 60.59 41 PRO B C 1
ATOM 6126 O O . PRO B 1 41 ? -34.75 -17.031 35.5 1 60.59 41 PRO B O 1
ATOM 6129 N N . ASP B 1 42 ? -36.625 -17.906 36.219 1 49.88 42 ASP B N 1
ATOM 6130 C CA . ASP B 1 42 ? -36.844 -16.875 37.219 1 49.88 42 ASP B CA 1
ATOM 6131 C C . ASP B 1 42 ? -35.875 -16.984 38.375 1 49.88 42 ASP B C 1
ATOM 6133 O O . ASP B 1 42 ? -35.875 -17.969 39.125 1 49.88 42 ASP B O 1
ATOM 6137 N N . SER B 1 43 ? -34.75 -16.219 38.312 1 50 43 SER B N 1
ATOM 6138 C CA . SER B 1 43 ? -33.656 -16.234 39.281 1 50 43 SER B CA 1
ATOM 6139 C C . SER B 1 43 ? -34.188 -16.078 40.719 1 50 43 SER B C 1
ATOM 6141 O O . SER B 1 43 ? -33.5 -16.406 41.688 1 50 43 SER B O 1
ATOM 6143 N N . ALA B 1 44 ? -35.375 -15.453 40.875 1 45.75 44 ALA B N 1
ATOM 6144 C CA . ALA B 1 44 ? -35.812 -15.25 42.25 1 45.75 44 ALA B CA 1
ATOM 6145 C C . ALA B 1 44 ? -36.125 -16.578 42.938 1 45.75 44 ALA B C 1
ATOM 6147 O O . ALA B 1 44 ? -35.906 -16.75 44.125 1 45.75 44 ALA B O 1
ATOM 6148 N N . ARG B 1 45 ? -36.781 -17.422 42.125 1 44.44 45 ARG B N 1
ATOM 6149 C CA . ARG B 1 45 ? -37.125 -18.688 42.781 1 44.44 45 ARG B CA 1
ATOM 6150 C C . ARG B 1 45 ? -35.938 -19.609 42.906 1 44.44 45 ARG B C 1
ATOM 6152 O O . ARG B 1 45 ? -35.906 -20.531 43.719 1 44.44 45 ARG B O 1
ATOM 6159 N N . LEU B 1 46 ? -35.062 -19.453 41.938 1 43.78 46 LEU B N 1
ATOM 6160 C CA . LEU B 1 46 ? -33.875 -20.281 42.094 1 43.78 46 LEU B CA 1
ATOM 6161 C C . LEU B 1 46 ? -33.062 -19.891 43.344 1 43.78 46 LEU B C 1
ATOM 6163 O O . LEU B 1 46 ? -32.406 -20.75 43.938 1 43.78 46 LEU B O 1
ATOM 6167 N N . GLN B 1 47 ? -33.062 -18.609 43.656 1 39.5 47 GLN B N 1
ATOM 6168 C CA . GLN B 1 47 ? -32.375 -18.188 44.875 1 39.5 47 GLN B CA 1
ATOM 6169 C C . GLN B 1 47 ? -32.969 -18.828 46.125 1 39.5 47 GLN B C 1
ATOM 6171 O O . GLN B 1 47 ? -32.344 -18.797 47.188 1 39.5 47 GLN B O 1
ATOM 6176 N N . GLN B 1 48 ? -34.281 -19.141 46.062 1 38.28 48 GLN B N 1
ATOM 6177 C CA . GLN B 1 48 ? -34.781 -19.75 47.281 1 38.28 48 GLN B CA 1
ATOM 6178 C C . GLN B 1 48 ? -34.219 -21.141 47.469 1 38.28 48 GLN B C 1
ATOM 6180 O O . GLN B 1 48 ? -34.469 -21.781 48.5 1 38.28 48 GLN B O 1
ATOM 6185 N N . PHE B 1 49 ? -33.938 -21.844 46.375 1 40 49 PHE B N 1
ATOM 6186 C CA . PHE B 1 49 ? -33.344 -23.141 46.719 1 40 49 PHE B CA 1
ATOM 6187 C C . PHE B 1 49 ? -31.969 -22.953 47.344 1 40 49 PHE B C 1
ATOM 6189 O O . PHE B 1 49 ? -31 -22.719 46.625 1 40 49 PHE B O 1
ATOM 6196 N N . GLY B 1 50 ? -31.922 -21.922 48.219 1 32.62 50 GLY B N 1
ATOM 6197 C CA . GLY B 1 50 ? -30.766 -21.531 49 1 32.62 50 GLY B CA 1
ATOM 6198 C C . GLY B 1 50 ? -29.938 -22.719 49.5 1 32.62 50 GLY B C 1
ATOM 6199 O O . GLY B 1 50 ? -30.453 -23.844 49.531 1 32.62 50 GLY B O 1
ATOM 6200 N N . ALA B 1 51 ? -28.625 -22.453 49.719 1 35.84 51 ALA B N 1
ATOM 6201 C CA . ALA B 1 51 ? -27.391 -23 50.25 1 35.84 51 ALA B CA 1
ATOM 6202 C C . ALA B 1 51 ? -27.625 -23.75 51.562 1 35.84 51 ALA B C 1
ATOM 6204 O O . ALA B 1 51 ? -27.156 -23.328 52.625 1 35.84 51 ALA B O 1
ATOM 6205 N N . SER B 1 52 ? -28.844 -24.25 51.781 1 32.69 52 SER B N 1
ATOM 6206 C CA . SER B 1 52 ? -28.688 -24.844 53.094 1 32.69 52 SER B CA 1
ATOM 6207 C C . SER B 1 52 ? -27.469 -25.75 53.156 1 32.69 52 SER B C 1
ATOM 6209 O O . SER B 1 52 ? -26.594 -25.562 54.031 1 32.69 52 SER B O 1
ATOM 6211 N N . ARG B 1 53 ? -27.656 -27 53.844 1 34.44 53 ARG B N 1
ATOM 6212 C CA . ARG B 1 53 ? -26.812 -27.859 54.656 1 34.44 53 ARG B CA 1
ATOM 6213 C C . ARG B 1 53 ? -25.828 -28.641 53.781 1 34.44 53 ARG B C 1
ATOM 6215 O O . ARG B 1 53 ? -25.312 -29.688 54.219 1 34.44 53 ARG B O 1
ATOM 6222 N N . LEU B 1 54 ? -25.766 -28.5 52.5 1 34.59 54 LEU B N 1
ATOM 6223 C CA . LEU B 1 54 ? -24.906 -29.516 51.906 1 34.59 54 LEU B CA 1
ATOM 6224 C C . LEU B 1 54 ? -23.484 -29.375 52.406 1 34.59 54 LEU B C 1
ATOM 6226 O O . LEU B 1 54 ? -22.891 -28.297 52.312 1 34.59 54 LEU B O 1
ATOM 6230 N N . SER B 1 55 ? -23.125 -30.312 53.406 1 37.41 55 SER B N 1
ATOM 6231 C CA . SER B 1 55 ? -21.859 -30.375 54.125 1 37.41 55 SER B CA 1
ATOM 6232 C C . SER B 1 55 ? -20.672 -30.094 53.219 1 37.41 55 SER B C 1
ATOM 6234 O O . SER B 1 55 ? -20.766 -30.328 52 1 37.41 55 SER B O 1
ATOM 6236 N N . ARG B 1 56 ? -19.688 -29.266 53.719 1 43.03 56 ARG B N 1
ATOM 6237 C CA . ARG B 1 56 ? -18.484 -28.734 53.094 1 43.03 56 ARG B CA 1
ATOM 6238 C C . ARG B 1 56 ? -17.812 -29.766 52.219 1 43.03 56 ARG B C 1
ATOM 6240 O O . ARG B 1 56 ? -17.219 -29.438 51.156 1 43.03 56 ARG B O 1
ATOM 6247 N N . ARG B 1 57 ? -17.891 -30.984 52.719 1 43.75 57 ARG B N 1
ATOM 6248 C CA . ARG B 1 57 ? -17.109 -32.031 52.062 1 43.75 57 ARG B CA 1
ATOM 6249 C C . ARG B 1 57 ? -17.703 -32.406 50.719 1 43.75 57 ARG B C 1
ATOM 6251 O O . ARG B 1 57 ? -16.984 -32.656 49.75 1 43.75 57 ARG B O 1
ATOM 6258 N N . ARG B 1 58 ? -19.078 -32.562 50.781 1 49.5 58 ARG B N 1
ATOM 6259 C CA . ARG B 1 58 ? -19.719 -33.031 49.562 1 49.5 58 ARG B CA 1
ATOM 6260 C C . ARG B 1 58 ? -19.75 -31.969 48.469 1 49.5 58 ARG B C 1
ATOM 6262 O O . ARG B 1 58 ? -19.844 -32.281 47.281 1 49.5 58 ARG B O 1
ATOM 6269 N N . GLY B 1 59 ? -19.766 -30.719 49.031 1 46.88 59 GLY B N 1
ATOM 6270 C CA . GLY B 1 59 ? -19.75 -29.609 48.062 1 46.88 59 GLY B CA 1
ATOM 6271 C C . GLY B 1 59 ? -18.469 -29.547 47.281 1 46.88 59 GLY B C 1
ATOM 6272 O O . GLY B 1 59 ? -18.484 -29.297 46.062 1 46.88 59 GLY B O 1
ATOM 6273 N N . PHE B 1 60 ? -17.391 -29.75 48.094 1 51.19 60 PHE B N 1
ATOM 6274 C CA . PHE B 1 60 ? -16.078 -29.75 47.438 1 51.19 60 PHE B CA 1
ATOM 6275 C C . PHE B 1 60 ? -15.992 -30.875 46.406 1 51.19 60 PHE B C 1
ATOM 6277 O O . PHE B 1 60 ? -15.477 -30.672 45.312 1 51.19 60 PHE B O 1
ATOM 6284 N N . LEU B 1 61 ? -16.594 -32.062 46.781 1 53.78 61 LEU B N 1
ATOM 6285 C CA . LEU B 1 61 ? -16.594 -33.188 45.844 1 53.78 61 LEU B CA 1
ATOM 6286 C C . LEU B 1 61 ? -17.453 -32.875 44.625 1 53.78 61 LEU B C 1
ATOM 6288 O O . LEU B 1 61 ? -17.078 -33.219 43.5 1 53.78 61 LEU B O 1
ATOM 6292 N N . LEU B 1 62 ? -18.578 -32.156 44.875 1 55.41 62 LEU B N 1
ATOM 6293 C CA . LEU B 1 62 ? -19.438 -31.812 43.719 1 55.41 62 LEU B CA 1
ATOM 6294 C C . LEU B 1 62 ? -18.781 -30.75 42.844 1 55.41 62 LEU B C 1
ATOM 6296 O O . LEU B 1 62 ? -18.875 -30.828 41.625 1 55.41 62 LEU B O 1
ATOM 6300 N N . ILE B 1 63 ? -18.109 -29.812 43.531 1 58.62 63 ILE B N 1
ATOM 6301 C CA . ILE B 1 63 ? -17.359 -28.828 42.75 1 58.62 63 ILE B CA 1
ATOM 6302 C C . ILE B 1 63 ? -16.203 -29.531 42.031 1 58.62 63 ILE B C 1
ATOM 6304 O O . ILE B 1 63 ? -15.961 -29.281 40.844 1 58.62 63 ILE B O 1
ATOM 6308 N N . CYS B 1 64 ? -15.555 -30.469 42.781 1 57.88 64 CYS B N 1
ATOM 6309 C CA . CYS B 1 64 ? -14.492 -31.219 42.125 1 57.88 64 CYS B CA 1
ATOM 6310 C C . CYS B 1 64 ? -15.047 -32.094 41 1 57.88 64 CYS B C 1
ATOM 6312 O O . CYS B 1 64 ? -14.445 -32.156 39.938 1 57.88 64 CYS B O 1
ATOM 6314 N N . VAL B 1 65 ? -16.219 -32.75 41.219 1 61.53 65 VAL B N 1
ATOM 6315 C CA . VAL B 1 65 ? -16.844 -33.562 40.188 1 61.53 65 VAL B CA 1
ATOM 6316 C C . VAL B 1 65 ? -17.359 -32.656 39.062 1 61.53 65 VAL B C 1
ATOM 6318 O O . VAL B 1 65 ? -17.203 -32.969 37.875 1 61.53 65 VAL B O 1
ATOM 6321 N N . ALA B 1 66 ? -17.875 -31.438 39.438 1 61.53 66 ALA B N 1
ATOM 6322 C CA . ALA B 1 66 ? -18.312 -30.469 38.438 1 61.53 66 ALA B CA 1
ATOM 6323 C C . ALA B 1 66 ? -17.125 -29.922 37.656 1 61.53 66 ALA B C 1
ATOM 6325 O O . ALA B 1 66 ? -17.172 -29.781 36.438 1 61.53 66 ALA B O 1
ATOM 6326 N N . CYS B 1 67 ? -16.047 -29.578 38.406 1 58.81 67 CYS B N 1
ATOM 6327 C CA . CYS B 1 67 ? -14.836 -29.125 37.75 1 58.81 67 CYS B CA 1
ATOM 6328 C C . CYS B 1 67 ? -14.219 -30.25 36.906 1 58.81 67 CYS B C 1
ATOM 6330 O O . CYS B 1 67 ? -13.797 -30.031 35.781 1 58.81 67 CYS B O 1
ATOM 6332 N N . ALA B 1 68 ? -14.148 -31.547 37.469 1 61.25 68 ALA B N 1
ATOM 6333 C CA . ALA B 1 68 ? -13.695 -32.688 36.688 1 61.25 68 ALA B CA 1
ATOM 6334 C C . ALA B 1 68 ? -14.617 -32.938 35.5 1 61.25 68 ALA B C 1
ATOM 6336 O O . ALA B 1 68 ? -14.156 -33.219 34.375 1 61.25 68 ALA B O 1
ATOM 6337 N N . ALA B 1 69 ? -15.93 -32.781 35.719 1 59.91 69 ALA B N 1
ATOM 6338 C CA . ALA B 1 69 ? -16.875 -32.906 34.594 1 59.91 69 ALA B CA 1
ATOM 6339 C C . ALA B 1 69 ? -16.703 -31.797 33.594 1 59.91 69 ALA B C 1
ATOM 6341 O O . ALA B 1 69 ? -16.781 -32.031 32.375 1 59.91 69 ALA B O 1
ATOM 6342 N N . MET B 1 70 ? -16.406 -30.578 34.062 1 58.97 70 MET B N 1
ATOM 6343 C CA . MET B 1 70 ? -16.109 -29.484 33.156 1 58.97 70 MET B CA 1
ATOM 6344 C C . MET B 1 70 ? -14.789 -29.719 32.438 1 58.97 70 MET B C 1
ATOM 6346 O O . MET B 1 70 ? -14.688 -29.5 31.234 1 58.97 70 MET B O 1
ATOM 6350 N N . VAL B 1 71 ? -13.727 -30.125 33.188 1 56.56 71 VAL B N 1
ATOM 6351 C CA . VAL B 1 71 ? -12.461 -30.453 32.562 1 56.56 71 VAL B CA 1
ATOM 6352 C C . VAL B 1 71 ? -12.648 -31.641 31.609 1 56.56 71 VAL B C 1
ATOM 6354 O O . VAL B 1 71 ? -12.172 -31.609 30.469 1 56.56 71 VAL B O 1
ATOM 6357 N N . VAL B 1 72 ? -13.391 -32.719 32.062 1 54.5 72 VAL B N 1
ATOM 6358 C CA . VAL B 1 72 ? -13.68 -33.844 31.156 1 54.5 72 VAL B CA 1
ATOM 6359 C C . VAL B 1 72 ? -14.57 -33.375 30.016 1 54.5 72 VAL B C 1
ATOM 6361 O O . VAL B 1 72 ? -14.367 -33.75 28.859 1 54.5 72 VAL B O 1
ATOM 6364 N N . THR B 1 73 ? -15.523 -32.438 30.312 1 54.03 73 THR B N 1
ATOM 6365 C CA . THR B 1 73 ? -16.328 -31.891 29.219 1 54.03 73 THR B CA 1
ATOM 6366 C C . THR B 1 73 ? -15.469 -31.016 28.312 1 54.03 73 THR B C 1
ATOM 6368 O O . THR B 1 73 ? -15.57 -31.094 27.078 1 54.03 73 THR B O 1
ATOM 6371 N N . VAL B 1 74 ? -14.641 -30.125 28.906 1 52.44 74 VAL B N 1
ATOM 6372 C CA . VAL B 1 74 ? -13.75 -29.328 28.062 1 52.44 74 VAL B CA 1
ATOM 6373 C C . VAL B 1 74 ? -12.734 -30.25 27.391 1 52.44 74 VAL B C 1
ATOM 6375 O O . VAL B 1 74 ? -12.461 -30.094 26.188 1 52.44 74 VAL B O 1
ATOM 6378 N N . MET B 1 75 ? -12.133 -31.172 28.125 1 48.84 75 MET B N 1
ATOM 6379 C CA . MET B 1 75 ? -11.258 -32.156 27.484 1 48.84 75 MET B CA 1
ATOM 6380 C C . MET B 1 75 ? -12.047 -33 26.5 1 48.84 75 MET B C 1
ATOM 6382 O O . MET B 1 75 ? -11.539 -33.344 25.422 1 48.84 75 MET B O 1
ATOM 6386 N N . SER B 1 76 ? -13.219 -33.406 26.906 1 47 76 SER B N 1
ATOM 6387 C CA . SER B 1 76 ? -14.055 -34.156 25.969 1 47 76 SER B CA 1
ATOM 6388 C C . SER B 1 76 ? -14.539 -33.25 24.844 1 47 76 SER B C 1
ATOM 6390 O O . SER B 1 76 ? -14.648 -33.688 23.688 1 47 76 SER B O 1
ATOM 6392 N N . LEU B 1 77 ? -14.875 -31.953 25.172 1 44.25 77 LEU B N 1
ATOM 6393 C CA . LEU B 1 77 ? -15.211 -31.016 24.094 1 44.25 77 LEU B CA 1
ATOM 6394 C C . LEU B 1 77 ? -13.969 -30.656 23.297 1 44.25 77 LEU B C 1
ATOM 6396 O O . LEU B 1 77 ? -14.039 -30.469 22.078 1 44.25 77 LEU B O 1
ATOM 6400 N N . LYS B 1 78 ? -12.781 -30.391 23.953 1 39 78 LYS B N 1
ATOM 6401 C CA . LYS B 1 78 ? -11.586 -30.234 23.125 1 39 78 LYS B CA 1
ATOM 6402 C C . LYS B 1 78 ? -11.344 -31.469 22.266 1 39 78 LYS B C 1
ATOM 6404 O O . LYS B 1 78 ? -10.898 -31.344 21.125 1 39 78 LYS B O 1
ATOM 6409 N N . LYS B 1 79 ? -11.469 -32.719 22.797 1 38.88 79 LYS B N 1
ATOM 6410 C CA . LYS B 1 79 ? -11.398 -33.875 21.922 1 38.88 79 LYS B CA 1
ATOM 6411 C C . LYS B 1 79 ? -12.5 -33.844 20.859 1 38.88 79 LYS B C 1
ATOM 6413 O O . LYS B 1 79 ? -12.305 -34.281 19.734 1 38.88 79 LYS B O 1
ATOM 6418 N N . THR B 1 80 ? -13.688 -33.375 21.312 1 35.03 80 THR B N 1
ATOM 6419 C CA . THR B 1 80 ? -14.75 -33.375 20.312 1 35.03 80 THR B CA 1
ATOM 6420 C C . THR B 1 80 ? -14.625 -32.156 19.391 1 35.03 80 THR B C 1
ATOM 6422 O O . THR B 1 80 ? -15.07 -32.188 18.25 1 35.03 80 THR B O 1
ATOM 6425 N N . PHE B 1 81 ? -14.305 -31 19.984 1 34.34 81 PHE B N 1
ATOM 6426 C CA . PHE B 1 81 ? -14.266 -29.906 19.016 1 34.34 81 PHE B CA 1
ATOM 6427 C C . PHE B 1 81 ? -13.031 -30 18.141 1 34.34 81 PHE B C 1
ATOM 6429 O O . PHE B 1 81 ? -12.781 -29.125 17.312 1 34.34 81 PHE B O 1
ATOM 6436 N N . GLY B 1 82 ? -12.031 -30.797 18.484 1 32.47 82 GLY B N 1
ATOM 6437 C CA . GLY B 1 82 ? -11.062 -31.109 17.453 1 32.47 82 GLY B CA 1
ATOM 6438 C C . GLY B 1 82 ? -11.688 -31.766 16.234 1 32.47 82 GLY B C 1
ATOM 6439 O O . GLY B 1 82 ? -11.555 -32.969 16.047 1 32.47 82 GLY B O 1
ATOM 6440 N N . ARG B 1 83 ? -12.914 -31.391 16.062 1 31.31 83 ARG B N 1
ATOM 6441 C CA . ARG B 1 83 ? -13.422 -31.953 14.82 1 31.31 83 ARG B CA 1
ATOM 6442 C C . ARG B 1 83 ? -12.406 -31.797 13.695 1 31.31 83 ARG B C 1
ATOM 6444 O O . ARG B 1 83 ? -12.023 -30.672 13.352 1 31.31 83 ARG B O 1
ATOM 6451 N N . THR B 1 84 ? -11.492 -32.656 13.695 1 29.31 84 THR B N 1
ATOM 6452 C CA . THR B 1 84 ? -10.766 -32.875 12.453 1 29.31 84 THR B CA 1
ATOM 6453 C C . THR B 1 84 ? -11.672 -32.656 11.242 1 29.31 84 THR B C 1
ATOM 6455 O O . THR B 1 84 ? -12.836 -33.062 11.25 1 29.31 84 THR B O 1
ATOM 6458 N N . ASP B 1 85 ? -11.602 -31.562 10.672 1 29.39 85 ASP B N 1
ATOM 6459 C CA . ASP B 1 85 ? -12.219 -31.578 9.352 1 29.39 85 ASP B CA 1
ATOM 6460 C C . ASP B 1 85 ? -12.266 -33 8.781 1 29.39 85 ASP B C 1
ATOM 6462 O O . ASP B 1 85 ? -11.273 -33.719 8.852 1 29.39 85 ASP B O 1
ATOM 6466 N N . PRO B 1 86 ? -13.484 -33.625 8.867 1 31.77 86 PRO B N 1
ATOM 6467 C CA . PRO B 1 86 ? -13.578 -35 8.414 1 31.77 86 PRO B CA 1
ATOM 6468 C C . PRO B 1 86 ? -12.641 -35.312 7.25 1 31.77 86 PRO B C 1
ATOM 6470 O O . PRO B 1 86 ? -12.539 -36.469 6.824 1 31.77 86 PRO B O 1
ATOM 6473 N N . TRP B 1 87 ? -12.359 -34.219 6.613 1 31.95 87 TRP B N 1
ATOM 6474 C CA . TRP B 1 87 ? -11.562 -34.656 5.469 1 31.95 87 TRP B CA 1
ATOM 6475 C C . TRP B 1 87 ? -10.18 -35.094 5.91 1 31.95 87 TRP B C 1
ATOM 6477 O O . TRP B 1 87 ? -9.398 -35.625 5.102 1 31.95 87 TRP B O 1
ATOM 6487 N N . VAL B 1 88 ? -9.648 -34.438 7.074 1 31.92 88 VAL B N 1
ATOM 6488 C CA . VAL B 1 88 ? -8.367 -35 7.492 1 31.92 88 VAL B CA 1
ATOM 6489 C C . VAL B 1 88 ? -8.594 -36.188 8.422 1 31.92 88 VAL B C 1
ATOM 6491 O O . VAL B 1 88 ? -8.875 -36 9.609 1 31.92 88 VAL B O 1
ATOM 6494 N N . GLU B 1 89 ? -9.359 -37.188 8.18 1 31.92 89 GLU B N 1
ATOM 6495 C CA . GLU B 1 89 ? -9.133 -38.344 9.031 1 31.92 89 GLU B CA 1
ATOM 6496 C C . GLU B 1 89 ? -7.664 -38.469 9.43 1 31.92 89 GLU B C 1
ATOM 6498 O O . GLU B 1 89 ? -6.773 -38.156 8.633 1 31.92 89 GLU B O 1
ATOM 6503 N N . PRO B 1 90 ? -7.344 -38.438 10.766 1 33.94 90 PRO B N 1
ATOM 6504 C CA . PRO B 1 90 ? -5.949 -38.812 11.047 1 33.94 90 PRO B CA 1
ATOM 6505 C C . PRO B 1 90 ? -5.449 -39.969 10.18 1 33.94 90 PRO B C 1
ATOM 6507 O O . PRO B 1 90 ? -6.047 -41.031 10.172 1 33.94 90 PRO B O 1
ATOM 6510 N N . TYR B 1 91 ? -4.887 -39.719 9.055 1 32 91 TYR B N 1
ATOM 6511 C CA . TYR B 1 91 ? -4.137 -40.75 8.344 1 32 91 TYR B CA 1
ATOM 6512 C C . TYR B 1 91 ? -3.262 -41.531 9.305 1 32 91 TYR B C 1
ATOM 6514 O O . TYR B 1 91 ? -2.354 -41 9.93 1 32 91 TYR B O 1
ATOM 6522 N N . ARG B 1 92 ? -3.795 -42.344 10.133 1 34.56 92 ARG B N 1
ATOM 6523 C CA . ARG B 1 92 ? -2.875 -43.312 10.711 1 34.56 92 ARG B CA 1
ATOM 6524 C C . ARG B 1 92 ? -1.84 -43.75 9.68 1 34.56 92 ARG B C 1
ATOM 6526 O O . ARG B 1 92 ? -2.189 -44.125 8.555 1 34.56 92 ARG B O 1
ATOM 6533 N N . PRO B 1 93 ? -0.628 -43.438 9.914 1 37.91 93 PRO B N 1
ATOM 6534 C CA . PRO B 1 93 ? 0.377 -44 9.016 1 37.91 93 PRO B CA 1
ATOM 6535 C C . PRO B 1 93 ? 0.192 -45.5 8.805 1 37.91 93 PRO B C 1
ATOM 6537 O O . PRO B 1 93 ? 0.691 -46.312 9.594 1 37.91 93 PRO B O 1
ATOM 6540 N N . GLN B 1 94 ? -0.862 -46.062 8.906 1 37.22 94 GLN B N 1
ATOM 6541 C CA . GLN B 1 94 ? -0.66 -47.406 8.359 1 37.22 94 GLN B CA 1
ATOM 6542 C C . GLN B 1 94 ? 0.112 -47.344 7.039 1 37.22 94 GLN B C 1
ATOM 6544 O O . GLN B 1 94 ? -0.205 -46.531 6.164 1 37.22 94 GLN B O 1
ATOM 6549 N N . SER B 1 95 ? 1.329 -47.688 6.984 1 54.53 95 SER B N 1
ATOM 6550 C CA . SER B 1 95 ? 2.213 -47.688 5.824 1 54.53 95 SER B CA 1
ATOM 6551 C C . SER B 1 95 ? 1.443 -47.969 4.539 1 54.53 95 SER B C 1
ATOM 6553 O O . SER B 1 95 ? 0.879 -49.062 4.387 1 54.53 95 SER B O 1
ATOM 6555 N N . ASP B 1 96 ? 0.758 -47.062 3.92 1 75.44 96 ASP B N 1
ATOM 6556 C CA . ASP B 1 96 ? 0.083 -47.25 2.639 1 75.44 96 ASP B CA 1
ATOM 6557 C C . ASP B 1 96 ? 0.915 -48.125 1.704 1 75.44 96 ASP B C 1
ATOM 6559 O O . ASP B 1 96 ? 2.145 -48.031 1.688 1 75.44 96 ASP B O 1
ATOM 6563 N N . PRO B 1 97 ? 0.297 -49.125 1.257 1 86.31 97 PRO B N 1
ATOM 6564 C CA . PRO B 1 97 ? 1.042 -50 0.343 1 86.31 97 PRO B CA 1
ATOM 6565 C C . PRO B 1 97 ? 1.715 -49.219 -0.789 1 86.31 97 PRO B C 1
ATOM 6567 O O . PRO B 1 97 ? 1.222 -48.156 -1.2 1 86.31 97 PRO B O 1
ATOM 6570 N N . PRO B 1 98 ? 2.832 -49.75 -1.187 1 93.38 98 PRO B N 1
ATOM 6571 C CA . PRO B 1 98 ? 3.521 -49.094 -2.309 1 93.38 98 PRO B CA 1
ATOM 6572 C C . PRO B 1 98 ? 2.668 -49.062 -3.576 1 93.38 98 PRO B C 1
ATOM 6574 O O . PRO B 1 98 ? 1.824 -49.938 -3.787 1 93.38 98 PRO B O 1
ATOM 6577 N N . THR B 1 99 ? 2.895 -48.062 -4.445 1 95.75 99 THR B N 1
ATOM 6578 C CA . THR B 1 99 ? 2.076 -47.844 -5.633 1 95.75 99 THR B CA 1
ATOM 6579 C C . THR B 1 99 ? 2.875 -48.125 -6.902 1 95.75 99 THR B C 1
ATOM 6581 O O . THR B 1 99 ? 2.338 -48.062 -8.008 1 95.75 99 THR B O 1
ATOM 6584 N N . LEU B 1 100 ? 4.094 -48.5 -6.785 1 96.62 100 LEU B N 1
ATOM 6585 C CA . LEU B 1 100 ? 5.016 -48.594 -7.91 1 96.62 100 LEU B CA 1
ATOM 6586 C C . LEU B 1 100 ? 4.672 -49.781 -8.805 1 96.62 100 LEU B C 1
ATOM 6588 O O . LEU B 1 100 ? 4.48 -50.875 -8.305 1 96.62 100 LEU B O 1
ATOM 6592 N N . VAL B 1 101 ? 4.652 -49.531 -10.133 1 95.38 101 VAL B N 1
ATOM 6593 C CA . VAL B 1 101 ? 4.328 -50.594 -11.062 1 95.38 101 VAL B CA 1
ATOM 6594 C C . VAL B 1 101 ? 5.359 -50.625 -12.188 1 95.38 101 VAL B C 1
ATOM 6596 O O . VAL B 1 101 ? 5.242 -51.438 -13.109 1 95.38 101 VAL B O 1
ATOM 6599 N N . PHE B 1 102 ? 6.363 -49.844 -12.156 1 95.94 102 PHE B N 1
ATOM 6600 C CA . PHE B 1 102 ? 7.41 -49.781 -13.172 1 95.94 102 PHE B CA 1
ATOM 6601 C C . PHE B 1 102 ? 8.719 -50.344 -12.641 1 95.94 102 PHE B C 1
ATOM 6603 O O . PHE B 1 102 ? 9.023 -50.219 -11.445 1 95.94 102 PHE B O 1
ATOM 6610 N N . GLN B 1 103 ? 9.492 -50.875 -13.586 1 94.69 103 GLN B N 1
ATOM 6611 C CA . GLN B 1 103 ? 10.836 -51.344 -13.25 1 94.69 103 GLN B CA 1
ATOM 6612 C C . GLN B 1 103 ? 11.836 -50.188 -13.297 1 94.69 103 GLN B C 1
ATOM 6614 O O . GLN B 1 103 ? 11.523 -49.125 -13.82 1 94.69 103 GLN B O 1
ATOM 6619 N N . ARG B 1 104 ? 12.977 -50.406 -12.75 1 93.88 104 ARG B N 1
ATOM 6620 C CA . ARG B 1 104 ? 14.016 -49.375 -12.68 1 93.88 104 ARG B CA 1
ATOM 6621 C C . ARG B 1 104 ? 14.391 -48.906 -14.07 1 93.88 104 ARG B C 1
ATOM 6623 O O . ARG B 1 104 ? 14.594 -47.688 -14.273 1 93.88 104 ARG B O 1
ATOM 6630 N N . ASP B 1 105 ? 14.516 -49.844 -14.961 1 93.31 105 ASP B N 1
ATOM 6631 C CA . ASP B 1 105 ? 14.883 -49.469 -16.312 1 93.31 105 ASP B CA 1
ATOM 6632 C C . ASP B 1 105 ? 13.844 -48.531 -16.938 1 93.31 105 ASP B C 1
ATOM 6634 O O . ASP B 1 105 ? 14.18 -47.656 -17.734 1 93.31 105 ASP B O 1
ATOM 6638 N N . ASP B 1 106 ? 12.586 -48.781 -16.641 1 95.44 106 ASP B N 1
ATOM 6639 C CA . ASP B 1 106 ? 11.523 -47.906 -17.109 1 95.44 106 ASP B CA 1
ATOM 6640 C C . ASP B 1 106 ? 11.656 -46.5 -16.5 1 95.44 106 ASP B C 1
ATOM 6642 O O . ASP B 1 106 ? 11.484 -45.5 -17.203 1 95.44 106 ASP B O 1
ATOM 6646 N N . LEU B 1 107 ? 11.945 -46.469 -15.258 1 96.19 107 LEU B N 1
ATOM 6647 C CA . LEU B 1 107 ? 12.117 -45.188 -14.578 1 96.19 107 LEU B CA 1
ATOM 6648 C C . LEU B 1 107 ? 13.297 -44.406 -15.156 1 96.19 107 LEU B C 1
ATOM 6650 O O . LEU B 1 107 ? 13.227 -43.188 -15.328 1 96.19 107 LEU B O 1
ATOM 6654 N N . LYS B 1 108 ? 14.336 -45.125 -15.445 1 94.56 108 LYS B N 1
ATOM 6655 C CA . LYS B 1 108 ? 15.508 -44.5 -16.078 1 94.56 108 LYS B CA 1
ATOM 6656 C C . LYS B 1 108 ? 15.141 -43.906 -17.438 1 94.56 108 LYS B C 1
ATOM 6658 O O . LYS B 1 108 ? 15.602 -42.812 -17.781 1 94.56 108 LYS B O 1
ATOM 6663 N N . ARG B 1 109 ? 14.375 -44.625 -18.172 1 96 109 ARG B N 1
ATOM 6664 C CA . ARG B 1 109 ? 13.961 -44.156 -19.484 1 96 109 ARG B CA 1
ATOM 6665 C C . ARG B 1 109 ? 13.102 -42.906 -19.375 1 96 109 ARG B C 1
ATOM 6667 O O . ARG B 1 109 ? 13.203 -42 -20.188 1 96 109 ARG B O 1
ATOM 6674 N N . ILE B 1 110 ? 12.258 -42.906 -18.375 1 97.31 110 ILE B N 1
ATOM 6675 C CA . ILE B 1 110 ? 11.406 -41.719 -18.141 1 97.31 110 ILE B CA 1
ATOM 6676 C C . ILE B 1 110 ? 12.273 -40.531 -17.812 1 97.31 110 ILE B C 1
ATOM 6678 O O . ILE B 1 110 ? 12.117 -39.438 -18.406 1 97.31 110 ILE B O 1
ATOM 6682 N N . TRP B 1 111 ? 13.188 -40.656 -16.906 1 97.31 111 TRP B N 1
ATOM 6683 C CA . TRP B 1 111 ? 14.117 -39.562 -16.562 1 97.31 111 TRP B CA 1
ATOM 6684 C C . TRP B 1 111 ? 14.906 -39.125 -17.797 1 97.31 111 TRP B C 1
ATOM 6686 O O . TRP B 1 111 ? 15.031 -37.938 -18.047 1 97.31 111 TRP B O 1
ATOM 6696 N N . SER B 1 112 ? 15.43 -40.156 -18.484 1 96.38 112 SER B N 1
ATOM 6697 C CA . SER B 1 112 ? 16.234 -39.844 -19.656 1 96.38 112 SER B CA 1
ATOM 6698 C C . SER B 1 112 ? 15.445 -39.062 -20.688 1 96.38 112 SER B C 1
ATOM 6700 O O . SER B 1 112 ? 15.969 -38.094 -21.281 1 96.38 112 SER B O 1
ATOM 6702 N N . TRP B 1 113 ? 14.219 -39.469 -20.922 1 97.38 113 TRP B N 1
ATOM 6703 C CA . TRP B 1 113 ? 13.367 -38.781 -21.875 1 97.38 113 TRP B CA 1
ATOM 6704 C C . TRP B 1 113 ? 13.125 -37.312 -21.438 1 97.38 113 TRP B C 1
ATOM 6706 O O . TRP B 1 113 ? 13.227 -36.406 -22.25 1 97.38 113 TRP B O 1
ATOM 6716 N N . GLU B 1 114 ? 12.734 -37.094 -20.172 1 97.62 114 GLU B N 1
ATOM 6717 C CA . GLU B 1 114 ? 12.461 -35.781 -19.641 1 97.62 114 GLU B CA 1
ATOM 6718 C C . GLU B 1 114 ? 13.688 -34.875 -19.734 1 97.62 114 GLU B C 1
ATOM 6720 O O . GLU B 1 114 ? 13.586 -33.719 -20.125 1 97.62 114 GLU B O 1
ATOM 6725 N N . ILE B 1 115 ? 14.875 -35.375 -19.406 1 97.06 115 ILE B N 1
ATOM 6726 C CA . ILE B 1 115 ? 16.125 -34.625 -19.438 1 97.06 115 ILE B CA 1
ATOM 6727 C C . ILE B 1 115 ? 16.469 -34.281 -20.875 1 97.06 115 ILE B C 1
ATOM 6729 O O . ILE B 1 115 ? 16.75 -33.125 -21.188 1 97.06 115 ILE B O 1
ATOM 6733 N N . ALA B 1 116 ? 16.422 -35.25 -21.734 1 96.69 116 ALA B N 1
ATOM 6734 C CA . ALA B 1 116 ? 16.797 -35.062 -23.141 1 96.69 116 ALA B CA 1
ATOM 6735 C C . ALA B 1 116 ? 15.844 -34.062 -23.812 1 96.69 116 ALA B C 1
ATOM 6737 O O . ALA B 1 116 ? 16.25 -33.344 -24.719 1 96.69 116 ALA B O 1
ATOM 6738 N N . SER B 1 117 ? 14.594 -34 -23.344 1 95.56 117 SER B N 1
ATOM 6739 C CA . SER B 1 117 ? 13.578 -33.125 -23.922 1 95.56 117 SER B CA 1
ATOM 6740 C C . SER B 1 117 ? 13.695 -31.719 -23.375 1 95.56 117 SER B C 1
ATOM 6742 O O . SER B 1 117 ? 12.945 -30.828 -23.781 1 95.56 117 SER B O 1
ATOM 6744 N N . GLY B 1 118 ? 14.609 -31.5 -22.422 1 94.44 118 GLY B N 1
ATOM 6745 C CA . GLY B 1 118 ? 14.789 -30.188 -21.828 1 94.44 118 GLY B CA 1
ATOM 6746 C C . GLY B 1 118 ? 13.781 -29.906 -20.719 1 94.44 118 GLY B C 1
ATOM 6747 O O . GLY B 1 118 ? 13.578 -28.734 -20.359 1 94.44 118 GLY B O 1
ATOM 6748 N N . HIS B 1 119 ? 13.133 -30.938 -20.234 1 96.19 119 HIS B N 1
ATOM 6749 C CA . HIS B 1 119 ? 12.078 -30.766 -19.234 1 96.19 119 HIS B CA 1
ATOM 6750 C C . HIS B 1 119 ? 12.641 -30.812 -17.812 1 96.19 119 HIS B C 1
ATOM 6752 O O . HIS B 1 119 ? 11.891 -30.906 -16.844 1 96.19 119 HIS B O 1
ATOM 6758 N N . TYR B 1 120 ? 13.961 -30.766 -17.688 1 96.69 120 TYR B N 1
ATOM 6759 C CA . TYR B 1 120 ? 14.602 -30.766 -16.375 1 96.69 120 TYR B CA 1
ATOM 6760 C C . TYR B 1 120 ? 15.625 -29.641 -16.266 1 96.69 120 TYR B C 1
ATOM 6762 O O . TYR B 1 120 ? 16.828 -29.906 -16.141 1 96.69 120 TYR B O 1
ATOM 6770 N N . PRO B 1 121 ? 15.109 -28.422 -16.172 1 95.5 121 PRO B N 1
ATOM 6771 C CA . PRO B 1 121 ? 16.031 -27.281 -16.062 1 95.5 121 PRO B CA 1
ATOM 6772 C C . PRO B 1 121 ? 16.641 -27.156 -14.664 1 95.5 121 PRO B C 1
ATOM 6774 O O . PRO B 1 121 ? 17.438 -26.234 -14.422 1 95.5 121 PRO B O 1
ATOM 6777 N N . SER B 1 122 ? 16.375 -28.031 -13.797 1 96.38 122 SER B N 1
ATOM 6778 C CA . SER B 1 122 ? 16.875 -27.984 -12.422 1 96.38 122 SER B CA 1
ATOM 6779 C C . SER B 1 122 ? 18.312 -28.484 -12.344 1 96.38 122 SER B C 1
ATOM 6781 O O . SER B 1 122 ? 18.703 -29.391 -13.094 1 96.38 122 SER B O 1
ATOM 6783 N N . ARG B 1 123 ? 19.047 -27.906 -11.383 1 93.5 123 ARG B N 1
ATOM 6784 C CA . ARG B 1 123 ? 20.406 -28.344 -11.125 1 93.5 123 ARG B CA 1
ATOM 6785 C C . ARG B 1 123 ? 20.453 -29.422 -10.039 1 93.5 123 ARG B C 1
ATOM 6787 O O . ARG B 1 123 ? 21.516 -29.922 -9.695 1 93.5 123 ARG B O 1
ATOM 6794 N N . GLN B 1 124 ? 19.375 -29.781 -9.602 1 92.69 124 GLN B N 1
ATOM 6795 C CA . GLN B 1 124 ? 19.312 -30.781 -8.547 1 92.69 124 GLN B CA 1
ATOM 6796 C C . GLN B 1 124 ? 19.734 -32.156 -9.078 1 92.69 124 GLN B C 1
ATOM 6798 O O . GLN B 1 124 ? 19.547 -32.469 -10.258 1 92.69 124 GLN B O 1
ATOM 6803 N N . SER B 1 125 ? 20.188 -32.938 -8.164 1 92 125 SER B N 1
ATOM 6804 C CA . SER B 1 125 ? 20.656 -34.281 -8.531 1 92 125 SER B CA 1
ATOM 6805 C C . SER B 1 125 ? 19.484 -35.219 -8.766 1 92 125 SER B C 1
ATOM 6807 O O . SER B 1 125 ? 18.406 -35.031 -8.188 1 92 125 SER B O 1
ATOM 6809 N N . ILE B 1 126 ? 19.781 -36.188 -9.625 1 94.12 126 ILE B N 1
ATOM 6810 C CA . ILE B 1 126 ? 18.844 -37.312 -9.82 1 94.12 126 ILE B CA 1
ATOM 6811 C C . ILE B 1 126 ? 18.953 -38.281 -8.648 1 94.12 126 ILE B C 1
ATOM 6813 O O . ILE B 1 126 ? 20.047 -38.531 -8.156 1 94.12 126 ILE B O 1
ATOM 6817 N N . PRO B 1 127 ? 17.828 -38.75 -8.18 1 93.25 127 PRO B N 1
ATOM 6818 C CA . PRO B 1 127 ? 17.922 -39.719 -7.094 1 93.25 127 PRO B CA 1
ATOM 6819 C C . PRO B 1 127 ? 18.797 -40.938 -7.445 1 93.25 127 PRO B C 1
ATOM 6821 O O . PRO B 1 127 ? 18.688 -41.469 -8.547 1 93.25 127 PRO B O 1
ATOM 6824 N N . LYS B 1 128 ? 19.547 -41.406 -6.508 1 88.88 128 LYS B N 1
ATOM 6825 C CA . LYS B 1 128 ? 20.484 -42.5 -6.707 1 88.88 128 LYS B CA 1
ATOM 6826 C C . LYS B 1 128 ? 19.766 -43.781 -7.047 1 88.88 128 LYS B C 1
ATOM 6828 O O . LYS B 1 128 ? 20.297 -44.656 -7.75 1 88.88 128 LYS B O 1
ATOM 6833 N N . GLN B 1 129 ? 18.578 -43.844 -6.602 1 89.94 129 GLN B N 1
ATOM 6834 C CA . GLN B 1 129 ? 17.766 -45.062 -6.77 1 89.94 129 GLN B CA 1
ATOM 6835 C C . GLN B 1 129 ? 17.453 -45.312 -8.242 1 89.94 129 GLN B C 1
ATOM 6837 O O . GLN B 1 129 ? 17.109 -46.406 -8.625 1 89.94 129 GLN B O 1
ATOM 6842 N N . ILE B 1 130 ? 17.594 -44.344 -9.055 1 92.5 130 ILE B N 1
ATOM 6843 C CA . ILE B 1 130 ? 17.297 -44.469 -10.477 1 92.5 130 ILE B CA 1
ATOM 6844 C C . ILE B 1 130 ? 18.406 -45.281 -11.164 1 92.5 130 ILE B C 1
ATOM 6846 O O . ILE B 1 130 ? 18.156 -46 -12.133 1 92.5 130 ILE B O 1
ATOM 6850 N N . GLY B 1 131 ? 19.672 -45.062 -10.742 1 87.81 131 GLY B N 1
ATOM 6851 C CA . GLY B 1 131 ? 20.766 -45.969 -11.117 1 87.81 131 GLY B CA 1
ATOM 6852 C C . GLY B 1 131 ? 21.375 -45.594 -12.461 1 87.81 131 GLY B C 1
ATOM 6853 O O . GLY B 1 131 ? 21.75 -46.5 -13.234 1 87.81 131 GLY B O 1
ATOM 6854 N N . PHE B 1 132 ? 21.453 -44.375 -12.773 1 90.06 132 PHE B N 1
ATOM 6855 C CA . PHE B 1 132 ? 22.188 -44 -13.969 1 90.06 132 PHE B CA 1
ATOM 6856 C C . PHE B 1 132 ? 23.656 -44.406 -13.867 1 90.06 132 PHE B C 1
ATOM 6858 O O . PHE B 1 132 ? 24.281 -44.219 -12.828 1 90.06 132 PHE B O 1
ATOM 6865 N N . LYS B 1 133 ? 24.125 -44.969 -14.922 1 84.56 133 LYS B N 1
ATOM 6866 C CA . LYS B 1 133 ? 25.531 -45.344 -14.938 1 84.56 133 LYS B CA 1
ATOM 6867 C C . LYS B 1 133 ? 26.422 -44.219 -15.43 1 84.56 133 LYS B C 1
ATOM 6869 O O . LYS B 1 133 ? 27.594 -44.156 -15.078 1 84.56 133 LYS B O 1
ATOM 6874 N N . SER B 1 134 ? 25.891 -43.438 -16.328 1 86.38 134 SER B N 1
ATOM 6875 C CA . SER B 1 134 ? 26.578 -42.25 -16.844 1 86.38 134 SER B CA 1
ATOM 6876 C C . SER B 1 134 ? 25.672 -41.031 -16.781 1 86.38 134 SER B C 1
ATOM 6878 O O . SER B 1 134 ? 24.438 -41.156 -16.875 1 86.38 134 SER B O 1
ATOM 6880 N N . SER B 1 135 ? 26.297 -39.938 -16.656 1 87.12 135 SER B N 1
ATOM 6881 C CA . SER B 1 135 ? 25.547 -38.719 -16.547 1 87.12 135 SER B CA 1
ATOM 6882 C C . SER B 1 135 ? 24.859 -38.375 -17.875 1 87.12 135 SER B C 1
ATOM 6884 O O . SER B 1 135 ? 25.516 -38.25 -18.906 1 87.12 135 SER B O 1
ATOM 6886 N N . PRO B 1 136 ? 23.625 -38.188 -17.797 1 92.25 136 PRO B N 1
ATOM 6887 C CA . PRO B 1 136 ? 22.938 -37.812 -19.031 1 92.25 136 PRO B CA 1
ATOM 6888 C C . PRO B 1 136 ? 23.156 -36.375 -19.422 1 92.25 136 PRO B C 1
ATOM 6890 O O . PRO B 1 136 ? 23.203 -35.5 -18.547 1 92.25 136 PRO B O 1
ATOM 6893 N N . PRO B 1 137 ? 23.391 -36.062 -20.734 1 92.81 137 PRO B N 1
ATOM 6894 C CA . PRO B 1 137 ? 23.453 -34.656 -21.188 1 92.81 137 PRO B CA 1
ATOM 6895 C C . PRO B 1 137 ? 22.125 -33.938 -21.016 1 92.81 137 PRO B C 1
ATOM 6897 O O . PRO B 1 137 ? 21.062 -34.469 -21.328 1 92.81 137 PRO B O 1
ATOM 6900 N N . ASN B 1 138 ? 22.125 -32.781 -20.469 1 94.69 138 ASN B N 1
ATOM 6901 C CA . ASN B 1 138 ? 20.953 -31.969 -20.203 1 94.69 138 ASN B CA 1
ATOM 6902 C C . ASN B 1 138 ? 20.953 -30.688 -21 1 94.69 138 ASN B C 1
ATOM 6904 O O . ASN B 1 138 ? 21.703 -29.75 -20.703 1 94.69 138 ASN B O 1
ATOM 6908 N N . PRO B 1 139 ? 20.125 -30.562 -22 1 94.12 139 PRO B N 1
ATOM 6909 C CA . PRO B 1 139 ? 20.125 -29.375 -22.859 1 94.12 139 PRO B CA 1
ATOM 6910 C C . PRO B 1 139 ? 19.516 -28.156 -22.188 1 94.12 139 PRO B C 1
ATOM 6912 O O . PRO B 1 139 ? 19.625 -27.031 -22.703 1 94.12 139 PRO B O 1
ATOM 6915 N N . ALA B 1 140 ? 18.844 -28.297 -21.047 1 93.88 140 ALA B N 1
ATOM 6916 C CA . ALA B 1 140 ? 18.203 -27.188 -20.359 1 93.88 140 ALA B CA 1
ATOM 6917 C C . ALA B 1 140 ? 19.156 -26.5 -19.391 1 93.88 140 ALA B C 1
ATOM 6919 O O . ALA B 1 140 ? 18.812 -25.5 -18.766 1 93.88 140 ALA B O 1
ATOM 6920 N N . LEU B 1 141 ? 20.359 -27.047 -19.234 1 93.94 141 LEU B N 1
ATOM 6921 C CA . LEU B 1 141 ? 21.375 -26.469 -18.344 1 93.94 141 LEU B CA 1
ATOM 6922 C C . LEU B 1 141 ? 22.578 -25.969 -19.156 1 93.94 141 LEU B C 1
ATOM 6924 O O . LEU B 1 141 ? 22.953 -26.578 -20.156 1 93.94 141 LEU B O 1
ATOM 6928 N N . PRO B 1 142 ? 23.156 -24.844 -18.641 1 91.69 142 PRO B N 1
ATOM 6929 C CA . PRO B 1 142 ? 24.328 -24.328 -19.359 1 91.69 142 PRO B CA 1
ATOM 6930 C C . PRO B 1 142 ? 25.484 -25.312 -19.375 1 91.69 142 PRO B C 1
ATOM 6932 O O . PRO B 1 142 ? 25.656 -26.109 -18.438 1 91.69 142 PRO B O 1
ATOM 6935 N N . ALA B 1 143 ? 26.281 -25.031 -20.391 1 87.38 143 ALA B N 1
ATOM 6936 C CA . ALA B 1 143 ? 27.453 -25.906 -20.547 1 87.38 143 ALA B CA 1
ATOM 6937 C C . ALA B 1 143 ? 28.469 -25.672 -19.453 1 87.38 143 ALA B C 1
ATOM 6939 O O . ALA B 1 143 ? 28.797 -24.531 -19.125 1 87.38 143 ALA B O 1
ATOM 6940 N N . GLN B 1 144 ? 28.5 -26.5 -18.5 1 72.06 144 GLN B N 1
ATOM 6941 C CA . GLN B 1 144 ? 29.5 -26.406 -17.438 1 72.06 144 GLN B CA 1
ATOM 6942 C C . GLN B 1 144 ? 30.594 -27.469 -17.594 1 72.06 144 GLN B C 1
ATOM 6944 O O . GLN B 1 144 ? 30.312 -28.578 -18.047 1 72.06 144 GLN B O 1
ATOM 6949 N N . GLN B 1 145 ? 31.859 -26.969 -17.516 1 52.5 145 GLN B N 1
ATOM 6950 C CA . GLN B 1 145 ? 32.938 -27.969 -17.453 1 52.5 145 GLN B CA 1
ATOM 6951 C C . GLN B 1 145 ? 32.844 -28.766 -16.156 1 52.5 145 GLN B C 1
ATOM 6953 O O . GLN B 1 145 ? 32.562 -28.203 -15.094 1 52.5 145 GLN B O 1
ATOM 6958 N N . ARG B 1 146 ? 32.344 -29.875 -16.141 1 52.53 146 ARG B N 1
ATOM 6959 C CA . ARG B 1 146 ? 32.219 -30.719 -14.969 1 52.53 146 ARG B CA 1
ATOM 6960 C C . ARG B 1 146 ? 33.438 -30.578 -14.055 1 52.53 146 ARG B C 1
ATOM 6962 O O . ARG B 1 146 ? 34.562 -30.812 -14.484 1 52.53 146 ARG B O 1
ATOM 6969 N N . THR B 1 147 ? 33.5 -29.594 -13.164 1 47 147 THR B N 1
ATOM 6970 C CA . THR B 1 147 ? 34.562 -29.828 -12.188 1 47 147 THR B CA 1
ATOM 6971 C C . THR B 1 147 ? 34.25 -31.078 -11.352 1 47 147 THR B C 1
ATOM 6973 O O . THR B 1 147 ? 33.281 -31.109 -10.633 1 47 147 THR B O 1
ATOM 6976 N N . ILE B 1 148 ? 34.375 -32.156 -11.758 1 40.59 148 ILE B N 1
ATOM 6977 C CA . ILE B 1 148 ? 34.219 -33.406 -10.992 1 40.59 148 ILE B CA 1
ATOM 6978 C C . ILE B 1 148 ? 34.812 -33.219 -9.602 1 40.59 148 ILE B C 1
ATOM 6980 O O . ILE B 1 148 ? 36 -32.969 -9.461 1 40.59 148 ILE B O 1
ATOM 6984 N N . ARG B 1 149 ? 33.969 -32.906 -8.602 1 44.06 149 ARG B N 1
ATOM 6985 C CA . ARG B 1 149 ? 34.594 -33.031 -7.277 1 44.06 149 ARG B CA 1
ATOM 6986 C C . ARG B 1 149 ? 35.281 -34.375 -7.117 1 44.06 149 ARG B C 1
ATOM 6988 O O . ARG B 1 149 ? 34.75 -35.406 -7.574 1 44.06 149 ARG B O 1
ATOM 6995 N N . PRO B 1 150 ? 36.594 -34.375 -6.621 1 37.72 150 PRO B N 1
ATOM 6996 C CA . PRO B 1 150 ? 37.281 -35.656 -6.41 1 37.72 150 PRO B CA 1
ATOM 6997 C C . PRO B 1 150 ? 36.438 -36.656 -5.586 1 37.72 150 PRO B C 1
ATOM 6999 O O . PRO B 1 150 ? 35.594 -36.219 -4.785 1 37.72 150 PRO B O 1
ATOM 7002 N N . SER B 1 151 ? 36.281 -37.969 -5.91 1 35.97 151 SER B N 1
ATOM 7003 C CA . SER B 1 151 ? 35.594 -39.125 -5.324 1 35.97 151 SER B CA 1
ATOM 7004 C C . SER B 1 151 ? 35.75 -39.156 -3.809 1 35.97 151 SER B C 1
ATOM 7006 O O . SER B 1 151 ? 35.031 -39.875 -3.115 1 35.97 151 SER B O 1
ATOM 7008 N N . ARG B 1 152 ? 36.844 -38.656 -3.27 1 39.16 152 ARG B N 1
ATOM 7009 C CA . ARG B 1 152 ? 37.125 -38.875 -1.854 1 39.16 152 ARG B CA 1
ATOM 7010 C C . ARG B 1 152 ? 36.031 -38.281 -0.981 1 39.16 152 ARG B C 1
ATOM 7012 O O . ARG B 1 152 ? 35.938 -38.594 0.204 1 39.16 152 ARG B O 1
ATOM 7019 N N . TYR B 1 153 ? 35.469 -37.188 -1.3 1 38.28 153 TYR B N 1
ATOM 7020 C CA . TYR B 1 153 ? 34.562 -36.531 -0.372 1 38.28 153 TYR B CA 1
ATOM 7021 C C . TYR B 1 153 ? 33.125 -36.906 -0.648 1 38.28 153 TYR B C 1
ATOM 7023 O O . TYR B 1 153 ? 32.188 -36.25 -0.184 1 38.28 153 TYR B O 1
ATOM 7031 N N . ARG B 1 154 ? 32.875 -37.719 -1.65 1 39.72 154 ARG B N 1
ATOM 7032 C CA . ARG B 1 154 ? 31.516 -38.219 -1.852 1 39.72 154 ARG B CA 1
ATOM 7033 C C . ARG B 1 154 ? 31.141 -39.219 -0.783 1 39.72 154 ARG B C 1
ATOM 7035 O O . ARG B 1 154 ? 31.953 -40.062 -0.407 1 39.72 154 ARG B O 1
ATOM 7042 N N . PRO B 1 155 ? 30.219 -38.969 0.116 1 39.94 155 PRO B N 1
ATOM 7043 C CA . PRO B 1 155 ? 29.859 -39.938 1.154 1 39.94 155 PRO B CA 1
ATOM 7044 C C . PRO B 1 155 ? 29.859 -41.375 0.64 1 39.94 155 PRO B C 1
ATOM 7046 O O . PRO B 1 155 ? 29.656 -41.594 -0.556 1 39.94 155 PRO B O 1
ATOM 7049 N N . PRO B 1 156 ? 30.406 -42.312 1.396 1 36.34 156 PRO B N 1
ATOM 7050 C CA . PRO B 1 156 ? 30.391 -43.719 1.036 1 36.34 156 PRO B CA 1
ATOM 7051 C C . PRO B 1 156 ? 29.062 -44.156 0.442 1 36.34 156 PRO B C 1
ATOM 7053 O O . PRO B 1 156 ? 28 -43.688 0.846 1 36.34 156 PRO B O 1
ATOM 7056 N N . PRO B 1 157 ? 29.047 -44.719 -0.838 1 34.88 157 PRO B N 1
ATOM 7057 C CA . PRO B 1 157 ? 27.828 -45.281 -1.446 1 34.88 157 PRO B CA 1
ATOM 7058 C C . PRO B 1 157 ? 27.016 -46.125 -0.471 1 34.88 157 PRO B C 1
ATOM 7060 O O . PRO B 1 157 ? 27.547 -47.062 0.127 1 34.88 157 PRO B O 1
ATOM 7063 N N . THR B 1 158 ? 26.266 -45.656 0.37 1 34.5 158 THR B N 1
ATOM 7064 C CA . THR B 1 158 ? 25.375 -46.656 0.952 1 34.5 158 THR B CA 1
ATOM 7065 C C . THR B 1 158 ? 24.984 -47.719 -0.081 1 34.5 158 THR B C 1
ATOM 7067 O O . THR B 1 158 ? 25.109 -47.5 -1.285 1 34.5 158 THR B O 1
ATOM 7070 N N . VAL B 1 159 ? 24.203 -48.875 0.231 1 36.22 159 VAL B N 1
ATOM 7071 C CA . VAL B 1 159 ? 24.016 -50.219 -0.351 1 36.22 159 VAL B CA 1
ATOM 7072 C C . VAL B 1 159 ? 23.703 -50.094 -1.842 1 36.22 159 VAL B C 1
ATOM 7074 O O . VAL B 1 159 ? 24.125 -50.906 -2.643 1 36.22 159 VAL B O 1
ATOM 7077 N N . VAL B 1 160 ? 22.609 -49.375 -2.277 1 39.53 160 VAL B N 1
ATOM 7078 C CA . VAL B 1 160 ? 22.125 -49.938 -3.537 1 39.53 160 VAL B CA 1
ATOM 7079 C C . VAL B 1 160 ? 23.172 -49.688 -4.633 1 39.53 160 VAL B C 1
ATOM 7081 O O . VAL B 1 160 ? 23.594 -50.656 -5.305 1 39.53 160 VAL B O 1
ATOM 7084 N N . THR B 1 161 ? 22.984 -48.781 -5.746 1 42.81 161 THR B N 1
ATOM 7085 C CA . THR B 1 161 ? 23.875 -48.656 -6.895 1 42.81 161 THR B CA 1
ATOM 7086 C C . THR B 1 161 ? 25.016 -47.688 -6.602 1 42.81 161 THR B C 1
ATOM 7088 O O . THR B 1 161 ? 24.781 -46.5 -6.43 1 42.81 161 THR B O 1
ATOM 7091 N N . THR B 1 162 ? 26 -48 -5.816 1 44.31 162 THR B N 1
ATOM 7092 C CA . THR B 1 162 ? 27.203 -47.312 -5.387 1 44.31 162 THR B CA 1
ATOM 7093 C C . THR B 1 162 ? 27.766 -46.469 -6.531 1 44.31 162 THR B C 1
ATOM 7095 O O . THR B 1 162 ? 28.562 -45.531 -6.301 1 44.31 162 THR B O 1
ATOM 7098 N N . ARG B 1 163 ? 27.594 -46.906 -7.734 1 48.75 163 ARG B N 1
ATOM 7099 C CA . ARG B 1 163 ? 28.312 -46.281 -8.844 1 48.75 163 ARG B CA 1
ATOM 7100 C C . ARG B 1 163 ? 27.391 -45.406 -9.695 1 48.75 163 ARG B C 1
ATOM 7102 O O . ARG B 1 163 ? 27.641 -45.219 -10.883 1 48.75 163 ARG B O 1
ATOM 7109 N N . ALA B 1 164 ? 26.297 -44.969 -9.008 1 57.16 164 ALA B N 1
ATOM 7110 C CA . ALA B 1 164 ? 25.391 -44.188 -9.852 1 57.16 164 ALA B CA 1
ATOM 7111 C C . ALA B 1 164 ? 25.812 -42.75 -9.953 1 57.16 164 ALA B C 1
ATOM 7113 O O . ALA B 1 164 ? 26.328 -42.156 -8.992 1 57.16 164 ALA B O 1
ATOM 7114 N N . ASP B 1 165 ? 25.844 -42.219 -11.219 1 71.12 165 ASP B N 1
ATOM 7115 C CA . ASP B 1 165 ? 26.016 -40.781 -11.484 1 71.12 165 ASP B CA 1
ATOM 7116 C C . ASP B 1 165 ? 24.703 -40.031 -11.273 1 71.12 165 ASP B C 1
ATOM 7118 O O . ASP B 1 165 ? 23.688 -40.375 -11.883 1 71.12 165 ASP B O 1
ATOM 7122 N N . THR B 1 166 ? 24.641 -39.062 -10.383 1 82.06 166 THR B N 1
ATOM 7123 C CA . THR B 1 166 ? 23.391 -38.438 -9.992 1 82.06 166 THR B CA 1
ATOM 7124 C C . THR B 1 166 ? 23.281 -37.031 -10.578 1 82.06 166 THR B C 1
ATOM 7126 O O . THR B 1 166 ? 22.234 -36.375 -10.461 1 82.06 166 THR B O 1
ATOM 7129 N N . ASP B 1 167 ? 24.297 -36.562 -11.25 1 86.69 167 ASP B N 1
ATOM 7130 C CA . ASP B 1 167 ? 24.219 -35.188 -11.781 1 86.69 167 ASP B CA 1
ATOM 7131 C C . ASP B 1 167 ? 24.156 -35.219 -13.305 1 86.69 167 ASP B C 1
ATOM 7133 O O . ASP B 1 167 ? 24.703 -36.094 -13.953 1 86.69 167 ASP B O 1
ATOM 7137 N N . THR B 1 168 ? 23.391 -34.344 -13.812 1 91.06 168 THR B N 1
ATOM 7138 C CA . THR B 1 168 ? 23.359 -34.219 -15.266 1 91.06 168 THR B CA 1
ATOM 7139 C C . THR B 1 168 ? 24.484 -33.312 -15.75 1 91.06 168 THR B C 1
ATOM 7141 O O . THR B 1 168 ? 25.094 -32.594 -14.953 1 91.06 168 THR B O 1
ATOM 7144 N N . ILE B 1 169 ? 24.812 -33.375 -17.031 1 90.38 169 ILE B N 1
ATOM 7145 C CA . ILE B 1 169 ? 25.812 -32.531 -17.641 1 90.38 169 ILE B CA 1
ATOM 7146 C C . ILE B 1 169 ? 25.141 -31.516 -18.562 1 90.38 169 ILE B C 1
ATOM 7148 O O . ILE B 1 169 ? 24.516 -31.875 -19.547 1 90.38 169 ILE B O 1
ATOM 7152 N N . GLY B 1 170 ? 25.328 -30.297 -18.234 1 91.94 170 GLY B N 1
ATOM 7153 C CA . GLY B 1 170 ? 24.734 -29.25 -19.047 1 91.94 170 GLY B CA 1
ATOM 7154 C C . GLY B 1 170 ? 25.344 -29.125 -20.422 1 91.94 170 GLY B C 1
ATOM 7155 O O . GLY B 1 170 ? 26.578 -29.188 -20.578 1 91.94 170 GLY B O 1
ATOM 7156 N N . VAL B 1 171 ? 24.531 -29.031 -21.406 1 91.75 171 VAL B N 1
ATOM 7157 C CA . VAL B 1 171 ? 25 -28.859 -22.766 1 91.75 171 VAL B CA 1
ATOM 7158 C C . VAL B 1 171 ? 24.156 -27.766 -23.453 1 91.75 171 VAL B C 1
ATOM 7160 O O . VAL B 1 171 ? 24.156 -27.672 -24.688 1 91.75 171 VAL B O 1
ATOM 7163 N N . GLY B 1 172 ? 23.406 -27.062 -22.719 1 91.38 172 GLY B N 1
ATOM 7164 C CA . GLY B 1 172 ? 22.516 -26.062 -23.266 1 91.38 172 GLY B CA 1
ATOM 7165 C C . GLY B 1 172 ? 23.094 -24.656 -23.234 1 91.38 172 GLY B C 1
ATOM 7166 O O . GLY B 1 172 ? 24.281 -24.484 -22.984 1 91.38 172 GLY B O 1
ATOM 7167 N N . PRO B 1 173 ? 22.188 -23.656 -23.5 1 90.12 173 PRO B N 1
ATOM 7168 C CA . PRO B 1 173 ? 22.625 -22.266 -23.547 1 90.12 173 PRO B CA 1
ATOM 7169 C C . PRO B 1 173 ? 22.953 -21.688 -22.156 1 90.12 173 PRO B C 1
ATOM 7171 O O . PRO B 1 173 ? 22.438 -22.203 -21.156 1 90.12 173 PRO B O 1
ATOM 7174 N N . LYS B 1 174 ? 23.719 -20.625 -22.188 1 91.31 174 LYS B N 1
ATOM 7175 C CA . LYS B 1 174 ? 24.047 -19.906 -20.953 1 91.31 174 LYS B CA 1
ATOM 7176 C C . LYS B 1 174 ? 22.844 -19.156 -20.438 1 91.31 174 LYS B C 1
ATOM 7178 O O . LYS B 1 174 ? 21.984 -18.703 -21.203 1 91.31 174 LYS B O 1
ATOM 7183 N N . ARG B 1 175 ? 22.812 -19.078 -19.094 1 93.81 175 ARG B N 1
ATOM 7184 C CA . ARG B 1 175 ? 21.766 -18.281 -18.453 1 93.81 175 ARG B CA 1
ATOM 7185 C C . ARG B 1 175 ? 22.281 -16.891 -18.109 1 93.81 175 ARG B C 1
ATOM 7187 O O . ARG B 1 175 ? 23.312 -16.75 -17.453 1 93.81 175 ARG B O 1
ATOM 7194 N N . ILE B 1 176 ? 21.609 -15.891 -18.578 1 94.56 176 ILE B N 1
ATOM 7195 C CA . ILE B 1 176 ? 21.906 -14.508 -18.203 1 94.56 176 ILE B CA 1
ATOM 7196 C C . ILE B 1 176 ? 20.828 -13.992 -17.25 1 94.56 176 ILE B C 1
ATOM 7198 O O . ILE B 1 176 ? 19.688 -13.773 -17.656 1 94.56 176 ILE B O 1
ATOM 7202 N N . TYR B 1 177 ? 21.234 -13.852 -16.031 1 96 177 TYR B N 1
ATOM 7203 C CA . TYR B 1 177 ? 20.297 -13.375 -15.023 1 96 177 TYR B CA 1
ATOM 7204 C C . TYR B 1 177 ? 20.109 -11.867 -15.133 1 96 177 TYR B C 1
ATOM 7206 O O . TYR B 1 177 ? 21.078 -11.117 -15.211 1 96 177 TYR B O 1
ATOM 7214 N N . LEU B 1 178 ? 18.859 -11.477 -15.078 1 94.69 178 LEU B N 1
ATOM 7215 C CA . LEU B 1 178 ? 18.5 -10.102 -15.391 1 94.69 178 LEU B CA 1
ATOM 7216 C C . LEU B 1 178 ? 18.375 -9.266 -14.117 1 94.69 178 LEU B C 1
ATOM 7218 O O . LEU B 1 178 ? 17.984 -9.773 -13.07 1 94.69 178 LEU B O 1
ATOM 7222 N N . ASP B 1 179 ? 18.781 -8.031 -14.242 1 91.12 179 ASP B N 1
ATOM 7223 C CA . ASP B 1 179 ? 18.469 -7.008 -13.25 1 91.12 179 ASP B CA 1
ATOM 7224 C C . ASP B 1 179 ? 17.266 -6.164 -13.68 1 91.12 179 ASP B C 1
ATOM 7226 O O . ASP B 1 179 ? 17.438 -5.105 -14.289 1 91.12 179 ASP B O 1
ATOM 7230 N N . ILE B 1 180 ? 16.156 -6.633 -13.258 1 92.06 180 ILE B N 1
ATOM 7231 C CA . ILE B 1 180 ? 14.922 -6.031 -13.75 1 92.06 180 ILE B CA 1
ATOM 7232 C C . ILE B 1 180 ? 14.547 -4.836 -12.883 1 92.06 180 ILE B C 1
ATOM 7234 O O . ILE B 1 180 ? 14.305 -4.984 -11.68 1 92.06 180 ILE B O 1
ATOM 7238 N N . GLN B 1 181 ? 14.469 -3.668 -13.453 1 86.12 181 GLN B N 1
ATOM 7239 C CA . GLN B 1 181 ? 14.039 -2.424 -12.828 1 86.12 181 GLN B CA 1
ATOM 7240 C C . GLN B 1 181 ? 13.32 -1.522 -13.828 1 86.12 181 GLN B C 1
ATOM 7242 O O . GLN B 1 181 ? 13.539 -1.629 -15.039 1 86.12 181 GLN B O 1
ATOM 7247 N N . SER B 1 182 ? 12.445 -0.746 -13.281 1 84.75 182 SER B N 1
ATOM 7248 C CA . SER B 1 182 ? 11.812 0.247 -14.141 1 84.75 182 SER B CA 1
ATOM 7249 C C . SER B 1 182 ? 12.828 1.246 -14.68 1 84.75 182 SER B C 1
ATOM 7251 O O . SER B 1 182 ? 13.828 1.531 -14.016 1 84.75 182 SER B O 1
ATOM 7253 N N . SER B 1 183 ? 12.633 1.612 -15.906 1 82.94 183 SER B N 1
ATOM 7254 C CA . SER B 1 183 ? 13.531 2.588 -16.516 1 82.94 183 SER B CA 1
ATOM 7255 C C . SER B 1 183 ? 13.102 4.016 -16.188 1 82.94 183 SER B C 1
ATOM 7257 O O . SER B 1 183 ? 11.922 4.352 -16.281 1 82.94 183 SER B O 1
ATOM 7259 N N . LEU B 1 184 ? 14.055 4.762 -15.758 1 83.12 184 LEU B N 1
ATOM 7260 C CA . LEU B 1 184 ? 13.766 6.16 -15.469 1 83.12 184 LEU B CA 1
ATOM 7261 C C . LEU B 1 184 ? 13.445 6.93 -16.75 1 83.12 184 LEU B C 1
ATOM 7263 O O . LEU B 1 184 ? 14.07 6.703 -17.781 1 83.12 184 LEU B O 1
ATOM 7267 N N . PRO B 1 185 ? 12.414 7.738 -16.844 1 85.44 185 PRO B N 1
ATOM 7268 C CA . PRO B 1 185 ? 11.578 8.195 -15.727 1 85.44 185 PRO B CA 1
ATOM 7269 C C . PRO B 1 185 ? 10.266 7.422 -15.625 1 85.44 185 PRO B C 1
ATOM 7271 O O . PRO B 1 185 ? 9.383 7.797 -14.844 1 85.44 185 PRO B O 1
ATOM 7274 N N . ASP B 1 186 ? 10.188 6.332 -16.422 1 86.31 186 ASP B N 1
ATOM 7275 C CA . ASP B 1 186 ? 8.938 5.57 -16.422 1 86.31 186 ASP B CA 1
ATOM 7276 C C . ASP B 1 186 ? 8.914 4.543 -15.289 1 86.31 186 ASP B C 1
ATOM 7278 O O . ASP B 1 186 ? 9.125 3.352 -15.523 1 86.31 186 ASP B O 1
ATOM 7282 N N . VAL B 1 187 ? 8.531 5.047 -14.109 1 91.75 187 VAL B N 1
ATOM 7283 C CA . VAL B 1 187 ? 8.625 4.172 -12.945 1 91.75 187 VAL B CA 1
ATOM 7284 C C . VAL B 1 187 ? 7.254 4.062 -12.273 1 91.75 187 VAL B C 1
ATOM 7286 O O . VAL B 1 187 ? 7.141 3.545 -11.156 1 91.75 187 VAL B O 1
ATOM 7289 N N . ALA B 1 188 ? 6.188 4.508 -12.938 1 91.56 188 ALA B N 1
ATOM 7290 C CA . ALA B 1 188 ? 4.863 4.539 -12.328 1 91.56 188 ALA B CA 1
ATOM 7291 C C . ALA B 1 188 ? 4.285 3.133 -12.195 1 91.56 188 ALA B C 1
ATOM 7293 O O . ALA B 1 188 ? 3.506 2.857 -11.281 1 91.56 188 ALA B O 1
ATOM 7294 N N . TYR B 1 189 ? 4.602 2.26 -13.156 1 94 189 TYR B N 1
ATOM 7295 C CA . TYR B 1 189 ? 4.133 0.879 -13.188 1 94 189 TYR B CA 1
ATOM 7296 C C . TYR B 1 189 ? 5.297 -0.089 -13.367 1 94 189 TYR B C 1
ATOM 7298 O O . TYR B 1 189 ? 6.328 0.271 -13.945 1 94 189 TYR B O 1
ATOM 7306 N N . PRO B 1 190 ? 5.125 -1.292 -12.805 1 94.94 190 PRO B N 1
ATOM 7307 C CA . PRO B 1 190 ? 6.184 -2.275 -13.039 1 94.94 190 PRO B CA 1
ATOM 7308 C C . PRO B 1 190 ? 6.344 -2.633 -14.516 1 94.94 190 PRO B C 1
ATOM 7310 O O . PRO B 1 190 ? 5.375 -2.57 -15.273 1 94.94 190 PRO B O 1
ATOM 7313 N N . PRO B 1 191 ? 7.555 -2.984 -14.867 1 94.06 191 PRO B N 1
ATOM 7314 C CA . PRO B 1 191 ? 7.746 -3.443 -16.25 1 94.06 191 PRO B CA 1
ATOM 7315 C C . PRO B 1 191 ? 7.129 -4.816 -16.5 1 94.06 191 PRO B C 1
ATOM 7317 O O . PRO B 1 191 ? 7.105 -5.664 -15.602 1 94.06 191 PRO B O 1
ATOM 7320 N N . ARG B 1 192 ? 6.621 -5.016 -17.75 1 93.62 192 ARG B N 1
ATOM 7321 C CA . ARG B 1 192 ? 6.238 -6.363 -18.156 1 93.62 192 ARG B CA 1
ATOM 7322 C C . ARG B 1 192 ? 7.438 -7.305 -18.125 1 93.62 192 ARG B C 1
ATOM 7324 O O . ARG B 1 192 ? 8.562 -6.891 -18.406 1 93.62 192 ARG B O 1
ATOM 7331 N N . PRO B 1 193 ? 7.098 -8.531 -17.703 1 94.56 193 PRO B N 1
ATOM 7332 C CA . PRO B 1 193 ? 8.203 -9.492 -17.812 1 94.56 193 PRO B CA 1
ATOM 7333 C C . PRO B 1 193 ? 8.82 -9.539 -19.203 1 94.56 193 PRO B C 1
ATOM 7335 O O . PRO B 1 193 ? 8.102 -9.422 -20.203 1 94.56 193 PRO B O 1
ATOM 7338 N N . VAL B 1 194 ? 10.117 -9.672 -19.234 1 93.06 194 VAL B N 1
ATOM 7339 C CA . VAL B 1 194 ? 10.828 -9.812 -20.5 1 93.06 194 VAL B CA 1
ATOM 7340 C C . VAL B 1 194 ? 10.32 -11.047 -21.25 1 93.06 194 VAL B C 1
ATOM 7342 O O . VAL B 1 194 ? 10.289 -12.148 -20.688 1 93.06 194 VAL B O 1
ATOM 7345 N N . PRO B 1 195 ? 9.852 -10.852 -22.516 1 91.81 195 PRO B N 1
ATOM 7346 C CA . PRO B 1 195 ? 9.383 -12.016 -23.266 1 91.81 195 PRO B CA 1
ATOM 7347 C C . PRO B 1 195 ? 10.43 -13.125 -23.359 1 91.81 195 PRO B C 1
ATOM 7349 O O . PRO B 1 195 ? 11.594 -12.852 -23.656 1 91.81 195 PRO B O 1
ATOM 7352 N N . GLY B 1 196 ? 10.023 -14.273 -23.031 1 90.62 196 GLY B N 1
ATOM 7353 C CA . GLY B 1 196 ? 10.914 -15.414 -23.125 1 90.62 196 GLY B CA 1
ATOM 7354 C C . GLY B 1 196 ? 11.766 -15.617 -21.875 1 90.62 196 GLY B C 1
ATOM 7355 O O . GLY B 1 196 ? 12.578 -16.531 -21.812 1 90.62 196 GLY B O 1
ATOM 7356 N N . SER B 1 197 ? 11.539 -14.766 -20.891 1 94 197 SER B N 1
ATOM 7357 C CA . SER B 1 197 ? 12.297 -14.922 -19.656 1 94 197 SER B CA 1
ATOM 7358 C C . SER B 1 197 ? 11.836 -16.141 -18.859 1 94 197 SER B C 1
ATOM 7360 O O . SER B 1 197 ? 10.75 -16.672 -19.109 1 94 197 SER B O 1
ATOM 7362 N N . VAL B 1 198 ? 12.766 -16.625 -17.984 1 96 198 VAL B N 1
ATOM 7363 C CA . VAL B 1 198 ? 12.516 -17.844 -17.219 1 96 198 VAL B CA 1
ATOM 7364 C C . VAL B 1 198 ? 12.781 -17.578 -15.734 1 96 198 VAL B C 1
ATOM 7366 O O . VAL B 1 198 ? 13.82 -17.016 -15.375 1 96 198 VAL B O 1
ATOM 7369 N N . ALA B 1 199 ? 11.852 -17.906 -14.914 1 97.62 199 ALA B N 1
ATOM 7370 C CA . ALA B 1 199 ? 12.125 -17.922 -13.477 1 97.62 199 ALA B CA 1
ATOM 7371 C C . ALA B 1 199 ? 12.938 -19.156 -13.086 1 97.62 199 ALA B C 1
ATOM 7373 O O . ALA B 1 199 ? 12.523 -20.281 -13.336 1 97.62 199 ALA B O 1
ATOM 7374 N N . ASP B 1 200 ? 14.055 -18.969 -12.531 1 97.94 200 ASP B N 1
ATOM 7375 C CA . ASP B 1 200 ? 14.852 -20.062 -12.016 1 97.94 200 ASP B CA 1
ATOM 7376 C C . ASP B 1 200 ? 14.242 -20.641 -10.734 1 97.94 200 ASP B C 1
ATOM 7378 O O . ASP B 1 200 ? 14.453 -20.094 -9.648 1 97.94 200 ASP B O 1
ATOM 7382 N N . LEU B 1 201 ? 13.586 -21.75 -10.891 1 98.06 201 LEU B N 1
ATOM 7383 C CA . LEU B 1 201 ? 12.82 -22.281 -9.766 1 98.06 201 LEU B CA 1
ATOM 7384 C C . LEU B 1 201 ? 13.742 -22.875 -8.711 1 98.06 201 LEU B C 1
ATOM 7386 O O . LEU B 1 201 ? 13.344 -23.047 -7.555 1 98.06 201 LEU B O 1
ATOM 7390 N N . ASP B 1 202 ? 15.031 -23.188 -9.086 1 97 202 ASP B N 1
ATOM 7391 C CA . ASP B 1 202 ? 16 -23.609 -8.078 1 97 202 ASP B CA 1
ATOM 7392 C C . ASP B 1 202 ? 16.344 -22.469 -7.129 1 97 202 ASP B C 1
ATOM 7394 O O . ASP B 1 202 ? 16.438 -22.672 -5.918 1 97 202 ASP B O 1
ATOM 7398 N N . ILE B 1 203 ? 16.484 -21.312 -7.738 1 97.25 203 ILE B N 1
ATOM 7399 C CA . ILE B 1 203 ? 16.797 -20.141 -6.922 1 97.25 203 ILE B CA 1
ATOM 7400 C C . ILE B 1 203 ? 15.586 -19.797 -6.055 1 97.25 203 ILE B C 1
ATOM 7402 O O . ILE B 1 203 ? 15.734 -19.438 -4.883 1 97.25 203 ILE B O 1
ATOM 7406 N N . LEU B 1 204 ? 14.43 -19.906 -6.59 1 97.62 204 LEU B N 1
ATOM 7407 C CA . LEU B 1 204 ? 13.234 -19.641 -5.805 1 97.62 204 LEU B CA 1
ATOM 7408 C C . LEU B 1 204 ? 13.094 -20.641 -4.66 1 97.62 204 LEU B C 1
ATOM 7410 O O . LEU B 1 204 ? 12.719 -20.266 -3.547 1 97.62 204 LEU B O 1
ATOM 7414 N N . MET B 1 205 ? 13.391 -21.875 -4.98 1 96.81 205 MET B N 1
ATOM 7415 C CA . MET B 1 205 ? 13.336 -22.891 -3.922 1 96.81 205 MET B CA 1
ATOM 7416 C C . MET B 1 205 ? 14.32 -22.562 -2.807 1 96.81 205 MET B C 1
ATOM 7418 O O . MET B 1 205 ? 14.031 -22.781 -1.63 1 96.81 205 MET B O 1
ATOM 7422 N N . LYS B 1 206 ? 15.406 -22.031 -3.16 1 96.25 206 LYS B N 1
ATOM 7423 C CA . LYS B 1 206 ? 16.422 -21.641 -2.186 1 96.25 206 LYS B CA 1
ATOM 7424 C C . LYS B 1 206 ? 15.898 -20.578 -1.232 1 96.25 206 LYS B C 1
ATOM 7426 O O . LYS B 1 206 ? 16.219 -20.594 -0.04 1 96.25 206 LYS B O 1
ATOM 7431 N N . HIS B 1 207 ? 15.055 -19.719 -1.693 1 96.06 207 HIS B N 1
ATOM 7432 C CA . HIS B 1 207 ? 14.617 -18.578 -0.898 1 96.06 207 HIS B CA 1
ATOM 7433 C C . HIS B 1 207 ? 13.219 -18.781 -0.339 1 96.06 207 HIS B C 1
ATOM 7435 O O . HIS B 1 207 ? 12.781 -18.062 0.558 1 96.06 207 HIS B O 1
ATOM 7441 N N . CYS B 1 208 ? 12.484 -19.781 -0.795 1 97.19 208 CYS B N 1
ATOM 7442 C CA . CYS B 1 208 ? 11.055 -19.812 -0.5 1 97.19 208 CYS B CA 1
ATOM 7443 C C . CYS B 1 208 ? 10.664 -21.125 0.167 1 97.19 208 CYS B C 1
ATOM 7445 O O . CYS B 1 208 ? 9.562 -21.25 0.698 1 97.19 208 CYS B O 1
ATOM 7447 N N . ASP B 1 209 ? 11.5 -22.094 0.192 1 95.69 209 ASP B N 1
ATOM 7448 C CA . ASP B 1 209 ? 11.148 -23.422 0.649 1 95.69 209 ASP B CA 1
ATOM 7449 C C . ASP B 1 209 ? 10.945 -23.453 2.162 1 95.69 209 ASP B C 1
ATOM 7451 O O . ASP B 1 209 ? 11.906 -23.344 2.924 1 95.69 209 ASP B O 1
ATOM 7455 N N . PHE B 1 210 ? 9.75 -23.688 2.604 1 93.75 210 PHE B N 1
ATOM 7456 C CA . PHE B 1 210 ? 9.406 -23.703 4.02 1 93.75 210 PHE B CA 1
ATOM 7457 C C . PHE B 1 210 ? 10.141 -24.828 4.738 1 93.75 210 PHE B C 1
ATOM 7459 O O . PHE B 1 210 ? 10.484 -24.703 5.914 1 93.75 210 PHE B O 1
ATOM 7466 N N . SER B 1 211 ? 10.344 -25.938 4.055 1 92.81 211 SER B N 1
ATOM 7467 C CA . SER B 1 211 ? 11.008 -27.094 4.656 1 92.81 211 SER B CA 1
ATOM 7468 C C . SER B 1 211 ? 12.422 -26.75 5.113 1 92.81 211 SER B C 1
ATOM 7470 O O . SER B 1 211 ? 12.992 -27.438 5.965 1 92.81 211 SER B O 1
ATOM 7472 N N . THR B 1 212 ? 12.969 -25.688 4.574 1 93.94 212 THR B N 1
ATOM 7473 C CA . THR B 1 212 ? 14.312 -25.25 4.953 1 93.94 212 THR B CA 1
ATOM 7474 C C . THR B 1 212 ? 14.258 -24.031 5.859 1 93.94 212 THR B C 1
ATOM 7476 O O . THR B 1 212 ? 15.25 -23.312 6.012 1 93.94 212 THR B O 1
ATOM 7479 N N . GLY B 1 213 ? 13.102 -23.719 6.316 1 94.25 213 GLY B N 1
ATOM 7480 C CA . GLY B 1 213 ? 12.953 -22.656 7.312 1 94.25 213 GLY B CA 1
ATOM 7481 C C . GLY B 1 213 ? 12.711 -21.297 6.699 1 94.25 213 GLY B C 1
ATOM 7482 O O . GLY B 1 213 ? 12.75 -20.281 7.398 1 94.25 213 GLY B O 1
ATOM 7483 N N . LYS B 1 214 ? 12.492 -21.234 5.465 1 96.69 214 LYS B N 1
ATOM 7484 C CA . LYS B 1 214 ? 12.266 -19.938 4.82 1 96.69 214 LYS B CA 1
ATOM 7485 C C . LYS B 1 214 ? 10.867 -19.406 5.125 1 96.69 214 LYS B C 1
ATOM 7487 O O . LYS B 1 214 ? 9.922 -20.188 5.266 1 96.69 214 LYS B O 1
ATOM 7492 N N . TYR B 1 215 ? 10.766 -18.078 5.25 1 97.44 215 TYR B N 1
ATOM 7493 C CA . TYR B 1 215 ? 9.492 -17.422 5.535 1 97.44 215 TYR B CA 1
ATOM 7494 C C . TYR B 1 215 ? 8.82 -16.953 4.25 1 97.44 215 TYR B C 1
ATOM 7496 O O . TYR B 1 215 ? 9.492 -16.453 3.338 1 97.44 215 TYR B O 1
ATOM 7504 N N . VAL B 1 216 ? 7.461 -17.047 4.277 1 98.12 216 VAL B N 1
ATOM 7505 C CA . VAL B 1 216 ? 6.66 -16.609 3.145 1 98.12 216 VAL B CA 1
ATOM 7506 C C . VAL B 1 216 ? 6.961 -15.141 2.848 1 98.12 216 VAL B C 1
ATOM 7508 O O . VAL B 1 216 ? 7.16 -14.758 1.69 1 98.12 216 VAL B O 1
ATOM 7511 N N . ARG B 1 217 ? 6.973 -14.25 3.85 1 96.88 217 ARG B N 1
ATOM 7512 C CA . ARG B 1 217 ? 7.152 -12.82 3.631 1 96.88 217 ARG B CA 1
ATOM 7513 C C . ARG B 1 217 ? 8.516 -12.523 3.02 1 96.88 217 ARG B C 1
ATOM 7515 O O . ARG B 1 217 ? 8.656 -11.617 2.199 1 96.88 217 ARG B O 1
ATOM 7522 N N . ASP B 1 218 ? 9.578 -13.25 3.412 1 96.38 218 ASP B N 1
ATOM 7523 C CA . ASP B 1 218 ? 10.898 -13.078 2.811 1 96.38 218 ASP B CA 1
ATOM 7524 C C . ASP B 1 218 ? 10.891 -13.508 1.344 1 96.38 218 ASP B C 1
ATOM 7526 O O . ASP B 1 218 ? 11.523 -12.867 0.501 1 96.38 218 ASP B O 1
ATOM 7530 N N . CYS B 1 219 ? 10.234 -14.602 1.117 1 97.81 219 CYS B N 1
ATOM 7531 C CA . CYS B 1 219 ? 10.086 -15.062 -0.26 1 97.81 219 CYS B CA 1
ATOM 7532 C C . CYS B 1 219 ? 9.406 -14.008 -1.117 1 97.81 219 CYS B C 1
ATOM 7534 O O . CYS B 1 219 ? 9.852 -13.711 -2.227 1 97.81 219 CYS B O 1
ATOM 7536 N N . LEU B 1 220 ? 8.328 -13.43 -0.588 1 98.06 220 LEU B N 1
ATOM 7537 C CA . LEU B 1 220 ? 7.598 -12.398 -1.323 1 98.06 220 LEU B CA 1
ATOM 7538 C C . LEU B 1 220 ? 8.5 -11.211 -1.641 1 98.06 220 LEU B C 1
ATOM 7540 O O . LEU B 1 220 ? 8.375 -10.602 -2.705 1 98.06 220 LEU B O 1
ATOM 7544 N N . GLU B 1 221 ? 9.391 -10.898 -0.765 1 95.31 221 GLU B N 1
ATOM 7545 C CA . GLU B 1 221 ? 10.328 -9.805 -1.009 1 95.31 221 GLU B CA 1
ATOM 7546 C C . GLU B 1 221 ? 11.266 -10.125 -2.174 1 95.31 221 GLU B C 1
ATOM 7548 O O . GLU B 1 221 ? 11.5 -9.281 -3.039 1 95.31 221 GLU B O 1
ATOM 7553 N N . VAL B 1 222 ? 11.75 -11.336 -2.211 1 95.5 222 VAL B N 1
ATOM 7554 C CA . VAL B 1 222 ? 12.625 -11.766 -3.297 1 95.5 222 VAL B CA 1
ATOM 7555 C C . VAL B 1 222 ? 11.859 -11.75 -4.617 1 95.5 222 VAL B C 1
ATOM 7557 O O . VAL B 1 222 ? 12.359 -11.258 -5.629 1 95.5 222 VAL B O 1
ATOM 7560 N N . LEU B 1 223 ? 10.633 -12.234 -4.562 1 97.69 223 LEU B N 1
ATOM 7561 C CA . LEU B 1 223 ? 9.797 -12.273 -5.754 1 97.69 223 LEU B CA 1
ATOM 7562 C C . LEU B 1 223 ? 9.484 -10.859 -6.246 1 97.69 223 LEU B C 1
ATOM 7564 O O . LEU B 1 223 ? 9.523 -10.602 -7.453 1 97.69 223 LEU B O 1
ATOM 7568 N N . ARG B 1 224 ? 9.203 -9.984 -5.352 1 96.38 224 ARG B N 1
ATOM 7569 C CA . ARG B 1 224 ? 8.828 -8.609 -5.688 1 96.38 224 ARG B CA 1
ATOM 7570 C C . ARG B 1 224 ? 10 -7.852 -6.285 1 96.38 224 ARG B C 1
ATOM 7572 O O . ARG B 1 224 ? 9.891 -7.262 -7.359 1 96.38 224 ARG B O 1
ATOM 7579 N N . LEU B 1 225 ? 11.164 -7.891 -5.664 1 93.75 225 LEU B N 1
ATOM 7580 C CA . LEU B 1 225 ? 12.32 -7.117 -6.094 1 93.75 225 LEU B CA 1
ATOM 7581 C C . LEU B 1 225 ? 12.953 -7.73 -7.336 1 93.75 225 LEU B C 1
ATOM 7583 O O . LEU B 1 225 ? 13.375 -7.008 -8.242 1 93.75 225 LEU B O 1
ATOM 7587 N N . GLY B 1 226 ? 12.961 -9.031 -7.355 1 94.62 226 GLY B N 1
ATOM 7588 C CA . GLY B 1 226 ? 13.562 -9.703 -8.492 1 94.62 226 GLY B CA 1
ATOM 7589 C C . GLY B 1 226 ? 12.82 -9.469 -9.797 1 94.62 226 GLY B C 1
ATOM 7590 O O . GLY B 1 226 ? 13.422 -9.484 -10.867 1 94.62 226 GLY B O 1
ATOM 7591 N N . ALA B 1 227 ? 11.555 -9.219 -9.68 1 95.94 227 ALA B N 1
ATOM 7592 C CA . ALA B 1 227 ? 10.742 -9.023 -10.883 1 95.94 227 ALA B CA 1
ATOM 7593 C C . ALA B 1 227 ? 10.484 -7.543 -11.141 1 95.94 227 ALA B C 1
ATOM 7595 O O . ALA B 1 227 ? 9.766 -7.184 -12.07 1 95.94 227 ALA B O 1
ATOM 7596 N N . GLY B 1 228 ? 11.055 -6.715 -10.344 1 93.88 228 GLY B N 1
ATOM 7597 C CA . GLY B 1 228 ? 10.898 -5.285 -10.539 1 93.88 228 GLY B CA 1
ATOM 7598 C C . GLY B 1 228 ? 9.5 -4.793 -10.211 1 93.88 228 GLY B C 1
ATOM 7599 O O . GLY B 1 228 ? 9.047 -3.789 -10.766 1 93.88 228 GLY B O 1
ATOM 7600 N N . LEU B 1 229 ? 8.805 -5.441 -9.297 1 95.56 229 LEU B N 1
ATOM 7601 C CA . LEU B 1 229 ? 7.426 -5.09 -8.992 1 95.56 229 LEU B CA 1
ATOM 7602 C C . LEU B 1 229 ? 7.367 -3.932 -8 1 95.56 229 LEU B C 1
ATOM 7604 O O . LEU B 1 229 ? 6.281 -3.461 -7.652 1 95.56 229 LEU B O 1
ATOM 7608 N N . ASP B 1 230 ? 8.484 -3.391 -7.523 1 89.44 230 ASP B N 1
ATOM 7609 C CA . ASP B 1 230 ? 8.531 -2.244 -6.621 1 89.44 230 ASP B CA 1
ATOM 7610 C C . ASP B 1 230 ? 8.422 -0.932 -7.395 1 89.44 230 ASP B C 1
ATOM 7612 O O . ASP B 1 230 ? 8.281 0.137 -6.797 1 89.44 230 ASP B O 1
ATOM 7616 N N . ASN B 1 231 ? 8.359 -0.914 -8.664 1 81.94 231 ASN B N 1
ATOM 7617 C CA . ASN B 1 231 ? 8.094 0.212 -9.547 1 81.94 231 ASN B CA 1
ATOM 7618 C C . ASN B 1 231 ? 8.922 1.435 -9.172 1 81.94 231 ASN B C 1
ATOM 7620 O O . ASN B 1 231 ? 8.391 2.541 -9.055 1 81.94 231 ASN B O 1
ATOM 7624 N N . GLY B 1 232 ? 10.172 1.211 -8.859 1 77.31 232 GLY B N 1
ATOM 7625 C CA . GLY B 1 232 ? 11.07 2.316 -8.57 1 77.31 232 GLY B CA 1
ATOM 7626 C C . GLY B 1 232 ? 11.016 2.756 -7.117 1 77.31 232 GLY B C 1
ATOM 7627 O O . GLY B 1 232 ? 11.75 3.66 -6.711 1 77.31 232 GLY B O 1
ATOM 7628 N N . GLU B 1 233 ? 10.18 2.143 -6.348 1 87.81 233 GLU B N 1
ATOM 7629 C CA . GLU B 1 233 ? 10.062 2.463 -4.93 1 87.81 233 GLU B CA 1
ATOM 7630 C C . GLU B 1 233 ? 10.984 1.584 -4.09 1 87.81 233 GLU B C 1
ATOM 7632 O O . GLU B 1 233 ? 10.609 1.157 -2.992 1 87.81 233 GLU B O 1
ATOM 7637 N N . ARG B 1 234 ? 12.117 1.302 -4.594 1 87.5 234 ARG B N 1
ATOM 7638 C CA . ARG B 1 234 ? 13.062 0.433 -3.908 1 87.5 234 ARG B CA 1
ATOM 7639 C C . ARG B 1 234 ? 13.633 1.111 -2.666 1 87.5 234 ARG B C 1
ATOM 7641 O O . ARG B 1 234 ? 14.18 2.211 -2.75 1 87.5 234 ARG B O 1
ATOM 7648 N N . VAL B 1 235 ? 13.477 0.432 -1.569 1 90.56 235 VAL B N 1
ATOM 7649 C CA . VAL B 1 235 ? 13.961 1.002 -0.315 1 90.56 235 VAL B CA 1
ATOM 7650 C C . VAL B 1 235 ? 15.195 0.237 0.161 1 90.56 235 VAL B C 1
ATOM 7652 O O . VAL B 1 235 ? 15.969 0.741 0.979 1 90.56 235 VAL B O 1
ATOM 7655 N N . ARG B 1 236 ? 15.305 -0.969 -0.395 1 88.12 236 ARG B N 1
ATOM 7656 C CA . ARG B 1 236 ? 16.516 -1.712 -0.085 1 88.12 236 ARG B CA 1
ATOM 7657 C C . ARG B 1 236 ? 17.719 -1.151 -0.85 1 88.12 236 ARG B C 1
ATOM 7659 O O . ARG B 1 236 ? 17.594 -0.76 -2.012 1 88.12 236 ARG B O 1
ATOM 7666 N N . ARG B 1 237 ? 18.781 -1.162 -0.14 1 81.94 237 ARG B N 1
ATOM 7667 C CA . ARG B 1 237 ? 20.016 -0.643 -0.729 1 81.94 237 ARG B CA 1
ATOM 7668 C C . ARG B 1 237 ? 21.109 -1.712 -0.76 1 81.94 237 ARG B C 1
ATOM 7670 O O . ARG B 1 237 ? 21.094 -2.645 0.046 1 81.94 237 ARG B O 1
ATOM 7677 N N . GLY B 1 238 ? 21.953 -1.622 -1.734 1 79.19 238 GLY B N 1
ATOM 7678 C CA . GLY B 1 238 ? 23.078 -2.539 -1.819 1 79.19 238 GLY B CA 1
ATOM 7679 C C . GLY B 1 238 ? 22.922 -3.57 -2.922 1 79.19 238 GLY B C 1
ATOM 7680 O O . GLY B 1 238 ? 21.969 -3.518 -3.701 1 79.19 238 GLY B O 1
ATOM 7681 N N . GLU B 1 239 ? 23.844 -4.496 -2.912 1 83.31 239 GLU B N 1
ATOM 7682 C CA . GLU B 1 239 ? 23.875 -5.531 -3.939 1 83.31 239 GLU B CA 1
ATOM 7683 C C . GLU B 1 239 ? 22.828 -6.602 -3.68 1 83.31 239 GLU B C 1
ATOM 7685 O O . GLU B 1 239 ? 22.734 -7.133 -2.57 1 83.31 239 GLU B O 1
ATOM 7690 N N . MET B 1 240 ? 22 -6.914 -4.73 1 85.75 240 MET B N 1
ATOM 7691 C CA . MET B 1 240 ? 20.922 -7.883 -4.602 1 85.75 240 MET B CA 1
ATOM 7692 C C . MET B 1 240 ? 21.078 -9.023 -5.602 1 85.75 240 MET B C 1
ATOM 7694 O O . MET B 1 240 ? 20.094 -9.594 -6.062 1 85.75 240 MET B O 1
ATOM 7698 N N . ASP B 1 241 ? 22.234 -9.383 -5.891 1 86.62 241 ASP B N 1
ATOM 7699 C CA . ASP B 1 241 ? 22.516 -10.359 -6.938 1 86.62 241 ASP B CA 1
ATOM 7700 C C . ASP B 1 241 ? 21.938 -11.727 -6.578 1 86.62 241 ASP B C 1
ATOM 7702 O O . ASP B 1 241 ? 21.5 -12.477 -7.457 1 86.62 241 ASP B O 1
ATOM 7706 N N . ASP B 1 242 ? 21.906 -12 -5.352 1 88.56 242 ASP B N 1
ATOM 7707 C CA . ASP B 1 242 ? 21.406 -13.297 -4.906 1 88.56 242 ASP B CA 1
ATOM 7708 C C . ASP B 1 242 ? 19.891 -13.398 -5.086 1 88.56 242 ASP B C 1
ATOM 7710 O O . ASP B 1 242 ? 19.328 -14.492 -5.027 1 88.56 242 ASP B O 1
ATOM 7714 N N . TRP B 1 243 ? 19.234 -12.281 -5.332 1 91.56 243 TRP B N 1
ATOM 7715 C CA . TRP B 1 243 ? 17.781 -12.266 -5.441 1 91.56 243 TRP B CA 1
ATOM 7716 C C . TRP B 1 243 ? 17.344 -12.234 -6.902 1 91.56 243 TRP B C 1
ATOM 7718 O O . TRP B 1 243 ? 16.156 -12.211 -7.199 1 91.56 243 TRP B O 1
ATOM 7728 N N . LYS B 1 244 ? 18.359 -12.312 -7.801 1 95.25 244 LYS B N 1
ATOM 7729 C CA . LYS B 1 244 ? 18.047 -12.398 -9.227 1 95.25 244 LYS B CA 1
ATOM 7730 C C . LYS B 1 244 ? 17.656 -13.82 -9.625 1 95.25 244 LYS B C 1
ATOM 7732 O O . LYS B 1 244 ? 18.516 -14.711 -9.648 1 95.25 244 LYS B O 1
ATOM 7737 N N . TYR B 1 245 ? 16.359 -14.023 -9.906 1 97.69 245 TYR B N 1
ATOM 7738 C CA . TYR B 1 245 ? 15.914 -15.383 -10.203 1 97.69 245 TYR B CA 1
ATOM 7739 C C . TYR B 1 245 ? 15.344 -15.477 -11.609 1 97.69 245 TYR B C 1
ATOM 7741 O O . TYR B 1 245 ? 14.852 -16.531 -12.016 1 97.69 245 TYR B O 1
ATOM 7749 N N . ILE B 1 246 ? 15.344 -14.398 -12.367 1 97.81 246 ILE B N 1
ATOM 7750 C CA . ILE B 1 246 ? 14.828 -14.391 -13.727 1 97.81 246 ILE B CA 1
ATOM 7751 C C . ILE B 1 246 ? 15.992 -14.336 -14.719 1 97.81 246 ILE B C 1
ATOM 7753 O O . ILE B 1 246 ? 16.875 -13.477 -14.602 1 97.81 246 ILE B O 1
ATOM 7757 N N . TYR B 1 247 ? 16.016 -15.242 -15.688 1 96.19 247 TYR B N 1
ATOM 7758 C CA . TYR B 1 247 ? 17.109 -15.266 -16.656 1 96.19 247 TYR B CA 1
ATOM 7759 C C . TYR B 1 247 ? 16.562 -15.406 -18.078 1 96.19 247 TYR B C 1
ATOM 7761 O O . TYR B 1 247 ? 15.383 -15.703 -18.281 1 96.19 247 TYR B O 1
ATOM 7769 N N . VAL B 1 248 ? 17.359 -15.07 -19.031 1 94.19 248 VAL B N 1
ATOM 7770 C C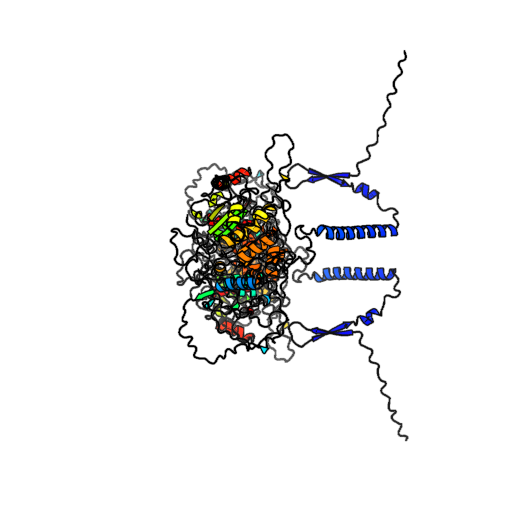A . VAL B 1 248 ? 17.156 -15.367 -20.453 1 94.19 248 VAL B CA 1
ATOM 7771 C C . VAL B 1 248 ? 18.281 -16.266 -20.953 1 94.19 248 VAL B C 1
ATOM 7773 O O . VAL B 1 248 ? 19.391 -16.266 -20.406 1 94.19 248 VAL B O 1
ATOM 7776 N N . GLU B 1 249 ? 17.969 -17.062 -21.922 1 91.31 249 GLU B N 1
ATOM 7777 C CA . GLU B 1 249 ? 18.969 -17.969 -22.484 1 91.31 249 GLU B CA 1
ATOM 7778 C C . GLU B 1 249 ? 19.672 -17.328 -23.672 1 91.31 249 GLU B C 1
ATOM 7780 O O . GLU B 1 249 ? 19.031 -16.719 -24.531 1 91.31 249 GLU B O 1
ATOM 7785 N N . ASP B 1 250 ? 20.969 -17.188 -23.656 1 84.06 250 ASP B N 1
ATOM 7786 C CA . ASP B 1 250 ? 21.797 -16.641 -24.719 1 84.06 250 ASP B CA 1
ATOM 7787 C C . ASP B 1 250 ? 22.234 -17.75 -25.688 1 84.06 250 ASP B C 1
ATOM 7789 O O . ASP B 1 250 ? 22.984 -18.641 -25.312 1 84.06 250 ASP B O 1
ATOM 7793 N N . ASP B 1 251 ? 21.641 -17.766 -26.984 1 68.12 251 ASP B N 1
ATOM 7794 C CA . ASP B 1 251 ? 21.969 -18.812 -27.953 1 68.12 251 ASP B CA 1
ATOM 7795 C C . ASP B 1 251 ? 23.375 -18.609 -28.531 1 68.12 251 ASP B C 1
ATOM 7797 O O . ASP B 1 251 ? 23.844 -19.406 -29.328 1 68.12 251 ASP B O 1
ATOM 7801 N N . ALA B 1 252 ? 24.109 -17.391 -28.484 1 55.47 252 ALA B N 1
ATOM 7802 C CA . ALA B 1 252 ? 25.391 -17.266 -29.172 1 55.47 252 ALA B CA 1
ATOM 7803 C C . ALA B 1 252 ? 26.297 -18.453 -28.891 1 55.47 252 ALA B C 1
ATOM 7805 O O . ALA B 1 252 ? 26.672 -18.688 -27.734 1 55.47 252 ALA B O 1
ATOM 7806 N N . HIS B 1 253 ? 26 -19.453 -29.5 1 45.09 253 HIS B N 1
ATOM 7807 C CA . HIS B 1 253 ? 26.922 -20.578 -29.609 1 45.09 253 HIS B CA 1
ATOM 7808 C C . HIS B 1 253 ? 28.359 -20.078 -29.766 1 45.09 253 HIS B C 1
ATOM 7810 O O . HIS B 1 253 ? 29.031 -20.422 -30.75 1 45.09 253 HIS B O 1
ATOM 7816 N N . ASP B 1 254 ? 28.812 -19.016 -29.359 1 36.94 254 ASP B N 1
ATOM 7817 C CA . ASP B 1 254 ? 30.266 -19.047 -29.531 1 36.94 254 ASP B CA 1
ATOM 7818 C C . ASP B 1 254 ? 30.875 -20.297 -28.906 1 36.94 254 ASP B C 1
ATOM 7820 O O . ASP B 1 254 ? 31.25 -20.281 -27.734 1 36.94 254 ASP B O 1
ATOM 7824 N N . THR B 1 255 ? 30.328 -21.391 -29.156 1 35.53 255 THR B N 1
ATOM 7825 C CA . THR B 1 255 ? 31.062 -22.625 -28.906 1 35.53 255 THR B CA 1
ATOM 7826 C C . THR B 1 255 ? 32.469 -22.531 -29.469 1 35.53 255 THR B C 1
ATOM 7828 O O . THR B 1 255 ? 33.281 -23.469 -29.312 1 35.53 255 THR B O 1
ATOM 7831 N N . ASP B 1 256 ? 32.781 -21.656 -30.531 1 33.5 256 ASP B N 1
ATOM 7832 C CA . ASP B 1 256 ? 34.062 -21.875 -31.172 1 33.5 256 ASP B CA 1
ATOM 7833 C C . ASP B 1 256 ? 35.219 -21.781 -30.156 1 33.5 256 ASP B C 1
ATOM 7835 O O . ASP B 1 256 ? 36.25 -22.422 -30.312 1 33.5 256 ASP B O 1
ATOM 7839 N N . ASN B 1 257 ? 35.312 -20.672 -29.406 1 30.56 257 ASN B N 1
ATOM 7840 C CA . ASN B 1 257 ? 36.625 -20.547 -28.781 1 30.56 257 ASN B CA 1
ATOM 7841 C C . ASN B 1 257 ? 36.781 -21.438 -27.562 1 30.56 257 ASN B C 1
ATOM 7843 O O . ASN B 1 257 ? 37.562 -21.156 -26.656 1 30.56 257 ASN B O 1
ATOM 7847 N N . LEU B 1 258 ? 35.781 -22.203 -27.141 1 33.31 258 LEU B N 1
ATOM 7848 C CA . LEU B 1 258 ? 36.312 -23.172 -26.188 1 33.31 258 LEU B CA 1
ATOM 7849 C C . LEU B 1 258 ? 37.25 -24.156 -26.891 1 33.31 258 LEU B C 1
ATOM 7851 O O . LEU B 1 258 ? 36.781 -25.125 -27.5 1 33.31 258 LEU B O 1
ATOM 7855 N N . THR B 1 259 ? 38.156 -23.719 -27.75 1 28.84 259 THR B N 1
ATOM 7856 C CA . THR B 1 259 ? 39.25 -24.641 -27.984 1 28.84 259 THR B CA 1
ATOM 7857 C C . THR B 1 259 ? 39.625 -25.375 -26.703 1 28.84 259 THR B C 1
ATOM 7859 O O . THR B 1 259 ? 39.719 -24.766 -25.625 1 28.84 259 THR B O 1
ATOM 7862 N N . ASN B 1 260 ? 39.375 -26.656 -26.688 1 31.17 260 ASN B N 1
ATOM 7863 C CA . ASN B 1 260 ? 39.906 -27.766 -25.875 1 31.17 260 ASN B CA 1
ATOM 7864 C C . ASN B 1 260 ? 41.375 -27.609 -25.578 1 31.17 260 ASN B C 1
ATOM 7866 O O . ASN B 1 260 ? 42.062 -28.594 -25.312 1 31.17 260 ASN B O 1
ATOM 7870 N N . ASP B 1 261 ? 42.031 -26.531 -25.891 1 28.38 261 ASP B N 1
ATOM 7871 C CA . ASP B 1 261 ? 43.438 -26.844 -25.672 1 28.38 261 ASP B CA 1
ATOM 7872 C C . ASP B 1 261 ? 43.688 -27.359 -24.266 1 28.38 261 ASP B C 1
ATOM 7874 O O . ASP B 1 261 ? 44.812 -27.703 -23.906 1 28.38 261 ASP B O 1
ATOM 7878 N N . ASP B 1 262 ? 43.031 -26.797 -23.312 1 28.39 262 ASP B N 1
ATOM 7879 C CA . ASP B 1 262 ? 43.625 -27.484 -22.172 1 28.39 262 ASP B CA 1
ATOM 7880 C C . ASP B 1 262 ? 43.156 -28.922 -22.094 1 28.39 262 ASP B C 1
ATOM 7882 O O . ASP B 1 262 ? 42 -29.188 -21.781 1 28.39 262 ASP B O 1
ATOM 7886 N N . GLU B 1 263 ? 43.625 -29.875 -23.031 1 29.86 263 GLU B N 1
ATOM 7887 C CA . GLU B 1 263 ? 43.719 -31.328 -23.172 1 29.86 263 GLU B CA 1
ATOM 7888 C C . GLU B 1 263 ? 43.844 -32 -21.812 1 29.86 263 GLU B C 1
ATOM 7890 O O . GLU B 1 263 ? 43.5 -33.188 -21.672 1 29.86 263 GLU B O 1
ATOM 7895 N N . ASP B 1 264 ? 44.719 -31.422 -20.922 1 27.91 264 ASP B N 1
ATOM 7896 C CA . ASP B 1 264 ? 45.156 -32.281 -19.828 1 27.91 264 ASP B CA 1
ATOM 7897 C C . ASP B 1 264 ? 44.094 -32.438 -18.766 1 27.91 264 ASP B C 1
ATOM 7899 O O . ASP B 1 264 ? 44.375 -32.844 -17.625 1 27.91 264 ASP B O 1
ATOM 7903 N N . ALA B 1 265 ? 43 -31.688 -18.891 1 29.8 265 ALA B N 1
ATOM 7904 C CA . ALA B 1 265 ? 42.25 -32.094 -17.719 1 29.8 265 ALA B CA 1
ATOM 7905 C C . ALA B 1 265 ? 41.875 -33.562 -17.781 1 29.8 265 ALA B C 1
ATOM 7907 O O . ALA B 1 265 ? 41.125 -34 -18.672 1 29.8 265 ALA B O 1
ATOM 7908 N N . ILE B 1 266 ? 42.938 -34.344 -17.344 1 27.97 266 ILE B N 1
ATOM 7909 C CA . ILE B 1 266 ? 42.812 -35.781 -17.094 1 27.97 266 ILE B CA 1
ATOM 7910 C C . ILE B 1 266 ? 41.438 -36.062 -16.469 1 27.97 266 ILE B C 1
ATOM 7912 O O . ILE B 1 266 ? 41.125 -35.594 -15.367 1 27.97 266 ILE B O 1
ATOM 7916 N N . THR B 1 267 ? 40.5 -36 -17.219 1 30.69 267 THR B N 1
ATOM 7917 C CA . THR B 1 267 ? 39.25 -36.531 -16.625 1 30.69 267 THR B CA 1
ATOM 7918 C C . THR B 1 267 ? 39.531 -37.906 -16.016 1 30.69 267 THR B C 1
ATOM 7920 O O . THR B 1 267 ? 39.906 -38.844 -16.719 1 30.69 267 THR B O 1
ATOM 7923 N N . PRO B 1 268 ? 40.094 -37.875 -14.836 1 30 268 PRO B N 1
ATOM 7924 C CA . PRO B 1 268 ? 40.344 -39.25 -14.398 1 30 268 PRO B CA 1
ATOM 7925 C C . PRO B 1 268 ? 39.156 -40.188 -14.664 1 30 268 PRO B C 1
ATOM 7927 O O . PRO B 1 268 ? 38 -39.75 -14.578 1 30 268 PRO B O 1
ATOM 7930 N N . HIS B 1 269 ? 39.188 -40.875 -15.727 1 28.69 269 HIS B N 1
ATOM 7931 C CA . HIS B 1 269 ? 38.25 -41.938 -15.938 1 28.69 269 HIS B CA 1
ATOM 7932 C C . HIS B 1 269 ? 37.906 -42.656 -14.625 1 28.69 269 HIS B C 1
ATOM 7934 O O . HIS B 1 269 ? 38.781 -42.969 -13.836 1 28.69 269 HIS B O 1
ATOM 7940 N N . PRO B 1 270 ? 36.844 -42.25 -14.062 1 29.92 270 PRO B N 1
ATOM 7941 C CA . PRO B 1 270 ? 36.625 -43.094 -12.875 1 29.92 270 PRO B CA 1
ATOM 7942 C C . PRO B 1 270 ? 37.125 -44.5 -13.055 1 29.92 270 PRO B C 1
ATOM 7944 O O . PRO B 1 270 ? 37.031 -45.062 -14.156 1 29.92 270 PRO B O 1
ATOM 7947 N N . ILE B 1 271 ? 38.25 -44.75 -12.508 1 30.64 271 ILE B N 1
ATOM 7948 C CA . ILE B 1 271 ? 38.75 -46.125 -12.461 1 30.64 271 ILE B CA 1
ATOM 7949 C C . ILE B 1 271 ? 37.594 -47.094 -12.148 1 30.64 271 ILE B C 1
ATOM 7951 O O . ILE B 1 271 ? 37 -47 -11.078 1 30.64 271 ILE B O 1
ATOM 7955 N N . PHE B 1 272 ? 36.875 -47.5 -13.172 1 30.42 272 PHE B N 1
ATOM 7956 C CA . PHE B 1 272 ? 35.969 -48.625 -13.078 1 30.42 272 PHE B CA 1
ATOM 7957 C C . PHE B 1 272 ? 36.625 -49.812 -12.336 1 30.42 272 PHE B C 1
ATOM 7959 O O . PHE B 1 272 ? 37.625 -50.344 -12.781 1 30.42 272 PHE B O 1
ATOM 7966 N N . ARG B 1 273 ? 36.656 -49.719 -11.07 1 31.55 273 ARG B N 1
ATOM 7967 C CA . ARG B 1 273 ? 37.062 -51 -10.516 1 31.55 273 ARG B CA 1
ATOM 7968 C C . ARG B 1 273 ? 36.062 -52.094 -10.891 1 31.55 273 ARG B C 1
ATOM 7970 O O . ARG B 1 273 ? 34.875 -51.938 -10.773 1 31.55 273 ARG B O 1
ATOM 7977 N N . PRO B 1 274 ? 36.438 -52.969 -11.727 1 32.06 274 PRO B N 1
ATOM 7978 C CA . PRO B 1 274 ? 35.562 -54.094 -12.055 1 32.06 274 PRO B CA 1
ATOM 7979 C C . PRO B 1 274 ? 34.875 -54.688 -10.828 1 32.06 274 PRO B C 1
ATOM 7981 O O . PRO B 1 274 ? 35.5 -54.781 -9.766 1 32.06 274 PRO B O 1
ATOM 7984 N N . PRO B 1 275 ? 33.5 -54.5 -10.703 1 32.94 275 PRO B N 1
ATOM 7985 C CA . PRO B 1 275 ? 32.938 -55.25 -9.57 1 32.94 275 PRO B CA 1
ATOM 7986 C C . PRO B 1 275 ? 33.625 -56.594 -9.359 1 32.94 275 PRO B C 1
ATOM 7988 O O . PRO B 1 275 ? 34.188 -57.156 -10.297 1 32.94 275 PRO B O 1
ATOM 7991 N N . PRO B 1 276 ? 33.969 -56.875 -8.211 1 32.62 276 PRO B N 1
ATOM 7992 C CA . PRO B 1 276 ? 34.406 -58.281 -8.133 1 32.62 276 PRO B CA 1
ATOM 7993 C C . PRO B 1 276 ? 33.531 -59.219 -8.953 1 32.62 276 PRO B C 1
ATOM 7995 O O . PRO B 1 276 ? 32.344 -58.906 -9.219 1 32.62 276 PRO B O 1
ATOM 7998 N N . ALA B 1 277 ? 33.969 -60.25 -9.625 1 34.16 277 ALA B N 1
ATOM 7999 C CA . ALA B 1 277 ? 33.438 -61.281 -10.508 1 34.16 277 ALA B CA 1
ATOM 8000 C C . ALA B 1 277 ? 32.062 -61.75 -10.047 1 34.16 277 ALA B C 1
ATOM 8002 O O . ALA B 1 277 ? 31.25 -62.188 -10.867 1 34.16 277 ALA B O 1
ATOM 8003 N N . ALA B 1 278 ? 32.031 -62.406 -8.82 1 35.72 278 ALA B N 1
ATOM 8004 C CA . ALA B 1 278 ? 31.281 -63.656 -8.828 1 35.72 278 ALA B CA 1
ATOM 8005 C C . ALA B 1 278 ? 29.812 -63.406 -9.164 1 35.72 278 ALA B C 1
ATOM 8007 O O . ALA B 1 278 ? 29.359 -62.25 -9.188 1 35.72 278 ALA B O 1
ATOM 8008 N N . SER B 1 279 ? 28.859 -64.188 -8.438 1 34.34 279 SER B N 1
ATOM 8009 C CA . SER B 1 279 ? 27.844 -65.188 -8.609 1 34.34 279 SER B CA 1
ATOM 8010 C C . SER B 1 279 ? 26.453 -64.625 -8.766 1 34.34 279 SER B C 1
ATOM 8012 O O . SER B 1 279 ? 25.625 -65.125 -9.508 1 34.34 279 SER B O 1
ATOM 8014 N N . SER B 1 280 ? 25.734 -64.062 -7.551 1 39.44 280 SER B N 1
ATOM 8015 C CA . SER B 1 280 ? 24.281 -64.188 -7.527 1 39.44 280 SER B CA 1
ATOM 8016 C C . SER B 1 280 ? 23.625 -63.156 -8.398 1 39.44 280 SER B C 1
ATOM 8018 O O . SER B 1 280 ? 24.141 -62.031 -8.531 1 39.44 280 SER B O 1
ATOM 8020 N N . LYS B 1 281 ? 22.703 -63.469 -9.297 1 50.31 281 LYS B N 1
ATOM 8021 C CA . LYS B 1 281 ? 21.828 -62.688 -10.18 1 50.31 281 LYS B CA 1
ATOM 8022 C C . LYS B 1 281 ? 21.281 -61.469 -9.477 1 50.31 281 LYS B C 1
ATOM 8024 O O . LYS B 1 281 ? 20.406 -61.562 -8.617 1 50.31 281 LYS B O 1
ATOM 8029 N N . GLU B 1 282 ? 21.859 -60.5 -9.172 1 58.72 282 GLU B N 1
ATOM 8030 C CA . GLU B 1 282 ? 21.422 -59.281 -8.469 1 58.72 282 GLU B CA 1
ATOM 8031 C C . GLU B 1 282 ? 20.109 -58.75 -9.055 1 58.72 282 GLU B C 1
ATOM 8033 O O . GLU B 1 282 ? 19.969 -58.688 -10.273 1 58.72 282 GLU B O 1
ATOM 8038 N N . ASP B 1 283 ? 19.047 -58.781 -8.367 1 80.31 283 ASP B N 1
ATOM 8039 C CA . ASP B 1 283 ? 17.734 -58.25 -8.719 1 80.31 283 ASP B CA 1
ATOM 8040 C C . ASP B 1 283 ? 17.844 -56.812 -9.281 1 80.31 283 ASP B C 1
ATOM 8042 O O . ASP B 1 283 ? 18.344 -55.938 -8.602 1 80.31 283 ASP B O 1
ATOM 8046 N N . PRO B 1 284 ? 17.688 -56.688 -10.602 1 84.44 284 PRO B N 1
ATOM 8047 C CA . PRO B 1 284 ? 17.781 -55.375 -11.234 1 84.44 284 PRO B CA 1
ATOM 8048 C C . PRO B 1 284 ? 16.875 -54.312 -10.562 1 84.44 284 PRO B C 1
ATOM 8050 O O . PRO B 1 284 ? 17.078 -53.125 -10.75 1 84.44 284 PRO B O 1
ATOM 8053 N N . ASN B 1 285 ? 16 -54.688 -9.805 1 90.06 285 ASN B N 1
ATOM 8054 C CA . ASN B 1 285 ? 15.07 -53.781 -9.164 1 90.06 285 ASN B CA 1
ATOM 8055 C C . ASN B 1 285 ? 15.289 -53.719 -7.652 1 90.06 285 ASN B C 1
ATOM 8057 O O . ASN B 1 285 ? 14.375 -53.375 -6.898 1 90.06 285 ASN B O 1
ATOM 8061 N N . ALA B 1 286 ? 16.438 -54.031 -7.254 1 87.19 286 ALA B N 1
ATOM 8062 C CA . ALA B 1 286 ? 16.734 -54.031 -5.828 1 87.19 286 ALA B CA 1
ATOM 8063 C C . ALA B 1 286 ? 16.516 -52.656 -5.227 1 87.19 286 ALA B C 1
ATOM 8065 O O . ALA B 1 286 ? 16.922 -51.656 -5.809 1 87.19 286 ALA B O 1
ATOM 8066 N N . GLY B 1 287 ? 15.781 -52.656 -4.113 1 86.94 287 GLY B N 1
ATOM 8067 C CA . GLY B 1 287 ? 15.547 -51.375 -3.428 1 86.94 287 GLY B CA 1
ATOM 8068 C C . GLY B 1 287 ? 14.227 -50.75 -3.791 1 86.94 287 GLY B C 1
ATOM 8069 O O . GLY B 1 287 ? 13.758 -49.844 -3.098 1 86.94 287 GLY B O 1
ATOM 8070 N N . LEU B 1 288 ? 13.68 -51.125 -4.91 1 91.12 288 LEU B N 1
ATOM 8071 C CA . LEU B 1 288 ? 12.367 -50.656 -5.301 1 91.12 288 LEU B CA 1
ATOM 8072 C C . LEU B 1 288 ? 11.266 -51.469 -4.664 1 91.12 288 LEU B C 1
ATOM 8074 O O . LEU B 1 288 ? 11.406 -52.688 -4.531 1 91.12 288 LEU B O 1
ATOM 8078 N N . GLN B 1 289 ? 10.227 -50.812 -4.199 1 91.56 289 GLN B N 1
ATOM 8079 C CA . GLN B 1 289 ? 9.078 -51.531 -3.615 1 91.56 289 GLN B CA 1
ATOM 8080 C C . GLN B 1 289 ? 7.902 -51.531 -4.582 1 91.56 289 GLN B C 1
ATOM 8082 O O . GLN B 1 289 ? 7.172 -50.562 -4.711 1 91.56 289 GLN B O 1
ATOM 8087 N N . LYS B 1 290 ? 7.73 -52.625 -5.148 1 92.94 290 LYS B N 1
ATOM 8088 C CA . LYS B 1 290 ? 6.637 -52.812 -6.102 1 92.94 290 LYS B CA 1
ATOM 8089 C C . LYS B 1 290 ? 5.293 -52.906 -5.387 1 92.94 290 LYS B C 1
ATOM 8091 O O . LYS B 1 290 ? 5.211 -53.406 -4.27 1 92.94 290 LYS B O 1
ATOM 8096 N N . LYS B 1 291 ? 4.215 -52.406 -6.043 1 93.88 291 LYS B N 1
ATOM 8097 C CA . LYS B 1 291 ? 2.855 -52.625 -5.547 1 93.88 291 LYS B CA 1
ATOM 8098 C C . LYS B 1 291 ? 2.555 -54.094 -5.395 1 93.88 291 LYS B C 1
ATOM 8100 O O . LYS B 1 291 ? 2.824 -54.875 -6.305 1 93.88 291 LYS B O 1
ATOM 8105 N N . PRO B 1 292 ? 1.889 -54.406 -4.242 1 89.12 292 PRO B N 1
ATOM 8106 C CA . PRO B 1 292 ? 1.581 -55.844 -4.059 1 89.12 292 PRO B CA 1
ATOM 8107 C C . PRO B 1 292 ? 0.579 -56.344 -5.086 1 89.12 292 PRO B C 1
ATOM 8109 O O . PRO B 1 292 ? -0.34 -55.625 -5.48 1 89.12 292 PRO B O 1
ATOM 8112 N N . ASP B 1 293 ? 0.687 -57.469 -5.582 1 84.75 293 ASP B N 1
ATOM 8113 C CA . ASP B 1 293 ? -0.221 -58.219 -6.449 1 84.75 293 ASP B CA 1
ATOM 8114 C C . ASP B 1 293 ? -0.283 -57.594 -7.844 1 84.75 293 ASP B C 1
ATOM 8116 O O . ASP B 1 293 ? -1.106 -58 -8.672 1 84.75 293 ASP B O 1
ATOM 8120 N N . ALA B 1 294 ? 0.479 -56.562 -8.039 1 87.69 294 ALA B N 1
ATOM 8121 C CA . ALA B 1 294 ? 0.503 -55.969 -9.375 1 87.69 294 ALA B CA 1
ATOM 8122 C C . ALA B 1 294 ? 1.627 -56.562 -10.219 1 87.69 294 ALA B C 1
ATOM 8124 O O . ALA B 1 294 ? 2.621 -57.031 -9.688 1 87.69 294 ALA B O 1
ATOM 8125 N N . GLU B 1 295 ? 1.36 -56.656 -11.477 1 87.75 295 GLU B N 1
ATOM 8126 C CA . GLU B 1 295 ? 2.428 -57 -12.406 1 87.75 295 GLU B CA 1
ATOM 8127 C C . GLU B 1 295 ? 3.174 -55.75 -12.883 1 87.75 295 GLU B C 1
ATOM 8129 O O . GLU B 1 295 ? 2.619 -54.656 -12.891 1 87.75 295 GLU B O 1
ATOM 8134 N N . TRP B 1 296 ? 4.445 -56 -13.141 1 91.5 296 TRP B N 1
ATOM 8135 C CA . TRP B 1 296 ? 5.207 -54.906 -13.719 1 91.5 296 TRP B CA 1
ATOM 8136 C C . TRP B 1 296 ? 4.586 -54.438 -15.031 1 91.5 296 TRP B C 1
ATOM 8138 O O . TRP B 1 296 ? 4.148 -55.25 -15.844 1 91.5 296 TRP B O 1
ATOM 8148 N N . GLU B 1 297 ? 4.469 -53.219 -15.219 1 90.5 297 GLU B N 1
ATOM 8149 C CA . GLU B 1 297 ? 3.994 -52.656 -16.484 1 90.5 297 GLU B CA 1
ATOM 8150 C C . GLU B 1 297 ? 4.926 -53.031 -17.625 1 90.5 297 GLU B C 1
ATOM 8152 O O . GLU B 1 297 ? 6.145 -53.062 -17.469 1 90.5 297 GLU B O 1
ATOM 8157 N N . PRO B 1 298 ? 4.227 -53.375 -18.688 1 86.31 298 PRO B N 1
ATOM 8158 C CA . PRO B 1 298 ? 5.09 -53.562 -19.859 1 86.31 298 PRO B CA 1
ATOM 8159 C C . PRO B 1 298 ? 5.879 -52.281 -20.203 1 86.31 298 PRO B C 1
ATOM 8161 O O . PRO B 1 298 ? 5.516 -51.188 -19.75 1 86.31 298 PRO B O 1
ATOM 8164 N N . GLN B 1 299 ? 6.93 -52.5 -20.906 1 81.75 299 GLN B N 1
ATOM 8165 C CA . GLN B 1 299 ? 7.801 -51.375 -21.234 1 81.75 299 GLN B CA 1
ATOM 8166 C C . GLN B 1 299 ? 7.016 -50.25 -21.891 1 81.75 299 GLN B C 1
ATOM 8168 O O . GLN B 1 299 ? 6.316 -50.469 -22.875 1 81.75 299 GLN B O 1
ATOM 8173 N N . VAL B 1 300 ? 7.102 -49.156 -21.266 1 79.06 300 VAL B N 1
ATOM 8174 C CA . VAL B 1 300 ? 6.355 -47.969 -21.688 1 79.06 300 VAL B CA 1
ATOM 8175 C C . VAL B 1 300 ? 6.898 -47.469 -23.016 1 79.06 300 VAL B C 1
ATOM 8177 O O . VAL B 1 300 ? 8.117 -47.438 -23.219 1 79.06 300 VAL B O 1
ATOM 8180 N N . ALA B 1 301 ? 6 -47.281 -23.953 1 85.19 301 ALA B N 1
ATOM 8181 C CA . ALA B 1 301 ? 6.387 -46.719 -25.234 1 85.19 301 ALA B CA 1
ATOM 8182 C C . ALA B 1 301 ? 6.434 -45.188 -25.156 1 85.19 301 ALA B C 1
ATOM 8184 O O . ALA B 1 301 ? 5.426 -44.562 -24.844 1 85.19 301 ALA B O 1
ATOM 8185 N N . LEU B 1 302 ? 7.605 -44.656 -25.266 1 93.06 302 LEU B N 1
ATOM 8186 C CA . LEU B 1 302 ? 7.789 -43.219 -25.266 1 93.06 302 LEU B CA 1
ATOM 8187 C C . LEU B 1 302 ? 8.172 -42.688 -26.656 1 93.06 302 LEU B C 1
ATOM 8189 O O . LEU B 1 302 ? 8.867 -43.406 -27.406 1 93.06 302 LEU B O 1
ATOM 8193 N N . SER B 1 303 ? 7.672 -41.625 -27.047 1 92.31 303 SER B N 1
ATOM 8194 C CA . SER B 1 303 ? 8.086 -40.969 -28.297 1 92.31 303 SER B CA 1
ATOM 8195 C C . SER B 1 303 ? 9.539 -40.531 -28.219 1 92.31 303 SER B C 1
ATOM 8197 O O . SER B 1 303 ? 10.172 -40.594 -27.172 1 92.31 303 SER B O 1
ATOM 8199 N N . GLU B 1 304 ? 10.078 -40.094 -29.391 1 94.44 304 GLU B N 1
ATOM 8200 C CA . GLU B 1 304 ? 11.398 -39.469 -29.391 1 94.44 304 GLU B CA 1
ATOM 8201 C C . GLU B 1 304 ? 11.406 -38.188 -28.578 1 94.44 304 GLU B C 1
ATOM 8203 O O . GLU B 1 304 ? 10.453 -37.406 -28.641 1 94.44 304 GLU B O 1
ATOM 8208 N N . PRO B 1 305 ? 12.469 -38.062 -27.812 1 94.62 305 PRO B N 1
ATOM 8209 C CA . PRO B 1 305 ? 12.539 -36.812 -27.047 1 94.62 305 PRO B CA 1
ATOM 8210 C C . PRO B 1 305 ? 12.453 -35.562 -27.922 1 94.62 305 PRO B C 1
ATOM 8212 O O . PRO B 1 305 ? 12.844 -35.594 -29.094 1 94.62 305 PRO B O 1
ATOM 8215 N N . LEU B 1 306 ? 11.977 -34.562 -27.359 1 92 306 LEU B N 1
ATOM 8216 C CA . LEU B 1 306 ? 11.844 -33.281 -28.062 1 92 306 LEU B CA 1
ATOM 8217 C C . LEU B 1 306 ? 13.18 -32.562 -28.125 1 92 306 LEU B C 1
ATOM 8219 O O . LEU B 1 306 ? 14.086 -32.844 -27.344 1 92 306 LEU B O 1
ATOM 8223 N N . THR B 1 307 ? 13.258 -31.656 -29.094 1 88.12 307 THR B N 1
ATOM 8224 C CA . THR B 1 307 ? 14.438 -30.797 -29.172 1 88.12 307 THR B CA 1
ATOM 8225 C C . THR B 1 307 ? 14.25 -29.531 -28.328 1 88.12 307 THR B C 1
ATOM 8227 O O . THR B 1 307 ? 13.266 -28.812 -28.5 1 88.12 307 THR B O 1
ATOM 8230 N N . HIS B 1 308 ? 15.164 -29.391 -27.469 1 86.25 308 HIS B N 1
ATOM 8231 C CA . HIS B 1 308 ? 15.078 -28.234 -26.578 1 86.25 308 HIS B CA 1
ATOM 8232 C C . HIS B 1 308 ? 15.32 -26.938 -27.344 1 86.25 308 HIS B C 1
ATOM 8234 O O . HIS B 1 308 ? 16.281 -26.828 -28.125 1 86.25 308 HIS B O 1
ATOM 8240 N N . GLN B 1 309 ? 14.406 -25.984 -27.172 1 81.12 309 GLN B N 1
ATOM 8241 C CA . GLN B 1 309 ? 14.562 -24.656 -27.766 1 81.12 309 GLN B CA 1
ATOM 8242 C C . GLN B 1 309 ? 14.797 -23.609 -26.688 1 81.12 309 GLN B C 1
ATOM 8244 O O . GLN B 1 309 ? 14.188 -23.672 -25.609 1 81.12 309 GLN B O 1
ATOM 8249 N N . ALA B 1 310 ? 15.719 -22.672 -27.109 1 77.31 310 ALA B N 1
ATOM 8250 C CA . ALA B 1 310 ? 15.992 -21.594 -26.172 1 77.31 310 ALA B CA 1
ATOM 8251 C C . ALA B 1 310 ? 14.75 -20.75 -25.938 1 77.31 310 ALA B C 1
ATOM 8253 O O . ALA B 1 310 ? 13.906 -20.609 -26.828 1 77.31 310 ALA B O 1
ATOM 8254 N N . SER B 1 311 ? 14.656 -20.25 -24.781 1 69.94 311 SER B N 1
ATOM 8255 C CA . SER B 1 311 ? 13.484 -19.484 -24.359 1 69.94 311 SER B CA 1
ATOM 8256 C C . SER B 1 311 ? 13.273 -18.25 -25.234 1 69.94 311 SER B C 1
ATOM 8258 O O . SER B 1 311 ? 12.156 -17.766 -25.375 1 69.94 311 SER B O 1
ATOM 8260 N N . SER B 1 312 ? 14.344 -17.734 -25.672 1 63.41 312 SER B N 1
ATOM 8261 C CA . SER B 1 312 ? 14.266 -16.547 -26.516 1 63.41 312 SER B CA 1
ATOM 8262 C C . SER B 1 312 ? 13.648 -16.859 -27.875 1 63.41 312 SER B C 1
ATOM 8264 O O . SER B 1 312 ? 13.297 -15.961 -28.641 1 63.41 312 SER B O 1
ATOM 8266 N N . ALA B 1 313 ? 13.492 -18.156 -27.969 1 62.5 313 ALA B N 1
ATOM 8267 C CA . ALA B 1 313 ? 13.047 -18.594 -29.281 1 62.5 313 ALA B CA 1
ATOM 8268 C C . ALA B 1 313 ? 11.562 -18.312 -29.484 1 62.5 313 ALA B C 1
ATOM 8270 O O . ALA B 1 313 ? 10.836 -18.047 -28.531 1 62.5 313 ALA B O 1
ATOM 8271 N N . LYS B 1 314 ? 11.086 -18.359 -30.766 1 65.69 314 LYS B N 1
ATOM 8272 C CA . LYS B 1 314 ? 9.719 -18.203 -31.234 1 65.69 314 LYS B CA 1
ATOM 8273 C C . LYS B 1 314 ? 8.742 -19.031 -30.406 1 65.69 314 LYS B C 1
ATOM 8275 O O . LYS B 1 314 ? 9.156 -19.953 -29.688 1 65.69 314 LYS B O 1
ATOM 8280 N N . CYS B 1 315 ? 7.555 -18.609 -30.312 1 82 315 CYS B N 1
ATOM 8281 C CA . CYS B 1 315 ? 6.465 -19.281 -29.609 1 82 315 CYS B CA 1
ATOM 8282 C C . CYS B 1 315 ? 6.426 -20.766 -29.969 1 82 315 CYS B C 1
ATOM 8284 O O . CYS B 1 315 ? 6.074 -21.125 -31.078 1 82 315 CYS B O 1
ATOM 8286 N N . ASP B 1 316 ? 7.008 -21.625 -29.031 1 77.75 316 ASP B N 1
ATOM 8287 C CA . ASP B 1 316 ? 7.098 -23.078 -29.172 1 77.75 316 ASP B CA 1
ATOM 8288 C C . ASP B 1 316 ? 5.715 -23.719 -29.156 1 77.75 316 ASP B C 1
ATOM 8290 O O . ASP B 1 316 ? 4.992 -23.609 -28.156 1 77.75 316 ASP B O 1
ATOM 8294 N N . PRO B 1 317 ? 5.301 -24.328 -30.234 1 78.69 317 PRO B N 1
ATOM 8295 C CA . PRO B 1 317 ? 3.998 -25 -30.234 1 78.69 317 PRO B CA 1
ATOM 8296 C C . PRO B 1 317 ? 3.914 -26.141 -29.234 1 78.69 317 PRO B C 1
ATOM 8298 O O . PRO B 1 317 ? 2.818 -26.516 -28.812 1 78.69 317 PRO B O 1
ATOM 8301 N N . GLU B 1 318 ? 5.047 -26.656 -28.875 1 78.81 318 GLU B N 1
ATOM 8302 C CA . GLU B 1 318 ? 5.066 -27.75 -27.922 1 78.81 318 GLU B CA 1
ATOM 8303 C C . GLU B 1 318 ? 4.879 -27.234 -26.484 1 78.81 318 GLU B C 1
ATOM 8305 O O . GLU B 1 318 ? 4.562 -28.016 -25.578 1 78.81 318 GLU B O 1
ATOM 8310 N N . ASN B 1 319 ? 5.07 -26.047 -26.375 1 83.69 319 ASN B N 1
ATOM 8311 C CA . ASN B 1 319 ? 4.887 -25.406 -25.078 1 83.69 319 ASN B CA 1
ATOM 8312 C C . ASN B 1 319 ? 3.949 -24.203 -25.172 1 83.69 319 ASN B C 1
ATOM 8314 O O . ASN B 1 319 ? 4.371 -23.062 -24.953 1 83.69 319 ASN B O 1
ATOM 8318 N N . PRO B 1 320 ? 2.73 -24.547 -25.391 1 88.94 320 PRO B N 1
ATOM 8319 C CA . PRO B 1 320 ? 1.773 -23.438 -25.531 1 88.94 320 PRO B CA 1
ATOM 8320 C C . PRO B 1 320 ? 1.511 -22.703 -24.219 1 88.94 320 PRO B C 1
ATOM 8322 O O . PRO B 1 320 ? 1.605 -23.312 -23.156 1 88.94 320 PRO B O 1
ATOM 8325 N N . ARG B 1 321 ? 1.275 -21.484 -24.344 1 94.62 321 ARG B N 1
ATOM 8326 C CA . ARG B 1 321 ? 0.894 -20.688 -23.172 1 94.62 321 ARG B CA 1
ATOM 8327 C C . ARG B 1 321 ? -0.611 -20.75 -22.938 1 94.62 321 ARG B C 1
ATOM 8329 O O . ARG B 1 321 ? -1.327 -19.781 -23.188 1 94.62 321 ARG B O 1
ATOM 8336 N N . LEU B 1 322 ? -1.003 -21.906 -22.406 1 97.38 322 LEU B N 1
ATOM 8337 C CA . LEU B 1 322 ? -2.42 -22.188 -22.188 1 97.38 322 LEU B CA 1
ATOM 8338 C C . LEU B 1 322 ? -2.729 -22.344 -20.703 1 97.38 322 LEU B C 1
ATOM 8340 O O . LEU B 1 322 ? -2.137 -23.203 -20.047 1 97.38 322 LEU B O 1
ATOM 8344 N N . PHE B 1 323 ? -3.594 -21.453 -20.281 1 98.62 323 PHE B N 1
ATOM 8345 C CA . PHE B 1 323 ? -4.18 -21.703 -18.969 1 98.62 323 PHE B CA 1
ATOM 8346 C C . PHE B 1 323 ? -5.434 -22.562 -19.078 1 98.62 323 PHE B C 1
ATOM 8348 O O . PHE B 1 323 ? -6.234 -22.375 -20 1 98.62 323 PHE B O 1
ATOM 8355 N N . HIS B 1 324 ? -5.617 -23.547 -18.172 1 98.5 324 HIS B N 1
ATOM 8356 C CA . HIS B 1 324 ? -6.809 -24.391 -18.125 1 98.5 324 HIS B CA 1
ATOM 8357 C C . HIS B 1 324 ? -7.551 -24.219 -16.812 1 98.5 324 HIS B C 1
ATOM 8359 O O . HIS B 1 324 ? -6.926 -24.078 -15.75 1 98.5 324 HIS B O 1
ATOM 8365 N N . MET B 1 325 ? -8.82 -24.203 -16.891 1 98.12 325 MET B N 1
ATOM 8366 C CA . MET B 1 325 ? -9.688 -24.25 -15.711 1 98.12 325 MET B CA 1
ATOM 8367 C C . MET B 1 325 ? -10.906 -25.125 -15.961 1 98.12 325 MET B C 1
ATOM 8369 O O . MET B 1 325 ? -11.484 -25.094 -17.047 1 98.12 325 MET B O 1
ATOM 8373 N N . PHE B 1 326 ? -11.195 -25.969 -15.031 1 95.69 326 PHE B N 1
ATOM 8374 C CA . PHE B 1 326 ? -12.367 -26.844 -15.086 1 95.69 326 PHE B CA 1
ATOM 8375 C C . PHE B 1 326 ? -13.484 -26.312 -14.203 1 95.69 326 PHE B C 1
ATOM 8377 O O . PHE B 1 326 ? -13.25 -25.906 -13.062 1 95.69 326 PHE B O 1
ATOM 8384 N N . TRP B 1 327 ? -14.672 -26.203 -14.758 1 93.31 327 TRP B N 1
ATOM 8385 C CA . TRP B 1 327 ? -15.805 -25.672 -14.008 1 93.31 327 TRP B CA 1
ATOM 8386 C C . TRP B 1 327 ? -17.062 -26.5 -14.242 1 93.31 327 TRP B C 1
ATOM 8388 O O . TRP B 1 327 ? -17.328 -26.922 -15.375 1 93.31 327 TRP B O 1
ATOM 8398 N N . THR B 1 328 ? -17.766 -26.812 -13.18 1 87.94 328 THR B N 1
ATOM 8399 C CA . THR B 1 328 ? -19.047 -27.5 -13.25 1 87.94 328 THR B CA 1
ATOM 8400 C C . THR B 1 328 ? -20.109 -26.75 -12.469 1 87.94 328 THR B C 1
ATOM 8402 O O . THR B 1 328 ? -19.828 -26.141 -11.43 1 87.94 328 THR B O 1
ATOM 8405 N N . GLY B 1 329 ? -21.344 -26.703 -13.023 1 84 329 GLY B N 1
ATOM 8406 C CA . GLY B 1 329 ? -22.438 -26 -12.375 1 84 329 GLY B CA 1
ATOM 8407 C C . GLY B 1 329 ? -22.672 -24.609 -12.945 1 84 329 GLY B C 1
ATOM 8408 O O . GLY B 1 329 ? -22.172 -24.297 -14.031 1 84 329 GLY B O 1
ATOM 8409 N N . PRO B 1 330 ? -23.562 -23.891 -12.234 1 87.69 330 PRO B N 1
ATOM 8410 C CA . PRO B 1 330 ? -23.828 -22.531 -12.711 1 87.69 330 PRO B CA 1
ATOM 8411 C C . PRO B 1 330 ? -22.594 -21.625 -12.664 1 87.69 330 PRO B C 1
ATOM 8413 O O . PRO B 1 330 ? -21.797 -21.719 -11.719 1 87.69 330 PRO B O 1
ATOM 8416 N N . PHE B 1 331 ? -22.484 -20.875 -13.719 1 93 331 PHE B N 1
ATOM 8417 C CA . PHE B 1 331 ? -21.391 -19.906 -13.75 1 93 331 PHE B CA 1
ATOM 8418 C C . PHE B 1 331 ? -21.609 -18.812 -12.711 1 93 331 PHE B C 1
ATOM 8420 O O . PHE B 1 331 ? -22.625 -18.141 -12.711 1 93 331 PHE B O 1
ATOM 8427 N N . THR B 1 332 ? -20.703 -18.609 -11.789 1 93.94 332 THR B N 1
ATOM 8428 C CA . THR B 1 332 ? -20.859 -17.688 -10.672 1 93.94 332 THR B CA 1
ATOM 8429 C C . THR B 1 332 ? -19.781 -16.609 -10.711 1 93.94 332 THR B C 1
ATOM 8431 O O . THR B 1 332 ? -19.078 -16.453 -11.719 1 93.94 332 THR B O 1
ATOM 8434 N N . ASP B 1 333 ? -19.641 -15.867 -9.586 1 96.56 333 ASP B N 1
ATOM 8435 C CA . ASP B 1 333 ? -18.641 -14.812 -9.469 1 96.56 333 ASP B CA 1
ATOM 8436 C C . ASP B 1 333 ? -17.234 -15.398 -9.328 1 96.56 333 ASP B C 1
ATOM 8438 O O . ASP B 1 333 ? -16.234 -14.695 -9.484 1 96.56 333 ASP B O 1
ATOM 8442 N N . LYS B 1 334 ? -17.109 -16.734 -9.109 1 97.12 334 LYS B N 1
ATOM 8443 C CA . LYS B 1 334 ? -15.812 -17.344 -8.875 1 97.12 334 LYS B CA 1
ATOM 8444 C C . LYS B 1 334 ? -15.016 -17.469 -10.18 1 97.12 334 LYS B C 1
ATOM 8446 O O . LYS B 1 334 ? -14.008 -16.781 -10.359 1 97.12 334 LYS B O 1
ATOM 8451 N N . PRO B 1 335 ? -15.547 -18.234 -11.211 1 97.25 335 PRO B N 1
ATOM 8452 C CA . PRO B 1 335 ? -14.82 -18.219 -12.477 1 97.25 335 PRO B CA 1
ATOM 8453 C C . PRO B 1 335 ? -14.75 -16.812 -13.086 1 97.25 335 PRO B C 1
ATOM 8455 O O . PRO B 1 335 ? -13.773 -16.484 -13.758 1 97.25 335 PRO B O 1
ATOM 8458 N N . TYR B 1 336 ? -15.773 -15.953 -12.812 1 98.06 336 TYR B N 1
ATOM 8459 C CA . TYR B 1 336 ? -15.812 -14.578 -13.281 1 98.06 336 TYR B CA 1
ATOM 8460 C C . TYR B 1 336 ? -14.578 -13.812 -12.82 1 98.06 336 TYR B C 1
ATOM 8462 O O . TYR B 1 336 ? -13.898 -13.172 -13.633 1 98.06 336 TYR B O 1
ATOM 8470 N N . LEU B 1 337 ? -14.281 -13.906 -11.555 1 98.69 337 LEU B N 1
ATOM 8471 C CA . LEU B 1 337 ? -13.164 -13.141 -11.008 1 98.69 337 LEU B CA 1
ATOM 8472 C C . LEU B 1 337 ? -11.836 -13.719 -11.477 1 98.69 337 LEU B C 1
ATOM 8474 O O . LEU B 1 337 ? -10.867 -12.984 -11.688 1 98.69 337 LEU B O 1
ATOM 8478 N N . ALA B 1 338 ? -11.75 -15.039 -11.602 1 98.56 338 ALA B N 1
ATOM 8479 C CA . ALA B 1 338 ? -10.539 -15.648 -12.156 1 98.56 338 ALA B CA 1
ATOM 8480 C C . ALA B 1 338 ? -10.234 -15.102 -13.547 1 98.56 338 ALA B C 1
ATOM 8482 O O . ALA B 1 338 ? -9.102 -14.727 -13.836 1 98.56 338 ALA B O 1
ATOM 8483 N N . LEU B 1 339 ? -11.227 -14.984 -14.375 1 98.75 339 LEU B N 1
ATOM 8484 C CA . LEU B 1 339 ? -11.047 -14.492 -15.734 1 98.75 339 LEU B CA 1
ATOM 8485 C C . LEU B 1 339 ? -10.664 -13.016 -15.727 1 98.75 339 LEU B C 1
ATOM 8487 O O . LEU B 1 339 ? -9.805 -12.586 -16.5 1 98.75 339 LEU B O 1
ATOM 8491 N N . LEU B 1 340 ? -11.312 -12.242 -14.852 1 98.81 340 LEU B N 1
ATOM 8492 C CA . LEU B 1 340 ? -10.984 -10.82 -14.773 1 98.81 340 LEU B CA 1
ATOM 8493 C C . LEU B 1 340 ? -9.547 -10.625 -14.305 1 98.81 340 LEU B C 1
ATOM 8495 O O . LEU B 1 340 ? -8.844 -9.742 -14.797 1 98.81 340 LEU B O 1
ATOM 8499 N N . SER B 1 341 ? -9.125 -11.391 -13.289 1 98.88 341 SER B N 1
ATOM 8500 C CA . SER B 1 341 ? -7.75 -11.289 -12.805 1 98.88 341 SER B CA 1
ATOM 8501 C C . SER B 1 341 ? -6.754 -11.688 -13.883 1 98.88 341 SER B C 1
ATOM 8503 O O . SER B 1 341 ? -5.66 -11.125 -13.969 1 98.88 341 SER B O 1
ATOM 8505 N N . PHE B 1 342 ? -7.172 -12.617 -14.766 1 98.75 342 PHE B N 1
ATOM 8506 C CA . PHE B 1 342 ? -6.383 -13.016 -15.93 1 98.75 342 PHE B CA 1
ATOM 8507 C C . PHE B 1 342 ? -6.211 -11.844 -16.891 1 98.75 342 PHE B C 1
ATOM 8509 O O . PHE B 1 342 ? -5.09 -11.531 -17.297 1 98.75 342 PHE B O 1
ATOM 8516 N N . LEU B 1 343 ? -7.211 -11.188 -17.156 1 98.56 343 LEU B N 1
ATOM 8517 C CA . LEU B 1 343 ? -7.176 -10.055 -18.078 1 98.56 343 LEU B CA 1
ATOM 8518 C C . LEU B 1 343 ? -6.402 -8.891 -17.484 1 98.56 343 LEU B C 1
ATOM 8520 O O . LEU B 1 343 ? -5.758 -8.133 -18.219 1 98.56 343 LEU B O 1
ATOM 8524 N N . PHE B 1 344 ? -6.445 -8.766 -16.219 1 98.5 344 PHE B N 1
ATOM 8525 C CA . PHE B 1 344 ? -5.816 -7.652 -15.523 1 98.5 344 PHE B CA 1
ATOM 8526 C C . PHE B 1 344 ? -4.309 -7.852 -15.43 1 98.5 344 PHE B C 1
ATOM 8528 O O . PHE B 1 344 ? -3.549 -6.883 -15.43 1 98.5 344 PHE B O 1
ATOM 8535 N N . THR B 1 345 ? -3.781 -9.109 -15.406 1 98.69 345 THR B N 1
ATOM 8536 C CA . THR B 1 345 ? -2.385 -9.344 -15.047 1 98.69 345 THR B CA 1
ATOM 8537 C C . THR B 1 345 ? -1.617 -9.914 -16.234 1 98.69 345 THR B C 1
ATOM 8539 O O . THR B 1 345 ? -0.46 -9.555 -16.469 1 98.69 345 THR B O 1
ATOM 8542 N N . GLN B 1 346 ? -2.25 -10.75 -17.031 1 98.12 346 GLN B N 1
ATOM 8543 C CA . GLN B 1 346 ? -1.522 -11.461 -18.078 1 98.12 346 GLN B CA 1
ATOM 8544 C C . GLN B 1 346 ? -1.414 -10.609 -19.344 1 98.12 346 GLN B C 1
ATOM 8546 O O . GLN B 1 346 ? -2.232 -9.711 -19.562 1 98.12 346 GLN B O 1
ATOM 8551 N N . ASN B 1 347 ? -0.389 -10.875 -20.141 1 96 347 ASN B N 1
ATOM 8552 C CA . ASN B 1 347 ? -0.205 -10.18 -21.406 1 96 347 ASN B CA 1
ATOM 8553 C C . ASN B 1 347 ? -1.074 -10.781 -22.516 1 96 347 ASN B C 1
ATOM 8555 O O . ASN B 1 347 ? -0.576 -11.5 -23.375 1 96 347 ASN B O 1
ATOM 8559 N N . THR B 1 348 ? -2.283 -10.359 -22.547 1 94.62 348 THR B N 1
ATOM 8560 C CA . THR B 1 348 ? -3.252 -10.945 -23.469 1 94.62 348 THR B CA 1
ATOM 8561 C C . THR B 1 348 ? -3.311 -10.156 -24.766 1 94.62 348 THR B C 1
ATOM 8563 O O . THR B 1 348 ? -3.859 -10.633 -25.766 1 94.62 348 THR B O 1
ATOM 8566 N N . GLY B 1 349 ? -2.834 -8.992 -24.766 1 92.69 349 GLY B N 1
ATOM 8567 C CA . GLY B 1 349 ? -2.857 -8.156 -25.953 1 92.69 349 GLY B CA 1
ATOM 8568 C C . GLY B 1 349 ? -4.133 -7.344 -26.078 1 92.69 349 GLY B C 1
ATOM 8569 O O . GLY B 1 349 ? -4.27 -6.543 -27.016 1 92.69 349 GLY B O 1
ATOM 8570 N N . ILE B 1 350 ? -5.035 -7.363 -25.125 1 93.44 350 ILE B N 1
ATOM 8571 C CA . ILE B 1 350 ? -6.312 -6.668 -25.25 1 93.44 350 ILE B CA 1
ATOM 8572 C C . ILE B 1 350 ? -6.094 -5.16 -25.125 1 93.44 350 ILE B C 1
ATOM 8574 O O . ILE B 1 350 ? -6.988 -4.375 -25.453 1 93.44 350 ILE B O 1
ATOM 8578 N N . HIS B 1 351 ? -4.953 -4.766 -24.578 1 92.88 351 HIS B N 1
ATOM 8579 C CA . HIS B 1 351 ? -4.613 -3.35 -24.5 1 92.88 351 HIS B CA 1
ATOM 8580 C C . HIS B 1 351 ? -4.18 -2.807 -25.859 1 92.88 351 HIS B C 1
ATOM 8582 O O . HIS B 1 351 ? -4.062 -1.592 -26.031 1 92.88 351 HIS B O 1
ATOM 8588 N N . LEU B 1 352 ? -4.012 -3.686 -26.828 1 89.81 352 LEU B N 1
ATOM 8589 C CA . LEU B 1 352 ? -3.588 -3.289 -28.156 1 89.81 352 LEU B CA 1
ATOM 8590 C C . LEU B 1 352 ? -4.789 -3.133 -29.094 1 89.81 352 LEU B C 1
ATOM 8592 O O . LEU B 1 352 ? -5.762 -3.885 -28.984 1 89.81 352 LEU B O 1
ATOM 8596 N N . ARG B 1 353 ? -4.793 -2.039 -29.891 1 78.56 353 ARG B N 1
ATOM 8597 C CA . ARG B 1 353 ? -5.871 -1.812 -30.844 1 78.56 353 ARG B CA 1
ATOM 8598 C C . ARG B 1 353 ? -5.832 -2.84 -31.969 1 78.56 353 ARG B C 1
ATOM 8600 O O . ARG B 1 353 ? -6.859 -3.432 -32.312 1 78.56 353 ARG B O 1
ATOM 8607 N N . ASP B 1 354 ? -4.613 -2.84 -32.656 1 71 354 ASP B N 1
ATOM 8608 C CA . ASP B 1 354 ? -4.449 -3.791 -33.781 1 71 354 ASP B CA 1
ATOM 8609 C C . ASP B 1 354 ? -3.594 -4.98 -33.344 1 71 354 ASP B C 1
ATOM 8611 O O . ASP B 1 354 ? -2.574 -4.809 -32.656 1 71 354 ASP B O 1
ATOM 8615 N N . LYS B 1 355 ? -4.266 -6.039 -33.281 1 63.88 355 LYS B N 1
ATOM 8616 C CA . LYS B 1 355 ? -3.582 -7.258 -32.875 1 63.88 355 LYS B CA 1
ATOM 8617 C C . LYS B 1 355 ? -2.398 -7.574 -33.781 1 63.88 355 LYS B C 1
ATOM 8619 O O . LYS B 1 355 ? -2.51 -8.398 -34.688 1 63.88 355 LYS B O 1
ATOM 8624 N N . GLN B 1 356 ? -1.616 -6.566 -34.062 1 61.78 356 GLN B N 1
ATOM 8625 C CA . GLN B 1 356 ? -0.457 -7.012 -34.844 1 61.78 356 GLN B CA 1
ATOM 8626 C C . GLN B 1 356 ? 0.454 -7.895 -34 1 61.78 356 GLN B C 1
ATOM 8628 O O . GLN B 1 356 ? 0.721 -7.586 -32.844 1 61.78 356 GLN B O 1
ATOM 8633 N N . PRO B 1 357 ? 0.634 -9.086 -34.531 1 64.12 357 PRO B N 1
ATOM 8634 C CA . PRO B 1 357 ? 1.535 -10 -33.844 1 64.12 357 PRO B CA 1
ATOM 8635 C C . PRO B 1 357 ? 2.891 -9.367 -33.531 1 64.12 357 PRO B C 1
ATOM 8637 O O . PRO B 1 357 ? 3.477 -8.703 -34.375 1 64.12 357 PRO B O 1
ATOM 8640 N N . ASP B 1 358 ? 3.096 -8.875 -32.281 1 66.31 358 ASP B N 1
ATOM 8641 C CA . ASP B 1 358 ? 4.426 -8.445 -31.859 1 66.31 358 ASP B CA 1
ATOM 8642 C C . ASP B 1 358 ? 5.438 -9.586 -31.969 1 66.31 358 ASP B C 1
ATOM 8644 O O . ASP B 1 358 ? 5.25 -10.656 -31.391 1 66.31 358 ASP B O 1
ATOM 8648 N N . GLU B 1 359 ? 6.348 -9.43 -32.875 1 67.94 359 GLU B N 1
ATOM 8649 C CA . GLU B 1 359 ? 7.387 -10.438 -33.062 1 67.94 359 GLU B CA 1
ATOM 8650 C C . GLU B 1 359 ? 8.094 -10.742 -31.734 1 67.94 359 GLU B C 1
ATOM 8652 O O . GLU B 1 359 ? 8.523 -9.82 -31.031 1 67.94 359 GLU B O 1
ATOM 8657 N N . GLY B 1 360 ? 8 -11.961 -31.219 1 76.12 360 GLY B N 1
ATOM 8658 C CA . GLY B 1 360 ? 8.766 -12.422 -30.062 1 76.12 360 GLY B CA 1
ATOM 8659 C C . GLY B 1 360 ? 7.945 -12.508 -28.797 1 76.12 360 GLY B C 1
ATOM 8660 O O . GLY B 1 360 ? 8.43 -12.984 -27.766 1 76.12 360 GLY B O 1
ATOM 8661 N N . VAL B 1 361 ? 6.664 -12.055 -28.906 1 87.44 361 VAL B N 1
ATOM 8662 C CA . VAL B 1 361 ? 5.824 -12.133 -27.719 1 87.44 361 VAL B CA 1
ATOM 8663 C C . VAL B 1 361 ? 4.805 -13.258 -27.875 1 87.44 361 VAL B C 1
ATOM 8665 O O . VAL B 1 361 ? 4.066 -13.305 -28.859 1 87.44 361 VAL B O 1
ATOM 8668 N N . CYS B 1 362 ? 4.891 -14.234 -26.984 1 91 362 CYS B N 1
ATOM 8669 C CA . CYS B 1 362 ? 3.902 -15.297 -26.938 1 91 362 CYS B CA 1
ATOM 8670 C C . CYS B 1 362 ? 2.812 -14.992 -25.922 1 91 362 CYS B C 1
ATOM 8672 O O . CYS B 1 362 ? 3.088 -14.898 -24.719 1 91 362 CYS B O 1
ATOM 8674 N N . ARG B 1 363 ? 1.652 -14.828 -26.359 1 93.06 363 ARG B N 1
ATOM 8675 C CA . ARG B 1 363 ? 0.573 -14.422 -25.469 1 93.06 363 ARG B CA 1
ATOM 8676 C C . ARG B 1 363 ? -0.259 -15.617 -25.031 1 93.06 363 ARG B C 1
ATOM 8678 O O . ARG B 1 363 ? -0.52 -16.531 -25.828 1 93.06 363 ARG B O 1
ATOM 8685 N N . PRO B 1 364 ? -0.726 -15.586 -23.828 1 96 364 PRO B N 1
ATOM 8686 C CA . PRO B 1 364 ? -1.477 -16.734 -23.297 1 96 364 PRO B CA 1
ATOM 8687 C C . PRO B 1 364 ? -2.955 -16.688 -23.688 1 96 364 PRO B C 1
ATOM 8689 O O . PRO B 1 364 ? -3.469 -15.641 -24.062 1 96 364 PRO B O 1
ATOM 8692 N N . GLN B 1 365 ? -3.561 -17.859 -23.672 1 97.38 365 GLN B N 1
ATOM 8693 C CA . GLN B 1 365 ? -5.004 -18.047 -23.766 1 97.38 365 GLN B CA 1
ATOM 8694 C C . GLN B 1 365 ? -5.547 -18.75 -22.516 1 97.38 365 GLN B C 1
ATOM 8696 O O . GLN B 1 365 ? -4.812 -19.484 -21.844 1 97.38 365 GLN B O 1
ATOM 8701 N N . PHE B 1 366 ? -6.754 -18.438 -22.234 1 98.75 366 PHE B N 1
ATOM 8702 C CA . PHE B 1 366 ? -7.441 -19.078 -21.125 1 98.75 366 PHE B CA 1
ATOM 8703 C C . PHE B 1 366 ? -8.547 -20 -21.625 1 98.75 366 PHE B C 1
ATOM 8705 O O . PHE B 1 366 ? -9.531 -19.531 -22.219 1 98.75 366 PHE B O 1
ATOM 8712 N N . TRP B 1 367 ? -8.375 -21.344 -21.453 1 98.62 367 TRP B N 1
ATOM 8713 C CA . TRP B 1 367 ? -9.391 -22.328 -21.812 1 98.62 367 TRP B CA 1
ATOM 8714 C C . TRP B 1 367 ? -10.203 -22.734 -20.594 1 98.62 367 TRP B C 1
ATOM 8716 O O . TRP B 1 367 ? -9.68 -23.391 -19.688 1 98.62 367 TRP B O 1
ATOM 8726 N N . LEU B 1 368 ? -11.414 -22.344 -20.562 1 98.31 368 LEU B N 1
ATOM 8727 C CA . LEU B 1 368 ? -12.328 -22.734 -19.484 1 98.31 368 LEU B CA 1
ATOM 8728 C C . LEU B 1 368 ? -13.211 -23.891 -19.922 1 98.31 368 LEU B C 1
ATOM 8730 O O . LEU B 1 368 ? -14.039 -23.75 -20.828 1 98.31 368 LEU B O 1
ATOM 8734 N N . TRP B 1 369 ? -13 -25.047 -19.297 1 96.44 369 TRP B N 1
ATOM 8735 C CA . TRP B 1 369 ? -13.711 -26.266 -19.641 1 96.44 369 TRP B CA 1
ATOM 8736 C C . TRP B 1 369 ? -14.969 -26.422 -18.797 1 96.44 369 TRP B C 1
ATOM 8738 O O . TRP B 1 369 ? -14.891 -26.578 -17.562 1 96.44 369 TRP B O 1
ATOM 8748 N N . ILE B 1 370 ? -16.078 -26.375 -19.453 1 94.12 370 ILE B N 1
ATOM 8749 C CA . ILE B 1 370 ? -17.375 -26.406 -18.766 1 94.12 370 ILE B CA 1
ATOM 8750 C C . ILE B 1 370 ? -17.953 -27.828 -18.828 1 94.12 370 ILE B C 1
ATOM 8752 O O . ILE B 1 370 ? -18.141 -28.375 -19.922 1 94.12 370 ILE B O 1
ATOM 8756 N N . ASN B 1 371 ? -18.188 -28.344 -17.656 1 88.06 371 ASN B N 1
ATOM 8757 C CA . ASN B 1 371 ? -18.875 -29.625 -17.547 1 88.06 371 ASN B CA 1
ATOM 8758 C C . ASN B 1 371 ? -20.375 -29.438 -17.328 1 88.06 371 ASN B C 1
ATOM 8760 O O . ASN B 1 371 ? -20.781 -28.906 -16.297 1 88.06 371 ASN B O 1
ATOM 8764 N N . PRO B 1 372 ? -21.203 -29.688 -18.266 1 74.38 372 PRO B N 1
ATOM 8765 C CA . PRO B 1 372 ? -22.656 -29.469 -18.141 1 74.38 372 PRO B CA 1
ATOM 8766 C C . PRO B 1 372 ? -23.281 -30.297 -17.031 1 74.38 372 PRO B C 1
ATOM 8768 O O . PRO B 1 372 ? -24.391 -29.984 -16.578 1 74.38 372 PRO B O 1
ATOM 8771 N N . GLY B 1 373 ? -22.734 -31.234 -16.422 1 62.22 373 GLY B N 1
ATOM 8772 C CA . GLY B 1 373 ? -23.281 -32.094 -15.383 1 62.22 373 GLY B CA 1
ATOM 8773 C C . GLY B 1 373 ? -22.672 -33.469 -15.359 1 62.22 373 GLY B C 1
ATOM 8774 O O . GLY B 1 373 ? -21.906 -33.844 -16.266 1 62.22 373 GLY B O 1
ATOM 8775 N N . PRO B 1 374 ? -22.672 -33.969 -14.172 1 51.5 374 PRO B N 1
ATOM 8776 C CA . PRO B 1 374 ? -21.953 -35.25 -14 1 51.5 374 PRO B CA 1
ATOM 8777 C C . PRO B 1 374 ? -22.156 -36.188 -15.18 1 51.5 374 PRO B C 1
ATOM 8779 O O . PRO B 1 374 ? -21.203 -36.781 -15.672 1 51.5 374 PRO B O 1
ATOM 8782 N N . ALA B 1 375 ? -23.172 -37.031 -15.031 1 44.78 375 ALA B N 1
ATOM 8783 C CA . ALA B 1 375 ? -23.328 -38.156 -15.938 1 44.78 375 ALA B CA 1
ATOM 8784 C C . ALA B 1 375 ? -23.734 -37.688 -17.328 1 44.78 375 ALA B C 1
ATOM 8786 O O . ALA B 1 375 ? -24.922 -37.5 -17.609 1 44.78 375 ALA B O 1
ATOM 8787 N N . ALA B 1 376 ? -23.188 -36.688 -17.672 1 44.31 376 ALA B N 1
ATOM 8788 C CA . ALA B 1 376 ? -23.547 -36.25 -19.031 1 44.31 376 ALA B CA 1
ATOM 8789 C C . ALA B 1 376 ? -23.859 -37.438 -19.922 1 44.31 376 ALA B C 1
ATOM 8791 O O . ALA B 1 376 ? -22.984 -38.281 -20.188 1 44.31 376 ALA B O 1
ATOM 8792 N N . SER B 1 377 ? -24.969 -37.938 -19.75 1 43.62 377 SER B N 1
ATOM 8793 C CA . SER B 1 377 ? -25.812 -38.906 -20.438 1 43.62 377 SER B CA 1
ATOM 8794 C C . SER B 1 377 ? -25.438 -39.031 -21.906 1 43.62 377 SER B C 1
ATOM 8796 O O . SER B 1 377 ? -24.609 -38.281 -22.406 1 43.62 377 SER B O 1
ATOM 8798 N N . VAL B 1 378 ? -26.547 -39.031 -22.688 1 47.34 378 VAL B N 1
ATOM 8799 C CA . VAL B 1 378 ? -26.812 -39.344 -24.078 1 47.34 378 VAL B CA 1
ATOM 8800 C C . VAL B 1 378 ? -26.172 -38.281 -24.984 1 47.34 378 VAL B C 1
ATOM 8802 O O . VAL B 1 378 ? -26.234 -37.094 -24.703 1 47.34 378 VAL B O 1
ATOM 8805 N N . PRO B 1 379 ? -25.219 -38.719 -25.797 1 59.47 379 PRO B N 1
ATOM 8806 C CA . PRO B 1 379 ? -24.703 -37.844 -26.844 1 59.47 379 PRO B CA 1
ATOM 8807 C C . PRO B 1 379 ? -25.703 -36.75 -27.266 1 59.47 379 PRO B C 1
ATOM 8809 O O . PRO B 1 379 ? -26.828 -37.062 -27.625 1 59.47 379 PRO B O 1
ATOM 8812 N N . ASN B 1 380 ? -25.75 -35.656 -26.656 1 69.38 380 ASN B N 1
ATOM 8813 C CA . ASN B 1 380 ? -26.531 -34.5 -27.094 1 69.38 380 ASN B CA 1
ATOM 8814 C C . ASN B 1 380 ? -25.797 -33.719 -28.156 1 69.38 380 ASN B C 1
ATOM 8816 O O . ASN B 1 380 ? -24.781 -33.062 -27.875 1 69.38 380 ASN B O 1
ATOM 8820 N N . PRO B 1 381 ? -26.172 -33.875 -29.406 1 75.81 381 PRO B N 1
ATOM 8821 C CA . PRO B 1 381 ? -25.5 -33.188 -30.5 1 75.81 381 PRO B CA 1
ATOM 8822 C C . PRO B 1 381 ? -25.547 -31.656 -30.328 1 75.81 381 PRO B C 1
ATOM 8824 O O . PRO B 1 381 ? -24.766 -30.938 -30.984 1 75.81 381 PRO B O 1
ATOM 8827 N N . ASN B 1 382 ? -26.344 -31.188 -29.438 1 85 382 ASN B N 1
ATOM 8828 C CA . ASN B 1 382 ? -26.469 -29.75 -29.266 1 85 382 ASN B CA 1
ATOM 8829 C C . ASN B 1 382 ? -25.781 -29.266 -28 1 85 382 ASN B C 1
ATOM 8831 O O . ASN B 1 382 ? -26.031 -28.141 -27.531 1 85 382 ASN B O 1
ATOM 8835 N N . ALA B 1 383 ? -24.953 -30.062 -27.484 1 86.88 383 ALA B N 1
ATOM 8836 C CA . ALA B 1 383 ? -24.344 -29.766 -26.188 1 86.88 383 ALA B CA 1
ATOM 8837 C C . ALA B 1 383 ? -23.547 -28.469 -26.234 1 86.88 383 ALA B C 1
ATOM 8839 O O . ALA B 1 383 ? -23.594 -27.656 -25.312 1 86.88 383 ALA B O 1
ATOM 8840 N N . VAL B 1 384 ? -22.828 -28.25 -27.266 1 90.94 384 VAL B N 1
ATOM 8841 C CA . VAL B 1 384 ? -22 -27.062 -27.406 1 90.94 384 VAL B CA 1
ATOM 8842 C C . VAL B 1 384 ? -22.891 -25.828 -27.516 1 90.94 384 VAL B C 1
ATOM 8844 O O . VAL B 1 384 ? -22.641 -24.797 -26.891 1 90.94 384 VAL B O 1
ATOM 8847 N N . ARG B 1 385 ? -23.891 -25.922 -28.328 1 92.38 385 ARG B N 1
ATOM 8848 C CA . ARG B 1 385 ? -24.828 -24.828 -28.484 1 92.38 385 ARG B CA 1
ATOM 8849 C C . ARG B 1 385 ? -25.516 -24.5 -27.156 1 92.38 385 ARG B C 1
ATOM 8851 O O . ARG B 1 385 ? -25.672 -23.328 -26.812 1 92.38 385 ARG B O 1
ATOM 8858 N N . ASP B 1 386 ? -25.969 -25.547 -26.484 1 90.88 386 ASP B N 1
ATOM 8859 C CA . ASP B 1 386 ? -26.625 -25.344 -25.203 1 90.88 386 ASP B CA 1
ATOM 8860 C C . ASP B 1 386 ? -25.688 -24.672 -24.203 1 90.88 386 ASP B C 1
ATOM 8862 O O . ASP B 1 386 ? -26.109 -23.828 -23.406 1 90.88 386 ASP B O 1
ATOM 8866 N N . MET B 1 387 ? -24.438 -25.109 -24.234 1 92.56 387 MET B N 1
ATOM 8867 C CA . MET B 1 387 ? -23.438 -24.5 -23.344 1 92.56 387 MET B CA 1
ATOM 8868 C C . MET B 1 387 ? -23.344 -23 -23.594 1 92.56 387 MET B C 1
ATOM 8870 O O . MET B 1 387 ? -23.422 -22.188 -22.656 1 92.56 387 MET B O 1
ATOM 8874 N N . PHE B 1 388 ? -23.281 -22.594 -24.828 1 94.75 388 PHE B N 1
ATOM 8875 C CA . PHE B 1 388 ? -23.109 -21.188 -25.156 1 94.75 388 PHE B CA 1
ATOM 8876 C C . PHE B 1 388 ? -24.391 -20.391 -24.859 1 94.75 388 PHE B C 1
ATOM 8878 O O . PHE B 1 388 ? -24.328 -19.234 -24.469 1 94.75 388 PHE B O 1
ATOM 8885 N N . GLU B 1 389 ? -25.516 -21.031 -25.062 1 94.06 389 GLU B N 1
ATOM 8886 C CA . GLU B 1 389 ? -26.766 -20.375 -24.688 1 94.06 389 GLU B CA 1
ATOM 8887 C C . GLU B 1 389 ? -26.828 -20.125 -23.172 1 94.06 389 GLU B C 1
ATOM 8889 O O . GLU B 1 389 ? -27.281 -19.078 -22.734 1 94.06 389 GLU B O 1
ATOM 8894 N N . GLY B 1 390 ? -26.375 -21.141 -22.453 1 92.38 390 GLY B N 1
ATOM 8895 C CA . GLY B 1 390 ? -26.312 -20.984 -21.016 1 92.38 390 GLY B CA 1
ATOM 8896 C C . GLY B 1 390 ? -25.375 -19.875 -20.594 1 92.38 390 GLY B C 1
ATOM 8897 O O . GLY B 1 390 ? -25.672 -19.109 -19.656 1 92.38 390 GLY B O 1
ATOM 8898 N N . LEU B 1 391 ? -24.234 -19.797 -21.234 1 95.38 391 LEU B N 1
ATOM 8899 C CA . LEU B 1 391 ? -23.25 -18.75 -20.938 1 95.38 391 LEU B CA 1
ATOM 8900 C C . LEU B 1 391 ? -23.812 -17.375 -21.281 1 95.38 391 LEU B C 1
ATOM 8902 O O . LEU B 1 391 ? -23.578 -16.406 -20.547 1 95.38 391 LEU B O 1
ATOM 8906 N N . LYS B 1 392 ? -24.578 -17.266 -22.312 1 95.19 392 LYS B N 1
ATOM 8907 C CA . LYS B 1 392 ? -25.188 -16 -22.734 1 95.19 392 LYS B CA 1
ATOM 8908 C C . LYS B 1 392 ? -26.203 -15.516 -21.703 1 95.19 392 LYS B C 1
ATOM 8910 O O . LYS B 1 392 ? -26.375 -14.312 -21.516 1 95.19 392 LYS B O 1
ATOM 8915 N N . LEU B 1 393 ? -26.828 -16.453 -21.094 1 93.31 393 LEU B N 1
ATOM 8916 C CA . LEU B 1 393 ? -27.891 -16.125 -20.141 1 93.31 393 LEU B CA 1
ATOM 8917 C C . LEU B 1 393 ? -27.297 -15.812 -18.766 1 93.31 393 LEU B C 1
ATOM 8919 O O . LEU B 1 393 ? -27.969 -15.219 -17.922 1 93.31 393 LEU B O 1
ATOM 8923 N N . SER B 1 394 ? -26.094 -16.25 -18.547 1 94.69 394 SER B N 1
ATOM 8924 C CA . SER B 1 394 ? -25.453 -16 -17.25 1 94.69 394 SER B CA 1
ATOM 8925 C C . SER B 1 394 ? -24.922 -14.578 -17.172 1 94.69 394 SER B C 1
ATOM 8927 O O . SER B 1 394 ? -24.094 -14.18 -18 1 94.69 394 SER B O 1
ATOM 8929 N N . PRO B 1 395 ? -25.359 -13.812 -16.156 1 95.5 395 PRO B N 1
ATOM 8930 C CA . PRO B 1 395 ? -24.812 -12.461 -16.016 1 95.5 395 PRO B CA 1
ATOM 8931 C C . PRO B 1 395 ? -23.297 -12.453 -15.82 1 95.5 395 PRO B C 1
ATOM 8933 O O . PRO B 1 395 ? -22.609 -11.531 -16.281 1 95.5 395 PRO B O 1
ATOM 8936 N N . TRP B 1 396 ? -22.781 -13.469 -15.18 1 97 396 TRP B N 1
ATOM 8937 C CA . TRP B 1 396 ? -21.375 -13.523 -14.812 1 97 396 TRP B CA 1
ATOM 8938 C C . TRP B 1 396 ? -20.516 -13.984 -15.992 1 97 396 TRP B C 1
ATOM 8940 O O . TRP B 1 396 ? -19.328 -13.672 -16.062 1 97 396 TRP B O 1
ATOM 8950 N N . ALA B 1 397 ? -21.078 -14.719 -16.984 1 97.31 397 ALA B N 1
ATOM 8951 C CA . ALA B 1 397 ? -20.297 -15.312 -18.062 1 97.31 397 ALA B CA 1
ATOM 8952 C C . ALA B 1 397 ? -20.469 -14.516 -19.359 1 97.31 397 ALA B C 1
ATOM 8954 O O . ALA B 1 397 ? -19.547 -14.445 -20.172 1 97.31 397 ALA B O 1
ATOM 8955 N N . SER B 1 398 ? -21.594 -13.883 -19.562 1 96.81 398 SER B N 1
ATOM 8956 C CA . SER B 1 398 ? -21.984 -13.297 -20.828 1 96.81 398 SER B CA 1
ATOM 8957 C C . SER B 1 398 ? -21 -12.234 -21.281 1 96.81 398 SER B C 1
ATOM 8959 O O . SER B 1 398 ? -20.719 -12.109 -22.484 1 96.81 398 SER B O 1
ATOM 8961 N N . PRO B 1 399 ? -20.406 -11.477 -20.375 1 96.81 399 PRO B N 1
ATOM 8962 C CA . PRO B 1 399 ? -19.469 -10.445 -20.828 1 96.81 399 PRO B CA 1
ATOM 8963 C C . PRO B 1 399 ? -18.281 -11.023 -21.594 1 96.81 399 PRO B C 1
ATOM 8965 O O . PRO B 1 399 ? -17.75 -10.375 -22.5 1 96.81 399 PRO B O 1
ATOM 8968 N N . PHE B 1 400 ? -17.859 -12.188 -21.281 1 97.75 400 PHE B N 1
ATOM 8969 C CA . PHE B 1 400 ? -16.641 -12.766 -21.828 1 97.75 400 PHE B CA 1
ATOM 8970 C C . PHE B 1 400 ? -16.891 -13.312 -23.234 1 97.75 400 PHE B C 1
ATOM 8972 O O . PHE B 1 400 ? -15.953 -13.734 -23.906 1 97.75 400 PHE B O 1
ATOM 8979 N N . LEU B 1 401 ? -18.125 -13.266 -23.656 1 97 401 LEU B N 1
ATOM 8980 C CA . LEU B 1 401 ? -18.453 -13.672 -25.016 1 97 401 LEU B CA 1
ATOM 8981 C C . LEU B 1 401 ? -18.297 -12.5 -25.984 1 97 401 LEU B C 1
ATOM 8983 O O . LEU B 1 401 ? -18.406 -12.68 -27.203 1 97 401 LEU B O 1
ATOM 8987 N N . HIS B 1 402 ? -18.047 -11.359 -25.422 1 95.62 402 HIS B N 1
ATOM 8988 C CA . HIS B 1 402 ? -17.781 -10.211 -26.281 1 95.62 402 HIS B CA 1
ATOM 8989 C C . HIS B 1 402 ? -16.625 -10.484 -27.234 1 95.62 402 HIS B C 1
ATOM 8991 O O . HIS B 1 402 ? -15.641 -11.117 -26.859 1 95.62 402 HIS B O 1
ATOM 8997 N N . PRO B 1 403 ? -16.656 -9.938 -28.469 1 93.62 403 PRO B N 1
ATOM 8998 C CA . PRO B 1 403 ? -15.641 -10.195 -29.484 1 93.62 403 PRO B CA 1
ATOM 8999 C C . PRO B 1 403 ? -14.242 -9.773 -29.031 1 93.62 403 PRO B C 1
ATOM 9001 O O . PRO B 1 403 ? -13.25 -10.344 -29.484 1 93.62 403 PRO B O 1
ATOM 9004 N N . ARG B 1 404 ? -14.164 -8.875 -28.172 1 92.62 404 ARG B N 1
ATOM 9005 C CA . ARG B 1 404 ? -12.875 -8.398 -27.688 1 92.62 404 ARG B CA 1
ATOM 9006 C C . ARG B 1 404 ? -12.117 -9.508 -26.969 1 92.62 404 ARG B C 1
ATOM 9008 O O . ARG B 1 404 ? -10.883 -9.484 -26.906 1 92.62 404 ARG B O 1
ATOM 9015 N N . PHE B 1 405 ? -12.859 -10.477 -26.422 1 95.81 405 PHE B N 1
ATOM 9016 C CA . PHE B 1 405 ? -12.219 -11.5 -25.594 1 95.81 405 PHE B CA 1
ATOM 9017 C C . PHE B 1 405 ? -12.188 -12.844 -26.328 1 95.81 405 PHE B C 1
ATOM 9019 O O . PHE B 1 405 ? -11.695 -13.836 -25.781 1 95.81 405 PHE B O 1
ATOM 9026 N N . LYS B 1 406 ? -12.602 -12.891 -27.516 1 93.5 406 LYS B N 1
ATOM 9027 C CA . LYS B 1 406 ? -12.82 -14.133 -28.25 1 93.5 406 LYS B CA 1
ATOM 9028 C C . LYS B 1 406 ? -11.516 -14.891 -28.469 1 93.5 406 LYS B C 1
ATOM 9030 O O . LYS B 1 406 ? -11.492 -16.125 -28.406 1 93.5 406 LYS B O 1
ATOM 9035 N N . ASP B 1 407 ? -10.438 -14.195 -28.625 1 92.31 407 ASP B N 1
ATOM 9036 C CA . ASP B 1 407 ? -9.172 -14.852 -28.938 1 92.31 407 ASP B CA 1
ATOM 9037 C C . ASP B 1 407 ? -8.352 -15.109 -27.672 1 92.31 407 ASP B C 1
ATOM 9039 O O . ASP B 1 407 ? -7.301 -15.742 -27.734 1 92.31 407 ASP B O 1
ATOM 9043 N N . VAL B 1 408 ? -8.836 -14.688 -26.594 1 95.75 408 VAL B N 1
ATOM 9044 C CA . VAL B 1 408 ? -8.055 -14.75 -25.359 1 95.75 408 VAL B CA 1
ATOM 9045 C C . VAL B 1 408 ? -8.711 -15.711 -24.375 1 95.75 408 VAL B C 1
ATOM 9047 O O . VAL B 1 408 ? -8.016 -16.422 -23.641 1 95.75 408 VAL B O 1
ATOM 9050 N N . ILE B 1 409 ? -10.008 -15.711 -24.312 1 98.31 409 ILE B N 1
ATOM 9051 C CA . ILE B 1 409 ? -10.797 -16.594 -23.453 1 98.31 409 ILE B CA 1
ATOM 9052 C C . ILE B 1 409 ? -11.617 -17.547 -24.312 1 98.31 409 ILE B C 1
ATOM 9054 O O . ILE B 1 409 ? -12.422 -17.109 -25.141 1 98.31 409 ILE B O 1
ATOM 9058 N N . LYS B 1 410 ? -11.414 -18.844 -24.109 1 98.25 410 LYS B N 1
ATOM 9059 C CA . LYS B 1 410 ? -12.141 -19.875 -24.859 1 98.25 410 LYS B CA 1
ATOM 9060 C C . LYS B 1 410 ? -12.922 -20.781 -23.922 1 98.25 410 LYS B C 1
ATOM 9062 O O . LYS B 1 410 ? -12.352 -21.375 -23 1 98.25 410 LYS B O 1
ATOM 9067 N N . PHE B 1 411 ? -14.211 -20.828 -24.156 1 97.62 411 PHE B N 1
ATOM 9068 C CA . PHE B 1 411 ? -15.055 -21.781 -23.453 1 97.62 411 PHE B CA 1
ATOM 9069 C C . PHE B 1 411 ? -15.125 -23.109 -24.203 1 97.62 411 PHE B C 1
ATOM 9071 O O . PHE B 1 411 ? -15.398 -23.141 -25.406 1 97.62 411 PHE B O 1
ATOM 9078 N N . LYS B 1 412 ? -14.805 -24.156 -23.5 1 96.19 412 LYS B N 1
ATOM 9079 C CA . LYS B 1 412 ? -14.781 -25.484 -24.094 1 96.19 412 LYS B CA 1
ATOM 9080 C C . LYS B 1 412 ? -15.68 -26.453 -23.328 1 96.19 412 LYS B C 1
ATOM 9082 O O . LYS B 1 412 ? -15.805 -26.344 -22.094 1 96.19 412 LYS B O 1
ATOM 9087 N N . LEU B 1 413 ? -16.312 -27.312 -24.094 1 93.81 413 LEU B N 1
ATOM 9088 C CA . LEU B 1 413 ? -17.172 -28.312 -23.469 1 93.81 413 LEU B CA 1
ATOM 9089 C C . LEU B 1 413 ? -16.344 -29.5 -22.969 1 93.81 413 LEU B C 1
ATOM 9091 O O . LEU B 1 413 ? -15.508 -30.031 -23.719 1 93.81 413 LEU B O 1
ATOM 9095 N N . TRP B 1 414 ? -16.547 -29.859 -21.766 1 92.75 414 TRP B N 1
ATOM 9096 C CA . TRP B 1 414 ? -15.891 -31.047 -21.219 1 92.75 414 TRP B CA 1
ATOM 9097 C C . TRP B 1 414 ? -16.688 -32.312 -21.547 1 92.75 414 TRP B C 1
ATOM 9099 O O . TRP B 1 414 ? -17.891 -32.375 -21.297 1 92.75 414 TRP B O 1
ATOM 9109 N N . ASN B 1 415 ? -16.047 -33.156 -22.188 1 88.12 415 ASN B N 1
ATOM 9110 C CA . ASN B 1 415 ? -16.516 -34.5 -22.453 1 88.12 415 ASN B CA 1
ATOM 9111 C C . ASN B 1 415 ? -15.547 -35.531 -21.922 1 88.12 415 ASN B C 1
ATOM 9113 O O . ASN B 1 415 ? -14.484 -35.781 -22.5 1 88.12 415 ASN B O 1
ATOM 9117 N N . THR B 1 416 ? -15.945 -36.219 -20.828 1 85.81 416 THR B N 1
ATOM 9118 C CA . THR B 1 416 ? -15.047 -37.125 -20.125 1 85.81 416 THR B CA 1
ATOM 9119 C C . THR B 1 416 ? -14.562 -38.25 -21.047 1 85.81 416 THR B C 1
ATOM 9121 O O . THR B 1 416 ? -13.367 -38.562 -21.062 1 85.81 416 THR B O 1
ATOM 9124 N N . THR B 1 417 ? -15.477 -38.844 -21.797 1 85.81 417 THR B N 1
ATOM 9125 C CA . THR B 1 417 ? -15.117 -39.938 -22.703 1 85.81 417 THR B CA 1
ATOM 9126 C C . THR B 1 417 ? -14.117 -39.438 -23.75 1 85.81 417 THR B C 1
ATOM 9128 O O . THR B 1 417 ? -13.102 -40.125 -24 1 85.81 417 THR B O 1
ATOM 9131 N N . GLU B 1 418 ? -14.477 -38.375 -24.297 1 88.62 418 GLU B N 1
ATOM 9132 C CA . GLU B 1 418 ? -13.578 -37.812 -25.312 1 88.62 418 GLU B CA 1
ATOM 9133 C C . GLU B 1 418 ? -12.195 -37.531 -24.734 1 88.62 418 GLU B C 1
ATOM 9135 O O . GLU B 1 418 ? -11.18 -37.844 -25.359 1 88.62 418 GLU B O 1
ATOM 9140 N N . GLN B 1 419 ? -12.188 -37 -23.562 1 91.31 419 GLN B N 1
ATOM 9141 C CA . GLN B 1 419 ? -10.93 -36.594 -22.938 1 91.31 419 GLN B CA 1
ATOM 9142 C C . GLN B 1 419 ? -10.109 -37.812 -22.547 1 91.31 419 GLN B C 1
ATOM 9144 O O . GLN B 1 419 ? -8.891 -37.875 -22.75 1 91.31 419 GLN B O 1
ATOM 9149 N N . LEU B 1 420 ? -10.719 -38.844 -22 1 90.25 420 LEU B N 1
ATOM 9150 C CA . LEU B 1 420 ? -10.016 -40.062 -21.578 1 90.25 420 LEU B CA 1
ATOM 9151 C C . LEU B 1 420 ? -9.555 -40.844 -22.797 1 90.25 420 LEU B C 1
ATOM 9153 O O . LEU B 1 420 ? -8.477 -41.469 -22.781 1 90.25 420 LEU B O 1
ATOM 9157 N N . ASP B 1 421 ? -10.352 -40.812 -23.844 1 91.94 421 ASP B N 1
ATOM 9158 C CA . ASP B 1 421 ? -9.961 -41.469 -25.078 1 91.94 421 ASP B CA 1
ATOM 9159 C C . ASP B 1 421 ? -8.797 -40.75 -25.75 1 91.94 421 ASP B C 1
ATOM 9161 O O . ASP B 1 421 ? -8.086 -41.312 -26.562 1 91.94 421 ASP B O 1
ATOM 9165 N N . GLY B 1 422 ? -8.734 -39.5 -25.438 1 92.31 422 GLY B N 1
ATOM 9166 C CA . GLY B 1 422 ? -7.668 -38.688 -26.016 1 92.31 422 GLY B CA 1
ATOM 9167 C C . GLY B 1 422 ? -6.32 -38.906 -25.359 1 92.31 422 GLY B C 1
ATOM 9168 O O . GLY B 1 422 ? -5.297 -38.438 -25.844 1 92.31 422 GLY B O 1
ATOM 9169 N N . ILE B 1 423 ? -6.258 -39.688 -24.297 1 93.94 423 ILE B N 1
ATOM 9170 C CA . ILE B 1 423 ? -5.023 -40.062 -23.609 1 93.94 423 ILE B CA 1
ATOM 9171 C C . ILE B 1 423 ? -4.59 -41.469 -24.062 1 93.94 423 ILE B C 1
ATOM 9173 O O . ILE B 1 423 ? -5.133 -42.469 -23.609 1 93.94 423 ILE B O 1
ATOM 9177 N N . PRO B 1 424 ? -3.588 -41.5 -24.875 1 92.62 424 PRO B N 1
ATOM 9178 C CA . PRO B 1 424 ? -3.166 -42.781 -25.406 1 92.62 424 PRO B CA 1
ATOM 9179 C C . PRO B 1 424 ? -2.889 -43.812 -24.312 1 92.62 424 PRO B C 1
ATOM 9181 O O . PRO B 1 424 ? -3.141 -45 -24.5 1 92.62 424 PRO B O 1
ATOM 9184 N N . GLU B 1 425 ? -2.418 -43.438 -23.172 1 92.5 425 GLU B N 1
ATOM 9185 C CA . GLU B 1 425 ? -2.055 -44.312 -22.062 1 92.5 425 GLU B CA 1
ATOM 9186 C C . GLU B 1 425 ? -3.293 -44.938 -21.438 1 92.5 425 GLU B C 1
ATOM 9188 O O . GLU B 1 425 ? -3.191 -45.969 -20.734 1 92.5 425 GLU B O 1
ATOM 9193 N N . LEU B 1 426 ? -4.465 -44.344 -21.625 1 91.19 426 LEU B N 1
ATOM 9194 C CA . LEU B 1 426 ? -5.688 -44.781 -20.969 1 91.19 426 LEU B CA 1
ATOM 9195 C C . LEU B 1 426 ? -6.68 -45.344 -21.984 1 91.19 426 LEU B C 1
ATOM 9197 O O . LEU B 1 426 ? -7.586 -46.094 -21.625 1 91.19 426 LEU B O 1
ATOM 9201 N N . LYS B 1 427 ? -6.574 -44.969 -23.203 1 89.56 427 LYS B N 1
ATOM 9202 C CA . LYS B 1 427 ? -7.59 -45.094 -24.25 1 89.56 427 LYS B CA 1
ATOM 9203 C C . LYS B 1 427 ? -8.156 -46.5 -24.297 1 89.56 427 LYS B C 1
ATOM 9205 O O . LYS B 1 427 ? -9.375 -46.688 -24.359 1 89.56 427 LYS B O 1
ATOM 9210 N N . ASP B 1 428 ? -7.391 -47.5 -24.109 1 87.75 428 ASP B N 1
ATOM 9211 C CA . ASP B 1 428 ? -7.836 -48.875 -24.359 1 87.75 428 ASP B CA 1
ATOM 9212 C C . ASP B 1 428 ? -8.203 -49.562 -23.047 1 87.75 428 ASP B C 1
ATOM 9214 O O . ASP B 1 428 ? -8.766 -50.688 -23.062 1 87.75 428 ASP B O 1
ATOM 9218 N N . GLU B 1 429 ? -7.984 -48.875 -21.969 1 88.81 429 GLU B N 1
ATOM 9219 C CA . GLU B 1 429 ? -8.078 -49.688 -20.75 1 88.81 429 GLU B CA 1
ATOM 9220 C C . GLU B 1 429 ? -8.984 -49 -19.719 1 88.81 429 GLU B C 1
ATOM 9222 O O . GLU B 1 429 ? -9.438 -49.625 -18.766 1 88.81 429 GLU B O 1
ATOM 9227 N N . TRP B 1 430 ? -9.273 -47.719 -19.859 1 87.94 430 TRP B N 1
ATOM 9228 C CA . TRP B 1 430 ? -9.914 -47.031 -18.75 1 87.94 430 TRP B CA 1
ATOM 9229 C C . TRP B 1 430 ? -11.352 -47.5 -18.562 1 87.94 430 TRP B C 1
ATOM 9231 O O . TRP B 1 430 ? -11.891 -47.438 -17.453 1 87.94 430 TRP B O 1
ATOM 9241 N N . ARG B 1 431 ? -11.992 -48.062 -19.594 1 86.62 431 ARG B N 1
ATOM 9242 C CA . ARG B 1 431 ? -13.391 -48.438 -19.547 1 86.62 431 ARG B CA 1
ATOM 9243 C C . ARG B 1 431 ? -13.594 -49.625 -18.594 1 86.62 431 ARG B C 1
ATOM 9245 O O . ARG B 1 431 ? -14.688 -49.844 -18.078 1 86.62 431 ARG B O 1
ATOM 9252 N N . VAL B 1 432 ? -12.562 -50.375 -18.438 1 83.12 432 VAL B N 1
ATOM 9253 C CA . VAL B 1 432 ? -12.633 -51.5 -17.516 1 83.12 432 VAL B CA 1
ATOM 9254 C C . VAL B 1 432 ? -12.82 -51 -16.094 1 83.12 432 VAL B C 1
ATOM 9256 O O . VAL B 1 432 ? -13.445 -51.656 -15.266 1 83.12 432 VAL B O 1
ATOM 9259 N N . LEU B 1 433 ? -12.367 -49.844 -15.875 1 80.81 433 LEU B N 1
ATOM 9260 C CA . LEU B 1 433 ? -12.438 -49.25 -14.539 1 80.81 433 LEU B CA 1
ATOM 9261 C C . LEU B 1 433 ? -13.531 -48.188 -14.469 1 80.81 433 LEU B C 1
ATOM 9263 O O . LEU B 1 433 ? -13.445 -47.25 -13.672 1 80.81 433 LEU B O 1
ATOM 9267 N N . LYS B 1 434 ? -14.461 -48.344 -15.211 1 76.19 434 LYS B N 1
ATOM 9268 C CA . LYS B 1 434 ? -15.539 -47.344 -15.273 1 76.19 434 LYS B CA 1
ATOM 9269 C C . LYS B 1 434 ? -16.188 -47.156 -13.906 1 76.19 434 LYS B C 1
ATOM 9271 O O . LYS B 1 434 ? -16.578 -46.031 -13.562 1 76.19 434 LYS B O 1
ATOM 9276 N N . ASP B 1 435 ? -16.203 -48.188 -13.125 1 72 435 ASP B N 1
ATOM 9277 C CA . ASP B 1 435 ? -16.797 -48.125 -11.797 1 72 435 ASP B CA 1
ATOM 9278 C C . ASP B 1 435 ? -15.898 -47.375 -10.828 1 72 435 ASP B C 1
ATOM 9280 O O . ASP B 1 435 ? -16.359 -46.906 -9.773 1 72 435 ASP B O 1
ATOM 9284 N N . ALA B 1 436 ? -14.656 -47.188 -11.219 1 70.62 436 ALA B N 1
ATOM 9285 C CA . ALA B 1 436 ? -13.695 -46.5 -10.359 1 70.62 436 ALA B CA 1
ATOM 9286 C C . ALA B 1 436 ? -13.383 -45.094 -10.898 1 70.62 436 ALA B C 1
ATOM 9288 O O . ALA B 1 436 ? -12.445 -44.438 -10.438 1 70.62 436 ALA B O 1
ATOM 9289 N N . LEU B 1 437 ? -14.148 -44.75 -11.797 1 72.62 437 LEU B N 1
ATOM 9290 C CA . LEU B 1 437 ? -13.867 -43.469 -12.461 1 72.62 437 LEU B CA 1
ATOM 9291 C C . LEU B 1 437 ? -13.898 -42.312 -11.469 1 72.62 437 LEU B C 1
ATOM 9293 O O . LEU B 1 437 ? -13.133 -41.344 -11.609 1 72.62 437 LEU B O 1
ATOM 9297 N N . PHE B 1 438 ? -14.68 -42.5 -10.461 1 69 438 PHE B N 1
ATOM 9298 C CA . PHE B 1 438 ? -14.805 -41.469 -9.453 1 69 438 PHE B CA 1
ATOM 9299 C C . PHE B 1 438 ? -14.125 -41.875 -8.156 1 69 438 PHE B C 1
ATOM 9301 O O . PHE B 1 438 ? -14.766 -41.938 -7.105 1 69 438 PHE B O 1
ATOM 9308 N N . ASN B 1 439 ? -12.867 -42.125 -8.328 1 69.06 439 ASN B N 1
ATOM 9309 C CA . ASN B 1 439 ? -12 -42.469 -7.203 1 69.06 439 ASN B CA 1
ATOM 9310 C C . ASN B 1 439 ? -11.109 -41.312 -6.805 1 69.06 439 ASN B C 1
ATOM 9312 O O . ASN B 1 439 ? -10.469 -40.688 -7.66 1 69.06 439 ASN B O 1
ATOM 9316 N N . SER B 1 440 ? -11.195 -40.906 -5.566 1 73.12 440 SER B N 1
ATOM 9317 C CA . SER B 1 440 ? -10.312 -39.875 -5.051 1 73.12 440 SER B CA 1
ATOM 9318 C C . SER B 1 440 ? -9.758 -40.25 -3.678 1 73.12 440 SER B C 1
ATOM 9320 O O . SER B 1 440 ? -10.5 -40.25 -2.691 1 73.12 440 SER B O 1
ATOM 9322 N N . GLY B 1 441 ? -8.484 -40.469 -3.67 1 67.56 441 GLY B N 1
ATOM 9323 C CA . GLY B 1 441 ? -7.832 -40.812 -2.422 1 67.56 441 GLY B CA 1
ATOM 9324 C C . GLY B 1 441 ? -8.281 -42.156 -1.883 1 67.56 441 GLY B C 1
ATOM 9325 O O . GLY B 1 441 ? -8.414 -42.344 -0.67 1 67.56 441 GLY B O 1
ATOM 9326 N N . GLY B 1 442 ? -8.641 -43 -2.77 1 65.62 442 GLY B N 1
ATOM 9327 C CA . GLY B 1 442 ? -9.102 -44.312 -2.354 1 65.62 442 GLY B CA 1
ATOM 9328 C C . GLY B 1 442 ? -10.602 -44.375 -2.158 1 65.62 442 GLY B C 1
ATOM 9329 O O . GLY B 1 442 ? -11.156 -45.469 -1.968 1 65.62 442 GLY B O 1
ATOM 9330 N N . TYR B 1 443 ? -11.281 -43.219 -2.193 1 66.31 443 TYR B N 1
ATOM 9331 C CA . TYR B 1 443 ? -12.734 -43.188 -2.037 1 66.31 443 TYR B CA 1
ATOM 9332 C C . TYR B 1 443 ? -13.43 -43.219 -3.391 1 66.31 443 TYR B C 1
ATOM 9334 O O . TYR B 1 443 ? -13.281 -42.312 -4.203 1 66.31 443 TYR B O 1
ATOM 9342 N N . VAL B 1 444 ? -14.102 -44.312 -3.688 1 70.25 444 VAL B N 1
ATOM 9343 C CA . VAL B 1 444 ? -14.758 -44.531 -4.973 1 70.25 444 VAL B CA 1
ATOM 9344 C C . VAL B 1 444 ? -16.25 -44.25 -4.84 1 70.25 444 VAL B C 1
ATOM 9346 O O . VAL B 1 444 ? -16.906 -44.75 -3.92 1 70.25 444 VAL B O 1
ATOM 9349 N N . ILE B 1 445 ? -16.766 -43.344 -5.602 1 67.31 445 ILE B N 1
ATOM 9350 C CA . ILE B 1 445 ? -18.203 -43.062 -5.641 1 67.31 445 ILE B CA 1
ATOM 9351 C C . ILE B 1 445 ? -18.844 -43.781 -6.82 1 67.31 445 ILE B C 1
ATOM 9353 O O . ILE B 1 445 ? -18.359 -43.656 -7.953 1 67.31 445 ILE B O 1
ATOM 9357 N N . SER B 1 446 ? -19.766 -44.656 -6.523 1 61.09 446 SER B N 1
ATOM 9358 C CA . SER B 1 446 ? -20.469 -45.375 -7.578 1 61.09 446 SER B CA 1
ATOM 9359 C C . SER B 1 446 ? -21.625 -44.531 -8.117 1 61.09 446 SER B C 1
ATOM 9361 O O . SER B 1 446 ? -22.469 -44.031 -7.352 1 61.09 446 SER B O 1
ATOM 9363 N N . VAL B 1 447 ? -21.547 -43.969 -9.227 1 57.16 447 VAL B N 1
ATOM 9364 C CA . VAL B 1 447 ? -22.641 -43.25 -9.836 1 57.16 447 VAL B CA 1
ATOM 9365 C C . VAL B 1 447 ? -23.609 -44.219 -10.516 1 57.16 447 VAL B C 1
ATOM 9367 O O . VAL B 1 447 ? -23.188 -45.031 -11.336 1 57.16 447 VAL B O 1
ATOM 9370 N N . PRO B 1 448 ? -24.875 -44.406 -9.914 1 51.22 448 PRO B N 1
ATOM 9371 C CA . PRO B 1 448 ? -25.812 -45.344 -10.531 1 51.22 448 PRO B CA 1
ATOM 9372 C C . PRO B 1 448 ? -26.062 -45.062 -12.008 1 51.22 448 PRO B C 1
ATOM 9374 O O . PRO B 1 448 ? -26.062 -43.906 -12.422 1 51.22 448 PRO B O 1
ATOM 9377 N N . VAL B 1 449 ? -25.781 -46 -12.812 1 44.09 449 VAL B N 1
ATOM 9378 C CA . VAL B 1 449 ? -26.234 -45.906 -14.195 1 44.09 449 VAL B CA 1
ATOM 9379 C C . VAL B 1 449 ? -27.719 -45.594 -14.242 1 44.09 449 VAL B C 1
ATOM 9381 O O . VAL B 1 449 ? -28.516 -46.125 -13.477 1 44.09 449 VAL B O 1
ATOM 9384 N N . GLU B 1 450 ? -28.234 -44.562 -14.734 1 39.03 450 GLU B N 1
ATOM 9385 C CA . GLU B 1 450 ? -29.656 -44.312 -14.906 1 39.03 450 GLU B CA 1
ATOM 9386 C C . GLU B 1 450 ? -30.391 -45.594 -15.312 1 39.03 450 GLU B C 1
ATOM 9388 O O . GLU B 1 450 ? -30.062 -46.219 -16.312 1 39.03 450 GLU B O 1
ATOM 9393 N N . ALA B 1 451 ? -31.047 -46.312 -14.43 1 38.03 451 ALA B N 1
ATOM 9394 C CA . ALA B 1 451 ? -32.156 -47.188 -14.781 1 38.03 451 ALA B CA 1
ATOM 9395 C C . ALA B 1 451 ? -33.156 -46.5 -15.711 1 38.03 451 ALA B C 1
ATOM 9397 O O . ALA B 1 451 ? -33.312 -45.281 -15.664 1 38.03 451 ALA B O 1
ATOM 9398 N N . THR B 1 452 ? -33.625 -47.188 -16.828 1 32.41 452 THR B N 1
ATOM 9399 C CA . THR B 1 452 ? -34.812 -46.875 -17.641 1 32.41 452 THR B CA 1
ATOM 9400 C C . THR B 1 452 ? -35.969 -46.375 -16.766 1 32.41 452 THR B C 1
ATOM 9402 O O . THR B 1 452 ? -36.156 -46.875 -15.648 1 32.41 452 THR B O 1
ATOM 9405 N N . SER B 1 453 ? -36.625 -45.281 -17.125 1 32.03 453 SER B N 1
ATOM 9406 C CA . SER B 1 453 ? -37.906 -44.719 -16.672 1 32.03 453 SER B CA 1
ATOM 9407 C C . SER B 1 453 ? -38.938 -45.812 -16.469 1 32.03 453 SER B C 1
ATOM 9409 O O . SER B 1 453 ? -39.594 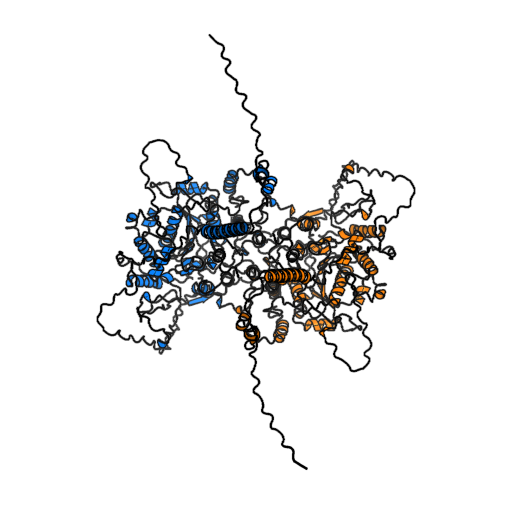-46.25 -17.422 1 32.03 453 SER B O 1
ATOM 9411 N N . SER B 1 454 ? -38.812 -46.875 -15.812 1 28.05 454 SER B N 1
ATOM 9412 C CA . SER B 1 454 ? -40.156 -47.438 -15.617 1 28.05 454 SER B CA 1
ATOM 9413 C C . SER B 1 454 ? -41.062 -46.406 -14.922 1 28.05 454 SER B C 1
ATOM 9415 O O . SER B 1 454 ? -40.594 -45.531 -14.211 1 28.05 454 SER B O 1
ATOM 9417 N N . ASN B 1 455 ? -42.562 -46.375 -15.25 1 29.2 455 ASN B N 1
ATOM 9418 C CA . ASN B 1 455 ? -43.75 -45.531 -15.055 1 29.2 455 ASN B CA 1
ATOM 9419 C C . ASN B 1 455 ? -43.938 -45.156 -13.594 1 29.2 455 ASN B C 1
ATOM 9421 O O . ASN B 1 455 ? -44.938 -44.531 -13.234 1 29.2 455 ASN B O 1
ATOM 9425 N N . GLY B 1 456 ? -43.781 -46.094 -12.594 1 27.55 456 GLY B N 1
ATOM 9426 C CA . GLY B 1 456 ? -44.656 -45.875 -11.461 1 27.55 456 GLY B CA 1
ATOM 9427 C C . GLY B 1 456 ? -44.406 -44.594 -10.727 1 27.55 456 GLY B C 1
ATOM 9428 O O . GLY B 1 456 ? -43.375 -43.938 -10.914 1 27.55 456 GLY B O 1
ATOM 9429 N N . THR B 1 457 ? -45.406 -44.094 -9.773 1 27.92 457 THR B N 1
ATOM 9430 C CA . THR B 1 457 ? -45.938 -42.969 -9.039 1 27.92 457 THR B CA 1
ATOM 9431 C C . THR B 1 457 ? -44.875 -42.344 -8.141 1 27.92 457 THR B C 1
ATOM 9433 O O . THR B 1 457 ? -44.844 -41.156 -7.914 1 27.92 457 THR B O 1
ATOM 9436 N N . SER B 1 458 ? -44.25 -43.156 -7.188 1 26.8 458 SER B N 1
ATOM 9437 C CA . SER B 1 458 ? -44.281 -42.594 -5.84 1 26.8 458 SER B CA 1
ATOM 9438 C C . SER B 1 458 ? -43.344 -41.375 -5.738 1 26.8 458 SER B C 1
ATOM 9440 O O . SER B 1 458 ? -42.594 -41.094 -6.664 1 26.8 458 SER B O 1
ATOM 9442 N N . THR B 1 459 ? -42.562 -41.312 -4.438 1 29.66 459 THR B N 1
ATOM 9443 C CA . THR B 1 459 ? -42.188 -40.25 -3.488 1 29.66 459 THR B CA 1
ATOM 9444 C C . THR B 1 459 ? -41.031 -39.406 -4.016 1 29.66 459 THR B C 1
ATOM 9446 O O . THR B 1 459 ? -40.094 -39.938 -4.609 1 29.66 459 THR B O 1
ATOM 9449 N N . ALA B 1 460 ? -41.125 -38.031 -3.98 1 28.52 460 ALA B N 1
ATOM 9450 C CA . ALA B 1 460 ? -40.344 -36.812 -4.031 1 28.52 460 ALA B CA 1
ATOM 9451 C C . ALA B 1 460 ? -39 -36.969 -3.352 1 28.52 460 ALA B C 1
ATOM 9453 O O . ALA B 1 460 ? -38.906 -36.875 -2.125 1 28.52 460 ALA B O 1
ATOM 9454 N N . ALA B 1 461 ? -38.219 -37.875 -3.498 1 32.88 461 ALA B N 1
ATOM 9455 C CA . ALA B 1 461 ? -36.906 -37.75 -2.9 1 32.88 461 ALA B CA 1
ATOM 9456 C C . ALA B 1 461 ? -36.312 -36.375 -3.156 1 32.88 461 ALA B C 1
ATOM 9458 O O . ALA B 1 461 ? -36.25 -35.938 -4.305 1 32.88 461 ALA B O 1
ATOM 9459 N N . THR B 1 462 ? -36.281 -35.469 -2.123 1 34.25 462 THR B N 1
ATOM 9460 C CA . THR B 1 462 ? -35.844 -34.062 -1.968 1 34.25 462 THR B CA 1
ATOM 9461 C C . THR B 1 462 ? -34.562 -33.812 -2.732 1 34.25 462 THR B C 1
ATOM 9463 O O . THR B 1 462 ? -33.688 -34.688 -2.809 1 34.25 462 THR B O 1
ATOM 9466 N N . GLU B 1 463 ? -34.375 -32.781 -3.615 1 38.28 463 GLU B N 1
ATOM 9467 C CA . GLU B 1 463 ? -33.344 -32.062 -4.332 1 38.28 463 GLU B CA 1
ATOM 9468 C C . GLU B 1 463 ? -32.031 -32.094 -3.572 1 38.28 463 GLU B C 1
ATOM 9470 O O . GLU B 1 463 ? -30.953 -31.969 -4.168 1 38.28 463 GLU B O 1
ATOM 9475 N N . GLU B 1 464 ? -32.094 -32.062 -2.211 1 39.84 464 GLU B N 1
ATOM 9476 C CA . GLU B 1 464 ? -30.922 -31.922 -1.339 1 39.84 464 GLU B CA 1
ATOM 9477 C C . GLU B 1 464 ? -30 -33.125 -1.472 1 39.84 464 GLU B C 1
ATOM 9479 O O . GLU B 1 464 ? -28.797 -33.031 -1.204 1 39.84 464 GLU B O 1
ATOM 9484 N N . GLU B 1 465 ? -30.438 -34.406 -1.686 1 40.66 465 GLU B N 1
ATOM 9485 C CA . GLU B 1 465 ? -29.703 -35.656 -1.529 1 40.66 465 GLU B CA 1
ATOM 9486 C C . GLU B 1 465 ? -29.031 -36.062 -2.832 1 40.66 465 GLU B C 1
ATOM 9488 O O . GLU B 1 465 ? -28.375 -37.094 -2.898 1 40.66 465 GLU B O 1
ATOM 9493 N N . ASP B 1 466 ? -29.266 -35.438 -3.9 1 42.19 466 ASP B N 1
ATOM 9494 C CA . ASP B 1 466 ? -28.719 -36 -5.125 1 42.19 466 ASP B CA 1
ATOM 9495 C C . ASP B 1 466 ? -27.266 -35.594 -5.316 1 42.19 466 ASP B C 1
ATOM 9497 O O . ASP B 1 466 ? -26.984 -34.469 -5.762 1 42.19 466 ASP B O 1
ATOM 9501 N N . MET B 1 467 ? -26.359 -36.156 -4.668 1 44.72 467 MET B N 1
ATOM 9502 C CA . MET B 1 467 ? -24.906 -36.031 -4.758 1 44.72 467 MET B CA 1
ATOM 9503 C C . MET B 1 467 ? -24.453 -35.938 -6.211 1 44.72 467 MET B C 1
ATOM 9505 O O . MET B 1 467 ? -23.453 -35.281 -6.516 1 44.72 467 MET B O 1
ATOM 9509 N N . VAL B 1 468 ? -25.25 -36.562 -7.09 1 43.75 468 VAL B N 1
ATOM 9510 C CA . VAL B 1 468 ? -24.844 -36.688 -8.484 1 43.75 468 VAL B CA 1
ATOM 9511 C C . VAL B 1 468 ? -25.125 -35.375 -9.227 1 43.75 468 VAL B C 1
ATOM 9513 O O . VAL B 1 468 ? -24.406 -35 -10.148 1 43.75 468 VAL B O 1
ATOM 9516 N N . ASN B 1 469 ? -26.234 -34.719 -8.82 1 40.69 469 ASN B N 1
ATOM 9517 C CA . ASN B 1 469 ? -26.609 -33.531 -9.578 1 40.69 469 ASN B CA 1
ATOM 9518 C C . ASN B 1 469 ? -26.203 -32.25 -8.852 1 40.69 469 ASN B C 1
ATOM 9520 O O . ASN B 1 469 ? -26.547 -31.141 -9.273 1 40.69 469 ASN B O 1
ATOM 9524 N N . ARG B 1 470 ? -25.484 -32.438 -7.715 1 43.56 470 ARG B N 1
ATOM 9525 C CA . ARG B 1 470 ? -25.141 -31.266 -6.926 1 43.56 470 ARG B CA 1
ATOM 9526 C C . ARG B 1 470 ? -23.922 -30.547 -7.512 1 43.56 470 ARG B C 1
ATOM 9528 O O . ARG B 1 470 ? -22.891 -31.172 -7.734 1 43.56 470 ARG B O 1
ATOM 9535 N N . ALA B 1 471 ? -24.234 -29.484 -8.289 1 42.72 471 ALA B N 1
ATOM 9536 C CA . ALA B 1 471 ? -23.172 -28.594 -8.75 1 42.72 471 ALA B CA 1
ATOM 9537 C C . ALA B 1 471 ? -23 -27.406 -7.789 1 42.72 471 ALA B C 1
ATOM 9539 O O . ALA B 1 471 ? -23.953 -26.688 -7.5 1 42.72 471 ALA B O 1
ATOM 9540 N N . GLY B 1 472 ? -21.797 -27.297 -7.141 1 48.41 472 GLY B N 1
ATOM 9541 C CA . GLY B 1 472 ? -21.453 -26.156 -6.293 1 48.41 472 GLY B CA 1
ATOM 9542 C C . GLY B 1 472 ? -21.781 -26.391 -4.828 1 48.41 472 GLY B C 1
ATOM 9543 O O . GLY B 1 472 ? -22.422 -27.391 -4.48 1 48.41 472 GLY B O 1
ATOM 9544 N N . SER B 1 473 ? -21.062 -25.984 -3.857 1 45.09 473 SER B N 1
ATOM 9545 C CA . SER B 1 473 ? -21.344 -26.109 -2.43 1 45.09 473 SER B CA 1
ATOM 9546 C C . SER B 1 473 ? -22.031 -24.859 -1.894 1 45.09 473 SER B C 1
ATOM 9548 O O . SER B 1 473 ? -21.609 -23.75 -2.166 1 45.09 473 SER B O 1
ATOM 9550 N N . LYS B 1 474 ? -23.281 -25.047 -1.575 1 43.66 474 LYS B N 1
ATOM 9551 C CA . LYS B 1 474 ? -24.047 -23.938 -1.003 1 43.66 474 LYS B CA 1
ATOM 9552 C C . LYS B 1 474 ? -23.547 -23.594 0.397 1 43.66 474 LYS B C 1
ATOM 9554 O O . LYS B 1 474 ? -23.891 -22.531 0.937 1 43.66 474 LYS B O 1
ATOM 9559 N N . SER B 1 475 ? -22.906 -24.516 1.04 1 47.62 475 SER B N 1
ATOM 9560 C CA . SER B 1 475 ? -22.359 -24.344 2.379 1 47.62 475 SER B CA 1
ATOM 9561 C C . SER B 1 475 ? -21.047 -25.125 2.535 1 47.62 475 SER B C 1
ATOM 9563 O O . SER B 1 475 ? -20.641 -25.859 1.626 1 47.62 475 SER B O 1
ATOM 9565 N N . SER B 1 476 ? -20.359 -24.875 3.584 1 44.69 476 SER B N 1
ATOM 9566 C CA . SER B 1 476 ? -19.156 -25.641 3.914 1 44.69 476 SER B CA 1
ATOM 9567 C C . SER B 1 476 ? -19.484 -27.141 3.988 1 44.69 476 SER B C 1
ATOM 9569 O O . SER B 1 476 ? -18.594 -27.969 3.797 1 44.69 476 SER B O 1
ATOM 9571 N N . SER B 1 477 ? -20.75 -27.375 4.18 1 42.28 477 SER B N 1
ATOM 9572 C CA . SER B 1 477 ? -21.125 -28.766 4.445 1 42.28 477 SER B CA 1
ATOM 9573 C C . SER B 1 477 ? -21.578 -29.469 3.172 1 42.28 477 SER B C 1
ATOM 9575 O O . SER B 1 477 ? -21.594 -30.703 3.115 1 42.28 477 SER B O 1
ATOM 9577 N N . SER B 1 478 ? -21.969 -28.781 2.139 1 45.06 478 SER B N 1
ATOM 9578 C CA . SER B 1 478 ? -22.484 -29.438 0.943 1 45.06 478 SER B CA 1
ATOM 9579 C C . SER B 1 478 ? -21.391 -29.578 -0.121 1 45.06 478 SER B C 1
ATOM 9581 O O . SER B 1 478 ? -21.328 -28.766 -1.052 1 45.06 478 SER B O 1
ATOM 9583 N N . TYR B 1 479 ? -20.5 -30.375 0.248 1 48.31 479 TYR B N 1
ATOM 9584 C CA . TYR B 1 479 ? -19.328 -30.562 -0.6 1 48.31 479 TYR B CA 1
ATOM 9585 C C . TYR B 1 479 ? -19.656 -31.453 -1.797 1 48.31 479 TYR B C 1
ATOM 9587 O O . TYR B 1 479 ? -20.172 -32.562 -1.636 1 48.31 479 TYR B O 1
ATOM 9595 N N . ASP B 1 480 ? -19.688 -30.828 -3.082 1 61.22 480 ASP B N 1
ATOM 9596 C CA . ASP B 1 480 ? -19.875 -31.578 -4.316 1 61.22 480 ASP B CA 1
ATOM 9597 C C . ASP B 1 480 ? -18.672 -32.469 -4.617 1 61.22 480 ASP B C 1
ATOM 9599 O O . ASP B 1 480 ? -17.781 -32.062 -5.387 1 61.22 480 ASP B O 1
ATOM 9603 N N . ARG B 1 481 ? -18.641 -33.656 -4.156 1 64.44 481 ARG B N 1
ATOM 9604 C CA . ARG B 1 481 ? -17.484 -34.562 -4.195 1 64.44 481 ARG B CA 1
ATOM 9605 C C . ARG B 1 481 ? -17.203 -35.031 -5.617 1 64.44 481 ARG B C 1
ATOM 9607 O O . ARG B 1 481 ? -16.047 -35.188 -6.012 1 64.44 481 ARG B O 1
ATOM 9614 N N . LEU B 1 482 ? -18.219 -35.25 -6.406 1 67.38 482 LEU B N 1
ATOM 9615 C CA . LEU B 1 482 ? -18.031 -35.719 -7.762 1 67.38 482 LEU B CA 1
ATOM 9616 C C . LEU B 1 482 ? -17.281 -34.719 -8.617 1 67.38 482 LEU B C 1
ATOM 9618 O O . LEU B 1 482 ? -16.375 -35.062 -9.367 1 67.38 482 LEU B O 1
ATOM 9622 N N . SER B 1 483 ? -17.656 -33.5 -8.398 1 75.19 483 SER B N 1
ATOM 9623 C CA . SER B 1 483 ? -17 -32.438 -9.156 1 75.19 483 SER B CA 1
ATOM 9624 C C . SER B 1 483 ? -15.531 -32.312 -8.773 1 75.19 483 SER B C 1
ATOM 9626 O O . SER B 1 483 ? -14.688 -32.062 -9.625 1 75.19 483 SER B O 1
ATOM 9628 N N . VAL B 1 484 ? -15.312 -32.594 -7.582 1 77.19 484 VAL B N 1
ATOM 9629 C CA . VAL B 1 484 ? -13.938 -32.469 -7.105 1 77.19 484 VAL B CA 1
ATOM 9630 C C . VAL B 1 484 ? -13.094 -33.625 -7.68 1 77.19 484 VAL B C 1
ATOM 9632 O O . VAL B 1 484 ? -11.961 -33.406 -8.125 1 77.19 484 VAL B O 1
ATOM 9635 N N . ILE B 1 485 ? -13.641 -34.781 -7.688 1 79.62 485 ILE B N 1
ATOM 9636 C CA . ILE B 1 485 ? -12.922 -35.938 -8.203 1 79.62 485 ILE B CA 1
ATOM 9637 C C . ILE B 1 485 ? -12.656 -35.75 -9.695 1 79.62 485 ILE B C 1
ATOM 9639 O O . ILE B 1 485 ? -11.555 -36.062 -10.172 1 79.62 485 ILE B O 1
ATOM 9643 N N . LEU B 1 486 ? -13.625 -35.281 -10.367 1 84 486 LEU B N 1
ATOM 9644 C CA . LEU B 1 486 ? -13.445 -35.031 -11.797 1 84 486 LEU B CA 1
ATOM 9645 C C . LEU B 1 486 ? -12.398 -33.969 -12.047 1 84 486 LEU B C 1
ATOM 9647 O O . LEU B 1 486 ? -11.641 -34.031 -13.016 1 84 486 LEU B O 1
ATOM 9651 N N . SER B 1 487 ? -12.43 -33 -11.234 1 89.38 487 SER B N 1
ATOM 9652 C CA . SER B 1 487 ? -11.453 -31.922 -11.375 1 89.38 487 SER B CA 1
ATOM 9653 C C . SER B 1 487 ? -10.031 -32.438 -11.148 1 89.38 487 SER B C 1
ATOM 9655 O O . SER B 1 487 ? -9.086 -31.984 -11.797 1 89.38 487 SER B O 1
ATOM 9657 N N . ASP B 1 488 ? -9.883 -33.406 -10.219 1 91 488 ASP B N 1
ATOM 9658 C CA . ASP B 1 488 ? -8.578 -34 -9.953 1 91 488 ASP B CA 1
ATOM 9659 C C . ASP B 1 488 ? -8.031 -34.688 -11.203 1 91 488 ASP B C 1
ATOM 9661 O O . ASP B 1 488 ? -6.84 -34.594 -11.5 1 91 488 ASP B O 1
ATOM 9665 N N . MET B 1 489 ? -8.898 -35.312 -11.852 1 91.75 489 MET B N 1
ATOM 9666 C CA . MET B 1 489 ? -8.5 -36 -13.078 1 91.75 489 MET B CA 1
ATOM 9667 C C . MET B 1 489 ? -8.305 -35.031 -14.219 1 91.75 489 MET B C 1
ATOM 9669 O O . MET B 1 489 ? -7.328 -35.094 -14.961 1 91.75 489 MET B O 1
ATOM 9673 N N . ALA B 1 490 ? -9.203 -34.062 -14.352 1 94.06 490 ALA B N 1
ATOM 9674 C CA . ALA B 1 490 ? -9.219 -33.125 -15.453 1 94.06 490 ALA B CA 1
ATOM 9675 C C . ALA B 1 490 ? -7.91 -32.344 -15.531 1 94.06 490 ALA B C 1
ATOM 9677 O O . ALA B 1 490 ? -7.406 -32.062 -16.625 1 94.06 490 ALA B O 1
ATOM 9678 N N . ARG B 1 491 ? -7.363 -31.984 -14.438 1 96.06 491 ARG B N 1
ATOM 9679 C CA . ARG B 1 491 ? -6.152 -31.172 -14.445 1 96.06 491 ARG B CA 1
ATOM 9680 C C . ARG B 1 491 ? -5 -31.906 -15.117 1 96.06 491 ARG B C 1
ATOM 9682 O O . ARG B 1 491 ? -4.25 -31.312 -15.898 1 96.06 491 ARG B O 1
ATOM 9689 N N . PHE B 1 492 ? -4.848 -33.188 -14.844 1 97 492 PHE B N 1
ATOM 9690 C CA . PHE B 1 492 ? -3.771 -33.969 -15.445 1 97 492 PHE B CA 1
ATOM 9691 C C . PHE B 1 492 ? -4.07 -34.25 -16.906 1 97 492 PHE B C 1
ATOM 9693 O O . PHE B 1 492 ? -3.176 -34.219 -17.75 1 97 492 PHE B O 1
ATOM 9700 N N . VAL B 1 493 ? -5.328 -34.5 -17.188 1 96.88 493 VAL B N 1
ATOM 9701 C CA . VAL B 1 493 ? -5.734 -34.812 -18.547 1 96.88 493 VAL B CA 1
ATOM 9702 C C . VAL B 1 493 ? -5.453 -33.594 -19.453 1 96.88 493 VAL B C 1
ATOM 9704 O O . VAL B 1 493 ? -4.828 -33.75 -20.5 1 96.88 493 VAL B O 1
ATOM 9707 N N . LEU B 1 494 ? -5.879 -32.5 -19.031 1 97.75 494 LEU B N 1
ATOM 9708 C CA . LEU B 1 494 ? -5.773 -31.297 -19.844 1 97.75 494 LEU B CA 1
ATOM 9709 C C . LEU B 1 494 ? -4.312 -30.906 -20.062 1 97.75 494 LEU B C 1
ATOM 9711 O O . LEU B 1 494 ? -3.908 -30.578 -21.188 1 97.75 494 LEU B O 1
ATOM 9715 N N . CYS B 1 495 ? -3.516 -30.953 -19.031 1 97.5 495 CYS B N 1
ATOM 9716 C CA . CYS B 1 495 ? -2.115 -30.562 -19.156 1 97.5 495 CYS B CA 1
ATOM 9717 C C . CYS B 1 495 ? -1.345 -31.578 -20 1 97.5 495 CYS B C 1
ATOM 9719 O O . CYS B 1 495 ? -0.417 -31.203 -20.734 1 97.5 495 CYS B O 1
ATOM 9721 N N . HIS B 1 496 ? -1.68 -32.844 -19.891 1 97.12 496 HIS B N 1
ATOM 9722 C CA . HIS B 1 496 ? -0.99 -33.875 -20.672 1 97.12 496 HIS B CA 1
ATOM 9723 C C . HIS B 1 496 ? -1.386 -33.781 -22.141 1 97.12 496 HIS B C 1
ATOM 9725 O O . HIS B 1 496 ? -0.555 -34.031 -23.031 1 97.12 496 HIS B O 1
ATOM 9731 N N . ARG B 1 497 ? -2.6 -33.5 -22.422 1 96.44 497 ARG B N 1
ATOM 9732 C CA . ARG B 1 497 ? -3.107 -33.5 -23.797 1 96.44 497 ARG B CA 1
ATOM 9733 C C . ARG B 1 497 ? -2.715 -32.188 -24.516 1 96.44 497 ARG B C 1
ATOM 9735 O O . ARG B 1 497 ? -2.385 -32.219 -25.703 1 96.44 497 ARG B O 1
ATOM 9742 N N . PHE B 1 498 ? -2.789 -31.094 -23.797 1 96.44 498 PHE B N 1
ATOM 9743 C CA . PHE B 1 498 ? -2.689 -29.812 -24.5 1 96.44 498 PHE B CA 1
ATOM 9744 C C . PHE B 1 498 ? -1.491 -29.016 -23.984 1 96.44 498 PHE B C 1
ATOM 9746 O O . PHE B 1 498 ? -1.101 -28.031 -24.594 1 96.44 498 PHE B O 1
ATOM 9753 N N . GLY B 1 499 ? -0.815 -29.5 -22.953 1 96 499 GLY B N 1
ATOM 9754 C CA . GLY B 1 499 ? 0.196 -28.672 -22.312 1 96 499 GLY B CA 1
ATOM 9755 C C . GLY B 1 499 ? -0.386 -27.484 -21.562 1 96 499 GLY B C 1
ATOM 9756 O O . GLY B 1 499 ? -1.605 -27.312 -21.531 1 96 499 GLY B O 1
ATOM 9757 N N . GLY B 1 500 ? 0.474 -26.828 -20.844 1 96.94 500 GLY B N 1
ATOM 9758 C CA . GLY B 1 500 ? 0.039 -25.609 -20.188 1 96.94 500 GLY B CA 1
ATOM 9759 C C . GLY B 1 500 ? -0.045 -25.734 -18.672 1 96.94 500 GLY B C 1
ATOM 9760 O O . GLY B 1 500 ? 0.631 -26.562 -18.078 1 96.94 500 GLY B O 1
ATOM 9761 N N . ILE B 1 501 ? -0.755 -24.75 -18.125 1 98.19 501 ILE B N 1
ATOM 9762 C CA . ILE B 1 501 ? -0.887 -24.672 -16.672 1 98.19 501 ILE B CA 1
ATOM 9763 C C . ILE B 1 501 ? -2.361 -24.734 -16.281 1 98.19 501 ILE B C 1
ATOM 9765 O O . ILE B 1 501 ? -3.191 -24.016 -16.844 1 98.19 501 ILE B O 1
ATOM 9769 N N . TYR B 1 502 ? -2.678 -25.641 -15.406 1 98.25 502 TYR B N 1
ATOM 9770 C CA . TYR B 1 502 ? -4.02 -25.734 -14.836 1 98.25 502 TYR B CA 1
ATOM 9771 C C . TYR B 1 502 ? -4.137 -24.906 -13.57 1 98.25 502 TYR B C 1
ATOM 9773 O O . TYR B 1 502 ? -3.199 -24.844 -12.766 1 98.25 502 TYR B O 1
ATOM 9781 N N . LEU B 1 503 ? -5.285 -24.266 -13.398 1 98 503 LEU B N 1
ATOM 9782 C CA . LEU B 1 503 ? -5.609 -23.531 -12.18 1 98 503 LEU B CA 1
ATOM 9783 C C . LEU B 1 503 ? -7.012 -23.859 -11.695 1 98 503 LEU B C 1
ATOM 9785 O O . LEU B 1 503 ? -7.945 -23.969 -12.5 1 98 503 LEU B O 1
ATOM 9789 N N . ASP B 1 504 ? -7.125 -24.016 -10.359 1 96.31 504 ASP B N 1
ATOM 9790 C CA . ASP B 1 504 ? -8.453 -24.109 -9.773 1 96.31 504 ASP B CA 1
ATOM 9791 C C . ASP B 1 504 ? -9.227 -22.797 -9.906 1 96.31 504 ASP B C 1
ATOM 9793 O O . ASP B 1 504 ? -8.625 -21.734 -10.062 1 96.31 504 ASP B O 1
ATOM 9797 N N . ALA B 1 505 ? -10.484 -22.906 -9.812 1 95.19 505 ALA B N 1
ATOM 9798 C CA . ALA B 1 505 ? -11.336 -21.734 -10.016 1 95.19 505 ALA B CA 1
ATOM 9799 C C . ALA B 1 505 ? -11.234 -20.766 -8.844 1 95.19 505 ALA B C 1
ATOM 9801 O O . ALA B 1 505 ? -11.602 -19.594 -8.961 1 95.19 505 ALA B O 1
ATOM 9802 N N . ASP B 1 506 ? -10.828 -21.281 -7.695 1 96.5 506 ASP B N 1
ATOM 9803 C CA . ASP B 1 506 ? -10.664 -20.406 -6.543 1 96.5 506 ASP B CA 1
ATOM 9804 C C . ASP B 1 506 ? -9.242 -19.844 -6.473 1 96.5 506 ASP B C 1
ATOM 9806 O O . ASP B 1 506 ? -8.672 -19.703 -5.391 1 96.5 506 ASP B O 1
ATOM 9810 N N . THR B 1 507 ? -8.633 -19.578 -7.609 1 97.44 507 THR B N 1
ATOM 9811 C CA . THR B 1 507 ? -7.328 -18.922 -7.723 1 97.44 507 THR B CA 1
ATOM 9812 C C . THR B 1 507 ? -7.457 -17.578 -8.414 1 97.44 507 THR B C 1
ATOM 9814 O O . THR B 1 507 ? -8.18 -17.438 -9.406 1 97.44 507 THR B O 1
ATOM 9817 N N . ILE B 1 508 ? -6.809 -16.531 -7.875 1 98.5 508 ILE B N 1
ATOM 9818 C CA . ILE B 1 508 ? -6.777 -15.195 -8.445 1 98.5 508 ILE B CA 1
ATOM 9819 C C . ILE B 1 508 ? -5.359 -14.859 -8.906 1 98.5 508 ILE B C 1
ATOM 9821 O O . ILE B 1 508 ? -4.402 -15 -8.141 1 98.5 508 ILE B O 1
ATOM 9825 N N . PHE B 1 509 ? -5.191 -14.438 -10.164 1 98.75 509 PHE B N 1
ATOM 9826 C CA . PHE B 1 509 ? -3.895 -14.008 -10.672 1 98.75 509 PHE B CA 1
ATOM 9827 C C . PHE B 1 509 ? -3.471 -12.695 -10.023 1 98.75 509 PHE B C 1
ATOM 9829 O O . PHE B 1 509 ? -4.293 -11.797 -9.836 1 98.75 509 PHE B O 1
ATOM 9836 N N . LEU B 1 510 ? -2.18 -12.609 -9.688 1 98.75 510 LEU B N 1
ATOM 9837 C CA . LEU B 1 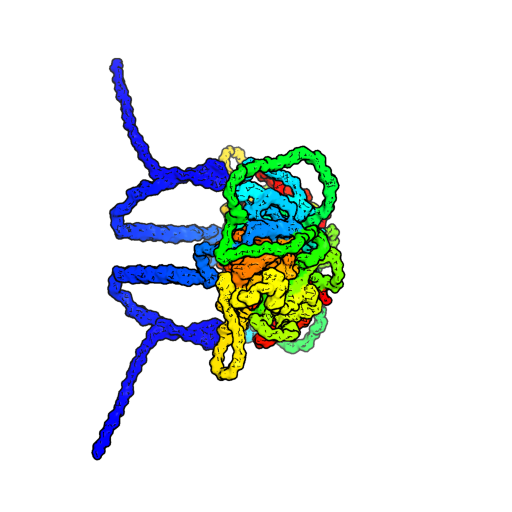510 ? -1.717 -11.391 -9.039 1 98.75 510 LEU B CA 1
ATOM 9838 C C . LEU B 1 510 ? -0.599 -10.734 -9.844 1 98.75 510 LEU B C 1
ATOM 9840 O O . LEU B 1 510 ? -0.191 -9.609 -9.547 1 98.75 510 LEU B O 1
ATOM 9844 N N . ARG B 1 511 ? -0.046 -11.367 -10.812 1 98.56 511 ARG B N 1
ATOM 9845 C CA . ARG B 1 511 ? 0.954 -10.812 -11.719 1 98.56 511 ARG B CA 1
ATOM 9846 C C . ARG B 1 511 ? 1.068 -11.648 -12.992 1 98.56 511 ARG B C 1
ATOM 9848 O O . ARG B 1 511 ? 0.354 -12.641 -13.148 1 98.56 511 ARG B O 1
ATOM 9855 N N . ASP B 1 512 ? 1.837 -11.211 -13.953 1 98.31 512 ASP B N 1
ATOM 9856 C CA . ASP B 1 512 ? 2.072 -11.922 -15.211 1 98.31 512 ASP B CA 1
ATOM 9857 C C . ASP B 1 512 ? 2.926 -13.164 -14.984 1 98.31 512 ASP B C 1
ATOM 9859 O O . ASP B 1 512 ? 3.906 -13.133 -14.242 1 98.31 512 ASP B O 1
ATOM 9863 N N . TRP B 1 513 ? 2.539 -14.312 -15.633 1 97.94 513 TRP B N 1
ATOM 9864 C CA . TRP B 1 513 ? 3.193 -15.602 -15.406 1 97.94 513 TRP B CA 1
ATOM 9865 C C . TRP B 1 513 ? 4.219 -15.891 -16.5 1 97.94 513 TRP B C 1
ATOM 9867 O O . TRP B 1 513 ? 4.699 -17.016 -16.625 1 97.94 513 TRP B O 1
ATOM 9877 N N . GLU B 1 514 ? 4.641 -14.914 -17.312 1 95.44 514 GL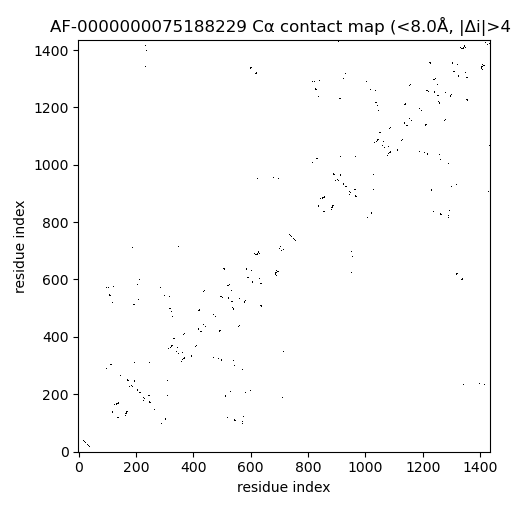U B N 1
ATOM 9878 C CA . GLU B 1 514 ? 5.578 -15.07 -18.422 1 95.44 514 GLU B CA 1
ATOM 9879 C C . GLU B 1 514 ? 6.793 -15.891 -18 1 95.44 514 GLU B C 1
ATOM 9881 O O . GLU B 1 514 ? 7.172 -16.844 -18.688 1 95.44 514 GLU B O 1
ATOM 9886 N N . GLU B 1 515 ? 7.344 -15.578 -16.906 1 95.62 515 GLU B N 1
ATOM 9887 C CA . GLU B 1 515 ? 8.594 -16.203 -16.5 1 95.62 515 GLU B CA 1
ATOM 9888 C C . GLU B 1 515 ? 8.375 -17.656 -16.078 1 95.62 515 GLU B C 1
ATOM 9890 O O . GLU B 1 515 ? 9.32 -18.438 -16.031 1 95.62 515 GLU B O 1
ATOM 9895 N N . LEU B 1 516 ? 7.137 -18 -15.688 1 96.38 516 LEU B N 1
ATOM 9896 C CA . LEU B 1 516 ? 6.836 -19.391 -15.336 1 96.38 516 LEU B CA 1
ATOM 9897 C C . LEU B 1 516 ? 6.715 -20.25 -16.594 1 96.38 516 LEU B C 1
ATOM 9899 O O . LEU B 1 516 ? 7.023 -21.438 -16.562 1 96.38 516 LEU B O 1
ATOM 9903 N N . TRP B 1 517 ? 6.293 -19.625 -17.719 1 93.56 517 TRP B N 1
ATOM 9904 C CA . TRP B 1 517 ? 6.219 -20.344 -18.984 1 93.56 517 TRP B CA 1
ATOM 9905 C C . TRP B 1 517 ? 7.609 -20.75 -19.453 1 93.56 517 TRP B C 1
ATOM 9907 O O . TRP B 1 517 ? 7.762 -21.781 -20.125 1 93.56 517 TRP B O 1
ATOM 9917 N N . GLY B 1 518 ? 8.578 -19.969 -19.094 1 90.94 518 GLY B N 1
ATOM 9918 C CA . GLY B 1 518 ? 9.93 -20.25 -19.531 1 90.94 518 GLY B CA 1
ATOM 9919 C C . GLY B 1 518 ? 10.531 -21.484 -18.875 1 90.94 518 GLY B C 1
ATOM 9920 O O . GLY B 1 518 ? 11.43 -22.125 -19.438 1 90.94 518 GLY B O 1
ATOM 9921 N N . TRP B 1 519 ? 10.078 -21.797 -17.688 1 94 519 TRP B N 1
ATOM 9922 C CA . TRP B 1 519 ? 10.508 -23.031 -17.047 1 94 519 TRP B CA 1
ATOM 9923 C C . TRP B 1 519 ? 9.867 -24.234 -17.734 1 94 519 TRP B C 1
ATOM 9925 O O . TRP B 1 519 ? 8.688 -24.516 -17.531 1 94 519 TRP B O 1
ATOM 9935 N N . THR B 1 520 ? 10.641 -25.047 -18.438 1 92.69 520 THR B N 1
ATOM 9936 C CA . THR B 1 520 ? 10.078 -26.078 -19.281 1 92.69 520 THR B CA 1
ATOM 9937 C C . THR B 1 520 ? 9.781 -27.344 -18.469 1 92.69 520 THR B C 1
ATOM 9939 O O . THR B 1 520 ? 9.141 -28.266 -18.969 1 92.69 520 THR B O 1
ATOM 9942 N N . GLY B 1 521 ? 10.203 -27.375 -17.281 1 95 521 GLY B N 1
ATOM 9943 C CA . GLY B 1 521 ? 9.883 -28.5 -16.406 1 95 521 GLY B CA 1
ATOM 9944 C C . GLY B 1 521 ? 8.484 -28.422 -15.82 1 95 521 GLY B C 1
ATOM 9945 O O . GLY B 1 521 ? 7.84 -27.375 -15.883 1 95 521 GLY B O 1
ATOM 9946 N N . ALA B 1 522 ? 7.98 -29.562 -15.336 1 97.69 522 ALA B N 1
ATOM 9947 C CA . ALA B 1 522 ? 6.676 -29.609 -14.68 1 97.69 522 ALA B CA 1
ATOM 9948 C C . ALA B 1 522 ? 6.773 -29.156 -13.227 1 97.69 522 ALA B C 1
ATOM 9950 O O . ALA B 1 522 ? 7.816 -29.312 -12.594 1 97.69 522 ALA B O 1
ATOM 9951 N N . PHE B 1 523 ? 5.711 -28.531 -12.75 1 98.06 523 PHE B N 1
ATOM 9952 C CA . PHE B 1 523 ? 5.656 -28.156 -11.344 1 98.06 523 PHE B CA 1
ATOM 9953 C C . PHE B 1 523 ? 4.223 -28.203 -10.828 1 98.06 523 PHE B C 1
ATOM 9955 O O . PHE B 1 523 ? 3.273 -28.203 -11.609 1 98.06 523 PHE B O 1
ATOM 9962 N N . ALA B 1 524 ? 4.109 -28.375 -9.57 1 97.69 524 ALA B N 1
ATOM 9963 C CA . ALA B 1 524 ? 2.834 -28.328 -8.867 1 97.69 524 ALA B CA 1
ATOM 9964 C C . ALA B 1 524 ? 2.963 -27.594 -7.539 1 97.69 524 ALA B C 1
ATOM 9966 O O . ALA B 1 524 ? 4.047 -27.531 -6.953 1 97.69 524 ALA B O 1
ATOM 9967 N N . TYR B 1 525 ? 1.855 -27.047 -7.207 1 93.31 525 TYR B N 1
ATOM 9968 C CA . TYR B 1 525 ? 1.7 -26.281 -5.969 1 93.31 525 TYR B CA 1
ATOM 9969 C C . TYR B 1 525 ? 1.73 -27.203 -4.758 1 93.31 525 TYR B C 1
ATOM 9971 O O . TYR B 1 525 ? 1.141 -28.297 -4.777 1 93.31 525 TYR B O 1
ATOM 9979 N N . ARG B 1 526 ? 2.504 -26.875 -3.717 1 94.5 526 ARG B N 1
ATOM 9980 C CA . ARG B 1 526 ? 2.703 -27.656 -2.506 1 94.5 526 ARG B CA 1
ATOM 9981 C C . ARG B 1 526 ? 1.496 -27.562 -1.58 1 94.5 526 ARG B C 1
ATOM 9983 O O . ARG B 1 526 ? 0.799 -26.547 -1.568 1 94.5 526 ARG B O 1
ATOM 9990 N N . TRP B 1 527 ? 1.371 -28.609 -0.71 1 94.88 527 TRP B N 1
ATOM 9991 C CA . TRP B 1 527 ? 0.329 -28.641 0.311 1 94.88 527 TRP B CA 1
ATOM 9992 C C . TRP B 1 527 ? 0.827 -28.016 1.61 1 94.88 527 TRP B C 1
ATOM 9994 O O . TRP B 1 527 ? 1.173 -28.719 2.555 1 94.88 527 TRP B O 1
ATOM 10004 N N . SER B 1 528 ? 0.738 -26.703 1.65 1 94.25 528 SER B N 1
ATOM 10005 C CA . SER B 1 528 ? 1.139 -25.953 2.838 1 94.25 528 SER B CA 1
ATOM 10006 C C . SER B 1 528 ? 2.48 -26.438 3.373 1 94.25 528 SER B C 1
ATOM 10008 O O . SER B 1 528 ? 3.463 -26.5 2.631 1 94.25 528 SER B O 1
ATOM 10010 N N . ARG B 1 529 ? 2.506 -26.875 4.578 1 92 529 ARG B N 1
ATOM 10011 C CA . ARG B 1 529 ? 3.746 -27.266 5.234 1 92 529 ARG B CA 1
ATOM 10012 C C . ARG B 1 529 ? 4.145 -28.688 4.844 1 92 529 ARG B C 1
ATOM 10014 O O . ARG B 1 529 ? 5.285 -29.094 5.062 1 92 529 ARG B O 1
ATOM 10021 N N . LEU B 1 530 ? 3.268 -29.422 4.215 1 92.62 530 LEU B N 1
ATOM 10022 C CA . LEU B 1 530 ? 3.52 -30.828 3.912 1 92.62 530 LEU B CA 1
ATOM 10023 C C . LEU B 1 530 ? 4.312 -30.969 2.617 1 92.62 530 LEU B C 1
ATOM 10025 O O . LEU B 1 530 ? 4.156 -30.156 1.695 1 92.62 530 LEU B O 1
ATOM 10029 N N . GLU B 1 531 ? 5.133 -31.953 2.635 1 91.31 531 GLU B N 1
ATOM 10030 C CA . GLU B 1 531 ? 5.855 -32.281 1.404 1 91.31 531 GLU B CA 1
ATOM 10031 C C . GLU B 1 531 ? 5 -33.125 0.465 1 91.31 531 GLU B C 1
ATOM 10033 O O . GLU B 1 531 ? 5.43 -34.188 0.026 1 91.31 531 GLU B O 1
ATOM 10038 N N . LYS B 1 532 ? 3.844 -32.625 0.19 1 95.75 532 LYS B N 1
ATOM 10039 C CA . LYS B 1 532 ? 2.846 -33.219 -0.703 1 95.75 532 LYS B CA 1
ATOM 10040 C C . LYS B 1 532 ? 2.33 -32.188 -1.701 1 95.75 532 LYS B C 1
ATOM 10042 O O . LYS B 1 532 ? 2.545 -30.969 -1.528 1 95.75 532 LYS B O 1
ATOM 10047 N N . TYR B 1 533 ? 1.757 -32.75 -2.707 1 96.19 533 TYR B N 1
ATOM 10048 C CA . TYR B 1 533 ? 1.24 -31.844 -3.734 1 96.19 533 TYR B CA 1
ATOM 10049 C C . TYR B 1 533 ? -0.178 -31.391 -3.404 1 96.19 533 TYR B C 1
ATOM 10051 O O . TYR B 1 533 ? -0.955 -32.156 -2.816 1 96.19 533 TYR B O 1
ATOM 10059 N N . ASN B 1 534 ? -0.562 -30.172 -3.707 1 94.06 534 ASN B N 1
ATOM 10060 C CA . ASN B 1 534 ? -1.932 -29.656 -3.729 1 94.06 534 ASN B CA 1
ATOM 10061 C C . ASN B 1 534 ? -2.508 -29.656 -5.141 1 94.06 534 ASN B C 1
ATOM 10063 O O . ASN B 1 534 ? -3.67 -30.016 -5.344 1 94.06 534 ASN B O 1
ATOM 10067 N N . THR B 1 535 ? -1.93 -29.375 -6.129 1 93.44 535 THR B N 1
ATOM 10068 C CA . THR B 1 535 ? -2.125 -29.422 -7.57 1 93.44 535 THR B CA 1
ATOM 10069 C C . THR B 1 535 ? -3.188 -28.422 -8.008 1 93.44 535 THR B C 1
ATOM 10071 O O . THR B 1 535 ? -3.727 -28.516 -9.117 1 93.44 535 THR B O 1
ATOM 10074 N N . ALA B 1 536 ? -3.611 -27.406 -7.09 1 96.12 536 ALA B N 1
ATOM 10075 C CA . ALA B 1 536 ? -4.488 -26.328 -7.539 1 96.12 536 ALA B CA 1
ATOM 10076 C C . ALA B 1 536 ? -3.844 -25.547 -8.672 1 96.12 536 ALA B C 1
ATOM 10078 O O . ALA B 1 536 ? -4.539 -24.875 -9.438 1 96.12 536 ALA B O 1
ATOM 10079 N N . VAL B 1 537 ? -2.584 -25.594 -8.656 1 98 537 VAL B N 1
ATOM 10080 C CA . VAL B 1 537 ? -1.763 -25.125 -9.773 1 98 537 VAL B CA 1
ATOM 10081 C C . VAL B 1 537 ? -0.867 -26.266 -10.258 1 98 537 VAL B C 1
ATOM 10083 O O . VAL B 1 537 ? -0.142 -26.875 -9.477 1 98 537 VAL B O 1
ATOM 10086 N N . LEU B 1 538 ? -0.981 -26.578 -11.523 1 98.19 538 LEU B N 1
ATOM 10087 C CA . LEU B 1 538 ? -0.238 -27.703 -12.094 1 98.19 538 LEU B CA 1
ATOM 10088 C C . LEU B 1 538 ? 0.232 -27.391 -13.508 1 98.19 538 LEU B C 1
ATOM 10090 O O . LEU B 1 538 ? -0.557 -26.938 -14.336 1 98.19 538 LEU B O 1
ATOM 10094 N N . ARG B 1 539 ? 1.469 -27.562 -13.711 1 97.75 539 ARG B N 1
ATOM 10095 C CA . ARG B 1 539 ? 2.02 -27.453 -15.062 1 97.75 539 ARG B CA 1
ATOM 10096 C C . ARG B 1 539 ? 2.602 -28.781 -15.523 1 97.75 539 ARG B C 1
ATOM 10098 O O . ARG B 1 539 ? 3.338 -29.438 -14.773 1 97.75 539 ARG B O 1
ATOM 10105 N N . MET B 1 540 ? 2.256 -29.266 -16.641 1 96.69 540 MET B N 1
ATOM 10106 C CA . MET B 1 540 ? 2.869 -30.406 -17.312 1 96.69 540 MET B CA 1
ATOM 10107 C C . MET B 1 540 ? 3.07 -30.094 -18.797 1 96.69 540 MET B C 1
ATOM 10109 O O . MET B 1 540 ? 2.615 -29.062 -19.297 1 96.69 540 MET B O 1
ATOM 10113 N N . THR B 1 541 ? 3.793 -30.953 -19.406 1 94.19 541 THR B N 1
ATOM 10114 C CA . THR B 1 541 ? 4.055 -30.781 -20.828 1 94.19 541 THR B CA 1
ATOM 10115 C C . THR B 1 541 ? 3.283 -31.828 -21.641 1 94.19 541 THR B C 1
ATOM 10117 O O . THR B 1 541 ? 3.051 -32.938 -21.172 1 94.19 541 THR B O 1
ATOM 10120 N N . LYS B 1 542 ? 2.955 -31.375 -22.812 1 93.81 542 LYS B N 1
ATOM 10121 C CA . LYS B 1 542 ? 2.178 -32.219 -23.719 1 93.81 542 LYS B CA 1
ATOM 10122 C C . LYS B 1 542 ? 2.898 -33.531 -23.984 1 93.81 542 LYS B C 1
ATOM 10124 O O . LYS B 1 542 ? 4.07 -33.531 -24.375 1 93.81 542 LYS B O 1
ATOM 10129 N N . GLY B 1 543 ? 2.203 -34.625 -23.734 1 94.19 543 GLY B N 1
ATOM 10130 C CA . GLY B 1 543 ? 2.715 -35.938 -24.078 1 94.19 543 GLY B CA 1
ATOM 10131 C C . GLY B 1 543 ? 4.027 -36.281 -23.391 1 94.19 543 GLY B C 1
ATOM 10132 O O . GLY B 1 543 ? 4.855 -37 -23.938 1 94.19 543 GLY B O 1
ATOM 10133 N N . SER B 1 544 ? 4.25 -35.875 -22.297 1 95.88 544 SER B N 1
ATOM 10134 C CA . SER B 1 544 ? 5.512 -36.062 -21.594 1 95.88 544 SER B CA 1
ATOM 10135 C C . SER B 1 544 ? 5.625 -37.469 -21.031 1 95.88 544 SER B C 1
ATOM 10137 O O . SER B 1 544 ? 4.621 -38.188 -20.891 1 95.88 544 SER B O 1
ATOM 10139 N N . ALA B 1 545 ? 6.887 -37.844 -20.797 1 97.88 545 ALA B N 1
ATOM 10140 C CA . ALA B 1 545 ? 7.125 -39.125 -20.141 1 97.88 545 ALA B CA 1
ATOM 10141 C C . ALA B 1 545 ? 6.566 -39.125 -18.719 1 97.88 545 ALA B C 1
ATOM 10143 O O . ALA B 1 545 ? 6.055 -40.156 -18.25 1 97.88 545 ALA B O 1
ATOM 10144 N N . LEU B 1 546 ? 6.723 -38.031 -18.047 1 98.06 546 LEU B N 1
ATOM 10145 C CA . LEU B 1 546 ? 6.133 -37.875 -16.719 1 98.06 546 LEU B CA 1
ATOM 10146 C C . LEU B 1 546 ? 4.629 -38.125 -16.766 1 98.06 546 LEU B C 1
ATOM 10148 O O . LEU B 1 546 ? 4.082 -38.812 -15.914 1 98.06 546 LEU B O 1
ATOM 10152 N N . GLY B 1 547 ? 3.973 -37.5 -17.703 1 97.56 547 GLY B N 1
ATOM 10153 C CA . GLY B 1 547 ? 2.547 -37.719 -17.859 1 97.56 547 GLY B CA 1
ATOM 10154 C C . GLY B 1 547 ? 2.205 -39.188 -18.094 1 97.56 547 GLY B C 1
ATOM 10155 O O . GLY B 1 547 ? 1.27 -39.719 -17.5 1 97.56 547 GLY B O 1
ATOM 10156 N N . THR B 1 548 ? 2.934 -39.781 -19.016 1 96.94 548 THR B N 1
ATOM 10157 C CA . THR B 1 548 ? 2.738 -41.188 -19.297 1 96.94 548 THR B CA 1
ATOM 10158 C C . THR B 1 548 ? 2.863 -42.031 -18.031 1 96.94 548 THR B C 1
ATOM 10160 O O . THR B 1 548 ? 2.023 -42.875 -17.766 1 96.94 548 THR B O 1
ATOM 10163 N N . PHE B 1 549 ? 3.918 -41.781 -17.281 1 97.06 549 PHE B N 1
ATOM 10164 C CA . PHE B 1 549 ? 4.117 -42.469 -16 1 97.06 549 PHE B CA 1
ATOM 10165 C C . PHE B 1 549 ? 2.898 -42.281 -15.102 1 97.06 549 PHE B C 1
ATOM 10167 O O . PHE B 1 549 ? 2.398 -43.25 -14.531 1 97.06 549 PHE B O 1
ATOM 10174 N N . LEU B 1 550 ? 2.424 -41.031 -14.938 1 97.44 550 LEU B N 1
ATOM 10175 C CA . LEU B 1 550 ? 1.343 -40.719 -14.008 1 97.44 550 LEU B CA 1
ATOM 10176 C C . LEU B 1 550 ? 0.053 -41.406 -14.422 1 97.44 550 LEU B C 1
ATOM 10178 O O . LEU B 1 550 ? -0.635 -42 -13.586 1 97.44 550 LEU B O 1
ATOM 10182 N N . PHE B 1 551 ? -0.296 -41.406 -15.68 1 95.75 551 PHE B N 1
ATOM 10183 C CA . PHE B 1 551 ? -1.554 -41.969 -16.141 1 95.75 551 PHE B CA 1
ATOM 10184 C C . PHE B 1 551 ? -1.524 -43.5 -16.031 1 95.75 551 PHE B C 1
ATOM 10186 O O . PHE B 1 551 ? -2.5 -44.125 -15.602 1 95.75 551 PHE B O 1
ATOM 10193 N N . ARG B 1 552 ? -0.392 -44.094 -16.422 1 95 552 ARG B N 1
ATOM 10194 C CA . ARG B 1 552 ? -0.288 -45.531 -16.328 1 95 552 ARG B CA 1
ATOM 10195 C C . ARG B 1 552 ? -0.304 -46 -14.867 1 95 552 ARG B C 1
ATOM 10197 O O . ARG B 1 552 ? -0.931 -47 -14.523 1 95 552 ARG B O 1
ATOM 10204 N N . THR B 1 553 ? 0.438 -45.281 -14.039 1 95.44 553 THR B N 1
ATOM 10205 C CA . THR B 1 553 ? 0.436 -45.594 -12.617 1 95.44 553 THR B CA 1
ATOM 10206 C C . THR B 1 553 ? -0.966 -45.438 -12.031 1 95.44 553 THR B C 1
ATOM 10208 O O . THR B 1 553 ? -1.418 -46.281 -11.266 1 95.44 553 THR B O 1
ATOM 10211 N N . ALA B 1 554 ? -1.674 -44.344 -12.336 1 93.94 554 ALA B N 1
ATOM 10212 C CA . ALA B 1 554 ? -3.033 -44.125 -11.844 1 93.94 554 ALA B CA 1
ATOM 10213 C C . ALA B 1 554 ? -3.963 -45.25 -12.289 1 93.94 554 ALA B C 1
ATOM 10215 O O . ALA B 1 554 ? -4.812 -45.719 -11.523 1 93.94 554 ALA B O 1
ATOM 10216 N N . MET B 1 555 ? -3.828 -45.656 -13.57 1 90.62 555 MET B N 1
ATOM 10217 C CA . MET B 1 555 ? -4.641 -46.719 -14.117 1 90.62 555 MET B CA 1
ATOM 10218 C C . MET B 1 555 ? -4.5 -48 -13.281 1 90.62 555 MET B C 1
ATOM 10220 O O . MET B 1 555 ? -5.484 -48.688 -13.016 1 90.62 555 MET B O 1
ATOM 10224 N N . LYS B 1 556 ? -3.312 -48.25 -12.828 1 91.69 556 LYS B N 1
ATOM 10225 C CA . LYS B 1 556 ? -3.029 -49.438 -12.055 1 91.69 556 LYS B CA 1
ATOM 10226 C C . LYS B 1 556 ? -3.338 -49.25 -10.578 1 91.69 556 LYS B C 1
ATOM 10228 O O . LYS B 1 556 ? -3.268 -50.188 -9.781 1 91.69 556 LYS B O 1
ATOM 10233 N N . ASN B 1 557 ? -3.596 -48.062 -10.211 1 91.69 557 ASN B N 1
ATOM 10234 C CA . ASN B 1 557 ? -3.951 -47.75 -8.828 1 91.69 557 ASN B CA 1
ATOM 10235 C C . ASN B 1 557 ? -5.363 -47.188 -8.734 1 91.69 557 ASN B C 1
ATOM 10237 O O . ASN B 1 557 ? -5.602 -46.219 -7.988 1 91.69 557 ASN B O 1
ATOM 10241 N N . GLY B 1 558 ? -6.285 -47.594 -9.57 1 87.5 558 GLY B N 1
ATOM 10242 C CA . GLY B 1 558 ? -7.699 -47.281 -9.461 1 87.5 558 GLY B CA 1
ATOM 10243 C C . GLY B 1 558 ? -8.062 -45.938 -10.047 1 87.5 558 GLY B C 1
ATOM 10244 O O . GLY B 1 558 ? -8.984 -45.281 -9.57 1 87.5 558 GLY B O 1
ATOM 10245 N N . LEU B 1 559 ? -7.293 -45.406 -10.953 1 89.56 559 LEU B N 1
ATOM 10246 C CA . LEU B 1 559 ? -7.523 -44.125 -11.617 1 89.56 559 LEU B CA 1
ATOM 10247 C C . LEU B 1 559 ? -7.621 -43 -10.594 1 89.56 559 LEU B C 1
ATOM 10249 O O . LEU B 1 559 ? -8.5 -42.156 -10.695 1 89.56 559 LEU B O 1
ATOM 10253 N N . ASP B 1 560 ? -6.82 -43.094 -9.578 1 91.12 560 ASP B N 1
ATOM 10254 C CA . ASP B 1 560 ? -6.801 -42.125 -8.508 1 91.12 560 ASP B CA 1
ATOM 10255 C C . ASP B 1 560 ? -5.84 -40.969 -8.828 1 91.12 560 ASP B C 1
ATOM 10257 O O . ASP B 1 560 ? -4.625 -41.188 -8.898 1 91.12 560 ASP B O 1
ATOM 10261 N N . PHE B 1 561 ? -6.355 -39.781 -9.016 1 93 561 PHE B N 1
ATOM 10262 C CA . PHE B 1 561 ? -5.547 -38.625 -9.328 1 93 561 PHE B CA 1
ATOM 10263 C C . PHE B 1 561 ? -5.555 -37.625 -8.18 1 93 561 PHE B C 1
ATOM 10265 O O . PHE B 1 561 ? -5.219 -36.438 -8.359 1 93 561 PHE B O 1
ATOM 10272 N N . HIS B 1 562 ? -5.98 -38.062 -7.055 1 91.44 562 HIS B N 1
ATOM 10273 C CA . HIS B 1 562 ? -5.93 -37.219 -5.875 1 91.44 562 HIS B CA 1
ATOM 10274 C C . HIS B 1 562 ? -4.504 -36.75 -5.598 1 91.44 562 HIS B C 1
ATOM 10276 O O . HIS B 1 562 ? -3.551 -37.5 -5.762 1 91.44 562 HIS B O 1
ATOM 10282 N N . PRO B 1 563 ? -4.363 -35.5 -5.148 1 91.31 563 PRO B N 1
ATOM 10283 C CA . PRO B 1 563 ? -3.029 -34.969 -4.898 1 91.31 563 PRO B CA 1
ATOM 10284 C C . PRO B 1 563 ? -2.191 -35.844 -3.969 1 91.31 563 PRO B C 1
ATOM 10286 O O . PRO B 1 563 ? -0.991 -36 -4.191 1 91.31 563 PRO B O 1
ATOM 10289 N N . MET B 1 564 ? -2.781 -36.406 -3.016 1 91.38 564 MET B N 1
ATOM 10290 C CA . MET B 1 564 ? -2.061 -37.281 -2.096 1 91.38 564 MET B CA 1
ATOM 10291 C C . MET B 1 564 ? -1.564 -38.531 -2.811 1 91.38 564 MET B C 1
ATOM 10293 O O . MET B 1 564 ? -0.47 -39.031 -2.525 1 91.38 564 MET B O 1
ATOM 10297 N N . SER B 1 565 ? -2.371 -39.031 -3.668 1 93.88 565 SER B N 1
ATOM 10298 C CA . SER B 1 565 ? -1.965 -40.188 -4.449 1 93.88 565 SER B CA 1
ATOM 10299 C C . SER B 1 565 ? -0.813 -39.844 -5.391 1 93.88 565 SER B C 1
ATOM 10301 O O . SER B 1 565 ? 0.138 -40.625 -5.52 1 93.88 565 SER B O 1
ATOM 10303 N N . ILE B 1 566 ? -0.954 -38.719 -6 1 96 566 ILE B N 1
ATOM 10304 C CA . ILE B 1 566 ? 0.104 -38.281 -6.898 1 96 566 ILE B CA 1
ATOM 10305 C C . ILE B 1 566 ? 1.423 -38.188 -6.133 1 96 566 ILE B C 1
ATOM 10307 O O . ILE B 1 566 ? 2.477 -38.562 -6.652 1 96 566 ILE B O 1
ATOM 10311 N N . SER B 1 567 ? 1.32 -37.656 -4.918 1 96.38 567 SER B N 1
ATOM 10312 C CA . SER B 1 567 ? 2.506 -37.562 -4.074 1 96.38 567 SER B CA 1
ATOM 10313 C C . SER B 1 567 ? 3.125 -38.938 -3.82 1 96.38 567 SER B C 1
ATOM 10315 O O . SER B 1 567 ? 4.344 -39.094 -3.877 1 96.38 567 SER B O 1
ATOM 10317 N N . ARG B 1 568 ? 2.344 -39.906 -3.584 1 95.75 568 ARG B N 1
ATOM 10318 C CA . ARG B 1 568 ? 2.824 -41.281 -3.348 1 95.75 568 ARG B CA 1
ATOM 10319 C C . ARG B 1 568 ? 3.422 -41.875 -4.617 1 95.75 568 ARG B C 1
ATOM 10321 O O . ARG B 1 568 ? 4.473 -42.5 -4.57 1 95.75 568 ARG B O 1
ATOM 10328 N N . TYR B 1 569 ? 2.723 -41.656 -5.746 1 97.44 569 TYR B N 1
ATOM 10329 C CA . TYR B 1 569 ? 3.213 -42.188 -7.016 1 97.44 569 TYR B CA 1
ATOM 10330 C C . TYR B 1 569 ? 4.637 -41.719 -7.289 1 97.44 569 TYR B C 1
ATOM 10332 O O . TYR B 1 569 ? 5.516 -42.531 -7.602 1 97.44 569 TYR B O 1
ATOM 10340 N N . THR B 1 570 ? 4.863 -40.438 -7.152 1 97.69 570 THR B N 1
ATOM 10341 C CA . THR B 1 570 ? 6.152 -39.844 -7.5 1 97.69 570 THR B CA 1
ATOM 10342 C C . THR B 1 570 ? 7.215 -40.219 -6.469 1 97.69 570 THR B C 1
ATOM 10344 O O . THR B 1 570 ? 8.383 -40.406 -6.816 1 97.69 570 THR B O 1
ATOM 10347 N N . ALA B 1 571 ? 6.805 -40.25 -5.227 1 96.19 571 ALA B N 1
ATOM 10348 C CA . ALA B 1 571 ? 7.75 -40.625 -4.176 1 96.19 571 ALA B CA 1
ATOM 10349 C C . ALA B 1 571 ? 8.211 -42.062 -4.344 1 96.19 571 ALA B C 1
ATOM 10351 O O . ALA B 1 571 ? 9.414 -42.344 -4.312 1 96.19 571 ALA B O 1
ATOM 10352 N N . ASP B 1 572 ? 7.285 -42.969 -4.527 1 96.69 572 ASP B N 1
ATOM 10353 C CA . ASP B 1 572 ? 7.59 -44.406 -4.664 1 96.69 572 ASP B CA 1
ATOM 10354 C C . ASP B 1 572 ? 8.477 -44.656 -5.883 1 96.69 572 ASP B C 1
ATOM 10356 O O . ASP B 1 572 ? 9.297 -45.562 -5.875 1 96.69 572 ASP B O 1
ATOM 10360 N N . ALA B 1 573 ? 8.328 -43.875 -6.863 1 97.5 573 ALA B N 1
ATOM 10361 C CA . ALA B 1 573 ? 9.047 -44.094 -8.117 1 97.5 573 ALA B CA 1
ATOM 10362 C C . ALA B 1 573 ? 10.289 -43.219 -8.18 1 97.5 573 ALA B C 1
ATOM 10364 O O . ALA B 1 573 ? 11.055 -43.281 -9.148 1 97.5 573 ALA B O 1
ATOM 10365 N N . HIS B 1 574 ? 10.539 -42.375 -7.184 1 96.38 574 HIS B N 1
ATOM 10366 C CA . HIS B 1 574 ? 11.664 -41.438 -7.152 1 96.38 574 HIS B CA 1
ATOM 10367 C C . HIS B 1 574 ? 11.617 -40.469 -8.336 1 96.38 574 HIS B C 1
ATOM 10369 O O . HIS B 1 574 ? 12.633 -40.281 -9.016 1 96.38 574 HIS B O 1
ATOM 10375 N N . LEU B 1 575 ? 10.43 -39.938 -8.625 1 97.56 575 LEU B N 1
ATOM 10376 C CA . LEU B 1 575 ? 10.25 -39 -9.742 1 97.56 575 LEU B CA 1
ATOM 10377 C C . LEU B 1 575 ? 9.852 -37.625 -9.234 1 97.56 575 LEU B C 1
ATOM 10379 O O . LEU B 1 575 ? 9.406 -36.781 -10.016 1 97.56 575 LEU B O 1
ATOM 10383 N N . GLU B 1 576 ? 9.977 -37.281 -7.961 1 96.44 576 GLU B N 1
ATOM 10384 C CA . GLU B 1 576 ? 9.57 -36.031 -7.379 1 96.44 576 GLU B CA 1
ATOM 10385 C C . GLU B 1 576 ? 10.305 -34.844 -8.039 1 96.44 576 GLU B C 1
ATOM 10387 O O . GLU B 1 576 ? 9.734 -33.781 -8.203 1 96.44 576 GLU B O 1
ATOM 10392 N N . GLY B 1 577 ? 11.5 -35.094 -8.422 1 95.75 577 GLY B N 1
ATOM 10393 C CA . GLY B 1 577 ? 12.281 -34.062 -9.062 1 95.75 577 GLY B CA 1
ATOM 10394 C C . GLY B 1 577 ? 11.719 -33.625 -10.406 1 95.75 577 GLY B C 1
ATOM 10395 O O . GLY B 1 577 ? 11.953 -32.5 -10.859 1 95.75 577 GLY B O 1
ATOM 10396 N N . LEU B 1 578 ? 11.008 -34.5 -11.094 1 98 578 LEU B N 1
ATOM 10397 C CA . LEU B 1 578 ? 10.445 -34.219 -12.414 1 98 578 LEU B CA 1
ATOM 10398 C C . LEU B 1 578 ? 9.156 -33.438 -12.297 1 98 578 LEU B C 1
ATOM 10400 O O . LEU B 1 578 ? 8.703 -32.812 -13.273 1 98 578 LEU B O 1
ATOM 10404 N N . LEU B 1 579 ? 8.523 -33.438 -11.172 1 98 579 LEU B N 1
ATOM 10405 C CA . LEU B 1 579 ? 7.383 -32.594 -10.82 1 98 579 LEU B CA 1
ATOM 10406 C C . LEU B 1 579 ? 7.695 -31.734 -9.602 1 98 579 LEU B C 1
ATOM 10408 O O . LEU B 1 579 ? 7.363 -32.125 -8.469 1 98 579 LEU B O 1
ATOM 10412 N N . LEU B 1 580 ? 8.266 -30.609 -9.922 1 97.38 580 LEU B N 1
ATOM 10413 C CA . LEU B 1 580 ? 8.797 -29.781 -8.844 1 97.38 580 LEU B CA 1
ATOM 10414 C C . LEU B 1 580 ? 7.668 -29.25 -7.961 1 97.38 580 LEU B C 1
ATOM 10416 O O . LEU B 1 580 ? 6.68 -28.703 -8.461 1 97.38 580 LEU B O 1
ATOM 10420 N N . ARG B 1 581 ? 7.785 -29.484 -6.699 1 97 581 ARG B N 1
ATOM 10421 C CA . ARG B 1 581 ? 6.809 -29 -5.727 1 97 581 ARG B CA 1
ATOM 10422 C C . ARG B 1 581 ? 7.137 -27.594 -5.273 1 97 581 ARG B C 1
ATOM 10424 O O . ARG B 1 581 ? 8.016 -27.391 -4.434 1 97 581 ARG B O 1
ATOM 10431 N N . LEU B 1 582 ? 6.383 -26.656 -5.707 1 97.5 582 LEU B N 1
ATOM 10432 C CA . LEU B 1 582 ? 6.68 -25.25 -5.453 1 97.5 582 LEU B CA 1
ATOM 10433 C C . LEU B 1 582 ? 6.035 -24.781 -4.148 1 97.5 582 LEU B C 1
ATOM 10435 O O . LEU B 1 582 ? 4.918 -25.203 -3.824 1 97.5 582 LEU B O 1
ATOM 10439 N N . PRO B 1 583 ? 6.672 -23.859 -3.473 1 96.75 583 PRO B N 1
ATOM 10440 C CA . PRO B 1 583 ? 6.191 -23.391 -2.172 1 96.75 583 PRO B CA 1
ATOM 10441 C C . PRO B 1 583 ? 4.922 -22.547 -2.279 1 96.75 583 PRO B C 1
ATOM 10443 O O . PRO B 1 583 ? 4.648 -21.969 -3.332 1 96.75 583 PRO B O 1
ATOM 10446 N N . ASP B 1 584 ? 4.27 -22.406 -1.096 1 95.19 584 ASP B N 1
ATOM 10447 C CA . ASP B 1 584 ? 2.99 -21.703 -0.993 1 95.19 584 ASP B CA 1
ATOM 10448 C C . ASP B 1 584 ? 3.154 -20.219 -1.267 1 95.19 584 ASP B C 1
ATOM 10450 O O . ASP B 1 584 ? 2.234 -19.562 -1.772 1 95.19 584 ASP B O 1
ATOM 10454 N N . ALA B 1 585 ? 4.254 -19.688 -0.979 1 97.31 585 ALA B N 1
ATOM 10455 C CA . ALA B 1 585 ? 4.473 -18.25 -1.138 1 97.31 585 ALA B CA 1
ATOM 10456 C C . ALA B 1 585 ? 4.133 -17.797 -2.555 1 97.31 585 ALA B C 1
ATOM 10458 O O . ALA B 1 585 ? 3.695 -16.656 -2.76 1 97.31 585 ALA B O 1
ATOM 10459 N N . LEU B 1 586 ? 4.27 -18.672 -3.508 1 98.31 586 LEU B N 1
ATOM 10460 C CA . LEU B 1 586 ? 4.078 -18.312 -4.91 1 98.31 586 LEU B CA 1
ATOM 10461 C C . LEU B 1 586 ? 2.598 -18.234 -5.258 1 98.31 586 LEU B C 1
ATOM 10463 O O . LEU B 1 586 ? 2.197 -17.469 -6.133 1 98.31 586 LEU B O 1
ATOM 10467 N N . PHE B 1 587 ? 1.761 -19.094 -4.496 1 98.38 587 PHE B N 1
ATOM 10468 C CA . PHE B 1 587 ? 0.409 -19.266 -5.016 1 98.38 587 PHE B CA 1
ATOM 10469 C C . PHE B 1 587 ? -0.622 -19.109 -3.906 1 98.38 587 PHE B C 1
ATOM 10471 O O . PHE B 1 587 ? -1.816 -18.969 -4.176 1 98.38 587 PHE B O 1
ATOM 10478 N N . ASP B 1 588 ? -0.205 -19.188 -2.713 1 98.06 588 ASP B N 1
ATOM 10479 C CA . ASP B 1 588 ? -1.085 -19.109 -1.551 1 98.06 588 ASP B CA 1
ATOM 10480 C C . ASP B 1 588 ? -0.331 -18.609 -0.322 1 98.06 588 ASP B C 1
ATOM 10482 O O . ASP B 1 588 ? -0.09 -19.375 0.619 1 98.06 588 ASP B O 1
ATOM 10486 N N . SER B 1 589 ? -0.215 -17.359 -0.238 1 98.12 589 SER B N 1
ATOM 10487 C CA . SER B 1 589 ? 0.659 -16.734 0.756 1 98.12 589 SER B CA 1
ATOM 10488 C C . SER B 1 589 ? 0.033 -16.781 2.146 1 98.12 589 SER B C 1
ATOM 10490 O O . SER B 1 589 ? 0.707 -16.531 3.145 1 98.12 589 SER B O 1
ATOM 10492 N N . ALA B 1 590 ? -1.188 -17.188 2.277 1 98.12 590 ALA B N 1
ATOM 10493 C CA . ALA B 1 590 ? -1.875 -17.156 3.566 1 98.12 590 ALA B CA 1
ATOM 10494 C C . ALA B 1 590 ? -1.869 -18.531 4.219 1 98.12 590 ALA B C 1
ATOM 10496 O O . ALA B 1 590 ? -2.148 -18.656 5.414 1 98.12 590 ALA B O 1
ATOM 10497 N N . TRP B 1 591 ? -1.621 -19.578 3.49 1 98.06 591 TRP B N 1
ATOM 10498 C CA . TRP B 1 591 ? -1.985 -20.938 3.9 1 98.06 591 TRP B CA 1
ATOM 10499 C C . TRP B 1 591 ? -1.278 -21.328 5.195 1 98.06 591 TRP B C 1
ATOM 10501 O O . TRP B 1 591 ? -1.913 -21.797 6.141 1 98.06 591 TRP B O 1
ATOM 10511 N N . LEU B 1 592 ? -0 -21.109 5.297 1 97.62 592 LEU B N 1
ATOM 10512 C CA . LEU B 1 592 ? 0.751 -21.5 6.488 1 97.62 592 LEU B CA 1
ATOM 10513 C C . LEU B 1 592 ? 0.176 -20.828 7.73 1 97.62 592 LEU B C 1
ATOM 10515 O O . LEU B 1 592 ? 0.061 -21.453 8.781 1 97.62 592 LEU B O 1
ATOM 10519 N N . ASN B 1 593 ? -0.232 -19.562 7.629 1 97.88 593 ASN B N 1
ATOM 10520 C CA . ASN B 1 593 ? -0.808 -18.828 8.758 1 97.88 593 ASN B CA 1
ATOM 10521 C C . ASN B 1 593 ? -2.127 -19.453 9.203 1 97.88 593 ASN B C 1
ATOM 10523 O O . ASN B 1 593 ? -2.434 -19.469 10.398 1 97.88 593 ASN B O 1
ATOM 10527 N N . THR B 1 594 ? -2.904 -19.906 8.242 1 97.12 594 THR B N 1
ATOM 10528 C CA . THR B 1 594 ? -4.195 -20.5 8.57 1 97.12 594 THR B CA 1
ATOM 10529 C C . THR B 1 594 ? -4.016 -21.797 9.359 1 97.12 594 THR B C 1
ATOM 10531 O O . THR B 1 594 ? -4.949 -22.266 10.008 1 97.12 594 THR B O 1
ATOM 10534 N N . GLU B 1 595 ? -2.832 -22.391 9.289 1 96.94 595 GLU B N 1
ATOM 10535 C CA . GLU B 1 595 ? -2.488 -23.578 10.055 1 96.94 595 GLU B CA 1
ATOM 10536 C C . GLU B 1 595 ? -1.606 -23.234 11.25 1 96.94 595 GLU B C 1
ATOM 10538 O O . GLU B 1 595 ? -0.891 -24.094 11.766 1 96.94 595 GLU B O 1
ATOM 10543 N N . TYR B 1 596 ? -1.52 -22.047 11.641 1 96.12 596 TYR B N 1
ATOM 10544 C CA . TYR B 1 596 ? -0.873 -21.516 12.836 1 96.12 596 TYR B CA 1
ATOM 10545 C C . TYR B 1 596 ? 0.643 -21.516 12.672 1 96.12 596 TYR B C 1
ATOM 10547 O O . TYR B 1 596 ? 1.377 -21.422 13.656 1 96.12 596 TYR B O 1
ATOM 10555 N N . TYR B 1 597 ? 1.117 -21.641 11.414 1 96.69 597 TYR B N 1
ATOM 10556 C CA . TYR B 1 597 ? 2.551 -21.531 11.164 1 96.69 597 TYR B CA 1
ATOM 10557 C C . TYR B 1 597 ? 2.926 -20.125 10.727 1 96.69 597 TYR B C 1
ATOM 10559 O O . TYR B 1 597 ? 2.146 -19.453 10.047 1 96.69 597 TYR B O 1
ATOM 10567 N N . GLN B 1 598 ? 4.16 -19.594 11.141 1 97.06 598 GLN B N 1
ATOM 10568 C CA . GLN B 1 598 ? 4.793 -18.328 10.758 1 97.06 598 GLN B CA 1
ATOM 10569 C C . GLN B 1 598 ? 3.926 -17.141 11.148 1 97.06 598 GLN B C 1
ATOM 10571 O O . GLN B 1 598 ? 3.945 -16.109 10.477 1 97.06 598 GLN B O 1
ATOM 10576 N N . ARG B 1 599 ? 3.094 -17.266 12.141 1 97.5 599 ARG B N 1
ATOM 10577 C CA . ARG B 1 599 ? 2.266 -16.156 12.625 1 97.5 599 ARG B CA 1
ATOM 10578 C C . ARG B 1 599 ? 3.105 -15.141 13.383 1 97.5 599 ARG B C 1
ATOM 10580 O O . ARG B 1 599 ? 2.654 -14.023 13.633 1 97.5 599 ARG B O 1
ATOM 10587 N N . ASP B 1 600 ? 4.281 -15.586 13.758 1 96.69 600 ASP B N 1
ATOM 10588 C CA . ASP B 1 600 ? 5.215 -14.68 14.422 1 96.69 600 ASP B CA 1
ATOM 10589 C C . ASP B 1 600 ? 5.734 -13.625 13.453 1 96.69 600 ASP B C 1
ATOM 10591 O O . ASP B 1 600 ? 6.074 -12.516 13.859 1 96.69 600 ASP B O 1
ATOM 10595 N N . ARG B 1 601 ? 5.852 -13.961 12.188 1 97.25 601 ARG B N 1
ATOM 10596 C CA . ARG B 1 601 ? 6.34 -13.078 11.133 1 97.25 601 ARG B CA 1
ATOM 10597 C C . ARG B 1 601 ? 5.527 -13.266 9.852 1 97.25 601 ARG B C 1
ATOM 10599 O O . ARG B 1 601 ? 6.066 -13.688 8.828 1 97.25 601 ARG B O 1
ATOM 10606 N N . PRO B 1 602 ? 4.242 -12.852 9.922 1 97.94 602 PRO B N 1
ATOM 10607 C CA . PRO B 1 602 ? 3.344 -13.102 8.789 1 97.94 602 PRO B CA 1
ATOM 10608 C C . PRO B 1 602 ? 3.596 -12.156 7.617 1 97.94 602 PRO B C 1
ATOM 10610 O O . PRO B 1 602 ? 4.285 -11.141 7.773 1 97.94 602 PRO B O 1
ATOM 10613 N N . PRO B 1 603 ? 3.072 -12.508 6.453 1 98.12 603 PRO B N 1
ATOM 10614 C CA . PRO B 1 603 ? 3.133 -11.609 5.301 1 98.12 603 PRO B CA 1
ATOM 10615 C C . PRO B 1 603 ? 2.068 -10.516 5.352 1 98.12 603 PRO B C 1
ATOM 10617 O O . PRO B 1 603 ? 1.283 -10.453 6.301 1 98.12 603 PRO B O 1
ATOM 10620 N N . GLN B 1 604 ? 2.156 -9.539 4.32 1 97.62 604 GLN B N 1
ATOM 10621 C CA . GLN B 1 604 ? 1.17 -8.484 4.098 1 97.62 604 GLN B CA 1
ATOM 10622 C C . GLN B 1 604 ? 0.281 -8.805 2.9 1 97.62 604 GLN B C 1
ATOM 10624 O O . GLN B 1 604 ? 0.768 -8.922 1.774 1 97.62 604 GLN B O 1
ATOM 10629 N N . PRO B 1 605 ? -1.079 -8.953 3.186 1 98.12 605 PRO B N 1
ATOM 10630 C CA . PRO B 1 605 ? -1.802 -8.852 4.457 1 98.12 605 PRO B CA 1
ATOM 10631 C C . PRO B 1 605 ? -1.634 -10.094 5.332 1 98.12 605 PRO B C 1
ATOM 10633 O O . PRO B 1 605 ? -1.131 -11.117 4.863 1 98.12 605 PRO B O 1
ATOM 10636 N N . TYR B 1 606 ? -1.979 -9.945 6.586 1 97.81 606 TYR B N 1
ATOM 10637 C CA . TYR B 1 606 ? -1.957 -11.039 7.543 1 97.81 606 TYR B CA 1
ATOM 10638 C C . TYR B 1 606 ? -3.34 -11.664 7.691 1 97.81 606 TYR B C 1
ATOM 10640 O O . TYR B 1 606 ? -4.242 -11.055 8.273 1 97.81 606 TYR B O 1
ATOM 10648 N N . PHE B 1 607 ? -3.533 -12.898 7.121 1 98.31 607 PHE B N 1
ATOM 10649 C CA . PHE B 1 607 ? -4.754 -13.68 7.281 1 98.31 607 PHE B CA 1
ATOM 10650 C C . PHE B 1 607 ? -4.547 -14.82 8.273 1 98.31 607 PHE B C 1
ATOM 10652 O O . PHE B 1 607 ? -3.564 -15.555 8.18 1 98.31 607 PHE B O 1
ATOM 10659 N N . THR B 1 608 ? -5.484 -15.016 9.188 1 97.5 608 THR B N 1
ATOM 10660 C CA . THR B 1 608 ? -5.414 -16.125 10.133 1 97.5 608 THR B CA 1
ATOM 10661 C C . THR B 1 608 ? -6.305 -17.281 9.68 1 97.5 608 THR B C 1
ATOM 10663 O O . THR B 1 608 ? -6.125 -18.422 10.109 1 97.5 608 THR B O 1
ATOM 10666 N N . GLU B 1 609 ? -7.242 -16.938 8.891 1 97.38 609 GLU B N 1
ATOM 10667 C CA . GLU B 1 609 ? -8.125 -17.891 8.227 1 97.38 609 GLU B CA 1
ATOM 10668 C C . GLU B 1 609 ? -8.43 -17.469 6.797 1 97.38 609 GLU B C 1
ATOM 10670 O O . GLU B 1 609 ? -8.352 -16.281 6.465 1 97.38 609 GLU B O 1
ATOM 10675 N N . PHE B 1 610 ? -8.766 -18.406 5.996 1 97.19 610 PHE B N 1
ATOM 10676 C CA . PHE B 1 610 ? -9.062 -18.109 4.602 1 97.19 610 PHE B CA 1
ATOM 10677 C C . PHE B 1 610 ? -10.258 -17.172 4.496 1 97.19 610 PHE B C 1
ATOM 10679 O O . PHE B 1 610 ? -10.32 -16.328 3.592 1 97.19 610 PHE B O 1
ATOM 10686 N N . ALA B 1 611 ? -11.164 -17.25 5.41 1 97.25 611 ALA B N 1
ATOM 10687 C CA . ALA B 1 611 ? -12.375 -16.438 5.406 1 97.25 611 ALA B CA 1
ATOM 10688 C C . ALA B 1 611 ? -12.055 -14.961 5.543 1 97.25 611 ALA B C 1
ATOM 10690 O O . ALA B 1 611 ? -12.859 -14.102 5.184 1 97.25 611 ALA B O 1
ATOM 10691 N N . ASP B 1 612 ? -10.852 -14.625 6.074 1 98 612 ASP B N 1
ATOM 10692 C CA . ASP B 1 612 ? -10.438 -13.234 6.258 1 98 612 ASP B CA 1
ATOM 10693 C C . ASP B 1 612 ? -10.391 -12.5 4.922 1 98 612 ASP B C 1
ATOM 10695 O O . ASP B 1 612 ? -10.516 -11.273 4.879 1 98 612 ASP B O 1
ATOM 10699 N N . PHE B 1 613 ? -10.266 -13.25 3.887 1 98.44 613 PHE B N 1
ATOM 10700 C CA . PHE B 1 613 ? -10.266 -12.68 2.547 1 98.44 613 PHE B CA 1
ATOM 10701 C C . PHE B 1 613 ? -11.625 -12.086 2.211 1 98.44 613 PHE B C 1
ATOM 10703 O O . PHE B 1 613 ? -11.711 -11.016 1.604 1 98.44 613 PHE B O 1
ATOM 10710 N N . PHE B 1 614 ? -12.695 -12.688 2.625 1 97.88 614 PHE B N 1
ATOM 10711 C CA . PHE B 1 614 ? -14.07 -12.289 2.33 1 97.88 614 PHE B CA 1
ATOM 10712 C C . PHE B 1 614 ? -14.633 -11.43 3.451 1 97.88 614 PHE B C 1
ATOM 10714 O O . PHE B 1 614 ? -15.516 -10.602 3.217 1 97.88 614 PHE B O 1
ATOM 10721 N N . ASP B 1 615 ? -14.188 -11.781 4.605 1 97.25 615 ASP B N 1
ATOM 10722 C CA . ASP B 1 615 ? -14.586 -11.07 5.82 1 97.25 615 ASP B CA 1
ATOM 10723 C C . ASP B 1 615 ? -13.367 -10.578 6.594 1 97.25 615 ASP B C 1
ATOM 10725 O O . ASP B 1 615 ? -13.031 -11.109 7.652 1 97.25 615 ASP B O 1
ATOM 10729 N N . THR B 1 616 ? -12.82 -9.492 6.105 1 98 616 THR B N 1
ATOM 10730 C CA . THR B 1 616 ? -11.609 -8.969 6.715 1 98 616 THR B CA 1
ATOM 10731 C C . THR B 1 616 ? -11.875 -8.508 8.148 1 98 616 THR B C 1
ATOM 10733 O O . THR B 1 616 ? -12.828 -7.777 8.398 1 98 616 THR B O 1
ATOM 10736 N N . PRO B 1 617 ? -11.047 -8.953 9.047 1 97 617 PRO B N 1
ATOM 10737 C CA . PRO B 1 617 ? -11.25 -8.555 10.438 1 97 617 PRO B CA 1
ATOM 10738 C C . PRO B 1 617 ? -11.273 -7.035 10.617 1 97 617 PRO B C 1
ATOM 10740 O O . PRO B 1 617 ? -10.492 -6.324 9.977 1 97 617 PRO B O 1
ATOM 10743 N N . ILE B 1 618 ? -12.07 -6.594 11.508 1 96.62 618 ILE B N 1
ATOM 10744 C CA . ILE B 1 618 ? -12.328 -5.172 11.711 1 96.62 618 ILE B CA 1
ATOM 10745 C C . ILE B 1 618 ? -11.023 -4.449 12.047 1 96.62 618 ILE B C 1
ATOM 10747 O O . ILE B 1 618 ? -10.797 -3.324 11.594 1 96.62 618 ILE B O 1
ATOM 10751 N N . GLN B 1 619 ? -10.172 -5.008 12.766 1 95.25 619 GLN B N 1
ATOM 10752 C CA . GLN B 1 619 ? -8.938 -4.375 13.219 1 95.25 619 GLN B CA 1
ATOM 10753 C C . GLN B 1 619 ? -7.992 -4.129 12.047 1 95.25 619 GLN B C 1
ATOM 10755 O O . GLN B 1 619 ? -7.16 -3.221 12.094 1 95.25 619 GLN B O 1
ATOM 10760 N N . SER B 1 620 ? -8.117 -4.926 10.969 1 95.38 620 SER B N 1
ATOM 10761 C CA . SER B 1 620 ? -7.211 -4.777 9.836 1 95.38 620 SER B CA 1
ATOM 10762 C C . SER B 1 620 ? -7.965 -4.375 8.578 1 95.38 620 SER B C 1
ATOM 10764 O O . SER B 1 620 ? -7.398 -4.379 7.48 1 95.38 620 SER B O 1
ATOM 10766 N N . SER B 1 621 ? -9.219 -4.004 8.711 1 96.56 621 SER B N 1
ATOM 10767 C CA . SER B 1 621 ? -10.062 -3.781 7.543 1 96.56 621 SER B CA 1
ATOM 10768 C C . SER B 1 621 ? -9.898 -2.363 7.008 1 96.56 621 SER B C 1
ATOM 10770 O O . SER B 1 621 ? -10.539 -1.985 6.027 1 96.56 621 SER B O 1
ATOM 10772 N N . ALA B 1 622 ? -8.969 -1.545 7.625 1 96.81 622 ALA B N 1
ATOM 10773 C CA . ALA B 1 622 ? -8.617 -0.256 7.035 1 96.81 622 ALA B CA 1
ATOM 10774 C C . ALA B 1 622 ? -7.73 -0.438 5.805 1 96.81 622 ALA B C 1
ATOM 10776 O O . ALA B 1 622 ? -7.723 0.41 4.91 1 96.81 622 ALA B O 1
ATOM 10777 N N . ALA B 1 623 ? -7.086 -1.527 5.68 1 97 623 ALA B N 1
ATOM 10778 C CA . ALA B 1 623 ? -6.008 -1.765 4.723 1 97 623 ALA B CA 1
ATOM 10779 C C . ALA B 1 623 ? -6.562 -1.945 3.311 1 97 623 ALA B C 1
ATOM 10781 O O . ALA B 1 623 ? -6.066 -1.34 2.359 1 97 623 ALA B O 1
ATOM 10782 N N . PRO B 1 624 ? -7.66 -2.709 3.086 1 97.31 624 PRO B N 1
ATOM 10783 C CA . PRO B 1 624 ? -8.055 -3.012 1.709 1 97.31 624 PRO B CA 1
ATOM 10784 C C . PRO B 1 624 ? -8.344 -1.757 0.889 1 97.31 624 PRO B C 1
ATOM 10786 O O . PRO B 1 624 ? -7.801 -1.588 -0.203 1 97.31 624 PRO B O 1
ATOM 10789 N N . GLN B 1 625 ? -9.141 -0.886 1.387 1 93.31 625 GLN B N 1
ATOM 10790 C CA . GLN B 1 625 ? -9.523 0.279 0.595 1 93.31 625 GLN B CA 1
ATOM 10791 C C . GLN B 1 625 ? -8.391 1.294 0.525 1 93.31 625 GLN B C 1
ATOM 10793 O O . GLN B 1 625 ? -8.234 1.993 -0.478 1 93.31 625 GLN B O 1
ATOM 10798 N N . ALA B 1 626 ? -7.562 1.374 1.568 1 94.44 626 ALA B N 1
ATOM 10799 C CA . ALA B 1 626 ? -6.453 2.326 1.604 1 94.44 626 ALA B CA 1
ATOM 10800 C C . ALA B 1 626 ? -5.328 1.893 0.672 1 94.44 626 ALA B C 1
ATOM 10802 O O . ALA B 1 626 ? -4.656 2.732 0.066 1 94.44 626 ALA B O 1
ATOM 10803 N N . LEU B 1 627 ? -5.082 0.557 0.521 1 95.94 627 LEU B N 1
ATOM 10804 C CA . LEU B 1 627 ? -3.895 0.055 -0.161 1 95.94 627 LEU B CA 1
ATOM 10805 C C . LEU B 1 627 ? -4.238 -0.433 -1.564 1 95.94 627 LEU B C 1
ATOM 10807 O O . LEU B 1 627 ? -3.395 -0.392 -2.463 1 95.94 627 LEU B O 1
ATOM 10811 N N . GLY B 1 628 ? -5.504 -0.956 -1.707 1 95.81 628 GLY B N 1
ATOM 10812 C CA . GLY B 1 628 ? -5.891 -1.487 -3.004 1 95.81 628 GLY B CA 1
ATOM 10813 C C . GLY B 1 628 ? -5.137 -2.748 -3.381 1 95.81 628 GLY B C 1
ATOM 10814 O O . GLY B 1 628 ? -4.648 -3.471 -2.51 1 95.81 628 GLY B O 1
ATOM 10815 N N . PHE B 1 629 ? -5.074 -3.018 -4.68 1 96.94 629 PHE B N 1
ATOM 10816 C CA . PHE B 1 629 ? -4.457 -4.207 -5.254 1 96.94 629 PHE B CA 1
ATOM 10817 C C . PHE B 1 629 ? -2.986 -4.297 -4.867 1 96.94 629 PHE B C 1
ATOM 10819 O O . PHE B 1 629 ? -2.459 -5.391 -4.656 1 96.94 629 PHE B O 1
ATOM 10826 N N . ASN B 1 630 ? -2.295 -3.148 -4.66 1 94 630 ASN B N 1
ATOM 10827 C CA . ASN B 1 630 ? -0.864 -3.09 -4.383 1 94 630 ASN B CA 1
ATOM 10828 C C . ASN B 1 630 ? -0.548 -3.564 -2.969 1 94 630 ASN B C 1
ATOM 10830 O O . ASN B 1 630 ? 0.606 -3.854 -2.648 1 94 630 ASN B O 1
ATOM 10834 N N . GLY B 1 631 ? -1.534 -3.633 -2.197 1 96.38 631 GLY B N 1
ATOM 10835 C CA . GLY B 1 631 ? -1.305 -4.066 -0.827 1 96.38 631 GLY B CA 1
ATOM 10836 C C . GLY B 1 631 ? -1.582 -5.539 -0.612 1 96.38 631 GLY B C 1
ATOM 10837 O O . GLY B 1 631 ? -1.515 -6.031 0.517 1 96.38 631 GLY B O 1
ATOM 10838 N N . PHE B 1 632 ? -1.892 -6.266 -1.674 1 98.25 632 PHE B N 1
ATOM 10839 C CA . PHE B 1 632 ? -2.361 -7.641 -1.539 1 98.25 632 PHE B CA 1
ATOM 10840 C C . PHE B 1 632 ? -1.296 -8.625 -2.01 1 98.25 632 PHE B C 1
ATOM 10842 O O . PHE B 1 632 ? -1.188 -8.906 -3.205 1 98.25 632 PHE B O 1
ATOM 10849 N N . PHE B 1 633 ? -0.5 -9.227 -1.087 1 98.44 633 PHE B N 1
ATOM 10850 C CA . PHE B 1 633 ? 0.513 -10.25 -1.297 1 98.44 633 PHE B CA 1
ATOM 10851 C C . PHE B 1 633 ? 1.387 -9.914 -2.498 1 98.44 633 PHE B C 1
ATOM 10853 O O . PHE B 1 633 ? 1.587 -10.75 -3.383 1 98.44 633 PHE B O 1
ATOM 10860 N N . LYS B 1 634 ? 1.921 -8.734 -2.496 1 97.12 634 LYS B N 1
ATOM 10861 C CA . LYS B 1 634 ? 2.75 -8.266 -3.602 1 97.12 634 LYS B CA 1
ATOM 10862 C C . LYS B 1 634 ? 3.969 -9.164 -3.797 1 97.12 634 LYS B C 1
ATOM 10864 O O . LYS B 1 634 ? 4.711 -9.422 -2.85 1 97.12 634 LYS B O 1
ATOM 10869 N N . GLY B 1 635 ? 4.168 -9.648 -4.961 1 97.56 635 GLY B N 1
ATOM 10870 C CA . GLY B 1 635 ? 5.219 -10.602 -5.293 1 97.56 635 GLY B CA 1
ATOM 10871 C C . GLY B 1 635 ? 4.684 -11.953 -5.727 1 97.56 635 GLY B C 1
ATOM 10872 O O . GLY B 1 635 ? 5.281 -12.617 -6.574 1 97.56 635 GLY B O 1
ATOM 10873 N N . ALA B 1 636 ? 3.592 -12.383 -5.137 1 98.62 636 ALA B N 1
ATOM 10874 C CA . ALA B 1 636 ? 3.014 -13.688 -5.434 1 98.62 636 ALA B CA 1
ATOM 10875 C C . ALA B 1 636 ? 2.455 -13.734 -6.852 1 98.62 636 ALA B C 1
ATOM 10877 O O . ALA B 1 636 ? 2.045 -12.711 -7.398 1 98.62 636 ALA B O 1
ATOM 10878 N N . TYR B 1 637 ? 2.453 -14.898 -7.426 1 98.69 637 TYR B N 1
ATOM 10879 C CA . TYR B 1 637 ? 1.901 -15.094 -8.766 1 98.69 637 TYR B CA 1
ATOM 10880 C C . TYR B 1 637 ? 0.38 -15.172 -8.719 1 98.69 637 TYR B C 1
ATOM 10882 O O . TYR B 1 637 ? -0.296 -14.773 -9.672 1 98.69 637 TYR B O 1
ATOM 10890 N N . SER B 1 638 ? -0.138 -15.711 -7.652 1 98.62 638 SER B N 1
ATOM 10891 C CA . SER B 1 638 ? -1.579 -15.852 -7.473 1 98.62 638 SER B CA 1
ATOM 10892 C C . SER B 1 638 ? -1.938 -16 -5.996 1 98.62 638 SER B C 1
ATOM 10894 O O . SER B 1 638 ? -1.057 -16 -5.137 1 98.62 638 SER B O 1
ATOM 10896 N N . TYR B 1 639 ? -3.227 -16.031 -5.715 1 98.69 639 TYR B N 1
ATOM 10897 C CA . TYR B 1 639 ? -3.752 -16.344 -4.391 1 98.69 639 TYR B CA 1
ATOM 10898 C C . TYR B 1 639 ? -4.867 -17.375 -4.473 1 98.69 639 TYR B C 1
ATOM 10900 O O . TYR B 1 639 ? -5.863 -17.172 -5.168 1 98.69 639 TYR B O 1
ATOM 10908 N N . HIS B 1 640 ? -4.66 -18.547 -3.846 1 98.44 640 HIS B N 1
ATOM 10909 C CA . HIS B 1 640 ? -5.637 -19.609 -3.719 1 98.44 640 HIS B CA 1
ATOM 10910 C C . HIS B 1 640 ? -6.445 -19.484 -2.434 1 98.44 640 HIS B C 1
ATOM 10912 O O . HIS B 1 640 ? -5.91 -19.656 -1.337 1 98.44 640 HIS B O 1
ATOM 10918 N N . PHE B 1 641 ? -7.785 -19.141 -2.537 1 97.25 641 PHE B N 1
ATOM 10919 C CA . PHE B 1 641 ? -8.523 -18.75 -1.347 1 97.25 641 PHE B CA 1
ATOM 10920 C C . PHE B 1 641 ? -9.312 -19.906 -0.775 1 97.25 641 PHE B C 1
ATOM 10922 O O . PHE B 1 641 ? -9.984 -19.781 0.25 1 97.25 641 PHE B O 1
ATOM 10929 N N . HIS B 1 642 ? -9.234 -21.125 -1.365 1 93.75 642 HIS B N 1
ATOM 10930 C CA . HIS B 1 642 ? -9.695 -22.391 -0.819 1 93.75 642 HIS B CA 1
ATOM 10931 C C . HIS B 1 642 ? -11.219 -22.406 -0.666 1 93.75 642 HIS B C 1
ATOM 10933 O O . HIS B 1 642 ? -11.734 -22.406 0.454 1 93.75 642 HIS B O 1
ATOM 10939 N N . ASN B 1 643 ? -11.922 -22.578 -1.791 1 87.56 643 ASN B N 1
ATOM 10940 C CA . ASN B 1 643 ? -13.352 -22.859 -1.853 1 87.56 643 ASN B CA 1
ATOM 10941 C C . ASN B 1 643 ? -14.188 -21.594 -1.661 1 87.56 643 ASN B C 1
ATOM 10943 O O . ASN B 1 643 ? -14.094 -20.672 -2.461 1 87.56 643 ASN B O 1
ATOM 10947 N N . PHE B 1 644 ? -15.094 -21.531 -0.548 1 90.75 644 PHE B N 1
ATOM 10948 C CA . PHE B 1 644 ? -15.984 -20.422 -0.271 1 90.75 644 PHE B CA 1
ATOM 10949 C C . PHE B 1 644 ? -16.797 -20.062 -1.506 1 90.75 644 PHE B C 1
ATOM 10951 O O . PHE B 1 644 ? -16.891 -18.891 -1.878 1 90.75 644 PHE B O 1
ATOM 10958 N N . TRP B 1 645 ? -17.312 -21.156 -2.023 1 90.5 645 TRP B N 1
ATOM 10959 C CA . TRP B 1 645 ? -18.094 -21.016 -3.256 1 90.5 645 TRP B CA 1
ATOM 10960 C C . TRP B 1 645 ? -19.375 -20.25 -3.014 1 90.5 645 TRP B C 1
ATOM 10962 O O . TRP B 1 645 ? -19.938 -19.641 -3.938 1 90.5 645 TRP B O 1
ATOM 10972 N N . TRP B 1 646 ? -19.844 -20.156 -1.745 1 88.31 646 TRP B N 1
ATOM 10973 C CA . TRP B 1 646 ? -21.141 -19.594 -1.371 1 88.31 646 TRP B CA 1
ATOM 10974 C C . TRP B 1 646 ? -20.984 -18.125 -0.987 1 88.31 646 TRP B C 1
ATOM 10976 O O . TRP B 1 646 ? -21.969 -17.391 -0.902 1 88.31 646 TRP B O 1
ATOM 10986 N N . LYS B 1 647 ? -19.797 -17.719 -0.743 1 93.69 647 LYS B N 1
ATOM 10987 C CA . LYS B 1 647 ? -19.578 -16.344 -0.318 1 93.69 647 LYS B CA 1
ATOM 10988 C C . LYS B 1 647 ? -19.281 -15.445 -1.512 1 93.69 647 LYS B C 1
ATOM 10990 O O . LYS B 1 647 ? -18.328 -15.68 -2.248 1 93.69 647 LYS B O 1
ATOM 10995 N N . PRO B 1 648 ? -20.141 -14.406 -1.644 1 95.81 648 PRO B N 1
ATOM 10996 C CA . PRO B 1 648 ? -19.812 -13.477 -2.725 1 95.81 648 PRO B CA 1
ATOM 10997 C C . PRO B 1 648 ? -18.516 -12.703 -2.465 1 95.81 648 PRO B C 1
ATOM 10999 O O . PRO B 1 648 ? -18.188 -12.414 -1.312 1 95.81 648 PRO B O 1
ATOM 11002 N N . PHE B 1 649 ? -17.812 -12.391 -3.533 1 97.69 649 PHE B N 1
ATOM 11003 C CA . PHE B 1 649 ? -16.625 -11.555 -3.391 1 97.69 649 PHE B CA 1
ATOM 11004 C C . PHE B 1 649 ? -17 -10.164 -2.879 1 97.69 649 PHE B C 1
ATOM 11006 O O . PHE B 1 649 ? -16.25 -9.547 -2.123 1 97.69 649 PHE B O 1
ATOM 11013 N N . ASP B 1 650 ? -18.031 -9.633 -3.334 1 95.5 650 ASP B N 1
ATOM 11014 C CA . ASP B 1 650 ? -18.562 -8.32 -2.994 1 95.5 650 ASP B CA 1
ATOM 11015 C C . ASP B 1 650 ? -20.031 -8.398 -2.635 1 95.5 650 ASP B C 1
ATOM 11017 O O . ASP B 1 650 ? -20.906 -8.32 -3.512 1 95.5 650 ASP B O 1
ATOM 11021 N N . LEU B 1 651 ? -20.25 -8.422 -1.357 1 89.75 651 LEU B N 1
ATOM 11022 C CA . LEU B 1 651 ? -21.609 -8.625 -0.88 1 89.75 651 LEU B CA 1
ATOM 11023 C C . LEU B 1 651 ? -22.5 -7.445 -1.263 1 89.75 651 LEU B C 1
ATOM 11025 O O . LEU B 1 651 ? -23.672 -7.633 -1.611 1 89.75 651 LEU B O 1
ATOM 11029 N N . SER B 1 652 ? -21.984 -6.219 -1.199 1 87.44 652 SER B N 1
ATOM 11030 C CA . SER B 1 652 ? -22.766 -5.023 -1.466 1 87.44 652 SER B CA 1
ATOM 11031 C C . SER B 1 652 ? -23.047 -4.867 -2.957 1 87.44 652 SER B C 1
ATOM 11033 O O . SER B 1 652 ? -24.047 -4.242 -3.346 1 87.44 652 SER B O 1
ATOM 11035 N N . ARG B 1 653 ? -22.188 -5.43 -3.766 1 90.06 653 ARG B N 1
ATOM 11036 C CA . ARG B 1 653 ? -22.328 -5.379 -5.215 1 90.06 653 ARG B CA 1
ATOM 11037 C C . ARG B 1 653 ? -22.141 -6.758 -5.84 1 90.06 653 ARG B C 1
ATOM 11039 O O . ARG B 1 653 ? -21.25 -6.949 -6.668 1 90.06 653 ARG B O 1
ATOM 11046 N N . ASN B 1 654 ? -23.062 -7.609 -5.531 1 92.12 654 ASN B N 1
ATOM 11047 C CA . ASN B 1 654 ? -22.969 -8.992 -5.984 1 92.12 654 ASN B CA 1
ATOM 11048 C C . ASN B 1 654 ? -23.531 -9.164 -7.391 1 92.12 654 ASN B C 1
ATOM 11050 O O . ASN B 1 654 ? -24.484 -9.922 -7.598 1 92.12 654 ASN B O 1
ATOM 11054 N N . PHE B 1 655 ? -22.969 -8.477 -8.336 1 93.94 655 PHE B N 1
ATOM 11055 C CA . PHE B 1 655 ? -23.266 -8.492 -9.766 1 93.94 655 PHE B CA 1
ATOM 11056 C C . PHE B 1 655 ? -22.062 -8.023 -10.578 1 93.94 655 PHE B C 1
ATOM 11058 O O . PHE B 1 655 ? -21.141 -7.395 -10.031 1 93.94 655 PHE B O 1
ATOM 11065 N N . PRO B 1 656 ? -21.984 -8.391 -11.867 1 96.69 656 PRO B N 1
ATOM 11066 C CA . PRO B 1 656 ? -20.891 -7.891 -12.695 1 96.69 656 PRO B CA 1
ATOM 11067 C C . PRO B 1 656 ? -21.016 -6.402 -13.008 1 96.69 656 PRO B C 1
ATOM 11069 O O . PRO B 1 656 ? -21.891 -5.996 -13.773 1 96.69 656 PRO B O 1
ATOM 11072 N N . ASP B 1 657 ? -20.172 -5.621 -12.383 1 94.5 657 ASP B N 1
ATOM 11073 C CA . ASP B 1 657 ? -20.156 -4.18 -12.617 1 94.5 657 ASP B CA 1
ATOM 11074 C C . ASP B 1 657 ? -19.062 -3.807 -13.625 1 94.5 657 ASP B C 1
ATOM 11076 O O . ASP B 1 657 ? -18 -3.334 -13.25 1 94.5 657 ASP B O 1
ATOM 11080 N N . LEU B 1 658 ? -19.406 -3.947 -14.938 1 96.81 658 LEU B N 1
ATOM 11081 C CA . LEU B 1 658 ? -18.406 -3.75 -15.977 1 96.81 658 LEU B CA 1
ATOM 11082 C C . LEU B 1 658 ? -18.734 -2.527 -16.828 1 96.81 658 LEU B C 1
ATOM 11084 O O . LEU B 1 658 ? -18.141 -2.316 -17.875 1 96.81 658 LEU B O 1
ATOM 11088 N N . GLY B 1 659 ? -19.703 -1.769 -16.375 1 93.12 659 GLY B N 1
ATOM 11089 C CA . GLY B 1 659 ? -20 -0.522 -17.062 1 93.12 659 GLY B CA 1
ATOM 11090 C C . GLY B 1 659 ? -21.125 -0.655 -18.062 1 93.12 659 GLY B C 1
ATOM 11091 O O . GLY B 1 659 ? -21.766 -1.703 -18.156 1 93.12 659 GLY B O 1
ATOM 11092 N N . PRO B 1 660 ? -21.359 0.406 -18.828 1 93.44 660 PRO B N 1
ATOM 11093 C CA . PRO B 1 660 ? -22.516 0.456 -19.719 1 93.44 660 PRO B CA 1
ATOM 11094 C C . PRO B 1 660 ? -22.422 -0.555 -20.859 1 93.44 660 PRO B C 1
ATOM 11096 O O . PRO B 1 660 ? -23.438 -1.048 -21.344 1 93.44 660 PRO B O 1
ATOM 11099 N N . ARG B 1 661 ? -21.266 -0.903 -21.281 1 93.44 661 ARG B N 1
ATOM 11100 C CA . ARG B 1 661 ? -21.062 -1.838 -22.391 1 93.44 661 ARG B CA 1
ATOM 11101 C C . ARG B 1 661 ? -21.609 -3.217 -22.047 1 93.44 661 ARG B C 1
ATOM 11103 O O . ARG B 1 661 ? -22.078 -3.938 -22.938 1 93.44 661 ARG B O 1
ATOM 11110 N N . PHE B 1 662 ? -21.578 -3.521 -20.797 1 96.12 662 PHE B N 1
ATOM 11111 C CA . PHE B 1 662 ? -22 -4.844 -20.359 1 96.12 662 PHE B CA 1
ATOM 11112 C C . PHE B 1 662 ? -23.172 -4.734 -19.391 1 96.12 662 PHE B C 1
ATOM 11114 O O . PHE B 1 662 ? -23.312 -5.547 -18.469 1 96.12 662 PHE B O 1
ATOM 11121 N N . VAL B 1 663 ? -23.969 -3.709 -19.578 1 93.75 663 VAL B N 1
ATOM 11122 C CA . VAL B 1 663 ? -25.016 -3.371 -18.641 1 93.75 663 VAL B CA 1
ATOM 11123 C C . VAL B 1 663 ? -26.078 -4.477 -18.625 1 93.75 663 VAL B C 1
ATOM 11125 O O . VAL B 1 663 ? -26.734 -4.703 -17.594 1 93.75 663 VAL B O 1
ATOM 11128 N N . ALA B 1 664 ? -26.266 -5.188 -19.734 1 92 664 ALA B N 1
ATOM 11129 C CA . ALA B 1 664 ? -27.281 -6.23 -19.828 1 92 664 ALA B CA 1
ATOM 11130 C C . ALA B 1 664 ? -27.078 -7.301 -18.766 1 92 664 ALA B C 1
ATOM 11132 O O . ALA B 1 664 ? -28.031 -7.715 -18.094 1 92 664 ALA B O 1
ATOM 11133 N N . GLY B 1 665 ? -25.859 -7.789 -18.609 1 89.5 665 GLY B N 1
ATOM 11134 C CA . GLY B 1 665 ? -25.562 -8.773 -17.578 1 89.5 665 GLY B CA 1
ATOM 11135 C C . GLY B 1 665 ? -25.812 -8.266 -16.172 1 89.5 665 GLY B C 1
ATOM 11136 O O . GLY B 1 665 ? -26.359 -8.992 -15.336 1 89.5 665 GLY B O 1
ATOM 11137 N N . GLU B 1 666 ? -25.391 -7.062 -15.93 1 91.44 666 GLU B N 1
ATOM 11138 C CA . GLU B 1 666 ? -25.625 -6.441 -14.633 1 91.44 666 GLU B CA 1
ATOM 11139 C C . GLU B 1 666 ? -27.109 -6.367 -14.297 1 91.44 666 GLU B C 1
ATOM 11141 O O . GLU B 1 666 ? -27.516 -6.672 -13.18 1 91.44 666 GLU B O 1
ATOM 11146 N N . GLN B 1 667 ? -27.938 -5.973 -15.242 1 90.06 667 GLN B N 1
ATOM 11147 C CA . GLN B 1 667 ? -29.375 -5.836 -15.055 1 90.06 667 GLN B CA 1
ATOM 11148 C C . GLN B 1 667 ? -30.016 -7.184 -14.734 1 90.06 667 GLN B C 1
ATOM 11150 O O . GLN B 1 667 ? -30.891 -7.27 -13.883 1 90.06 667 GLN B O 1
ATOM 11155 N N . ILE B 1 668 ? -29.547 -8.172 -15.414 1 88.06 668 ILE B N 1
ATOM 11156 C CA . ILE B 1 668 ? -30.062 -9.516 -15.156 1 88.06 668 ILE B CA 1
ATOM 11157 C C . ILE B 1 668 ? -29.766 -9.914 -13.711 1 88.06 668 ILE B C 1
ATOM 11159 O O . ILE B 1 668 ? -30.656 -10.422 -13.016 1 88.06 668 ILE B O 1
ATOM 11163 N N . ALA B 1 669 ? -28.594 -9.68 -13.297 1 89.19 669 ALA B N 1
ATOM 11164 C CA . ALA B 1 669 ? -28.188 -10.047 -11.945 1 89.19 669 ALA B CA 1
ATOM 11165 C C . ALA B 1 669 ? -28.953 -9.234 -10.898 1 89.19 669 ALA B C 1
ATOM 11167 O O . ALA B 1 669 ? -29.375 -9.773 -9.875 1 89.19 669 ALA B O 1
ATOM 11168 N N . ARG B 1 670 ? -29.094 -7.953 -11.117 1 86.69 670 ARG B N 1
ATOM 11169 C CA . ARG B 1 670 ? -29.781 -7.07 -10.18 1 86.69 670 ARG B CA 1
ATOM 11170 C C . ARG B 1 670 ? -31.266 -7.398 -10.102 1 86.69 670 ARG B C 1
ATOM 11172 O O . ARG B 1 670 ? -31.875 -7.297 -9.031 1 86.69 670 ARG B O 1
ATOM 11179 N N . ASN B 1 671 ? -31.859 -7.645 -11.18 1 82.56 671 ASN B N 1
ATOM 11180 C CA . ASN B 1 671 ? -33.281 -7.957 -11.227 1 82.56 671 ASN B CA 1
ATOM 11181 C C . ASN B 1 671 ? -33.594 -9.242 -10.469 1 82.56 671 ASN B C 1
ATOM 11183 O O . ASN B 1 671 ? -34.719 -9.43 -9.984 1 82.56 671 ASN B O 1
ATOM 11187 N N . ALA B 1 672 ? -32.688 -10.055 -10.391 1 76.88 672 ALA B N 1
ATOM 11188 C CA . ALA B 1 672 ? -32.875 -11.312 -9.68 1 76.88 672 ALA B CA 1
ATOM 11189 C C . ALA B 1 672 ? -32.969 -11.086 -8.18 1 76.88 672 ALA B C 1
ATOM 11191 O O . ALA B 1 672 ? -33.594 -11.883 -7.465 1 76.88 672 ALA B O 1
ATOM 11192 N N . THR B 1 673 ? -32.406 -10.031 -7.594 1 69.12 673 THR B N 1
ATOM 11193 C CA . THR B 1 673 ? -32.406 -9.805 -6.152 1 69.12 673 THR B CA 1
ATOM 11194 C C . THR B 1 673 ? -33.438 -8.742 -5.773 1 69.12 673 THR B C 1
ATOM 11196 O O . THR B 1 673 ? -33.594 -8.406 -4.598 1 69.12 673 THR B O 1
ATOM 11199 N N . ASP B 1 674 ? -34.562 -8.445 -6.422 1 59.38 674 ASP B N 1
ATOM 11200 C CA . ASP B 1 674 ? -35.625 -7.484 -6.188 1 59.38 674 ASP B CA 1
ATOM 11201 C C . ASP B 1 674 ? -35.062 -6.16 -5.668 1 59.38 674 ASP B C 1
ATOM 11203 O O . ASP B 1 674 ? -35.75 -5.449 -4.922 1 59.38 674 ASP B O 1
ATOM 11207 N N . GLU B 1 675 ? -33.906 -5.863 -5.801 1 55.12 675 GLU B N 1
ATOM 11208 C CA . GLU B 1 675 ? -33.344 -4.625 -5.25 1 55.12 675 GLU B CA 1
ATOM 11209 C C . GLU B 1 675 ? -33.75 -3.422 -6.105 1 55.12 675 GLU B C 1
ATOM 11211 O O . GLU B 1 675 ? -33.594 -3.455 -7.328 1 55.12 675 GLU B O 1
ATOM 11216 N N . GLU B 1 676 ? -34.688 -2.596 -5.594 1 53.47 676 GLU B N 1
ATOM 11217 C CA . GLU B 1 676 ? -35.062 -1.36 -6.262 1 53.47 676 GLU B CA 1
ATOM 11218 C C . GLU B 1 676 ? -33.844 -0.597 -6.77 1 53.47 676 GLU B C 1
ATOM 11220 O O . GLU B 1 676 ? -32.812 -0.575 -6.117 1 53.47 676 GLU B O 1
ATOM 11225 N N . ARG B 1 677 ? -33.969 -0.058 -8.055 1 55.44 677 ARG B N 1
ATOM 11226 C CA . ARG B 1 677 ? -32.969 0.672 -8.844 1 55.44 677 ARG B CA 1
ATOM 11227 C C . ARG B 1 677 ? -32.594 1.984 -8.164 1 55.44 677 ARG B C 1
ATOM 11229 O O . ARG B 1 677 ? -33.125 3.043 -8.508 1 55.44 677 ARG B O 1
ATOM 11236 N N . LEU B 1 678 ? -32.344 2.088 -6.938 1 56.69 678 LEU B N 1
ATOM 11237 C CA . LEU B 1 678 ? -31.906 3.369 -6.391 1 56.69 678 LEU B CA 1
ATOM 11238 C C . LEU B 1 678 ? -30.469 3.68 -6.797 1 56.69 678 LEU B C 1
ATOM 11240 O O . LEU B 1 678 ? -29.656 2.768 -7 1 56.69 678 LEU B O 1
ATOM 11244 N N . PRO B 1 679 ? -30.281 4.969 -7.348 1 66.62 679 PRO B N 1
ATOM 11245 C CA . PRO B 1 679 ? -28.906 5.371 -7.629 1 66.62 679 PRO B CA 1
ATOM 11246 C C . PRO B 1 679 ? -27.922 4.918 -6.547 1 66.62 679 PRO B C 1
ATOM 11248 O O . PRO B 1 679 ? -28.25 4.973 -5.359 1 66.62 679 PRO B O 1
ATOM 11251 N N . ASP B 1 680 ? -26.828 4.25 -7.047 1 74.19 680 ASP B N 1
ATOM 11252 C CA . ASP B 1 680 ? -25.797 3.758 -6.141 1 74.19 680 ASP B CA 1
ATOM 11253 C C . ASP B 1 680 ? -25.172 4.902 -5.352 1 74.19 680 ASP B C 1
ATOM 11255 O O . ASP B 1 680 ? -24.828 5.941 -5.922 1 74.19 680 ASP B O 1
ATOM 11259 N N . ARG B 1 681 ? -25.344 4.855 -4.047 1 76.31 681 ARG B N 1
ATOM 11260 C CA . ARG B 1 681 ? -24.672 5.801 -3.164 1 76.31 681 ARG B CA 1
ATOM 11261 C C . ARG B 1 681 ? -23.516 5.137 -2.424 1 76.31 681 ARG B C 1
ATOM 11263 O O . ARG B 1 681 ? -23.562 3.936 -2.145 1 76.31 681 ARG B O 1
ATOM 11270 N N . VAL B 1 682 ? -22.469 5.961 -2.146 1 78.38 682 VAL B N 1
ATOM 11271 C CA . VAL B 1 682 ? -21.281 5.457 -1.468 1 78.38 682 VAL B CA 1
ATOM 11272 C C . VAL B 1 682 ? -21.672 4.875 -0.11 1 78.38 682 VAL B C 1
ATOM 11274 O O . VAL B 1 682 ? -21.062 3.908 0.357 1 78.38 682 VAL B O 1
ATOM 11277 N N . VAL B 1 683 ? -22.719 5.41 0.462 1 75.75 683 VAL B N 1
ATOM 11278 C CA . VAL B 1 683 ? -23.125 5.008 1.806 1 75.75 683 VAL B CA 1
ATOM 11279 C C . VAL B 1 683 ? -23.703 3.598 1.772 1 75.75 683 VAL B C 1
ATOM 11281 O O . VAL B 1 683 ? -23.781 2.928 2.805 1 75.75 683 VAL B O 1
ATOM 11284 N N . ASP B 1 684 ? -24.016 3.119 0.535 1 76.5 684 ASP B N 1
ATOM 11285 C CA . ASP B 1 684 ? -24.578 1.78 0.385 1 76.5 684 ASP B CA 1
ATOM 11286 C C . ASP B 1 684 ? -23.484 0.715 0.477 1 76.5 684 ASP B C 1
ATOM 11288 O O . ASP B 1 684 ? -23.781 -0.466 0.673 1 76.5 684 ASP B O 1
ATOM 11292 N N . ASP B 1 685 ? -22.312 1.177 0.435 1 85.44 685 ASP B N 1
ATOM 11293 C CA . ASP B 1 685 ? -21.188 0.259 0.541 1 85.44 685 ASP B CA 1
ATOM 11294 C C . ASP B 1 685 ? -20.938 -0.136 1.994 1 85.44 685 ASP B C 1
ATOM 11296 O O . ASP B 1 685 ? -21.328 0.58 2.916 1 85.44 685 ASP B O 1
ATOM 11300 N N . LYS B 1 686 ? -20.438 -1.335 2.066 1 90.19 686 LYS B N 1
ATOM 11301 C CA . LYS B 1 686 ? -19.922 -1.679 3.385 1 90.19 686 LYS B CA 1
ATOM 11302 C C . LYS B 1 686 ? -18.953 -0.609 3.887 1 90.19 686 LYS B C 1
ATOM 11304 O O . LYS B 1 686 ? -18.141 -0.088 3.117 1 90.19 686 LYS B O 1
ATOM 11309 N N . ARG B 1 687 ? -19.031 -0.284 5.199 1 91.69 687 ARG B N 1
ATOM 11310 C CA . ARG B 1 687 ? -18.219 0.783 5.781 1 91.69 687 ARG B CA 1
ATOM 11311 C C . ARG B 1 687 ? -16.734 0.521 5.562 1 91.69 687 ARG B C 1
ATOM 11313 O O . ARG B 1 687 ? -15.992 1.415 5.145 1 91.69 687 ARG B O 1
ATOM 11320 N N . ASP B 1 688 ? -16.344 -0.688 5.902 1 94.75 688 ASP B N 1
ATOM 11321 C CA . ASP B 1 688 ? -14.977 -1.144 5.633 1 94.75 688 ASP B CA 1
ATOM 11322 C C . ASP B 1 688 ? -14.969 -2.264 4.598 1 94.75 688 ASP B C 1
ATOM 11324 O O . ASP B 1 688 ? -15.461 -3.363 4.859 1 94.75 688 ASP B O 1
ATOM 11328 N N . LEU B 1 689 ? -14.414 -1.968 3.471 1 96.06 689 LEU B N 1
ATOM 11329 C CA . LEU B 1 689 ? -14.438 -2.938 2.381 1 96.06 689 LEU B CA 1
ATOM 11330 C C . LEU B 1 689 ? -13.508 -4.109 2.678 1 96.06 689 LEU B C 1
ATOM 11332 O O . LEU B 1 689 ? -12.422 -3.92 3.236 1 96.06 689 LEU B O 1
ATOM 11336 N N . ASP B 1 690 ? -13.922 -5.285 2.254 1 97.75 690 ASP B N 1
ATOM 11337 C CA . ASP B 1 690 ? -13.109 -6.488 2.391 1 97.75 690 ASP B CA 1
ATOM 11338 C C . ASP B 1 690 ? -12.117 -6.613 1.236 1 97.75 690 ASP B C 1
ATOM 11340 O O . ASP B 1 690 ? -12.312 -6.02 0.174 1 97.75 690 ASP B O 1
ATOM 11344 N N . TRP B 1 691 ? -11.047 -7.402 1.442 1 98.62 691 TRP B N 1
ATOM 11345 C CA . TRP B 1 691 ? -10.031 -7.613 0.411 1 98.62 691 TRP B CA 1
ATOM 11346 C C . TRP B 1 691 ? -10.664 -8.172 -0.861 1 98.62 691 TRP B C 1
ATOM 11348 O O . TRP B 1 691 ? -10.336 -7.738 -1.967 1 98.62 691 TRP B O 1
ATOM 11358 N N . SER B 1 692 ? -11.602 -9.125 -0.74 1 98.56 692 SER B N 1
ATOM 11359 C CA . SER B 1 692 ? -12.234 -9.734 -1.907 1 98.56 692 SER B CA 1
ATOM 11360 C C . SER B 1 692 ? -12.992 -8.695 -2.729 1 98.56 692 SER B C 1
ATOM 11362 O O . SER B 1 692 ? -12.922 -8.695 -3.959 1 98.56 692 SER B O 1
ATOM 11364 N N . ALA B 1 693 ? -13.672 -7.762 -2.049 1 97.56 693 ALA B N 1
ATOM 11365 C CA . ALA B 1 693 ? -14.422 -6.711 -2.732 1 97.56 693 ALA B CA 1
ATOM 11366 C C . ALA B 1 693 ? -13.484 -5.758 -3.471 1 97.56 693 ALA B C 1
ATOM 11368 O O . ALA B 1 693 ? -13.742 -5.391 -4.621 1 97.56 693 ALA B O 1
ATOM 11369 N N . VAL B 1 694 ? -12.406 -5.395 -2.801 1 97.81 694 VAL B N 1
ATOM 11370 C CA . VAL B 1 694 ? -11.453 -4.453 -3.381 1 97.81 694 VAL B CA 1
ATOM 11371 C C . VAL B 1 694 ? -10.82 -5.062 -4.629 1 97.81 694 VAL B C 1
ATOM 11373 O O . VAL B 1 694 ? -10.672 -4.387 -5.648 1 97.81 694 VAL B O 1
ATOM 11376 N N . LEU B 1 695 ? -10.453 -6.332 -4.641 1 98.56 695 LEU B N 1
ATOM 11377 C CA . LEU B 1 695 ? -9.867 -6.984 -5.805 1 98.56 695 LEU B CA 1
ATOM 11378 C C . LEU B 1 695 ? -10.883 -7.066 -6.945 1 98.56 695 LEU B C 1
ATOM 11380 O O . LEU B 1 695 ? -10.555 -6.746 -8.094 1 98.56 695 LEU B O 1
ATOM 11384 N N . LYS B 1 696 ? -12.086 -7.48 -6.594 1 98.44 696 LYS B N 1
ATOM 11385 C CA . LYS B 1 696 ? -13.125 -7.551 -7.621 1 98.44 696 LYS B CA 1
ATOM 11386 C C . LYS B 1 696 ? -13.312 -6.203 -8.305 1 98.44 696 LYS B C 1
ATOM 11388 O O . LYS B 1 696 ? -13.305 -6.117 -9.539 1 98.44 696 LYS B O 1
ATOM 11393 N N . ARG B 1 697 ? -13.445 -5.203 -7.535 1 97.31 697 ARG B N 1
ATOM 11394 C CA . ARG B 1 697 ? -13.711 -3.873 -8.07 1 97.31 697 ARG B CA 1
ATOM 11395 C C . ARG B 1 697 ? -12.516 -3.346 -8.859 1 97.31 697 ARG B C 1
ATOM 11397 O O . ARG B 1 697 ? -12.688 -2.6 -9.828 1 97.31 697 ARG B O 1
ATOM 11404 N N . THR B 1 698 ? -11.328 -3.703 -8.445 1 98.06 698 THR B N 1
ATOM 11405 C CA . THR B 1 698 ? -10.125 -3.326 -9.172 1 98.06 698 THR B CA 1
ATOM 11406 C C . THR B 1 698 ? -10.133 -3.93 -10.578 1 98.06 698 THR B C 1
ATOM 11408 O O . THR B 1 698 ? -9.922 -3.221 -11.562 1 98.06 698 THR B O 1
ATOM 11411 N N . PHE B 1 699 ? -10.414 -5.195 -10.656 1 98.56 699 PHE B N 1
ATOM 11412 C CA . PHE B 1 699 ? -10.406 -5.863 -11.953 1 98.56 699 PHE B CA 1
ATOM 11413 C C . PHE B 1 699 ? -11.531 -5.336 -12.844 1 98.56 699 PHE B C 1
ATOM 11415 O O . PHE B 1 699 ? -11.344 -5.16 -14.047 1 98.56 699 PHE B O 1
ATOM 11422 N N . GLU B 1 700 ? -12.648 -5.062 -12.258 1 97.94 700 GLU B N 1
ATOM 11423 C CA . GLU B 1 700 ? -13.789 -4.539 -13.008 1 97.94 700 GLU B CA 1
ATOM 11424 C C . GLU B 1 700 ? -13.492 -3.145 -13.555 1 97.94 700 GLU B C 1
ATOM 11426 O O . GLU B 1 700 ? -13.883 -2.816 -14.68 1 97.94 700 GLU B O 1
ATOM 11431 N N . SER B 1 701 ? -12.82 -2.357 -12.742 1 96.38 701 SER B N 1
ATOM 11432 C CA . SER B 1 701 ? -12.508 -0.997 -13.172 1 96.38 701 SER B CA 1
ATOM 11433 C C . SER B 1 701 ? -11.602 -0.998 -14.398 1 96.38 701 SER B C 1
ATOM 11435 O O . SER B 1 701 ? -11.672 -0.092 -15.227 1 96.38 701 SER B O 1
ATOM 11437 N N . TYR B 1 702 ? -10.742 -2.008 -14.57 1 97.12 702 TYR B N 1
ATOM 11438 C CA . TYR B 1 702 ? -9.898 -2.133 -15.75 1 97.12 702 TYR B CA 1
ATOM 11439 C C . TYR B 1 702 ? -10.75 -2.369 -17 1 97.12 702 TYR B C 1
ATOM 11441 O O . TYR B 1 702 ? -10.547 -1.717 -18.031 1 97.12 702 TYR B O 1
ATOM 11449 N N . ILE B 1 703 ? -11.688 -3.252 -16.844 1 97.25 703 ILE B N 1
ATOM 11450 C CA . ILE B 1 703 ? -12.539 -3.59 -17.984 1 97.25 703 ILE B CA 1
ATOM 11451 C C . ILE B 1 703 ? -13.414 -2.395 -18.344 1 97.25 703 ILE B C 1
ATOM 11453 O O . ILE B 1 703 ? -13.711 -2.168 -19.516 1 97.25 703 ILE B O 1
ATOM 11457 N N . ARG B 1 704 ? -13.758 -1.538 -17.344 1 95 704 ARG B N 1
ATOM 11458 C CA . ARG B 1 704 ? -14.539 -0.333 -17.609 1 95 704 ARG B CA 1
ATOM 11459 C C . ARG B 1 704 ? -13.68 0.747 -18.266 1 95 704 ARG B C 1
ATOM 11461 O O . ARG B 1 704 ? -14.195 1.763 -18.719 1 95 704 ARG B O 1
ATOM 11468 N N . GLY B 1 705 ? -12.391 0.573 -18.281 1 93.62 705 GLY B N 1
ATOM 11469 C CA . GLY B 1 705 ? -11.492 1.576 -18.828 1 93.62 705 GLY B CA 1
ATOM 11470 C C . GLY B 1 705 ? -11.234 2.729 -17.875 1 93.62 705 GLY B C 1
ATOM 11471 O O . GLY B 1 705 ? -10.859 3.822 -18.312 1 93.62 705 GLY B O 1
ATOM 11472 N N . GLU B 1 706 ? -11.383 2.508 -16.578 1 92.88 706 GLU B N 1
ATOM 11473 C CA . GLU B 1 706 ? -11.219 3.564 -15.594 1 92.88 706 GLU B CA 1
ATOM 11474 C C . GLU B 1 706 ? -9.805 3.564 -15.016 1 92.88 706 GLU B C 1
ATOM 11476 O O . GLU B 1 706 ? -9.391 4.531 -14.367 1 92.88 706 GLU B O 1
ATOM 11481 N N . ARG B 1 707 ? -9.078 2.557 -15.219 1 94.5 707 ARG B N 1
ATOM 11482 C CA . ARG B 1 707 ? -7.688 2.426 -14.797 1 94.5 707 ARG B CA 1
ATOM 11483 C C . ARG B 1 707 ? -6.918 1.494 -15.727 1 94.5 707 ARG B C 1
ATOM 11485 O O . ARG B 1 707 ? -7.516 0.68 -16.438 1 94.5 707 ARG B O 1
ATOM 11492 N N . PRO B 1 708 ? -5.625 1.616 -15.75 1 95.81 708 PRO B N 1
ATOM 11493 C CA . PRO B 1 708 ? -4.84 0.615 -16.469 1 95.81 708 PRO B CA 1
ATOM 11494 C C . PRO B 1 708 ? -4.672 -0.683 -15.68 1 95.81 708 PRO B C 1
ATOM 11496 O O . PRO B 1 708 ? -5.047 -0.75 -14.508 1 95.81 708 PRO B O 1
ATOM 11499 N N . ASN B 1 709 ? -4.246 -1.728 -16.328 1 96.62 709 ASN B N 1
ATOM 11500 C CA . ASN B 1 709 ? -3.904 -2.943 -15.602 1 96.62 709 ASN B CA 1
ATOM 11501 C C . ASN B 1 709 ? -2.641 -2.758 -14.766 1 96.62 709 ASN B C 1
ATOM 11503 O O . ASN B 1 709 ? -2.107 -1.651 -14.672 1 96.62 709 ASN B O 1
ATOM 11507 N N . MET B 1 710 ? -2.15 -3.777 -14.07 1 95.69 710 MET B N 1
ATOM 11508 C CA . MET B 1 710 ? -1.078 -3.664 -13.094 1 95.69 710 MET B CA 1
ATOM 11509 C C . MET B 1 710 ? 0.213 -3.184 -13.742 1 95.69 710 MET B C 1
ATOM 11511 O O . MET B 1 710 ? 1.111 -2.686 -13.062 1 95.69 710 MET B O 1
ATOM 11515 N N . TYR B 1 711 ? 0.311 -3.188 -15.148 1 95.88 711 TYR B N 1
ATOM 11516 C CA . TYR B 1 711 ? 1.531 -2.814 -15.852 1 95.88 711 TYR B CA 1
ATOM 11517 C C . TYR B 1 711 ? 1.351 -1.492 -16.594 1 95.88 711 TYR B C 1
ATOM 11519 O O . TYR B 1 711 ? 2.164 -1.136 -17.438 1 95.88 711 TYR B O 1
ATOM 11527 N N . GLY B 1 712 ? 0.306 -0.797 -16.297 1 94 712 GLY B N 1
ATOM 11528 C CA . GLY B 1 712 ? 0.081 0.519 -16.875 1 94 712 GLY B CA 1
ATOM 11529 C C . GLY B 1 712 ? -0.52 0.466 -18.266 1 94 712 GLY B C 1
ATOM 11530 O O . GLY B 1 712 ? -0.465 1.447 -19.016 1 94 712 GLY B O 1
ATOM 11531 N N . GLU B 1 713 ? -1.121 -0.628 -18.672 1 95.88 713 GLU B N 1
ATOM 11532 C CA . GLU B 1 713 ? -1.707 -0.816 -20 1 95.88 713 GLU B CA 1
ATOM 11533 C C . GLU B 1 713 ? -3.215 -0.59 -19.969 1 95.88 713 GLU B C 1
ATOM 11535 O O . GLU B 1 713 ? -3.92 -1.16 -19.125 1 95.88 713 GLU B O 1
ATOM 11540 N N . TRP B 1 714 ? -3.723 0.196 -20.859 1 95.44 714 TRP B N 1
ATOM 11541 C CA . TRP B 1 714 ? -5.141 0.529 -20.906 1 95.44 714 TRP B CA 1
ATOM 11542 C C . TRP B 1 714 ? -5.879 -0.345 -21.922 1 95.44 714 TRP B C 1
ATOM 11544 O O . TRP B 1 714 ? -5.359 -0.622 -23 1 95.44 714 TRP B O 1
ATOM 11554 N N . ILE B 1 715 ? -7.027 -0.783 -21.516 1 93.56 715 ILE B N 1
ATOM 11555 C CA . ILE B 1 715 ? -7.859 -1.498 -22.484 1 93.56 715 ILE B CA 1
ATOM 11556 C C . ILE B 1 715 ? -8.375 -0.527 -23.547 1 93.56 715 ILE B C 1
ATOM 11558 O O . ILE B 1 715 ? -8.734 0.61 -23.234 1 93.56 715 ILE B O 1
ATOM 11562 N N . GLN B 1 716 ? -8.344 -0.947 -24.766 1 85.94 716 GLN B N 1
ATOM 11563 C CA . GLN B 1 716 ? -8.828 -0.131 -25.875 1 85.94 716 GLN B CA 1
ATOM 11564 C C . GLN B 1 716 ? -10.133 -0.688 -26.438 1 85.94 716 GLN B C 1
ATOM 11566 O O . GLN B 1 716 ? -10.148 -1.768 -27.031 1 85.94 716 GLN B O 1
ATOM 11571 N N . TRP B 1 717 ? -11.211 0.117 -26.219 1 89.25 717 TRP B N 1
ATOM 11572 C CA . TRP B 1 717 ? -12.5 -0.325 -26.75 1 89.25 717 TRP B CA 1
ATOM 11573 C C . TRP B 1 717 ? -12.742 0.25 -28.141 1 89.25 717 TRP B C 1
ATOM 11575 O O . TRP B 1 717 ? -12.445 1.418 -28.391 1 89.25 717 TRP B O 1
#

Foldseek 3Di:
DDPPPPPPPPPDDPDPPDDQWDFDFDDDPPDPPDTDTDTHGPVVVVCVVDDDDPDPVVVVVVVVVVVVVVVCCVVVVVVVVVPPPVVCPPPPPPVPFALDQAFLVLLLVQVLQCQQQLQFLDFDWFDCLSAAQDAAEGQSYAADPPPPDPPPPDPQQDPDNRRGDTGHGYDHFDWAFDQAADDPPQLPFGAAPDFLKAFQQNLLCVQFPVLVPHALQRSLVLLCRLRHGCSPVDPDDDDDVSSRGITFGDRPCPVPPVPPVVVPPCPVPPPPPPDDPDDDPPDSRPPFRHGPPHHRDDRDDADHRHHDDGSQDFQDQQQAAEEEEEAEDADFVLLLQQVLLCVQAAPQCLLPPDVPPDPRHHGYAYEYEYEDFFPPDDPDVCVVVVVVVSLCLALSRNVCPPPSNPVRYHYHYDDPLVLQCLDPLRNPPVVVLVQLLQPAPNDTDGDDDDDPPDDDDDDCPDPLPPLRGDHADLDPPSDSSSSVSVRLLVQLSCCQARFHKYAYSLKRFLHYCSNNSSNSFKEAEADANDRWGPRNITGDTHRRSVSSQQQNSCSSVSVYSHRRVSRSSCVSSSNCSRYDHHYCSQTAQANNLCVVHCLVPGHQPHDNALCCQQVPDPVCLQCCVVPFSNRHSNSHRMHRSDGPRNGALAPLQRGQDQPPVSVVSRCSVVVVVVDPPDPDDPVSGDPRHGNSNRSSVVSSCQSNQNFHRSRRRHRDD/DDPPDPPPPDPPDPPPPDDQWDFDFDDDPPDPPDTDTDTHGPVVVVCVVDDPDPDPVVVVVVVVVVVVVVVCCVVVVVVVVVPPPVVCPPPPPPVPFALDQAFLVLLLVQVLLCQQQLQFLDFDWFDCLSAAQDAAEGQSYAADPPPPDPPPPDPQQDPDNRRGDTGHGYDHFDWAFDQAADDPPQLPFGAAPDFLKAFQQNLLCVQFPVLVPHALQRSLVLLCRLRHGCSPVDPDDDDDVSSRGITFGDRPCPVPPVPPVVVPPCPVPPPPPPPPDDDDPPDSRPPFRHGPPHHRDDRDDADHRHHDDTSQDFQDQQQAAEEEEEAEDADFVLLLQQVLLCVQAAPACLLPPDVDPDPRHHGYAYEYEYEDFFPPDDPDVCVVVVVVVSLCLALSRNVCPPPSNPVRYHYHYDDPLVLQCLDPLRNPPCVVLVQLLQPAPNDTDGDDDDDDPDDDDDDDPDPLPPLRGDHADLDPPSDSSSSVSVRLLVQLSCCQARFHKYAYSLKGFLHYCSNNSSNSFKEAEADANDRWGPRNIIGDTHRRSVSSQQQNSCSSVSVYSHRRVSRSSCVSSSNCSRYDHHYCSQTAQANNLCVVHCLVPGHQPHDNALCCQQVPDPVCLQCCVVPFSNRHSNSHRMHRSDGPRNGALAPLQRGQDQPDVSVVSRCSVVVVVVDPPDPDDPVSGDPRHGNSNRSSVVSSCQSNQNFHRSRRRHRDD

Radius of gyration: 40.64 Å; Cα contacts (8 Å, |Δi|>4): 2329; chains: 2; bounding box: 155×116×117 Å